Protein AF-A0A194UPM5-F1 (afdb_monomer_lite)

Radius of gyration: 46.79 Å; chains: 1; bounding box: 116×159×145 Å

pLDDT: mean 75.36, std 23.29, range [25.38, 98.19]

Organism: Cytospora mali (NCBI:txid578113)

Secondary structure (DSSP, 8-state):
-PPPPTTSB--EEEE-GGGHHHHTEEEEEEHHHHHHHHHHHHHHHHHHHHHHHHHHHHHHHHHH--SS---HHHHHHHHHHHH-SSHHHHHHHHHHHHHHS-TTT-HHHHHHHHHHHHHHHHHHHHHHHHHHHGGGGEE-SSEEEEB--TT--EE-GGG--SS--TTS---HHHHHHHHHHHHHHHHHHHHHTT-S-GGG--SSSSSS---EEEEEEPPSSTTTBSS-EEEEE---EETTTTS-B---GGG--EEEEEEEEEEB--TTTEEEEE-SSSTT-EEEEE-SS-EEETTEEEESSSEEEEHHHHHH--S-EEEEEEE-SS-SSS-SB---TTT--TT-EEEEEEEE-TT-EESS-B--TTT-B-EEEEETTTEEEEE-SSSSEEEEEEEEEEEEETTTTEE--SB-HHHHHHHHHHHS---HHHHHHHHHHHHHHHTSS-SHHHHHSSSS---SGGGSEETTEEP---TTHHHHHHHHHHHHHHHHHHHHHHHHHH--SSTTGGGGEEPP-SHHHHHHHTTBEEEE-SSEEEEEHHHHHHHHHHHHHHHHHTTTHHHHHHHHHHH-SSPPP-THHHHHTSHHHHHHHHHHHHS-PPEESTTSSS-EE----TT--S--------------------------------------------------------------------S---TTPPPPP---PPP--------------------------------------PPPPHHHHHHHHHHHHHHHHHHHHHHHHHHHHHHHHHHHHHHHHHHHHHHHHHHHHHHHHHHHHHHHHHHHHHHHHHHHHHHHSS--------------S---------------------PPPPPP---S--SHHHHHHHHHHHHTS---

Structure (mmCIF, N/CA/C/O backbone):
data_AF-A0A194UPM5-F1
#
_entry.id   AF-A0A194UPM5-F1
#
loop_
_atom_site.group_PDB
_atom_site.id
_atom_site.type_symbol
_atom_site.label_atom_id
_atom_site.label_alt_id
_atom_site.label_comp_id
_atom_site.label_asym_id
_atom_site.label_entity_id
_atom_site.label_seq_id
_atom_site.pdbx_PDB_ins_code
_atom_site.Cartn_x
_atom_site.Cartn_y
_atom_site.Cartn_z
_atom_site.occupancy
_atom_site.B_iso_or_equiv
_atom_site.auth_seq_id
_atom_site.auth_comp_id
_atom_site.auth_asym_id
_atom_site.auth_atom_id
_atom_site.pdbx_PDB_model_num
ATOM 1 N N . MET A 1 1 ? 6.947 10.510 0.514 1.00 65.88 1 MET A N 1
ATOM 2 C CA . MET A 1 1 ? 5.559 10.389 0.031 1.00 65.88 1 MET A CA 1
ATOM 3 C C . MET A 1 1 ? 4.794 11.538 0.638 1.00 65.88 1 MET A C 1
ATOM 5 O O . MET A 1 1 ? 5.157 11.954 1.743 1.00 65.88 1 MET A O 1
ATOM 9 N N . SER A 1 2 ? 3.723 12.002 -0.000 1.00 68.81 2 SER A N 1
ATOM 10 C CA . SER A 1 2 ? 2.771 12.902 0.659 1.00 68.81 2 SER A CA 1
ATOM 11 C C . SER A 1 2 ? 2.309 12.334 2.005 1.00 68.81 2 SER A C 1
ATOM 13 O O . SER A 1 2 ? 1.941 11.165 2.133 1.00 68.81 2 SER A O 1
ATOM 15 N N . THR A 1 3 ? 2.378 13.164 3.043 1.00 77.19 3 THR A N 1
ATOM 16 C CA . THR A 1 3 ? 2.138 12.755 4.426 1.00 77.19 3 THR A CA 1
ATOM 17 C C . THR A 1 3 ? 0.672 12.928 4.813 1.00 77.19 3 THR A C 1
ATOM 19 O O . THR A 1 3 ? 0.061 13.960 4.547 1.00 77.19 3 THR A O 1
ATOM 22 N N . ILE A 1 4 ? 0.114 11.918 5.484 1.00 85.81 4 ILE A N 1
ATOM 23 C CA . ILE A 1 4 ? -1.221 11.989 6.090 1.00 85.81 4 ILE A CA 1
ATOM 24 C C . ILE A 1 4 ? -1.155 12.956 7.275 1.00 85.81 4 ILE A C 1
ATOM 26 O O . ILE A 1 4 ? -0.370 12.745 8.205 1.00 85.81 4 ILE A O 1
ATOM 30 N N . THR A 1 5 ? -1.980 14.001 7.266 1.00 87.75 5 THR A N 1
ATOM 31 C CA . THR A 1 5 ? -2.084 14.936 8.391 1.00 87.75 5 THR A CA 1
ATOM 32 C C . THR A 1 5 ? -3.218 14.526 9.343 1.00 87.75 5 THR A C 1
ATOM 34 O O . THR A 1 5 ? -4.121 13.784 8.952 1.00 87.75 5 THR A O 1
ATOM 37 N N . PRO A 1 6 ? -3.238 15.016 10.599 1.00 87.81 6 PRO A N 1
ATOM 38 C CA . PRO A 1 6 ? -4.368 14.795 11.504 1.00 87.81 6 PRO A CA 1
ATOM 39 C C . PRO A 1 6 ? -5.713 15.332 10.987 1.00 87.81 6 PRO A C 1
ATOM 41 O O . PRO A 1 6 ? -6.752 14.899 11.479 1.00 87.81 6 PRO A O 1
ATOM 44 N N . GLU A 1 7 ? -5.701 16.263 10.027 1.00 88.69 7 GLU A N 1
ATOM 45 C CA . GLU A 1 7 ? -6.899 16.849 9.409 1.00 88.69 7 GLU A CA 1
ATOM 46 C C . GLU A 1 7 ? -7.503 15.940 8.325 1.00 88.69 7 GLU A C 1
ATOM 48 O O . GLU A 1 7 ? -8.700 16.016 8.061 1.00 88.69 7 GLU A O 1
ATOM 53 N N . ASP A 1 8 ? -6.706 15.033 7.748 1.00 90.69 8 ASP A N 1
ATOM 54 C CA . ASP A 1 8 ? -7.152 14.066 6.738 1.00 90.69 8 ASP A CA 1
ATOM 55 C C . ASP A 1 8 ? -7.848 12.834 7.347 1.00 90.69 8 ASP A C 1
ATOM 57 O O . ASP A 1 8 ? -8.349 11.981 6.612 1.00 90.69 8 ASP A O 1
ATOM 61 N N . ILE A 1 9 ? -7.874 12.703 8.678 1.00 93.19 9 ILE A N 1
ATOM 62 C CA . ILE A 1 9 ? -8.373 11.520 9.393 1.00 93.19 9 ILE A CA 1
ATOM 63 C C . ILE A 1 9 ? -9.826 11.723 9.835 1.00 93.19 9 ILE A C 1
ATOM 65 O O . ILE A 1 9 ? -10.171 12.684 10.522 1.00 93.19 9 ILE A O 1
ATOM 69 N N . TYR A 1 10 ? -10.688 10.764 9.497 1.00 95.19 10 TYR A N 1
ATOM 70 C CA . TYR A 1 10 ? -12.087 10.775 9.903 1.00 95.19 10 TYR A CA 1
ATOM 71 C C . TYR A 1 10 ? -12.242 10.484 11.405 1.00 95.19 10 TYR A C 1
ATOM 73 O O . TYR A 1 10 ? -12.000 9.372 11.878 1.00 95.19 10 TYR A O 1
ATOM 81 N N . ILE A 1 11 ? -12.710 11.482 12.157 1.00 95.00 11 ILE A N 1
ATOM 82 C CA . ILE A 1 11 ? -13.106 11.344 13.563 1.00 95.00 11 ILE A CA 1
ATOM 83 C C . ILE A 1 11 ? -14.618 11.112 13.618 1.00 95.00 11 ILE A C 1
ATOM 85 O O . ILE A 1 11 ? -15.405 12.003 13.297 1.00 95.00 11 ILE A O 1
ATOM 89 N N . GLY A 1 12 ? -15.039 9.924 14.049 1.00 95.56 12 GLY A N 1
ATOM 90 C CA . GLY A 1 12 ? -16.452 9.555 14.087 1.00 95.56 12 GLY A CA 1
ATOM 91 C C . GLY A 1 12 ? -16.695 8.050 14.028 1.00 95.56 12 GLY A C 1
ATOM 92 O O . GLY A 1 12 ? -15.776 7.245 14.174 1.00 95.56 12 GLY A O 1
ATOM 93 N N . LEU A 1 13 ? -17.961 7.679 13.823 1.00 95.94 13 LEU A N 1
ATOM 94 C CA . LEU A 1 13 ? -18.401 6.294 13.660 1.00 95.94 13 LEU A CA 1
ATOM 95 C C . LEU A 1 13 ? -18.261 5.855 12.199 1.00 95.94 13 LEU A C 1
ATOM 97 O O . LEU A 1 13 ? -18.875 6.440 11.312 1.00 95.94 13 LEU A O 1
ATOM 101 N N . TRP A 1 14 ? -17.536 4.767 11.973 1.00 96.31 14 TRP A N 1
ATOM 102 C CA . TRP A 1 14 ? -17.439 4.087 10.685 1.00 96.31 14 TRP A CA 1
ATOM 103 C C . TRP A 1 14 ? -17.483 2.564 10.879 1.00 96.31 14 TRP A C 1
ATOM 105 O O . TRP A 1 14 ? -17.621 2.056 11.994 1.00 96.31 14 TRP A O 1
ATOM 115 N N . THR A 1 15 ? -17.444 1.809 9.783 1.00 95.94 15 THR A N 1
ATOM 116 C CA . THR A 1 15 ? -17.415 0.339 9.814 1.00 95.94 15 THR A CA 1
ATOM 117 C C . THR A 1 15 ? -16.166 -0.148 9.108 1.00 95.94 15 THR A C 1
ATOM 119 O O . THR A 1 15 ? -16.020 0.074 7.912 1.00 95.94 15 THR A O 1
ATOM 122 N N . ASP A 1 16 ? -15.290 -0.834 9.831 1.00 94.81 16 ASP A N 1
ATOM 123 C CA . ASP A 1 16 ? -14.211 -1.624 9.254 1.00 94.81 16 ASP A CA 1
ATOM 124 C C . ASP A 1 16 ? -14.794 -2.900 8.636 1.00 94.81 16 ASP A C 1
ATOM 126 O O . ASP A 1 16 ? -15.095 -3.880 9.326 1.00 94.81 16 ASP A O 1
ATOM 130 N N . TRP A 1 17 ? -14.969 -2.896 7.317 1.00 94.81 17 TRP A N 1
ATOM 131 C CA . TRP A 1 17 ? -15.613 -4.000 6.616 1.00 94.81 17 TRP A CA 1
ATOM 132 C C . TRP A 1 17 ? -14.780 -5.285 6.603 1.00 94.81 17 TRP A C 1
ATOM 134 O O . TRP A 1 17 ? -15.364 -6.357 6.441 1.00 94.81 17 TRP A O 1
ATOM 144 N N . SER A 1 18 ? -13.471 -5.224 6.885 1.00 91.62 18 SER A N 1
ATOM 145 C CA . SER A 1 18 ? -12.638 -6.428 7.049 1.00 91.62 18 SER A CA 1
ATOM 146 C C . SER A 1 18 ? -13.010 -7.242 8.297 1.00 91.62 18 SER A C 1
ATOM 148 O O . SER A 1 18 ? -12.839 -8.460 8.327 1.00 91.62 18 SER A O 1
ATOM 150 N N . LYS A 1 19 ? -13.597 -6.583 9.308 1.00 91.44 19 LYS A N 1
ATOM 151 C CA . LYS A 1 19 ? -14.143 -7.195 10.532 1.00 91.44 19 LYS A CA 1
ATOM 152 C C . LYS A 1 19 ? -15.666 -7.413 10.456 1.00 91.44 19 LYS A C 1
ATOM 154 O O . LYS A 1 19 ? -16.283 -7.872 11.420 1.00 91.44 19 LYS A O 1
ATOM 159 N N . GLY A 1 20 ? -16.282 -7.104 9.312 1.00 92.19 20 GLY A N 1
ATOM 160 C CA . GLY A 1 20 ? -17.718 -7.224 9.066 1.00 92.19 20 GLY A CA 1
ATOM 161 C C . GLY A 1 20 ? -18.585 -6.215 9.834 1.00 92.19 20 GLY A C 1
ATOM 162 O O . GLY A 1 20 ? -18.143 -5.522 10.747 1.00 92.19 20 GLY A O 1
ATOM 163 N N . LYS A 1 21 ? -19.876 -6.155 9.482 1.00 92.94 21 LYS A N 1
ATOM 164 C CA . LYS A 1 21 ? -20.805 -5.082 9.895 1.00 92.94 21 LYS A CA 1
ATOM 165 C C . LYS A 1 21 ? -20.944 -4.857 11.411 1.00 92.94 21 LYS A C 1
ATOM 167 O O . LYS A 1 21 ? -21.230 -3.742 11.828 1.00 92.94 21 LYS A O 1
ATOM 172 N N . VAL A 1 22 ? -20.813 -5.907 12.228 1.00 91.38 22 VAL A N 1
ATOM 173 C CA . VAL A 1 22 ? -21.069 -5.834 13.683 1.00 91.38 22 VAL A CA 1
ATOM 174 C C . VAL A 1 22 ? -19.783 -5.624 14.479 1.00 91.38 22 VAL A C 1
ATOM 176 O O . VAL A 1 22 ? -19.713 -4.701 15.284 1.00 91.38 22 VAL A O 1
ATOM 179 N N . LEU A 1 23 ? -18.762 -6.459 14.259 1.00 90.75 23 LEU A N 1
ATOM 180 C CA . LEU A 1 23 ? -17.496 -6.375 14.999 1.00 90.75 23 LEU A CA 1
ATOM 181 C C . LEU A 1 23 ? -16.573 -5.271 14.462 1.00 90.75 23 LEU A C 1
ATOM 183 O O . LEU A 1 23 ? -15.748 -4.761 15.215 1.00 90.75 23 LEU A O 1
ATOM 187 N N . GLY A 1 24 ? -16.737 -4.877 13.197 1.00 92.06 24 GLY A N 1
ATOM 188 C CA . GLY A 1 24 ? -16.029 -3.758 12.580 1.00 92.06 24 GLY A CA 1
ATOM 189 C C . GLY A 1 24 ? -16.615 -2.377 12.862 1.00 92.06 24 GLY A C 1
ATOM 190 O O . GLY A 1 24 ? -15.971 -1.383 12.533 1.00 92.06 24 GLY A O 1
ATOM 191 N N . ALA A 1 25 ? -17.797 -2.273 13.480 1.00 95.75 25 ALA A N 1
ATOM 192 C CA . ALA A 1 25 ? -18.365 -0.985 13.877 1.00 95.75 25 ALA A CA 1
ATOM 193 C C . ALA A 1 25 ? -17.436 -0.295 14.896 1.00 95.75 25 ALA A C 1
ATOM 195 O O . ALA A 1 25 ? -17.289 -0.753 16.034 1.00 95.75 25 ALA A O 1
ATOM 196 N N . THR A 1 26 ? -16.794 0.792 14.470 1.00 95.44 26 THR A N 1
ATOM 197 C CA . THR A 1 26 ? -15.634 1.396 15.137 1.00 95.44 26 THR A CA 1
ATOM 198 C C . THR A 1 26 ? -15.811 2.907 15.224 1.00 95.44 26 THR A C 1
ATOM 200 O O . THR A 1 26 ? -16.215 3.547 14.257 1.00 95.44 26 THR A O 1
ATOM 203 N N . ILE A 1 27 ? -15.503 3.490 16.382 1.00 95.94 27 ILE A N 1
ATOM 204 C CA . ILE A 1 27 ? -15.435 4.944 16.559 1.00 95.94 27 ILE A CA 1
ATOM 205 C C . ILE A 1 27 ? -13.962 5.342 16.646 1.00 95.94 27 ILE A C 1
ATOM 207 O O . ILE A 1 27 ? -13.281 4.945 17.591 1.00 95.94 27 ILE A O 1
ATOM 211 N N . THR A 1 28 ? -13.475 6.134 15.694 1.00 96.38 28 THR A N 1
ATOM 212 C CA . THR A 1 28 ? -12.138 6.742 15.776 1.00 96.38 28 THR A CA 1
ATOM 213 C C . THR A 1 28 ? -12.230 8.062 16.531 1.00 96.38 28 THR A C 1
ATOM 215 O O . THR A 1 28 ? -13.080 8.903 16.232 1.00 96.38 28 THR A O 1
ATOM 218 N N . VAL A 1 29 ? -11.358 8.242 17.523 1.00 95.31 29 VAL A N 1
ATOM 219 C CA . VAL A 1 29 ? -11.244 9.456 18.343 1.00 95.31 29 VAL A CA 1
ATOM 220 C C . VAL A 1 29 ? -9.784 9.872 18.492 1.00 95.31 29 VAL A C 1
ATOM 222 O O . VAL A 1 29 ? -8.872 9.073 18.286 1.00 95.31 29 VAL A O 1
ATOM 225 N N . THR A 1 30 ? -9.543 11.113 18.912 1.00 95.06 30 THR A N 1
ATOM 226 C CA . THR A 1 30 ? -8.210 11.548 19.349 1.00 95.06 30 THR A CA 1
ATOM 227 C C . THR A 1 30 ? -7.736 10.734 20.557 1.00 95.06 30 THR A C 1
ATOM 229 O O . THR A 1 30 ? -8.540 10.315 21.396 1.00 95.06 30 THR A O 1
ATOM 232 N N . ALA A 1 31 ? -6.421 10.546 20.696 1.00 92.31 31 ALA A N 1
ATOM 233 C CA . ALA A 1 31 ? -5.839 9.792 21.809 1.00 92.31 31 ALA A CA 1
ATOM 234 C C . ALA A 1 31 ? -6.259 10.341 23.189 1.00 92.31 31 ALA A C 1
ATOM 236 O O . ALA A 1 31 ? -6.526 9.568 24.108 1.00 92.31 31 ALA A O 1
ATOM 237 N N . THR A 1 32 ? -6.400 11.666 23.328 1.00 92.88 32 THR A N 1
ATOM 238 C CA . THR A 1 32 ? -6.864 12.320 24.565 1.00 92.88 32 THR A CA 1
ATOM 239 C C . THR A 1 32 ? -8.284 11.896 24.947 1.00 92.88 32 THR A C 1
ATOM 241 O O . THR A 1 32 ? -8.508 11.428 26.063 1.00 92.88 32 THR A O 1
ATOM 244 N N . THR A 1 33 ? -9.234 11.981 24.013 1.00 93.94 33 THR A N 1
ATOM 245 C CA . THR A 1 33 ? -10.618 11.525 24.214 1.00 93.94 33 THR A CA 1
ATOM 246 C C . THR A 1 33 ? -10.680 10.018 24.459 1.00 93.94 33 THR A C 1
ATOM 248 O O . THR A 1 33 ? -11.423 9.562 25.328 1.00 93.94 33 THR A O 1
ATOM 251 N N . GLY A 1 34 ? -9.865 9.236 23.744 1.00 91.88 34 GLY A N 1
ATOM 252 C CA . GLY A 1 34 ? -9.792 7.786 23.910 1.00 91.88 34 GLY A CA 1
ATOM 253 C C . GLY A 1 34 ? -9.325 7.357 25.306 1.00 91.88 34 GLY A C 1
ATOM 254 O O . GLY A 1 34 ? -9.906 6.437 25.876 1.00 91.88 34 GLY A O 1
ATOM 255 N N . VAL A 1 35 ? -8.338 8.045 25.893 1.00 91.00 35 VAL A N 1
ATOM 256 C CA . VAL A 1 35 ? -7.888 7.798 27.278 1.00 91.00 35 VAL A CA 1
ATOM 257 C C . VAL A 1 35 ? -8.980 8.150 28.294 1.00 91.00 35 VAL A C 1
ATOM 259 O O . VAL A 1 35 ? -9.231 7.369 29.213 1.00 91.00 35 VAL A O 1
ATOM 262 N N . ILE A 1 36 ? -9.675 9.280 28.112 1.00 93.44 36 ILE A N 1
ATOM 263 C CA . ILE A 1 36 ? -10.798 9.682 28.980 1.00 93.44 36 ILE A CA 1
ATOM 264 C C . ILE A 1 36 ? -11.919 8.633 28.932 1.00 93.44 36 ILE A C 1
ATOM 266 O O . ILE A 1 36 ? -12.425 8.219 29.978 1.00 93.44 36 ILE A O 1
ATOM 270 N N . LEU A 1 37 ? -12.277 8.152 27.736 1.00 91.75 37 LEU A N 1
ATOM 271 C CA . LEU A 1 37 ? -13.315 7.135 27.584 1.00 91.75 37 LEU A CA 1
ATOM 272 C C . LEU A 1 37 ? -12.884 5.782 28.171 1.00 91.75 37 LEU A C 1
ATOM 274 O O . LEU A 1 37 ? -13.679 5.151 28.864 1.00 91.75 37 LEU A O 1
ATOM 278 N N . ALA A 1 38 ? -11.635 5.353 27.967 1.00 91.44 38 ALA A N 1
ATOM 279 C CA . ALA A 1 38 ? -11.109 4.124 28.566 1.00 91.44 38 ALA A CA 1
ATOM 280 C C . ALA A 1 38 ? -11.185 4.160 30.105 1.00 91.44 38 ALA A C 1
ATOM 282 O O . ALA A 1 38 ? -11.621 3.187 30.727 1.00 91.44 38 ALA A O 1
ATOM 283 N N . ALA A 1 39 ? -10.837 5.298 30.719 1.00 91.88 39 ALA A N 1
ATOM 284 C CA . ALA A 1 39 ? -10.963 5.504 32.161 1.00 91.88 39 ALA A CA 1
ATOM 285 C C . ALA A 1 39 ? -12.430 5.457 32.630 1.00 91.88 39 ALA A C 1
ATOM 287 O O . ALA A 1 39 ? -12.738 4.781 33.614 1.00 91.88 39 ALA A O 1
ATOM 288 N N . PHE A 1 40 ? -13.348 6.108 31.906 1.00 93.19 40 PHE A N 1
ATOM 289 C CA . PHE A 1 40 ? -14.785 6.052 32.196 1.00 93.19 40 PHE A CA 1
ATOM 290 C C . PHE A 1 40 ? -15.337 4.618 32.127 1.00 93.19 40 PHE A C 1
ATOM 292 O O . PHE A 1 40 ? -16.006 4.176 33.063 1.00 93.19 40 PHE A O 1
ATOM 299 N N . ILE A 1 41 ? -15.009 3.867 31.068 1.00 92.88 41 ILE A N 1
ATOM 300 C CA . ILE A 1 41 ? -15.423 2.465 30.905 1.00 92.88 41 ILE A CA 1
ATOM 301 C C . ILE A 1 41 ? -14.899 1.619 32.074 1.00 92.88 41 ILE A C 1
ATOM 303 O O . ILE A 1 41 ? -15.668 0.864 32.666 1.00 92.88 41 ILE A O 1
ATOM 307 N N . ALA A 1 42 ? -13.625 1.763 32.456 1.00 90.88 42 ALA A N 1
ATOM 308 C CA . ALA A 1 42 ? -13.045 1.007 33.567 1.00 90.88 42 ALA A CA 1
ATOM 309 C C . ALA A 1 42 ? -13.739 1.311 34.912 1.00 90.88 42 ALA A C 1
ATOM 311 O O . ALA A 1 42 ? -14.033 0.391 35.680 1.00 90.88 42 ALA A O 1
ATOM 312 N N . ILE A 1 43 ? -14.061 2.579 35.197 1.00 92.38 43 ILE A N 1
ATOM 313 C CA . ILE A 1 43 ? -14.823 2.968 36.398 1.00 92.38 43 ILE A CA 1
ATOM 314 C C . ILE A 1 43 ? -16.233 2.355 36.364 1.00 92.38 43 ILE A C 1
ATOM 316 O O . ILE A 1 43 ? -16.679 1.764 37.351 1.00 92.38 43 ILE A O 1
ATOM 320 N N . PHE A 1 44 ? -16.914 2.436 35.219 1.00 93.56 44 PHE A N 1
ATOM 321 C CA . PHE A 1 44 ? -18.262 1.900 35.040 1.00 93.56 44 PHE A CA 1
ATOM 322 C C . PHE A 1 44 ? -18.319 0.370 35.182 1.00 93.56 44 PHE A C 1
ATOM 324 O O . PHE A 1 44 ? -19.209 -0.153 35.852 1.00 93.56 44 PHE A O 1
ATOM 331 N N . VAL A 1 45 ? -17.338 -0.358 34.635 1.00 92.56 45 VAL A N 1
ATOM 332 C CA . VAL A 1 45 ? -17.218 -1.817 34.798 1.00 92.56 45 VAL A CA 1
ATOM 333 C C . VAL A 1 45 ? -17.045 -2.196 36.269 1.00 92.56 45 VAL A C 1
ATOM 335 O O . VAL A 1 45 ? -17.714 -3.115 36.735 1.00 92.56 45 VAL A O 1
ATOM 338 N N . ASN A 1 46 ? -16.227 -1.468 37.035 1.00 89.38 46 ASN A N 1
ATOM 339 C CA . ASN A 1 46 ? -16.075 -1.722 38.472 1.00 89.38 46 ASN A CA 1
ATOM 340 C C . ASN A 1 46 ? -17.391 -1.506 39.251 1.00 89.38 46 ASN A C 1
ATOM 342 O O . ASN A 1 46 ? -17.736 -2.320 40.111 1.00 89.38 46 ASN A O 1
ATOM 346 N N . LEU A 1 47 ? -18.166 -0.465 38.915 1.00 90.88 47 LEU A N 1
ATOM 347 C CA . LEU A 1 47 ? -19.499 -0.233 39.490 1.00 90.88 47 LEU A CA 1
ATOM 348 C C . LEU A 1 47 ? -20.487 -1.359 39.130 1.00 90.88 47 LEU A C 1
ATOM 350 O O . LEU A 1 47 ? -21.210 -1.857 39.998 1.00 90.88 47 LEU A O 1
ATOM 354 N N . ALA A 1 48 ? -20.501 -1.788 37.866 1.00 93.00 48 ALA A N 1
ATOM 355 C CA . ALA A 1 48 ? -21.344 -2.882 37.393 1.00 93.00 48 ALA A CA 1
ATOM 356 C C . ALA A 1 48 ? -20.994 -4.217 38.073 1.00 93.00 48 ALA A C 1
ATOM 358 O O . ALA A 1 48 ? -21.893 -4.941 38.496 1.00 93.00 48 ALA A O 1
ATOM 359 N N . VAL A 1 49 ? -19.703 -4.516 38.257 1.00 90.94 49 VAL A N 1
ATOM 360 C CA . VAL A 1 49 ? -19.217 -5.712 38.968 1.00 90.94 49 VAL A CA 1
ATOM 361 C C . VAL A 1 49 ? -19.676 -5.731 40.429 1.00 90.94 49 VAL A C 1
ATOM 363 O O . VAL A 1 49 ? -20.106 -6.780 40.907 1.00 90.94 49 VAL A O 1
ATOM 366 N N . GLY A 1 50 ? -19.640 -4.596 41.137 1.00 89.88 50 GLY A N 1
ATOM 367 C CA . GLY A 1 50 ? -20.167 -4.502 42.507 1.00 89.88 50 GLY A CA 1
ATOM 368 C C . GLY A 1 50 ? -21.673 -4.782 42.582 1.00 89.88 50 GLY A C 1
ATOM 369 O O . GLY A 1 50 ? -22.137 -5.537 43.434 1.00 89.88 50 GLY A O 1
ATOM 370 N N . ASN A 1 51 ? -22.443 -4.250 41.632 1.00 91.88 51 ASN A N 1
ATOM 371 C CA . ASN A 1 51 ? -23.886 -4.487 41.560 1.00 91.88 51 ASN A CA 1
ATOM 372 C C . ASN A 1 51 ? -24.242 -5.925 41.149 1.00 91.88 51 ASN A C 1
ATOM 374 O O . ASN A 1 51 ? -25.120 -6.540 41.752 1.00 91.88 51 ASN A O 1
ATOM 378 N N . LEU A 1 52 ? -23.519 -6.502 40.188 1.00 91.88 52 LEU A N 1
ATOM 379 C CA . LEU A 1 52 ? -23.634 -7.914 39.825 1.00 91.88 52 LEU A CA 1
ATOM 380 C C . LEU A 1 52 ? -23.267 -8.826 41.007 1.00 91.88 52 LEU A C 1
ATOM 382 O O . LEU A 1 52 ? -23.931 -9.838 41.236 1.00 91.88 52 LEU A O 1
ATOM 386 N N . TRP A 1 53 ? -22.258 -8.453 41.802 1.00 92.12 53 TRP A N 1
ATOM 387 C CA . TRP A 1 53 ? -21.908 -9.175 43.022 1.00 92.12 53 TRP A CA 1
ATOM 388 C C . TRP A 1 53 ? -23.061 -9.206 44.031 1.00 92.12 53 TRP A C 1
ATOM 390 O O . TRP A 1 53 ? -23.351 -10.281 44.549 1.00 92.12 53 TRP A O 1
ATOM 400 N N . ASN A 1 54 ? -23.772 -8.095 44.258 1.00 89.69 54 ASN A N 1
ATOM 401 C CA . ASN A 1 54 ? -24.950 -8.088 45.138 1.00 89.69 54 ASN A CA 1
ATOM 402 C C . ASN A 1 54 ? -26.005 -9.120 44.691 1.00 89.69 54 ASN A C 1
ATOM 404 O O . ASN A 1 54 ? -26.606 -9.799 45.528 1.00 89.69 54 ASN A O 1
ATOM 408 N N . MET A 1 55 ? -26.187 -9.304 43.377 1.00 88.94 55 MET A N 1
ATOM 409 C CA . MET A 1 55 ? -27.100 -10.320 42.838 1.00 88.94 55 MET A CA 1
ATOM 410 C C . MET A 1 55 ? -26.621 -11.749 43.092 1.00 88.94 55 MET A C 1
ATOM 412 O O . MET A 1 55 ? -27.402 -12.618 43.486 1.00 88.94 55 MET A O 1
ATOM 416 N N . VAL A 1 56 ? -25.326 -11.994 42.892 1.00 90.19 56 VAL A N 1
ATOM 417 C CA . VAL A 1 56 ? -24.695 -13.289 43.169 1.00 90.19 56 VAL A CA 1
ATOM 418 C C . VAL A 1 56 ? -24.755 -13.603 44.668 1.00 90.19 56 VAL A C 1
ATOM 420 O O . VAL A 1 56 ? -25.110 -14.720 45.043 1.00 90.19 56 VAL A O 1
ATOM 423 N N . ALA A 1 57 ? -24.502 -12.619 45.534 1.00 90.25 57 ALA A N 1
ATOM 424 C CA . ALA A 1 57 ? -24.606 -12.747 46.983 1.00 90.25 57 ALA A CA 1
ATOM 425 C C . ALA A 1 57 ? -26.040 -13.078 47.432 1.00 90.25 57 ALA A C 1
ATOM 427 O O . ALA A 1 57 ? -26.215 -13.990 48.243 1.00 90.25 57 ALA A O 1
ATOM 428 N N . TYR A 1 58 ? -27.062 -12.434 46.848 1.00 87.88 58 TYR A N 1
ATOM 429 C CA . TYR A 1 58 ? -28.473 -12.785 47.062 1.00 87.88 58 TYR A CA 1
ATOM 430 C C . TYR A 1 58 ? -28.766 -14.235 46.657 1.00 87.88 58 TYR A C 1
ATOM 432 O O . TYR A 1 58 ? -29.315 -15.002 47.447 1.00 87.88 58 TYR A O 1
ATOM 440 N N . ALA A 1 59 ? -28.363 -14.653 45.453 1.00 86.81 59 ALA A N 1
ATOM 441 C CA . ALA A 1 59 ? -28.594 -16.017 44.980 1.00 86.81 59 ALA A CA 1
ATOM 442 C C . ALA A 1 59 ? -27.900 -17.065 45.875 1.00 86.81 59 ALA A C 1
ATOM 444 O O . ALA A 1 59 ? -28.503 -18.074 46.253 1.00 86.81 59 ALA A O 1
ATOM 445 N N . ILE A 1 60 ? -26.652 -16.815 46.280 1.00 88.00 60 ILE A N 1
ATOM 446 C CA . ILE A 1 60 ? -25.907 -17.686 47.198 1.00 88.00 60 ILE A CA 1
ATOM 447 C C . ILE A 1 60 ? -26.578 -17.732 48.579 1.00 88.00 60 ILE A C 1
ATOM 449 O O . ILE A 1 60 ? -26.720 -18.820 49.141 1.00 88.00 60 ILE A O 1
ATOM 453 N N . HIS A 1 61 ? -27.028 -16.595 49.115 1.00 87.81 61 HIS A N 1
ATOM 454 C CA . HIS A 1 61 ? -27.779 -16.538 50.373 1.00 87.81 61 HIS A CA 1
ATOM 455 C C . HIS A 1 61 ? -29.056 -17.383 50.277 1.00 87.81 61 HIS A C 1
ATOM 457 O O . HIS A 1 61 ? -29.215 -18.327 51.052 1.00 87.81 61 HIS A O 1
ATOM 463 N N . GLN A 1 62 ? -29.884 -17.170 49.249 1.00 81.69 62 GLN A N 1
ATOM 464 C CA . GLN A 1 62 ? -31.140 -17.904 49.054 1.00 81.69 62 GLN A CA 1
ATOM 465 C C . GLN A 1 62 ? -30.955 -19.405 48.784 1.00 81.69 62 GLN A C 1
ATOM 467 O O . GLN A 1 62 ? -31.817 -20.207 49.147 1.00 81.69 62 GLN A O 1
ATOM 472 N N . THR A 1 63 ? -29.840 -19.853 48.198 1.00 78.88 63 THR A N 1
ATOM 473 C CA . THR A 1 63 ? -29.559 -21.304 48.138 1.00 78.88 63 THR A CA 1
ATOM 474 C C . THR A 1 63 ? -29.266 -21.877 49.528 1.00 78.88 63 THR A C 1
ATOM 476 O O . THR A 1 63 ? -29.737 -22.974 49.835 1.00 78.88 63 THR A O 1
ATOM 479 N N . ARG A 1 64 ? -28.594 -21.107 50.395 1.00 78.12 64 ARG A N 1
ATOM 480 C CA . ARG A 1 64 ? -28.177 -21.484 51.757 1.00 78.12 64 ARG A CA 1
ATOM 481 C C . ARG A 1 64 ? -29.208 -21.216 52.867 1.00 78.12 64 ARG A C 1
ATOM 483 O O . ARG A 1 64 ? -28.951 -21.598 54.003 1.00 78.12 64 ARG A O 1
ATOM 490 N N . THR A 1 65 ? -30.358 -20.596 52.595 1.00 75.00 65 THR A N 1
ATOM 491 C CA . THR A 1 65 ? -31.431 -20.426 53.599 1.00 75.00 65 THR A CA 1
ATOM 492 C C . THR A 1 65 ? -32.087 -21.765 53.967 1.00 75.00 65 THR A C 1
ATOM 494 O O . THR A 1 65 ? -32.458 -22.550 53.087 1.00 75.00 65 THR A O 1
ATOM 497 N N . THR A 1 66 ? -32.222 -22.012 55.276 1.00 66.38 66 THR A N 1
ATOM 498 C CA . THR A 1 66 ? -32.753 -23.241 55.901 1.00 66.38 66 THR A CA 1
ATOM 499 C C . THR A 1 66 ? -33.560 -22.891 57.155 1.00 66.38 66 THR A C 1
ATOM 501 O O . THR A 1 66 ? -33.096 -22.082 57.960 1.00 66.38 66 THR A O 1
ATOM 504 N N . ASP A 1 67 ? -34.717 -23.526 57.354 1.00 58.12 67 ASP A N 1
ATOM 505 C CA . ASP A 1 67 ? -35.713 -23.102 58.357 1.00 58.12 67 ASP A CA 1
ATOM 506 C C . ASP A 1 67 ? -35.580 -23.742 59.762 1.00 58.12 67 ASP A C 1
ATOM 508 O O . ASP A 1 67 ? -36.373 -23.426 60.646 1.00 58.12 67 ASP A O 1
ATOM 512 N N . SER A 1 68 ? -34.586 -24.602 60.018 1.00 50.25 68 SER A N 1
ATOM 513 C CA . SER A 1 68 ? -34.366 -25.256 61.325 1.00 50.25 68 SER A CA 1
ATOM 514 C C . SER A 1 68 ? -32.899 -25.225 61.778 1.00 50.25 68 SER A C 1
ATOM 516 O O . SER A 1 68 ? -32.009 -25.047 60.950 1.00 50.25 68 SER A O 1
ATOM 518 N N . GLU A 1 69 ? -32.683 -25.334 63.101 1.00 55.16 69 GLU A N 1
ATOM 519 C CA . GLU A 1 69 ? -31.426 -25.469 63.886 1.00 55.16 69 GLU A CA 1
ATOM 520 C C . GLU A 1 69 ? -30.082 -25.433 63.124 1.00 55.16 69 GLU A C 1
ATOM 522 O O . GLU A 1 69 ? -29.275 -26.360 63.154 1.00 55.16 69 GLU A O 1
ATOM 527 N N . CYS A 1 70 ? -29.817 -24.323 62.437 1.00 61.94 70 CYS A N 1
ATOM 528 C CA . CYS A 1 70 ? -28.657 -24.201 61.564 1.00 61.94 70 CYS A CA 1
ATOM 529 C C . CYS A 1 70 ? -27.430 -23.674 62.326 1.00 61.94 70 CYS A C 1
ATOM 531 O O . CYS A 1 70 ? -27.533 -22.736 63.122 1.00 61.94 70 CYS A O 1
ATOM 533 N N . HIS A 1 71 ? -26.266 -24.270 62.054 1.00 71.12 71 HIS A N 1
ATOM 534 C CA . HIS A 1 71 ? -24.995 -23.999 62.731 1.00 71.12 71 HIS A CA 1
ATOM 535 C C . HIS A 1 71 ? -24.634 -22.492 62.731 1.00 71.12 71 HIS A C 1
ATOM 537 O O . HIS A 1 71 ? -24.762 -21.852 61.682 1.00 71.12 71 HIS A O 1
ATOM 543 N N . PRO A 1 72 ? -24.131 -21.901 63.841 1.00 78.38 72 PRO A N 1
ATOM 544 C CA . PRO A 1 72 ? -23.943 -20.446 63.959 1.00 78.38 72 PRO A CA 1
ATOM 545 C C . PRO A 1 72 ? -23.102 -19.821 62.838 1.00 78.38 72 PRO A C 1
ATOM 547 O O . PRO A 1 72 ? -23.430 -18.749 62.333 1.00 78.38 72 PRO A O 1
ATOM 550 N N . MET A 1 73 ? -22.072 -20.537 62.381 1.00 79.50 73 MET A N 1
ATOM 551 C CA . MET A 1 73 ? -21.199 -20.124 61.279 1.00 79.50 73 MET A CA 1
ATOM 552 C C . MET A 1 73 ? -21.950 -19.926 59.946 1.00 79.50 73 MET A C 1
ATOM 554 O O . MET A 1 73 ? -21.600 -19.033 59.181 1.00 79.50 73 MET A O 1
ATOM 558 N N . LEU A 1 74 ? -23.007 -20.703 59.665 1.00 80.12 74 LEU A N 1
ATOM 559 C CA . LEU A 1 74 ? -23.820 -20.545 58.447 1.00 80.12 74 LEU A CA 1
ATOM 560 C C . LEU A 1 74 ? -24.669 -19.265 58.501 1.00 80.12 74 LEU A C 1
ATOM 562 O O . LEU A 1 74 ? -24.788 -18.570 57.493 1.00 80.12 74 LEU A O 1
ATOM 566 N N . ARG A 1 75 ? -25.174 -18.893 59.687 1.00 81.69 75 ARG A N 1
ATOM 567 C CA . ARG A 1 75 ? -25.827 -17.589 59.900 1.00 81.69 75 ARG A CA 1
ATOM 568 C C . ARG A 1 75 ? -24.831 -16.435 59.771 1.00 81.69 75 ARG A C 1
ATOM 570 O O . ARG A 1 75 ? -25.131 -15.440 59.125 1.00 81.69 75 ARG A O 1
ATOM 577 N N . GLN A 1 76 ? -23.617 -16.581 60.308 1.00 87.25 76 GLN A N 1
ATOM 578 C CA . GLN A 1 76 ? -22.554 -15.580 60.134 1.00 87.25 76 GLN A CA 1
ATOM 579 C C . GLN A 1 76 ? -22.192 -15.382 58.650 1.00 87.25 76 GLN A C 1
ATOM 581 O O . GLN A 1 76 ? -22.050 -14.244 58.213 1.00 87.25 76 GLN A O 1
ATOM 586 N N . GLN A 1 77 ? -22.129 -16.451 57.847 1.00 87.81 77 GLN A N 1
ATOM 587 C CA . GLN A 1 77 ? -21.952 -16.348 56.389 1.00 87.81 77 GLN A CA 1
ATOM 588 C C . GLN A 1 77 ? -23.106 -15.601 55.700 1.00 87.81 77 GLN A C 1
ATOM 590 O O . GLN A 1 77 ? -22.849 -14.780 54.824 1.00 87.81 77 GLN A O 1
ATOM 595 N N . GLN A 1 78 ? -24.360 -15.855 56.090 1.00 87.38 78 GLN A N 1
ATOM 596 C CA . GLN A 1 78 ? -25.538 -15.156 55.553 1.00 87.38 78 GLN A CA 1
ATOM 597 C C . GLN A 1 78 ? -25.488 -13.647 55.844 1.00 87.38 78 GLN A C 1
ATOM 599 O O . GLN A 1 78 ? -25.632 -12.845 54.921 1.00 87.38 78 GLN A O 1
ATOM 604 N N . VAL A 1 79 ? -25.172 -13.262 57.084 1.00 88.88 79 VAL A N 1
ATOM 605 C CA . VAL A 1 79 ? -24.978 -11.856 57.482 1.00 88.88 79 VAL A CA 1
ATOM 606 C C . VAL A 1 79 ? -23.810 -11.211 56.723 1.00 88.88 79 VAL A C 1
ATOM 608 O O . VAL A 1 79 ? -23.920 -10.068 56.280 1.00 88.88 79 VAL A O 1
ATOM 611 N N . ILE A 1 80 ? -22.703 -11.933 56.508 1.00 91.50 80 ILE A N 1
ATOM 612 C CA . ILE A 1 80 ? -21.570 -11.437 55.709 1.00 91.50 80 ILE A CA 1
ATOM 613 C C . ILE A 1 80 ? -21.985 -11.206 54.246 1.00 91.50 80 ILE A C 1
ATOM 615 O O . ILE A 1 80 ? -21.686 -10.141 53.708 1.00 91.50 80 ILE A O 1
ATOM 619 N N . LEU A 1 81 ? -22.701 -12.146 53.618 1.00 90.12 81 LEU A N 1
ATOM 620 C CA . LEU A 1 81 ? -23.171 -12.027 52.228 1.00 90.12 81 LEU A CA 1
ATOM 621 C C . LEU A 1 81 ? -24.145 -10.861 52.020 1.00 90.12 81 LEU A C 1
ATOM 623 O O . LEU A 1 81 ? -24.107 -10.219 50.976 1.00 90.12 81 LEU A O 1
ATOM 627 N N . LYS A 1 82 ? -25.007 -10.582 53.001 1.00 88.94 82 LYS A N 1
ATOM 628 C CA . LYS A 1 82 ? -25.994 -9.499 52.936 1.00 88.94 82 LYS A CA 1
ATOM 629 C C . LYS A 1 82 ? -25.375 -8.106 53.117 1.00 88.94 82 LYS A C 1
ATOM 631 O O . LYS A 1 82 ? -25.801 -7.162 52.457 1.00 88.94 82 LYS A O 1
ATOM 636 N N . ASN A 1 83 ? -24.377 -7.968 53.992 1.00 90.06 83 ASN A N 1
ATOM 637 C CA . ASN A 1 83 ? -23.869 -6.657 54.423 1.00 90.06 83 ASN A CA 1
ATOM 638 C C . ASN A 1 83 ? -22.531 -6.234 53.779 1.00 90.06 83 ASN A C 1
ATOM 640 O O . ASN A 1 83 ? -22.008 -5.174 54.114 1.00 90.06 83 ASN A O 1
ATOM 644 N N . ASN A 1 84 ? -21.957 -7.029 52.866 1.00 88.12 84 ASN A N 1
ATOM 645 C CA . ASN A 1 84 ? -20.734 -6.669 52.135 1.00 88.12 84 ASN A CA 1
ATOM 646 C C . ASN A 1 84 ? -21.034 -6.448 50.644 1.00 88.12 84 ASN A C 1
ATOM 648 O O . ASN A 1 84 ? -21.290 -7.391 49.900 1.00 88.12 84 ASN A O 1
ATOM 652 N N . THR A 1 85 ? -20.920 -5.197 50.197 1.00 80.12 85 THR A N 1
ATOM 653 C CA . THR A 1 85 ? -21.242 -4.746 48.828 1.00 80.12 85 THR A CA 1
ATOM 654 C C . THR A 1 85 ? -20.211 -5.129 47.762 1.00 80.12 85 THR A C 1
ATOM 656 O O . THR A 1 85 ? -20.405 -4.841 46.584 1.00 80.12 85 THR A O 1
ATOM 659 N N . THR A 1 86 ? -19.092 -5.759 48.140 1.00 90.00 86 THR A N 1
ATOM 660 C CA . THR A 1 86 ? -18.043 -6.177 47.197 1.00 90.00 86 THR A CA 1
ATOM 661 C C . THR A 1 86 ? -17.595 -7.620 47.441 1.00 90.00 86 THR A C 1
ATOM 663 O O . THR A 1 86 ? -17.562 -8.079 48.593 1.00 90.00 86 THR A O 1
ATOM 666 N N . PRO A 1 87 ? -17.184 -8.346 46.381 1.00 92.06 87 PRO A N 1
ATOM 667 C CA . PRO A 1 87 ? -16.709 -9.722 46.508 1.00 92.06 87 PRO A CA 1
ATOM 668 C C . PRO A 1 87 ? -15.439 -9.808 47.365 1.00 92.06 87 PRO A C 1
ATOM 670 O O . PRO A 1 87 ? -15.298 -10.728 48.169 1.00 92.06 87 PRO A O 1
ATOM 673 N N . LEU A 1 88 ? -14.551 -8.810 47.263 1.00 92.38 88 LEU A N 1
ATOM 674 C CA . LEU A 1 88 ? -13.305 -8.752 48.030 1.00 92.38 88 LEU A CA 1
ATOM 675 C C . LEU A 1 88 ? -13.560 -8.583 49.534 1.00 92.38 88 LEU A C 1
ATOM 677 O O . LEU A 1 88 ? -13.013 -9.346 50.329 1.00 92.38 88 LEU A O 1
ATOM 681 N N . ALA A 1 89 ? -14.416 -7.632 49.934 1.00 92.50 89 ALA A N 1
ATOM 682 C CA . ALA A 1 89 ? -14.763 -7.442 51.344 1.00 92.50 89 ALA A CA 1
ATOM 683 C C . ALA A 1 89 ? -15.431 -8.699 51.924 1.00 92.50 89 ALA A C 1
ATOM 685 O O . ALA A 1 89 ? -15.043 -9.166 52.996 1.00 92.50 89 ALA A O 1
ATOM 686 N N . THR A 1 90 ? -16.357 -9.303 51.168 1.00 93.19 90 THR A N 1
ATOM 687 C CA . THR A 1 90 ? -16.999 -10.571 51.545 1.00 93.19 90 THR A CA 1
ATOM 688 C C . THR A 1 90 ? -15.955 -11.671 51.764 1.00 93.19 90 THR A C 1
ATOM 690 O O . THR A 1 90 ? -15.943 -12.301 52.820 1.00 93.19 90 THR A O 1
ATOM 693 N N . GLY A 1 91 ? -15.035 -11.871 50.814 1.00 93.06 91 GLY A N 1
ATOM 694 C CA . GLY A 1 91 ? -14.002 -12.905 50.898 1.00 93.06 91 GLY A CA 1
ATOM 695 C C . GLY A 1 91 ? -13.035 -12.719 52.062 1.00 93.06 91 GLY A C 1
ATOM 696 O O . GLY A 1 91 ? -12.729 -13.686 52.757 1.00 93.06 91 GLY A O 1
ATOM 697 N N . ILE A 1 92 ? -12.625 -11.482 52.353 1.00 93.50 92 ILE A N 1
ATOM 698 C CA . ILE A 1 92 ? -11.793 -11.171 53.526 1.00 93.50 92 ILE A CA 1
ATOM 699 C C . ILE A 1 92 ? -12.539 -11.513 54.826 1.00 93.50 92 ILE A C 1
ATOM 701 O O . ILE A 1 92 ? -11.968 -12.154 55.710 1.00 93.50 92 ILE A O 1
ATOM 705 N N . ARG A 1 93 ? -13.826 -11.156 54.945 1.00 92.81 93 ARG A N 1
ATOM 706 C CA . ARG A 1 93 ? -14.640 -11.497 56.127 1.00 92.81 93 ARG A CA 1
ATOM 707 C C . ARG A 1 93 ? -14.867 -13.003 56.274 1.00 92.81 93 ARG A C 1
ATOM 709 O O . ARG A 1 93 ? -14.804 -13.517 57.388 1.00 92.81 93 ARG A O 1
ATOM 716 N N . LEU A 1 94 ? -15.067 -13.727 55.175 1.00 92.06 94 LEU A N 1
ATOM 717 C CA . LEU A 1 94 ? -15.195 -15.187 55.188 1.00 92.06 94 LEU A CA 1
ATOM 718 C C . LEU A 1 94 ? -13.867 -15.899 55.501 1.00 92.06 94 LEU A C 1
ATOM 720 O O . LEU A 1 94 ? -13.876 -16.939 56.157 1.00 92.06 94 LEU A O 1
ATOM 724 N N . ALA A 1 95 ? -12.724 -15.338 55.095 1.00 90.75 95 ALA A N 1
ATOM 725 C CA . ALA A 1 95 ? -11.401 -15.825 55.485 1.00 90.75 95 ALA A CA 1
ATOM 726 C C . ALA A 1 95 ? -11.134 -15.615 56.987 1.00 90.75 95 ALA A C 1
ATOM 728 O O . ALA A 1 95 ? -10.666 -16.531 57.660 1.00 90.75 95 ALA A O 1
ATOM 729 N N . GLN A 1 96 ? -11.510 -14.455 57.541 1.00 91.31 96 GLN A N 1
ATOM 730 C CA . GLN A 1 96 ? -11.476 -14.202 58.991 1.00 91.31 96 GLN A CA 1
ATOM 731 C C . GLN A 1 96 ? -12.388 -15.178 59.759 1.00 91.31 96 GLN A C 1
ATOM 733 O O . GLN A 1 96 ? -11.995 -15.716 60.796 1.00 91.31 96 GLN A O 1
ATOM 738 N N . LEU A 1 97 ? -13.583 -15.465 59.230 1.00 88.56 97 LEU A N 1
ATOM 739 C CA . LEU A 1 97 ? -14.501 -16.457 59.799 1.00 88.56 97 LEU A CA 1
ATOM 740 C C . LEU A 1 97 ? -13.936 -17.891 59.740 1.00 88.56 97 LEU A C 1
ATOM 742 O O . LEU A 1 97 ? -14.088 -18.647 60.691 1.00 88.56 97 LEU A O 1
ATOM 746 N N . LEU A 1 98 ? -13.247 -18.268 58.661 1.00 87.44 98 LEU A N 1
ATOM 747 C CA . LEU A 1 98 ? -12.541 -19.554 58.565 1.00 87.44 98 LEU A CA 1
ATOM 748 C C . LEU A 1 98 ? -11.398 -19.677 59.577 1.00 87.44 98 LEU A C 1
ATOM 750 O O . LEU A 1 98 ? -11.236 -20.733 60.178 1.00 87.44 98 LEU A O 1
ATOM 754 N N . TRP A 1 99 ? -10.613 -18.614 59.763 1.00 86.00 99 TRP A N 1
ATOM 755 C CA . TRP A 1 99 ? -9.449 -18.613 60.656 1.00 86.00 99 TRP A CA 1
ATOM 756 C C . TRP A 1 99 ? -9.831 -18.699 62.142 1.00 86.00 99 TRP A C 1
ATOM 758 O O . TRP A 1 99 ? -9.067 -19.202 62.960 1.00 86.00 99 TRP A O 1
ATOM 768 N N . THR A 1 100 ? -11.017 -18.204 62.501 1.00 85.62 100 THR A N 1
ATOM 769 C CA . THR A 1 100 ? -11.499 -18.158 63.892 1.00 85.62 100 THR A CA 1
ATOM 770 C C . THR A 1 100 ? -12.156 -19.456 64.368 1.00 85.62 100 THR A C 1
ATOM 772 O O . THR A 1 100 ? -12.269 -19.661 65.575 1.00 85.62 100 THR A O 1
ATOM 775 N N . TRP A 1 101 ? -12.564 -20.349 63.460 1.00 80.56 101 TRP A N 1
ATOM 776 C CA . TRP A 1 101 ? -13.225 -21.613 63.805 1.00 80.56 101 TRP A CA 1
ATOM 777 C C . TRP A 1 101 ? -12.253 -22.810 63.718 1.00 80.56 101 TRP A C 1
ATOM 779 O O . TRP A 1 101 ? -11.610 -23.006 62.686 1.00 80.56 101 TRP A O 1
ATOM 789 N N . PRO A 1 102 ? -12.145 -23.663 64.758 1.00 70.44 102 PRO A N 1
ATOM 790 C CA . PRO A 1 102 ? -11.156 -24.741 64.794 1.00 70.44 102 PRO A CA 1
ATOM 791 C C . PRO A 1 102 ? -11.447 -25.859 63.776 1.00 70.44 102 PRO A C 1
ATOM 793 O O . PRO A 1 102 ? -12.497 -26.507 63.810 1.00 70.44 102 PRO A O 1
ATOM 796 N N . TRP A 1 103 ? -10.458 -26.136 62.917 1.00 64.81 103 TRP A N 1
ATOM 797 C CA . TRP A 1 103 ? -10.538 -27.031 61.748 1.00 64.81 103 TRP A CA 1
ATOM 798 C C . TRP A 1 103 ? -11.101 -28.437 62.044 1.00 64.81 103 TRP A C 1
ATOM 800 O O . TRP A 1 103 ? -11.862 -28.982 61.241 1.00 64.81 103 TRP A O 1
ATOM 810 N N . ASN A 1 104 ? -10.781 -29.010 63.209 1.00 61.34 104 ASN A N 1
ATOM 811 C CA . ASN A 1 104 ? -11.171 -30.378 63.575 1.00 61.34 104 ASN A CA 1
ATOM 812 C C . ASN A 1 104 ? -12.635 -30.542 64.023 1.00 61.34 104 ASN A C 1
ATOM 814 O O . ASN A 1 104 ? -13.089 -31.677 64.129 1.00 61.34 104 ASN A O 1
ATOM 818 N N . SER A 1 105 ? -13.379 -29.460 64.290 1.00 60.25 105 SER A N 1
ATOM 819 C CA . SER A 1 105 ? -14.725 -29.567 64.879 1.00 60.25 105 SER A CA 1
ATOM 820 C C . SER A 1 105 ? -15.790 -30.039 63.876 1.00 60.25 105 SER A C 1
ATOM 822 O O . SER A 1 105 ? -16.524 -30.984 64.155 1.00 60.25 105 SER A O 1
ATOM 824 N N . GLN A 1 106 ? -15.872 -29.426 62.683 1.00 68.25 106 GLN A N 1
ATOM 825 C CA . GLN A 1 106 ? -16.908 -29.746 61.683 1.00 68.25 106 GLN A CA 1
ATOM 826 C C . GLN A 1 106 ? -16.402 -29.644 60.234 1.00 68.25 106 GLN A C 1
ATOM 828 O O . GLN A 1 106 ? -16.592 -28.642 59.538 1.00 68.25 106 GLN A O 1
ATOM 833 N N . ARG A 1 107 ? -15.799 -30.735 59.746 1.00 73.44 107 ARG A N 1
ATOM 834 C CA . ARG A 1 107 ? -15.142 -30.817 58.426 1.00 73.44 107 ARG A CA 1
ATOM 835 C C . ARG A 1 107 ? -16.041 -30.376 57.255 1.00 73.44 107 ARG A C 1
ATOM 837 O O . ARG A 1 107 ? -15.569 -29.680 56.363 1.00 73.44 107 ARG A O 1
ATOM 844 N N . ALA A 1 108 ? -17.329 -30.732 57.260 1.00 75.06 108 ALA A N 1
ATOM 845 C CA . ALA A 1 108 ? -18.264 -30.390 56.178 1.00 75.06 108 ALA A CA 1
ATOM 846 C C . ALA A 1 108 ? -18.576 -28.880 56.089 1.00 75.06 108 ALA A C 1
ATOM 848 O O . ALA A 1 108 ? -18.591 -28.312 54.995 1.00 75.06 108 ALA A O 1
ATOM 849 N N . VAL A 1 109 ? -18.773 -28.213 57.233 1.00 76.56 109 VAL A N 1
ATOM 850 C CA . VAL A 1 109 ? -19.031 -26.762 57.289 1.00 76.56 109 VAL A CA 1
ATOM 851 C C . VAL A 1 109 ? -17.775 -25.984 56.893 1.00 76.56 109 VAL A C 1
ATOM 853 O O . VAL A 1 109 ? -17.868 -25.024 56.127 1.00 76.56 109 VAL A O 1
ATOM 856 N N . PHE A 1 110 ? -16.597 -26.453 57.322 1.00 82.06 110 PHE A N 1
ATOM 857 C CA . PHE A 1 110 ? -15.304 -25.896 56.918 1.00 82.06 110 PHE A CA 1
ATOM 858 C C . PHE A 1 110 ? -15.120 -25.906 55.391 1.00 82.06 110 PHE A C 1
ATOM 860 O O . PHE A 1 110 ? -14.872 -24.853 54.808 1.00 82.06 110 PHE A O 1
ATOM 867 N N . TRP A 1 111 ? -15.320 -27.047 54.717 1.00 82.56 111 TRP A N 1
ATOM 868 C CA . TRP A 1 111 ? -15.201 -27.126 53.250 1.00 82.56 111 TRP A CA 1
ATOM 869 C C . TRP A 1 111 ? -16.237 -26.262 52.514 1.00 82.56 111 TRP A C 1
ATOM 871 O O . TRP A 1 111 ? -15.891 -25.605 51.535 1.00 82.56 111 TRP A O 1
ATOM 881 N N . SER A 1 112 ? -17.483 -26.198 53.002 1.00 81.31 112 SER A N 1
ATOM 882 C CA . SER A 1 112 ? -18.522 -25.314 52.444 1.00 81.31 112 SER A CA 1
ATOM 883 C C . SER A 1 112 ? -18.149 -23.829 52.562 1.00 81.31 112 SER A C 1
ATOM 885 O O . SER A 1 112 ? -18.387 -23.053 51.634 1.00 81.31 112 SER A O 1
ATOM 887 N N . SER A 1 113 ? -17.525 -23.442 53.680 1.00 83.38 113 SER A N 1
ATOM 888 C CA . SER A 1 113 ? -17.017 -22.087 53.907 1.00 83.38 113 SER A CA 1
ATOM 889 C C . SER A 1 113 ? -15.793 -21.779 53.050 1.00 83.38 113 SER A C 1
ATOM 891 O O . SER A 1 113 ? -15.729 -20.709 52.456 1.00 83.38 113 SER A O 1
ATOM 893 N N . LEU A 1 114 ? -14.846 -22.716 52.938 1.00 88.50 114 LEU A N 1
ATOM 894 C CA . LEU A 1 114 ? -13.655 -22.575 52.100 1.00 88.50 114 LEU A CA 1
ATOM 895 C C . LEU A 1 114 ? -14.037 -22.390 50.629 1.00 88.50 114 LEU A C 1
ATOM 897 O O . LEU A 1 114 ? -13.552 -21.462 49.990 1.00 88.50 114 LEU A O 1
ATOM 901 N N . ALA A 1 115 ? -14.964 -23.205 50.118 1.00 90.38 115 ALA A N 1
ATOM 902 C CA . ALA A 1 115 ? -15.481 -23.069 48.759 1.00 90.38 115 ALA A CA 1
ATOM 903 C C . ALA A 1 115 ? -16.138 -21.698 48.516 1.00 90.38 115 ALA A C 1
ATOM 905 O O . ALA A 1 115 ? -15.948 -21.110 47.453 1.00 90.38 115 ALA A O 1
ATOM 906 N N . LEU A 1 116 ? -16.870 -21.162 49.501 1.00 89.88 116 LEU A N 1
ATOM 907 C CA . LEU A 1 116 ? -17.472 -19.832 49.402 1.00 89.88 116 LEU A CA 1
ATOM 908 C C . LEU A 1 116 ? -16.411 -18.717 49.407 1.00 89.88 116 LEU A C 1
ATOM 910 O O . LEU A 1 116 ? -16.483 -17.815 48.577 1.00 89.88 116 LEU A O 1
ATOM 914 N N . THR A 1 117 ? -15.401 -18.800 50.277 1.00 91.81 117 THR A N 1
ATOM 915 C CA . THR A 1 117 ? -14.277 -17.849 50.309 1.00 91.81 117 THR A CA 1
ATOM 916 C C . THR A 1 117 ? -13.511 -17.851 48.989 1.00 91.81 117 THR A C 1
ATOM 918 O O . THR A 1 117 ? -13.325 -16.790 48.396 1.00 91.81 117 THR A O 1
ATOM 921 N N . VAL A 1 118 ? -13.135 -19.031 48.479 1.00 93.50 118 VAL A N 1
ATOM 922 C CA . VAL A 1 118 ? -12.468 -19.178 47.173 1.00 93.50 118 VAL A CA 1
ATOM 923 C C . VAL A 1 118 ? -13.324 -18.559 46.067 1.00 93.50 118 VAL A C 1
ATOM 925 O O . VAL A 1 118 ? -12.817 -17.722 45.331 1.00 93.50 118 VAL A O 1
ATOM 928 N N . LEU A 1 119 ? -14.627 -18.866 46.011 1.00 92.25 119 LEU A N 1
ATOM 929 C CA . LEU A 1 119 ? -15.547 -18.277 45.033 1.00 92.25 119 LEU A CA 1
ATOM 930 C C . LEU A 1 119 ? -15.569 -16.742 45.104 1.00 92.25 119 LEU A C 1
ATOM 932 O O . LEU A 1 119 ? -15.428 -16.086 44.077 1.00 92.25 119 LEU A O 1
ATOM 936 N N . THR A 1 120 ? -15.701 -16.155 46.298 1.00 92.50 120 THR A N 1
ATOM 937 C CA . THR A 1 120 ? -15.741 -14.688 46.456 1.00 92.50 120 THR A CA 1
ATOM 938 C C . THR A 1 120 ? -14.436 -14.013 46.021 1.00 92.50 120 THR A C 1
ATOM 940 O O . THR A 1 120 ? -14.474 -13.001 45.323 1.00 92.50 120 THR A O 1
ATOM 943 N N . LEU A 1 121 ? -13.278 -14.601 46.339 1.00 92.81 121 LEU A N 1
ATOM 944 C CA . LEU A 1 121 ? -11.976 -14.093 45.901 1.00 92.81 121 LEU A CA 1
ATOM 945 C C . LEU A 1 121 ? -11.772 -14.278 44.388 1.00 92.81 121 LEU A C 1
ATOM 947 O O . LEU A 1 121 ? -11.240 -13.382 43.736 1.00 92.81 121 LEU A O 1
ATOM 951 N N . SER A 1 122 ? -12.261 -15.376 43.802 1.00 92.38 122 SER A N 1
ATOM 952 C CA . SER A 1 122 ? -12.284 -15.576 42.348 1.00 92.38 122 SER A CA 1
ATOM 953 C C . SER A 1 122 ? -13.183 -14.559 41.638 1.00 92.38 122 SER A C 1
ATOM 955 O O . SER A 1 122 ? -12.789 -14.033 40.601 1.00 92.38 122 SER A O 1
ATOM 957 N N . CYS A 1 123 ? -14.348 -14.217 42.199 1.00 91.00 123 CYS A N 1
ATOM 958 C CA . CYS A 1 123 ? -15.205 -13.147 41.679 1.00 91.00 123 CYS A CA 1
ATOM 959 C C . CYS A 1 123 ? -14.535 -11.767 41.785 1.00 91.00 123 CYS A C 1
ATOM 961 O O . CYS A 1 123 ? -14.644 -10.970 40.857 1.00 91.00 123 CYS A O 1
ATOM 963 N N . ALA A 1 124 ? -13.810 -11.488 42.874 1.00 91.31 124 ALA A N 1
ATOM 964 C CA . ALA A 1 124 ? -13.042 -10.251 43.017 1.00 91.31 124 ALA A CA 1
ATOM 965 C C . ALA A 1 124 ? -11.921 -10.150 41.971 1.00 91.31 124 ALA A C 1
ATOM 967 O O . ALA A 1 124 ? -11.800 -9.127 41.299 1.00 91.31 124 ALA A O 1
ATOM 968 N N . LEU A 1 125 ? -11.152 -11.227 41.783 1.00 92.25 125 LEU A N 1
ATOM 969 C CA . LEU A 1 125 ? -10.110 -11.306 40.760 1.00 92.25 125 LEU A CA 1
ATOM 970 C C . LEU A 1 125 ? -10.697 -11.165 39.347 1.00 92.25 125 LEU A C 1
ATOM 972 O O . LEU A 1 125 ? -10.183 -10.384 38.553 1.00 92.25 125 LEU A O 1
ATOM 976 N N . GLY A 1 126 ? -11.805 -11.851 39.052 1.00 90.31 126 GLY A N 1
ATOM 977 C CA . GLY A 1 126 ? -12.528 -11.722 37.785 1.00 90.31 126 GLY A CA 1
ATOM 978 C C . GLY A 1 126 ? -13.033 -10.299 37.525 1.00 90.31 126 GLY A C 1
ATOM 979 O O . GLY A 1 126 ? -12.972 -9.833 36.392 1.00 90.31 126 GLY A O 1
ATOM 980 N N . GLY A 1 127 ? -13.451 -9.581 38.571 1.00 88.94 127 GLY A N 1
ATOM 981 C CA . GLY A 1 127 ? -13.812 -8.164 38.504 1.00 88.94 127 GLY A CA 1
ATOM 982 C C . GLY A 1 127 ? -12.642 -7.254 38.129 1.00 88.94 127 GLY A C 1
ATOM 983 O O . GLY A 1 127 ? -12.766 -6.436 37.219 1.00 88.94 127 GLY A O 1
ATOM 984 N N . VAL A 1 128 ? -11.486 -7.438 38.778 1.00 88.56 128 VAL A N 1
ATOM 985 C CA . VAL A 1 128 ? -10.248 -6.704 38.450 1.00 88.56 128 VAL A CA 1
ATOM 986 C C . VAL A 1 128 ? -9.800 -7.007 37.019 1.00 88.56 128 VAL A C 1
ATOM 988 O O . VAL A 1 128 ? -9.490 -6.088 36.267 1.00 88.56 128 VAL A O 1
ATOM 991 N N . ILE A 1 129 ? -9.828 -8.281 36.615 1.00 88.00 129 ILE A N 1
ATOM 992 C CA . ILE A 1 129 ? -9.530 -8.705 35.242 1.00 88.00 129 ILE A CA 1
ATOM 993 C C . ILE A 1 129 ? -10.489 -8.021 34.258 1.00 88.00 129 ILE A C 1
ATOM 995 O O . ILE A 1 129 ? -10.020 -7.415 33.302 1.00 88.00 129 ILE A O 1
ATOM 999 N N . ALA A 1 130 ? -11.802 -8.029 34.503 1.00 86.94 130 ALA A N 1
ATOM 1000 C CA . ALA A 1 130 ? -12.777 -7.368 33.634 1.00 86.94 130 ALA A CA 1
ATOM 1001 C C . ALA A 1 130 ? -12.525 -5.852 33.498 1.00 86.94 130 ALA A C 1
ATOM 1003 O O . ALA A 1 130 ? -12.609 -5.324 32.392 1.00 86.94 130 ALA A O 1
ATOM 1004 N N . GLY A 1 131 ? -12.164 -5.164 34.588 1.00 85.25 131 GLY A N 1
ATOM 1005 C CA . GLY A 1 131 ? -11.818 -3.736 34.571 1.00 85.25 131 GLY A CA 1
ATOM 1006 C C . GLY A 1 131 ? -10.488 -3.410 33.877 1.00 85.25 131 GLY A C 1
ATOM 1007 O O . GLY A 1 131 ? -10.343 -2.328 33.319 1.00 85.25 131 GLY A O 1
ATOM 1008 N N . ILE A 1 132 ? -9.523 -4.336 33.868 1.00 84.81 132 ILE A N 1
ATOM 1009 C CA . ILE A 1 132 ? -8.285 -4.197 33.081 1.00 84.81 132 ILE A CA 1
ATOM 1010 C C . ILE A 1 132 ? -8.585 -4.460 31.602 1.00 84.81 132 ILE A C 1
ATOM 1012 O O . ILE A 1 132 ? -8.269 -3.635 30.746 1.00 84.81 132 ILE A O 1
ATOM 1016 N N . PHE A 1 133 ? -9.241 -5.580 31.291 1.00 85.25 133 PHE A N 1
ATOM 1017 C CA . PHE A 1 133 ? -9.567 -5.969 29.919 1.00 85.25 133 PHE A CA 1
ATOM 1018 C C . PHE A 1 133 ? -10.599 -5.057 29.249 1.00 85.25 133 PHE A C 1
ATOM 1020 O O . PHE A 1 133 ? -10.640 -5.029 28.023 1.00 85.25 133 PHE A O 1
ATOM 1027 N N . SER A 1 134 ? -11.372 -4.244 29.978 1.00 87.38 134 SER A N 1
ATOM 1028 C CA . SER A 1 134 ? -12.240 -3.237 29.350 1.00 87.38 134 SER A CA 1
ATOM 1029 C C . SER A 1 134 ? -11.466 -2.165 28.575 1.00 87.38 134 SER A C 1
ATOM 1031 O O . SER A 1 134 ? -12.033 -1.538 27.685 1.00 87.38 134 SER A O 1
ATOM 1033 N N . SER A 1 135 ? -10.166 -1.991 28.849 1.00 82.75 135 SER A N 1
ATOM 1034 C CA . SER A 1 135 ? -9.277 -1.178 28.010 1.00 82.75 135 SER A CA 1
ATOM 1035 C C . SER A 1 135 ? -9.109 -1.745 26.594 1.00 82.75 135 SER A C 1
ATOM 1037 O O . SER A 1 135 ? -8.975 -0.961 25.665 1.00 82.75 135 SER A O 1
ATOM 1039 N N . SER A 1 136 ? -9.232 -3.066 26.384 1.00 84.94 136 SER A N 1
ATOM 1040 C CA . SER A 1 136 ? -9.143 -3.690 25.046 1.00 84.94 136 SER A CA 1
ATOM 1041 C C . SER A 1 136 ? -10.265 -3.283 24.080 1.00 84.94 136 SER A C 1
ATOM 1043 O O . SER A 1 136 ? -10.153 -3.508 22.879 1.00 84.94 136 SER A O 1
ATOM 1045 N N . ILE A 1 137 ? -11.328 -2.641 24.582 1.00 89.00 137 ILE A N 1
ATOM 1046 C CA . ILE A 1 137 ? -12.369 -2.014 23.753 1.00 89.00 137 ILE A CA 1
ATOM 1047 C C . ILE A 1 137 ? -11.795 -0.805 22.991 1.00 89.00 137 ILE A C 1
ATOM 1049 O O . ILE A 1 137 ? -12.336 -0.435 21.951 1.00 89.00 137 ILE A O 1
ATOM 1053 N N . VAL A 1 138 ? -10.702 -0.216 23.490 1.00 91.50 138 VAL A N 1
ATOM 1054 C CA . VAL A 1 138 ? -9.988 0.934 22.929 1.00 91.50 138 VAL A CA 1
ATOM 1055 C C . VAL A 1 138 ? -8.618 0.478 22.413 1.00 91.50 138 VAL A C 1
ATOM 1057 O O . VAL A 1 138 ? -7.671 0.313 23.178 1.00 91.50 138 VAL A O 1
ATOM 1060 N N . ALA A 1 139 ? -8.500 0.284 21.103 1.00 88.75 139 ALA A N 1
ATOM 1061 C CA . ALA A 1 139 ? -7.229 0.013 20.442 1.00 88.75 139 ALA A CA 1
ATOM 1062 C C . ALA A 1 139 ? -6.394 1.302 20.331 1.00 88.75 139 ALA A C 1
ATOM 1064 O O . ALA A 1 139 ? -6.902 2.346 19.914 1.00 88.75 139 ALA A O 1
ATOM 1065 N N . THR A 1 140 ? -5.115 1.210 20.705 1.00 85.06 140 THR A N 1
ATOM 1066 C CA . THR A 1 140 ? -4.172 2.342 20.826 1.00 85.06 140 THR A CA 1
ATOM 1067 C C . THR A 1 140 ? -2.874 2.157 20.031 1.00 85.06 140 THR A C 1
ATOM 1069 O O . THR A 1 140 ? -2.061 3.076 19.964 1.00 85.06 140 THR A O 1
ATOM 1072 N N . THR A 1 141 ? -2.648 0.978 19.448 1.00 80.75 141 THR A N 1
ATOM 1073 C CA . THR A 1 141 ? -1.427 0.620 18.713 1.00 80.75 141 THR A CA 1
ATOM 1074 C C . THR A 1 141 ? -1.776 -0.051 17.390 1.00 80.75 141 THR A C 1
ATOM 1076 O O . THR A 1 141 ? -2.731 -0.822 17.334 1.00 80.75 141 THR A O 1
ATOM 1079 N N . ASP A 1 142 ? -0.993 0.248 16.344 1.00 76.88 142 ASP A N 1
ATOM 1080 C CA . ASP A 1 142 ? -1.163 -0.275 14.975 1.00 76.88 142 ASP A CA 1
ATOM 1081 C C . ASP A 1 142 ? -2.622 -0.202 14.481 1.00 76.88 142 ASP A C 1
ATOM 1083 O O . ASP A 1 142 ? -3.212 -1.184 14.029 1.00 76.88 142 ASP A O 1
ATOM 1087 N N . ILE A 1 143 ? -3.242 0.971 14.654 1.00 88.94 143 ILE A N 1
ATOM 1088 C CA . ILE A 1 143 ? -4.646 1.173 14.300 1.00 88.94 143 ILE A CA 1
ATOM 1089 C C . ILE A 1 143 ? -4.801 1.572 12.834 1.00 88.94 143 ILE A C 1
ATOM 1091 O O . ILE A 1 143 ? -4.038 2.373 12.292 1.00 88.94 143 ILE A O 1
ATOM 1095 N N . GLU A 1 144 ? -5.848 1.042 12.213 1.00 92.75 144 GLU A N 1
ATOM 1096 C CA . GLU A 1 144 ? -6.320 1.475 10.902 1.00 92.75 144 GLU A CA 1
ATOM 1097 C C . GLU A 1 144 ? -7.394 2.550 11.082 1.00 92.75 144 GLU A C 1
ATOM 1099 O O . GLU A 1 144 ? -8.360 2.332 11.814 1.00 92.75 144 GLU A O 1
ATOM 1104 N N . VAL A 1 145 ? -7.252 3.698 10.426 1.00 94.25 145 VAL A N 1
ATOM 1105 C CA . VAL A 1 145 ? -8.228 4.798 10.462 1.00 94.25 145 VAL A CA 1
ATOM 1106 C C . VAL A 1 145 ? -8.781 5.061 9.067 1.00 94.25 145 VAL A C 1
ATOM 1108 O O . VAL A 1 145 ? -8.090 4.854 8.069 1.00 94.25 145 VAL A O 1
ATOM 1111 N N . LEU A 1 146 ? -10.029 5.520 8.999 1.00 96.00 146 LEU A N 1
ATOM 1112 C CA . LEU A 1 146 ? -10.647 5.973 7.757 1.00 96.00 146 LEU A CA 1
ATOM 1113 C C . LEU A 1 146 ? -10.182 7.402 7.431 1.00 96.00 146 LEU A C 1
ATOM 1115 O O . LEU A 1 146 ? -10.042 8.227 8.335 1.00 96.00 146 LEU A O 1
ATOM 1119 N N . LEU A 1 147 ? -9.961 7.701 6.153 1.00 95.00 147 LEU A N 1
ATOM 1120 C CA . LEU A 1 147 ? -9.609 9.039 5.679 1.00 95.00 147 LEU A CA 1
ATOM 1121 C C . LEU A 1 147 ? -10.845 9.853 5.274 1.00 95.00 147 LEU A C 1
ATOM 1123 O O . LEU A 1 147 ? -11.871 9.314 4.859 1.00 95.00 147 LEU A O 1
ATOM 1127 N N . SER A 1 148 ? -10.739 11.173 5.408 1.00 92.25 148 SER A N 1
ATOM 1128 C CA . SER A 1 148 ? -11.770 12.151 5.059 1.00 92.25 148 SER A CA 1
ATOM 1129 C C . SER A 1 148 ? -11.140 13.531 4.815 1.00 92.25 148 SER A C 1
ATOM 1131 O O . SER A 1 148 ? -11.337 14.456 5.602 1.00 92.25 148 SER A O 1
ATOM 1133 N N . SER A 1 149 ? -10.406 13.687 3.711 1.00 90.19 149 SER A N 1
ATOM 1134 C CA . SER A 1 149 ? -9.812 14.975 3.321 1.00 90.19 149 SER A CA 1
ATOM 1135 C C . SER A 1 149 ? -10.740 15.787 2.396 1.00 90.19 149 SER A C 1
ATOM 1137 O O . SER A 1 149 ? -11.386 15.209 1.514 1.00 90.19 149 SER A O 1
ATOM 1139 N N . PRO A 1 150 ? -10.800 17.130 2.514 1.00 87.38 150 PRO A N 1
ATOM 1140 C CA . PRO A 1 150 ? -11.537 17.991 1.581 1.00 87.38 150 PRO A CA 1
ATOM 1141 C C . PRO A 1 150 ? -10.890 18.097 0.187 1.00 87.38 150 PRO A C 1
ATOM 1143 O O . PRO A 1 150 ? -11.496 18.675 -0.720 1.00 87.38 150 PRO A O 1
ATOM 1146 N N . ASN A 1 151 ? -9.669 17.575 0.024 1.00 87.81 151 ASN A N 1
ATOM 1147 C CA . ASN A 1 151 ? -8.892 17.634 -1.215 1.00 87.81 151 ASN A CA 1
ATOM 1148 C C . ASN A 1 151 ? -9.059 16.391 -2.110 1.00 87.81 151 ASN A C 1
ATOM 1150 O O . ASN A 1 151 ? -8.419 16.340 -3.158 1.00 87.81 151 ASN A O 1
ATOM 1154 N N . CYS A 1 152 ? -9.884 15.406 -1.723 1.00 90.44 152 CYS A N 1
ATOM 1155 C CA . CYS A 1 152 ? -10.057 14.195 -2.527 1.00 90.44 152 CYS A CA 1
ATOM 1156 C C . CYS A 1 152 ? -10.562 14.508 -3.941 1.00 90.44 152 CYS A C 1
ATOM 1158 O O . CYS A 1 152 ? -11.499 15.297 -4.118 1.00 90.44 152 CYS A O 1
ATOM 1160 N N . GLY A 1 153 ? -9.984 13.836 -4.934 1.00 87.50 153 GLY A N 1
ATOM 1161 C CA . GLY A 1 153 ? -10.401 13.971 -6.318 1.00 87.50 153 GLY A CA 1
ATOM 1162 C C . GLY A 1 153 ? -9.668 13.061 -7.299 1.00 87.50 153 GLY A C 1
ATOM 1163 O O . GLY A 1 153 ? -8.926 12.155 -6.929 1.00 87.50 153 GLY A O 1
ATOM 1164 N N . PHE A 1 154 ? -9.932 13.303 -8.576 1.00 83.12 154 PHE A N 1
ATOM 1165 C CA . PHE A 1 154 ? -9.559 12.492 -9.723 1.00 83.12 154 PHE A CA 1
ATOM 1166 C C . PHE A 1 154 ? -8.556 13.274 -10.551 1.00 83.12 154 PHE A C 1
ATOM 1168 O O . PHE A 1 154 ? -8.817 14.410 -10.944 1.00 83.12 154 PHE A O 1
ATOM 1175 N N . TRP A 1 155 ? -7.402 12.676 -10.795 1.00 75.62 155 TRP A N 1
ATOM 1176 C CA . TRP A 1 155 ? -6.344 13.313 -11.556 1.00 75.62 155 TRP A CA 1
ATOM 1177 C C . TRP A 1 155 ? -6.712 13.365 -13.046 1.00 75.62 155 TRP A C 1
ATOM 1179 O O . TRP A 1 155 ? -7.092 12.350 -13.624 1.00 75.62 155 TRP A O 1
ATOM 1189 N N . GLN A 1 156 ? -6.639 14.555 -13.645 1.00 67.19 156 GLN A N 1
ATOM 1190 C CA . GLN A 1 156 ? -7.028 14.810 -15.036 1.00 67.19 156 GLN A CA 1
ATOM 1191 C C . GLN A 1 156 ? -6.074 14.126 -16.029 1.00 67.19 156 GLN A C 1
ATOM 1193 O O . GLN A 1 156 ? -4.886 14.443 -16.069 1.00 67.19 156 GLN A O 1
ATOM 1198 N N . GLU A 1 157 ? -6.606 13.226 -16.859 1.00 60.91 157 GLU A N 1
ATOM 1199 C CA . GLU A 1 157 ? -5.858 12.439 -17.858 1.00 60.91 157 GLU A CA 1
ATOM 1200 C C . GLU A 1 157 ? -5.045 13.312 -18.827 1.00 60.91 157 GLU A C 1
ATOM 1202 O O . GLU A 1 157 ? -3.884 13.037 -19.121 1.00 60.91 157 GLU A O 1
ATOM 1207 N N . ASN A 1 158 ? -5.637 14.424 -19.265 1.00 50.84 158 ASN A N 1
ATOM 1208 C CA . ASN A 1 158 ? -5.146 15.317 -20.314 1.00 50.84 158 ASN A CA 1
ATOM 1209 C C . ASN A 1 158 ? -3.932 16.197 -19.930 1.00 50.84 158 ASN A C 1
ATOM 1211 O O . ASN A 1 158 ? -3.686 17.204 -20.593 1.00 50.84 158 ASN A O 1
ATOM 1215 N N . ILE A 1 159 ? -3.199 15.855 -18.862 1.00 48.31 159 ILE A N 1
ATOM 1216 C CA . ILE A 1 159 ? -1.929 16.498 -18.467 1.00 48.31 159 ILE A CA 1
ATOM 1217 C C . ILE A 1 159 ? -0.742 15.514 -18.486 1.00 48.31 159 ILE A C 1
ATOM 1219 O O . ILE A 1 159 ? 0.398 15.969 -18.532 1.00 48.31 159 ILE A O 1
ATOM 1223 N N . LEU A 1 160 ? -0.973 14.191 -18.472 1.00 50.88 160 LEU A N 1
ATOM 1224 C CA . LEU A 1 160 ? 0.094 13.175 -18.457 1.00 50.88 160 LEU A CA 1
ATOM 1225 C C . LEU A 1 160 ? -0.201 11.997 -19.402 1.00 50.88 160 LEU A C 1
ATOM 1227 O O . LEU A 1 160 ? -0.250 10.838 -18.985 1.00 50.88 160 LEU A O 1
ATOM 1231 N N . THR A 1 161 ? -0.321 12.279 -20.701 1.00 43.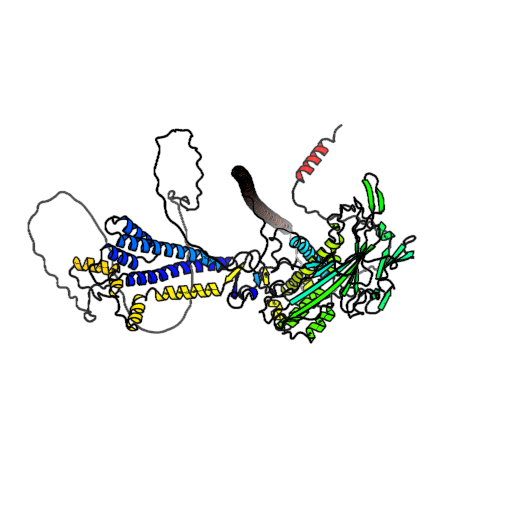06 161 THR A N 1
ATOM 1232 C CA . THR A 1 161 ? -0.037 11.262 -21.724 1.00 43.06 161 THR A CA 1
ATOM 1233 C C . THR A 1 161 ? 1.420 10.822 -21.570 1.00 43.06 161 THR A C 1
ATOM 1235 O O . THR A 1 161 ? 2.358 11.607 -21.728 1.00 43.06 161 THR A O 1
ATOM 1238 N N . LEU A 1 162 ? 1.615 9.568 -21.160 1.00 44.28 162 LEU A N 1
ATOM 1239 C CA . LEU A 1 162 ? 2.915 9.017 -20.779 1.00 44.28 162 LEU A CA 1
ATOM 1240 C C . LEU A 1 162 ? 3.774 8.714 -22.018 1.00 44.28 162 LEU A C 1
ATOM 1242 O O . LEU A 1 162 ? 3.931 7.568 -22.427 1.00 44.28 162 LEU A O 1
ATOM 1246 N N . GLY A 1 163 ? 4.361 9.771 -22.578 1.00 41.84 163 GLY A N 1
ATOM 1247 C CA . GLY A 1 163 ? 5.329 9.713 -23.669 1.00 41.84 163 GLY A CA 1
ATOM 1248 C C . GLY A 1 163 ? 4.857 10.390 -24.957 1.00 41.84 163 GLY A C 1
ATOM 1249 O O . GLY A 1 163 ? 3.725 10.223 -25.382 1.00 41.84 163 GLY A O 1
ATOM 1250 N N . VAL A 1 164 ? 5.795 11.099 -25.593 1.00 37.75 164 VAL A N 1
ATOM 1251 C CA . VAL A 1 164 ? 5.797 11.421 -27.035 1.00 37.75 164 VAL A CA 1
ATOM 1252 C C . VAL A 1 164 ? 4.561 12.167 -27.566 1.00 37.75 164 VAL A C 1
ATOM 1254 O O . VAL A 1 164 ? 3.926 11.748 -28.521 1.00 37.75 164 VAL A O 1
ATOM 1257 N N . SER A 1 165 ? 4.281 13.339 -26.994 1.00 30.88 165 SER A N 1
ATOM 1258 C CA . SER A 1 165 ? 3.640 14.423 -27.752 1.00 30.88 165 SER A CA 1
ATOM 1259 C C . SER A 1 165 ? 4.440 15.714 -27.550 1.00 30.88 165 SER A C 1
ATOM 1261 O O . SER A 1 165 ? 4.455 16.302 -26.460 1.00 30.88 165 SER A O 1
ATOM 1263 N N . LEU A 1 166 ? 5.165 16.117 -28.596 1.00 34.97 166 LEU A N 1
ATOM 1264 C CA . LEU A 1 166 ? 6.103 17.246 -28.635 1.00 34.97 166 LEU A CA 1
ATOM 1265 C C . LEU A 1 166 ? 5.570 18.553 -28.002 1.00 34.97 166 LEU A C 1
ATOM 1267 O O . LEU A 1 166 ? 4.783 19.289 -28.592 1.00 34.97 166 LEU A O 1
ATOM 1271 N N . GLY A 1 167 ? 6.105 18.927 -26.835 1.00 37.34 167 GLY A N 1
ATOM 1272 C CA . GLY A 1 167 ? 6.114 20.320 -26.358 1.00 37.34 167 GLY A CA 1
ATOM 1273 C C . GLY A 1 167 ? 4.784 20.926 -25.880 1.00 37.34 167 GLY A C 1
ATOM 1274 O O . GLY A 1 167 ? 4.736 22.137 -25.652 1.00 37.34 167 GLY A O 1
ATOM 1275 N N . ILE A 1 168 ? 3.724 20.137 -25.683 1.00 40.75 168 ILE A N 1
ATOM 1276 C CA . ILE A 1 168 ? 2.427 20.648 -25.205 1.00 40.75 168 ILE A CA 1
ATOM 1277 C C . ILE A 1 168 ? 2.369 20.638 -23.666 1.00 40.75 168 ILE A C 1
ATOM 1279 O O . ILE A 1 168 ? 2.078 19.633 -23.032 1.00 40.75 168 ILE A O 1
ATOM 1283 N N . THR A 1 169 ? 2.668 21.797 -23.070 1.00 44.22 169 THR A N 1
ATOM 1284 C CA . THR A 1 169 ? 2.281 22.218 -21.702 1.00 44.22 169 THR A CA 1
ATOM 1285 C C . THR A 1 169 ? 2.428 21.206 -20.553 1.00 44.22 169 THR A C 1
ATOM 1287 O O . THR A 1 169 ? 1.567 21.143 -19.675 1.00 44.22 169 THR A O 1
ATOM 1290 N N . TRP A 1 170 ? 3.556 20.499 -20.464 1.00 50.56 170 TRP A N 1
ATOM 1291 C CA . TRP A 1 170 ? 3.974 19.912 -19.187 1.00 50.56 170 TRP A CA 1
ATOM 1292 C C . TRP A 1 170 ? 4.290 21.036 -18.193 1.00 50.56 170 TRP A C 1
ATOM 1294 O O . TRP A 1 170 ? 5.319 21.707 -18.307 1.00 50.56 170 TRP A O 1
ATOM 1304 N N . ASP A 1 171 ? 3.409 21.263 -17.216 1.00 58.00 171 ASP A N 1
ATOM 1305 C CA . ASP A 1 171 ? 3.716 22.171 -16.112 1.00 58.00 171 ASP A CA 1
ATOM 1306 C C . ASP A 1 171 ? 4.878 21.591 -15.288 1.00 58.00 171 ASP A C 1
ATOM 1308 O O . ASP A 1 171 ? 4.837 20.456 -14.800 1.00 58.00 171 ASP A O 1
ATOM 1312 N N . ASN A 1 172 ? 5.933 22.392 -15.129 1.00 67.06 172 ASN A N 1
ATOM 1313 C CA . ASN A 1 172 ? 7.129 22.024 -14.378 1.00 67.06 172 ASN A CA 1
ATOM 1314 C C . ASN A 1 172 ? 6.812 21.676 -12.915 1.00 67.06 172 ASN A C 1
ATOM 1316 O O . ASN A 1 172 ? 7.544 20.887 -12.312 1.00 67.06 172 ASN A O 1
ATOM 1320 N N . ALA A 1 173 ? 5.743 22.244 -12.342 1.00 66.75 173 ALA A N 1
ATOM 1321 C CA . ALA A 1 173 ? 5.273 21.880 -11.007 1.00 66.75 173 ALA A CA 1
ATOM 1322 C C . ALA A 1 173 ? 4.737 20.438 -10.972 1.00 66.75 173 ALA A C 1
ATOM 1324 O O . ALA A 1 173 ? 5.152 19.654 -10.118 1.00 66.75 173 ALA A O 1
ATOM 1325 N N . THR A 1 174 ? 3.899 20.055 -11.938 1.00 68.25 174 THR A N 1
ATOM 1326 C CA . THR A 1 174 ? 3.314 18.708 -12.041 1.00 68.25 174 THR A CA 1
ATOM 1327 C C . THR A 1 174 ? 4.368 17.640 -12.280 1.00 68.25 174 THR A C 1
ATOM 1329 O O . THR A 1 174 ? 4.381 16.637 -11.571 1.00 68.25 174 THR A O 1
ATOM 1332 N N . ASN A 1 175 ? 5.298 17.868 -13.214 1.00 73.25 175 ASN A N 1
ATOM 1333 C CA . ASN A 1 175 ? 6.389 16.921 -13.460 1.00 73.25 175 ASN A CA 1
ATOM 1334 C C . ASN A 1 175 ? 7.268 16.745 -12.206 1.00 73.25 175 ASN A C 1
ATOM 1336 O O . ASN A 1 175 ? 7.621 15.626 -11.841 1.00 73.25 175 ASN A O 1
ATOM 1340 N N . ARG A 1 176 ? 7.570 17.835 -11.484 1.00 76.19 176 ARG A N 1
ATOM 1341 C CA . ARG A 1 176 ? 8.319 17.757 -10.220 1.00 76.19 176 ARG A CA 1
ATOM 1342 C C . ARG A 1 176 ? 7.566 16.962 -9.152 1.00 76.19 176 ARG A C 1
ATOM 1344 O O . ARG A 1 176 ? 8.174 16.106 -8.519 1.00 76.19 176 ARG A O 1
ATOM 1351 N N . PHE A 1 177 ? 6.277 17.237 -8.962 1.00 78.12 177 PHE A N 1
ATOM 1352 C CA . PHE A 1 177 ? 5.425 16.515 -8.014 1.00 78.12 177 PHE A CA 1
ATOM 1353 C C . PHE A 1 177 ? 5.374 15.013 -8.339 1.00 78.12 177 PHE A C 1
ATOM 1355 O O . PHE A 1 177 ? 5.604 14.181 -7.466 1.00 78.12 177 PHE A O 1
ATOM 1362 N N . TYR A 1 178 ? 5.168 14.672 -9.611 1.00 78.06 178 TYR A N 1
ATOM 1363 C CA . TYR A 1 178 ? 5.150 13.294 -10.096 1.00 78.06 178 TYR A CA 1
ATOM 1364 C C . TYR A 1 178 ? 6.472 12.560 -9.828 1.00 78.06 178 TYR A C 1
ATOM 1366 O O . TYR A 1 178 ? 6.480 11.500 -9.206 1.00 78.06 178 TYR A O 1
ATOM 1374 N N . GLN A 1 179 ? 7.605 13.147 -10.233 1.00 79.38 179 GLN A N 1
ATOM 1375 C CA . GLN A 1 179 ? 8.933 12.565 -10.005 1.00 79.38 179 GLN A CA 1
ATOM 1376 C C . GLN A 1 179 ? 9.244 12.409 -8.509 1.00 79.38 179 GLN A C 1
ATOM 1378 O O . GLN A 1 179 ? 9.863 11.422 -8.110 1.00 79.38 179 GLN A O 1
ATOM 1383 N N . GLN A 1 180 ? 8.776 13.341 -7.670 1.00 82.81 180 GLN A N 1
ATOM 1384 C CA . GLN A 1 180 ? 8.902 13.237 -6.219 1.00 82.81 180 GLN A CA 1
ATOM 1385 C C . GLN A 1 180 ? 8.124 12.031 -5.669 1.00 82.81 180 GLN A C 1
ATOM 1387 O O . GLN A 1 180 ? 8.713 11.219 -4.961 1.00 82.81 180 GLN A O 1
ATOM 1392 N N . GLU A 1 181 ? 6.846 11.859 -6.021 1.00 84.56 181 GLU A N 1
ATOM 1393 C CA . GLU A 1 181 ? 6.025 10.741 -5.522 1.00 84.56 181 GLU A CA 1
ATOM 1394 C C . GLU A 1 181 ? 6.489 9.366 -6.051 1.00 84.56 181 GLU A C 1
ATOM 1396 O O . GLU A 1 181 ? 6.413 8.366 -5.328 1.00 84.56 181 GLU A O 1
ATOM 1401 N N . VAL A 1 182 ? 7.053 9.300 -7.265 1.00 84.56 182 VAL A N 1
ATOM 1402 C CA . VAL A 1 182 ? 7.713 8.087 -7.791 1.00 84.56 182 VAL A CA 1
ATOM 1403 C C . VAL A 1 182 ? 9.015 7.789 -7.028 1.00 84.56 182 VAL A C 1
ATOM 1405 O O . VAL A 1 182 ? 9.225 6.656 -6.592 1.00 84.56 182 VAL A O 1
ATOM 1408 N N . GLY A 1 183 ? 9.877 8.787 -6.799 1.00 88.00 183 GLY A N 1
ATOM 1409 C CA . GLY A 1 183 ? 11.120 8.622 -6.026 1.00 88.00 183 GLY A CA 1
ATOM 1410 C C . GLY A 1 183 ? 10.877 8.262 -4.553 1.00 88.00 183 GLY A C 1
ATOM 1411 O O . GLY A 1 183 ? 11.592 7.452 -3.953 1.00 88.00 183 GLY A O 1
ATOM 1412 N N . ASP A 1 184 ? 9.803 8.795 -3.984 1.00 87.75 184 ASP A N 1
ATOM 1413 C CA . ASP A 1 184 ? 9.288 8.435 -2.670 1.00 87.75 184 ASP A CA 1
ATOM 1414 C C . ASP A 1 184 ? 8.770 6.985 -2.627 1.00 87.75 184 ASP A C 1
ATOM 1416 O O . ASP A 1 184 ? 9.069 6.244 -1.685 1.00 87.75 184 ASP A O 1
ATOM 1420 N N . SER A 1 185 ? 8.061 6.545 -3.673 1.00 89.69 185 SER A N 1
ATOM 1421 C CA . SER A 1 185 ? 7.606 5.156 -3.833 1.00 89.69 185 SER A CA 1
ATOM 1422 C C . SER A 1 185 ? 8.775 4.177 -3.974 1.00 89.69 185 SER A C 1
ATOM 1424 O O . SER A 1 185 ? 8.772 3.132 -3.323 1.00 89.69 185 SER A O 1
ATOM 1426 N N . ARG A 1 186 ? 9.831 4.542 -4.717 1.00 90.50 186 ARG A N 1
ATOM 1427 C CA . ARG A 1 186 ? 11.106 3.797 -4.787 1.00 90.50 186 ARG A CA 1
ATOM 1428 C C . ARG A 1 186 ? 11.755 3.657 -3.412 1.00 90.50 186 ARG A C 1
ATOM 1430 O O . ARG A 1 186 ? 12.178 2.566 -3.032 1.00 90.50 186 ARG A O 1
ATOM 1437 N N . THR A 1 187 ? 11.822 4.749 -2.653 1.00 89.81 187 THR A N 1
ATOM 1438 C CA . THR A 1 187 ? 12.432 4.764 -1.313 1.00 89.81 187 THR A CA 1
ATOM 1439 C C . THR A 1 187 ? 11.672 3.852 -0.348 1.00 89.81 187 THR A C 1
ATOM 1441 O O . THR A 1 187 ? 12.283 3.079 0.398 1.00 89.81 187 THR A O 1
ATOM 1444 N N . TYR A 1 188 ? 10.337 3.882 -0.401 1.00 90.44 188 TYR A N 1
ATOM 1445 C CA . TYR A 1 188 ? 9.488 2.984 0.377 1.00 90.44 188 TYR A CA 1
ATOM 1446 C C . TYR A 1 188 ? 9.630 1.524 -0.080 1.00 90.44 188 TYR A C 1
ATOM 1448 O O . TYR A 1 188 ? 9.789 0.655 0.768 1.00 90.44 188 TYR A O 1
ATOM 1456 N N . ALA A 1 189 ? 9.659 1.235 -1.386 1.00 91.69 189 ALA A N 1
ATOM 1457 C CA . ALA A 1 189 ? 9.825 -0.126 -1.906 1.00 91.69 189 ALA A CA 1
ATOM 1458 C C . ALA A 1 189 ? 11.152 -0.763 -1.459 1.00 91.69 189 ALA A C 1
ATOM 1460 O O . ALA A 1 189 ? 11.148 -1.835 -0.848 1.00 91.69 189 ALA A O 1
ATOM 1461 N N . ARG A 1 190 ? 12.272 -0.054 -1.664 1.00 88.69 190 ARG A N 1
ATOM 1462 C CA . ARG A 1 190 ? 13.610 -0.467 -1.207 1.00 88.69 190 ARG A CA 1
ATOM 1463 C C . ARG A 1 190 ? 13.664 -0.709 0.300 1.00 88.69 190 ARG A C 1
ATOM 1465 O O . ARG A 1 190 ? 14.321 -1.645 0.746 1.00 88.69 190 ARG A O 1
ATOM 1472 N N . SER A 1 191 ? 12.952 0.110 1.075 1.00 87.94 191 SER A N 1
ATOM 1473 C CA . SER A 1 191 ? 12.852 -0.059 2.524 1.00 87.94 191 SER A CA 1
ATOM 1474 C C . SER A 1 191 ? 11.988 -1.265 2.902 1.00 87.94 191 SER A C 1
ATOM 1476 O O . SER A 1 191 ? 12.406 -2.085 3.705 1.00 87.94 191 SER A O 1
ATOM 1478 N N . CYS A 1 192 ? 10.787 -1.401 2.348 1.00 90.50 192 CYS A N 1
ATOM 1479 C CA . CYS A 1 192 ? 9.745 -2.253 2.922 1.00 90.50 192 CYS A CA 1
ATOM 1480 C C . CYS A 1 192 ? 9.684 -3.676 2.360 1.00 90.50 192 CYS A C 1
ATOM 1482 O O . CYS A 1 192 ? 9.226 -4.562 3.077 1.00 90.50 192 CYS A O 1
ATOM 1484 N N . TYR A 1 193 ? 10.204 -3.933 1.154 1.00 89.12 193 TYR A N 1
ATOM 1485 C CA . TYR A 1 193 ? 10.359 -5.308 0.653 1.00 89.12 193 TYR A CA 1
ATOM 1486 C C . TYR A 1 193 ? 11.638 -5.993 1.158 1.00 89.12 193 TYR A C 1
ATOM 1488 O O . TYR A 1 193 ? 11.674 -7.218 1.239 1.00 89.12 193 TYR A O 1
ATOM 1496 N N . ASN A 1 194 ? 12.658 -5.220 1.557 1.00 75.19 194 ASN A N 1
ATOM 1497 C CA . ASN A 1 194 ? 13.948 -5.755 2.014 1.00 75.19 194 ASN A CA 1
ATOM 1498 C C . ASN A 1 194 ? 14.173 -5.667 3.540 1.00 75.19 194 ASN A C 1
ATOM 1500 O O . ASN A 1 194 ? 15.067 -6.340 4.058 1.00 75.19 194 ASN A O 1
ATOM 1504 N N . ALA A 1 195 ? 13.413 -4.857 4.294 1.00 61.56 195 ALA A N 1
ATOM 1505 C CA . ALA A 1 195 ? 13.664 -4.676 5.728 1.00 61.56 195 ALA A CA 1
ATOM 1506 C C . ALA A 1 195 ? 13.061 -5.762 6.629 1.00 61.56 195 ALA A C 1
ATOM 1508 O O . ALA A 1 195 ? 11.922 -6.199 6.497 1.00 61.56 195 ALA A O 1
ATOM 1509 N N . SER A 1 196 ? 13.803 -6.063 7.692 1.00 52.06 196 SER A N 1
ATOM 1510 C CA . SER A 1 196 ? 13.357 -6.829 8.862 1.00 52.06 196 SER A CA 1
ATOM 1511 C C . SER A 1 196 ? 12.697 -5.963 9.955 1.00 52.06 196 SER A C 1
ATOM 1513 O O . SER A 1 196 ? 12.343 -6.467 11.020 1.00 52.06 196 SER A O 1
ATOM 1515 N N . SER A 1 197 ? 12.515 -4.658 9.710 1.00 53.09 197 SER A N 1
ATOM 1516 C CA . SER A 1 197 ? 12.006 -3.663 10.665 1.00 53.09 197 SER A CA 1
ATOM 1517 C C . SER A 1 197 ? 10.764 -2.946 10.115 1.00 53.09 197 SER A C 1
ATOM 1519 O O . SER A 1 197 ? 10.864 -2.069 9.263 1.00 53.09 197 SER A O 1
ATOM 1521 N N . LEU A 1 198 ? 9.589 -3.268 10.664 1.00 60.34 198 LEU A N 1
ATOM 1522 C CA . LEU A 1 198 ? 8.282 -2.799 10.173 1.00 60.34 198 LEU A CA 1
ATOM 1523 C C . LEU A 1 198 ? 7.944 -1.325 10.487 1.00 60.34 198 LEU A C 1
ATOM 1525 O O . LEU A 1 198 ? 6.957 -0.809 9.972 1.00 60.34 198 LEU A O 1
ATOM 1529 N N . ARG A 1 199 ? 8.706 -0.627 11.347 1.00 62.19 199 ARG A N 1
ATOM 1530 C CA . ARG A 1 199 ? 8.275 0.674 11.916 1.00 62.19 199 ARG A CA 1
ATOM 1531 C C . ARG A 1 199 ? 8.092 1.790 10.880 1.00 62.19 199 ARG A C 1
ATOM 1533 O O . ARG A 1 199 ? 7.214 2.626 11.069 1.00 62.19 199 ARG A O 1
ATOM 1540 N N . THR A 1 200 ? 8.888 1.804 9.814 1.00 70.56 200 THR A N 1
ATOM 1541 C CA . THR A 1 200 ? 8.809 2.777 8.707 1.00 70.56 200 THR A CA 1
ATOM 1542 C C . THR A 1 200 ? 7.762 2.421 7.651 1.00 70.56 200 THR A C 1
ATOM 1544 O O . THR A 1 200 ? 7.429 3.263 6.825 1.00 70.56 200 THR A O 1
ATOM 1547 N N . CYS A 1 201 ? 7.204 1.209 7.688 1.00 84.75 201 CYS A N 1
ATOM 1548 C CA . CYS A 1 201 ? 6.328 0.687 6.640 1.00 84.75 201 CYS A CA 1
ATOM 1549 C C . CYS A 1 201 ? 4.830 0.746 7.001 1.00 84.75 201 CYS A C 1
ATOM 1551 O O . CYS A 1 201 ? 3.995 0.184 6.299 1.00 84.75 201 CYS A O 1
ATOM 1553 N N . ASN A 1 202 ? 4.468 1.466 8.065 1.00 81.88 202 ASN A N 1
ATOM 1554 C CA . ASN A 1 202 ? 3.115 1.519 8.630 1.00 81.88 202 ASN A CA 1
ATOM 1555 C C . ASN A 1 202 ? 2.203 2.606 8.015 1.00 81.88 202 ASN A C 1
ATOM 1557 O O . ASN A 1 202 ? 1.409 3.204 8.735 1.00 81.88 202 ASN A O 1
ATOM 1561 N N . THR A 1 203 ? 2.313 2.877 6.710 1.00 86.56 203 THR A N 1
ATOM 1562 C CA . THR A 1 203 ? 1.416 3.808 5.991 1.00 86.56 203 THR A CA 1
ATOM 1563 C C . THR A 1 203 ? 0.187 3.071 5.450 1.00 86.56 203 THR A C 1
ATOM 1565 O O . THR A 1 203 ? -0.956 3.399 5.767 1.00 86.56 203 THR A O 1
ATOM 1568 N N . PHE A 1 204 ? 0.412 2.033 4.645 1.00 91.25 204 PHE A N 1
ATOM 1569 C CA . PHE A 1 204 ? -0.649 1.277 3.981 1.00 91.25 204 PHE A CA 1
ATOM 1570 C C . PHE A 1 204 ? -1.235 0.183 4.887 1.00 91.25 204 PHE A C 1
ATOM 1572 O O . PHE A 1 204 ? -0.591 -0.273 5.831 1.00 91.25 204 PHE A O 1
ATOM 1579 N N . VAL A 1 205 ? -2.454 -0.286 4.586 1.00 91.62 205 VAL A N 1
ATOM 1580 C CA . VAL A 1 205 ? -3.101 -1.409 5.306 1.00 91.62 205 VAL A CA 1
ATOM 1581 C C . VAL A 1 205 ? -2.235 -2.670 5.265 1.00 91.62 205 VAL A C 1
ATOM 1583 O O . VAL A 1 205 ? -2.096 -3.364 6.277 1.00 91.62 205 VAL A O 1
ATOM 1586 N N . LYS A 1 206 ? -1.609 -2.922 4.111 1.00 91.88 206 LYS A N 1
ATOM 1587 C CA . LYS A 1 206 ? -0.546 -3.904 3.916 1.00 91.88 206 LYS A CA 1
ATOM 1588 C C . LYS A 1 206 ? 0.747 -3.187 3.509 1.00 91.88 206 LYS A C 1
ATOM 1590 O O . LYS A 1 206 ? 0.725 -2.523 2.476 1.00 91.88 206 LYS A O 1
ATOM 1595 N N . PRO A 1 207 ? 1.848 -3.328 4.275 1.00 90.06 207 PRO A N 1
ATOM 1596 C CA . PRO A 1 207 ? 3.150 -2.740 3.940 1.00 90.06 207 PRO A CA 1
ATOM 1597 C C . PRO A 1 207 ? 3.711 -3.145 2.572 1.00 90.06 207 PRO A C 1
ATOM 1599 O O . PRO A 1 207 ? 4.465 -2.396 1.963 1.00 90.06 207 PRO A O 1
ATOM 1602 N N . THR A 1 208 ? 3.361 -4.344 2.113 1.00 92.31 208 THR A N 1
ATOM 1603 C CA . THR A 1 208 ? 3.795 -4.938 0.850 1.00 92.31 208 THR A CA 1
ATOM 1604 C C . THR A 1 208 ? 2.604 -5.597 0.162 1.00 92.31 208 THR A C 1
ATOM 1606 O O . THR A 1 208 ? 1.670 -6.068 0.820 1.00 92.31 208 THR A O 1
ATOM 1609 N N . ILE A 1 209 ? 2.641 -5.639 -1.167 1.00 95.19 209 ILE A N 1
ATOM 1610 C CA . ILE A 1 209 ? 1.786 -6.492 -1.988 1.00 95.19 209 ILE A CA 1
ATOM 1611 C C . ILE A 1 209 ? 2.635 -7.704 -2.357 1.00 95.19 209 ILE A C 1
ATOM 1613 O O . ILE A 1 209 ? 3.626 -7.574 -3.071 1.00 95.19 209 ILE A O 1
ATOM 1617 N N . ASP A 1 210 ? 2.274 -8.870 -1.835 1.00 94.81 210 ASP A N 1
ATOM 1618 C CA . ASP A 1 210 ? 3.030 -10.097 -2.075 1.00 94.81 210 ASP A CA 1
ATOM 1619 C C . ASP A 1 210 ? 2.829 -10.579 -3.528 1.00 94.81 210 ASP A C 1
ATOM 1621 O O . ASP A 1 210 ? 1.730 -10.484 -4.077 1.00 94.81 210 ASP A O 1
ATOM 1625 N N . TRP A 1 211 ? 3.875 -11.134 -4.144 1.00 96.69 211 TRP A N 1
ATOM 1626 C CA . TRP A 1 211 ? 3.810 -11.777 -5.462 1.00 96.69 211 TRP A CA 1
ATOM 1627 C C . TRP A 1 211 ? 4.568 -13.109 -5.464 1.00 96.69 211 TRP A C 1
ATOM 1629 O O . TRP A 1 211 ? 5.301 -13.446 -4.531 1.00 96.69 211 TRP A O 1
ATOM 1639 N N . THR A 1 212 ? 4.401 -13.882 -6.535 1.00 97.81 212 THR A N 1
ATOM 1640 C CA . THR A 1 212 ? 5.162 -15.112 -6.786 1.00 97.81 212 THR A CA 1
ATOM 1641 C C . THR A 1 212 ? 6.088 -14.928 -7.987 1.00 97.81 212 THR A C 1
ATOM 1643 O O . THR A 1 212 ? 5.642 -14.487 -9.043 1.00 97.81 212 THR A O 1
ATOM 1646 N N . THR A 1 213 ? 7.379 -15.248 -7.829 1.00 97.50 213 THR A N 1
ATOM 1647 C CA . THR A 1 213 ? 8.377 -15.166 -8.913 1.00 97.50 213 THR A CA 1
ATOM 1648 C C . THR A 1 213 ? 8.645 -16.548 -9.516 1.00 97.50 213 THR A C 1
ATOM 1650 O O . THR A 1 213 ? 9.018 -17.487 -8.806 1.00 97.50 213 THR A O 1
ATOM 1653 N N . ARG A 1 214 ? 8.531 -16.672 -10.841 1.00 97.69 214 ARG A N 1
ATOM 1654 C CA . ARG A 1 214 ? 8.936 -17.839 -11.637 1.00 97.69 214 ARG A CA 1
ATOM 1655 C C . ARG A 1 214 ? 10.121 -17.460 -12.530 1.00 97.69 214 ARG A C 1
ATOM 1657 O O . ARG A 1 214 ? 9.950 -16.861 -13.582 1.00 97.69 214 ARG A O 1
ATOM 1664 N N . TYR A 1 215 ? 11.321 -17.886 -12.135 1.00 95.69 215 TYR A N 1
ATOM 1665 C CA . TYR A 1 215 ? 12.590 -17.604 -12.836 1.00 95.69 215 TYR A CA 1
ATOM 1666 C C . TYR A 1 215 ? 12.811 -18.382 -14.150 1.00 95.69 215 TYR A C 1
ATOM 1668 O O . TYR A 1 215 ? 13.720 -18.062 -14.911 1.00 95.69 215 TYR A O 1
ATOM 1676 N N . ASN A 1 216 ? 11.999 -19.416 -14.396 1.00 94.88 216 ASN A N 1
ATOM 1677 C CA . ASN A 1 216 ? 12.064 -20.273 -15.584 1.00 94.88 216 ASN A CA 1
ATOM 1678 C C . ASN A 1 216 ? 10.751 -20.175 -16.382 1.00 94.88 216 ASN A C 1
ATOM 1680 O O . ASN A 1 216 ? 10.129 -21.194 -16.693 1.00 94.88 216 ASN A O 1
ATOM 1684 N N . ALA A 1 217 ? 10.266 -18.957 -16.622 1.00 95.62 217 ALA A N 1
ATOM 1685 C CA . ALA A 1 217 ? 9.089 -18.722 -17.448 1.00 95.62 217 ALA A CA 1
ATOM 1686 C C . ALA A 1 217 ? 9.434 -18.892 -18.944 1.00 95.62 217 ALA A C 1
ATOM 1688 O O . ALA A 1 217 ? 10.587 -18.671 -19.343 1.00 95.62 217 ALA A O 1
ATOM 1689 N N . PRO A 1 218 ? 8.468 -19.307 -19.788 1.00 94.75 218 PRO A N 1
ATOM 1690 C CA . PRO A 1 218 ? 8.663 -19.314 -21.233 1.00 94.75 218 PRO A CA 1
ATOM 1691 C C . PRO A 1 218 ? 8.929 -17.889 -21.730 1.00 94.75 218 PRO A C 1
ATOM 1693 O O . PRO A 1 218 ? 8.357 -16.929 -21.216 1.00 94.75 218 PRO A O 1
ATOM 1696 N N . CYS A 1 219 ? 9.787 -17.753 -22.739 1.00 94.31 219 CYS A N 1
ATOM 1697 C CA . CYS A 1 219 ? 10.027 -16.464 -23.380 1.00 94.31 219 CYS A CA 1
ATOM 1698 C C . CYS A 1 219 ? 8.712 -15.922 -23.981 1.00 94.31 219 CYS A C 1
ATOM 1700 O O . CYS A 1 219 ? 8.071 -16.651 -24.742 1.00 94.31 219 CYS A O 1
ATOM 1702 N N . PRO A 1 220 ? 8.285 -14.683 -23.664 1.00 93.12 220 PRO A N 1
ATOM 1703 C CA . PRO A 1 220 ? 7.028 -14.139 -24.179 1.00 93.12 220 PRO A CA 1
ATOM 1704 C C . PRO A 1 220 ? 7.125 -13.618 -25.625 1.00 93.12 220 PRO A C 1
ATOM 1706 O O . PRO A 1 220 ? 6.083 -13.337 -26.221 1.00 93.12 220 PRO A O 1
ATOM 1709 N N . PHE A 1 221 ? 8.346 -13.522 -26.170 1.00 93.62 221 PHE A N 1
ATOM 1710 C CA . PHE A 1 221 ? 8.683 -13.046 -27.515 1.00 93.62 221 PHE A CA 1
ATOM 1711 C C . PHE A 1 221 ? 9.259 -14.195 -28.362 1.00 93.62 221 PHE A C 1
ATOM 1713 O O . PHE A 1 221 ? 10.106 -14.945 -27.883 1.00 93.62 221 PHE A O 1
ATOM 1720 N N . ASP A 1 222 ? 8.844 -14.363 -29.615 1.00 89.62 222 ASP A N 1
ATOM 1721 C CA . ASP A 1 222 ? 9.200 -15.563 -30.385 1.00 89.62 222 ASP A CA 1
ATOM 1722 C C . ASP A 1 222 ? 10.703 -15.614 -30.728 1.00 89.62 222 ASP A C 1
ATOM 1724 O O . ASP A 1 222 ? 11.215 -14.814 -31.508 1.00 89.62 222 ASP A O 1
ATOM 1728 N N . GLY A 1 223 ? 11.435 -16.535 -30.093 1.00 87.12 223 GLY A N 1
ATOM 1729 C CA . GLY A 1 223 ? 12.860 -16.786 -30.342 1.00 87.12 223 GLY A CA 1
ATOM 1730 C C . GLY A 1 223 ? 13.856 -15.700 -29.901 1.00 87.12 223 GLY A C 1
ATOM 1731 O O . GLY A 1 223 ? 15.041 -15.853 -30.185 1.00 87.12 223 GLY A O 1
ATOM 1732 N N . MET A 1 224 ? 13.428 -14.630 -29.217 1.00 92.81 224 MET A N 1
ATOM 1733 C CA . MET A 1 224 ? 14.282 -13.449 -28.961 1.00 92.81 224 MET A CA 1
ATOM 1734 C C . MET A 1 224 ? 14.831 -13.291 -27.538 1.00 92.81 224 MET A C 1
ATOM 1736 O O . MET A 1 224 ? 15.641 -12.394 -27.321 1.00 92.81 224 MET A O 1
ATOM 1740 N N . CYS A 1 225 ? 14.445 -14.117 -26.563 1.00 95.06 225 CYS A N 1
ATOM 1741 C CA . CYS A 1 225 ? 15.048 -14.039 -25.226 1.00 95.06 225 CYS A CA 1
ATOM 1742 C C . CYS A 1 225 ? 16.431 -14.697 -25.179 1.00 95.06 225 CYS A C 1
ATOM 1744 O O . CYS A 1 225 ? 16.623 -15.803 -25.690 1.00 95.06 225 CYS A O 1
ATOM 1746 N N . ILE A 1 226 ? 17.359 -14.088 -24.443 1.00 94.00 226 ILE A N 1
ATOM 1747 C CA . ILE A 1 226 ? 18.583 -14.749 -23.988 1.00 94.00 226 ILE A CA 1
ATOM 1748 C C . ILE A 1 226 ? 18.231 -15.553 -22.727 1.00 94.00 226 ILE A C 1
ATOM 1750 O O . ILE A 1 226 ? 18.083 -15.004 -21.637 1.00 94.00 226 ILE A O 1
ATOM 1754 N N . GLY A 1 227 ? 18.085 -16.871 -22.874 1.00 90.25 227 GLY A N 1
ATOM 1755 C CA . GLY A 1 227 ? 17.766 -17.772 -21.762 1.00 90.25 227 GLY A CA 1
ATOM 1756 C C . GLY A 1 227 ? 16.273 -17.818 -21.413 1.00 90.25 227 GLY A C 1
ATOM 1757 O O . GLY A 1 227 ? 15.415 -17.782 -22.294 1.00 90.25 227 GLY A O 1
ATOM 1758 N N . THR A 1 228 ? 15.956 -17.975 -20.124 1.00 92.19 228 THR A N 1
ATOM 1759 C CA . THR A 1 228 ? 14.573 -18.039 -19.621 1.00 92.19 228 THR A CA 1
ATOM 1760 C C . THR A 1 228 ? 14.071 -16.676 -19.158 1.00 92.19 228 THR A C 1
ATOM 1762 O O . THR A 1 228 ? 14.828 -15.876 -18.611 1.00 92.19 228 THR A O 1
ATOM 1765 N N . ALA A 1 229 ? 12.770 -16.433 -19.320 1.00 96.44 229 ALA A N 1
ATOM 1766 C CA . ALA A 1 229 ? 12.129 -15.242 -18.781 1.00 96.44 229 ALA A CA 1
ATOM 1767 C C . ALA A 1 229 ? 11.860 -15.387 -17.274 1.00 96.44 229 ALA A C 1
ATOM 1769 O O . ALA A 1 229 ? 11.733 -16.497 -16.745 1.00 96.44 229 ALA A O 1
ATOM 1770 N N . MET A 1 230 ? 11.724 -14.253 -16.592 1.00 97.25 230 MET A N 1
ATOM 1771 C CA . MET A 1 230 ? 11.272 -14.162 -15.209 1.00 97.25 230 MET A CA 1
ATOM 1772 C C . MET A 1 230 ? 9.863 -13.567 -15.173 1.00 97.25 230 MET A C 1
ATOM 1774 O O . MET A 1 230 ? 9.661 -12.434 -15.600 1.00 97.25 230 MET A O 1
ATOM 1778 N N . GLU A 1 231 ? 8.906 -14.328 -14.651 1.00 98.00 231 GLU A N 1
ATOM 1779 C CA . GLU A 1 231 ? 7.497 -13.949 -14.473 1.00 98.00 231 GLU A CA 1
ATOM 1780 C C . GLU A 1 231 ? 7.236 -13.608 -12.999 1.00 98.00 231 GLU A C 1
ATOM 1782 O O . GLU A 1 231 ? 7.666 -14.342 -12.106 1.00 98.00 231 GLU A O 1
ATOM 1787 N N . MET A 1 232 ? 6.541 -12.501 -12.739 1.00 97.94 232 MET A N 1
ATOM 1788 C CA . MET A 1 232 ? 6.109 -12.052 -11.412 1.00 97.94 232 MET A CA 1
ATOM 1789 C C . MET A 1 232 ? 4.590 -11.873 -11.427 1.00 97.94 232 MET A C 1
ATOM 1791 O O . MET A 1 232 ? 4.073 -11.053 -12.186 1.00 97.94 232 MET A O 1
ATOM 1795 N N . ASP A 1 233 ? 3.882 -12.649 -10.609 1.00 98.19 233 ASP A N 1
ATOM 1796 C CA . ASP A 1 233 ? 2.416 -12.675 -10.541 1.00 98.19 233 ASP A CA 1
ATOM 1797 C C . ASP A 1 233 ? 1.941 -12.341 -9.124 1.00 98.19 233 ASP A C 1
ATOM 1799 O O . ASP A 1 233 ? 2.239 -13.075 -8.174 1.00 98.19 233 ASP A O 1
ATOM 1803 N N . THR A 1 234 ? 1.187 -11.248 -8.986 1.00 97.75 234 THR A N 1
ATOM 1804 C CA . THR A 1 234 ? 0.620 -10.783 -7.706 1.00 97.75 234 THR A CA 1
ATOM 1805 C C . THR A 1 234 ? -0.482 -11.694 -7.165 1.00 97.75 234 THR A C 1
ATOM 1807 O O . THR A 1 234 ? -0.900 -11.557 -6.017 1.00 97.75 234 THR A O 1
ATOM 1810 N N . GLY A 1 235 ? -1.045 -12.567 -8.005 1.00 96.75 235 GLY A N 1
ATOM 1811 C CA . GLY A 1 235 ? -2.358 -13.144 -7.747 1.00 96.75 235 GLY A CA 1
ATOM 1812 C C . GLY A 1 235 ? -3.440 -12.058 -7.650 1.00 96.75 235 GLY A C 1
ATOM 1813 O O . GLY A 1 235 ? -3.268 -10.938 -8.134 1.00 96.75 235 GLY A O 1
ATOM 1814 N N . LEU A 1 236 ? -4.576 -12.399 -7.038 1.00 96.38 236 LEU A N 1
ATOM 1815 C CA . LEU A 1 236 ? -5.712 -11.487 -6.876 1.00 96.38 236 LEU A CA 1
ATOM 1816 C C . LEU A 1 236 ? -5.490 -10.533 -5.690 1.00 96.38 236 LEU A C 1
ATOM 1818 O O . LEU A 1 236 ? -5.597 -10.919 -4.525 1.00 96.38 236 LEU A O 1
ATOM 1822 N N . ILE A 1 237 ? -5.221 -9.268 -6.001 1.00 96.19 237 ILE A N 1
ATOM 1823 C CA . ILE A 1 237 ? -5.126 -8.158 -5.056 1.00 96.19 237 ILE A CA 1
ATOM 1824 C C . ILE A 1 237 ? -6.542 -7.670 -4.734 1.00 96.19 237 ILE A C 1
ATOM 1826 O O . ILE A 1 237 ? -7.200 -7.032 -5.556 1.00 96.19 237 ILE A O 1
ATOM 1830 N N . ASN A 1 238 ? -7.012 -7.943 -3.519 1.00 94.88 238 ASN A N 1
ATOM 1831 C CA . ASN A 1 238 ? -8.312 -7.485 -3.036 1.00 94.88 238 ASN A CA 1
ATOM 1832 C C . ASN A 1 238 ? -8.267 -6.010 -2.591 1.00 94.88 238 ASN A C 1
ATOM 1834 O O . ASN A 1 238 ? -7.427 -5.609 -1.774 1.00 94.88 238 ASN A O 1
ATOM 1838 N N . SER A 1 239 ? -9.213 -5.210 -3.092 1.00 95.00 239 SER A N 1
ATOM 1839 C CA . SER A 1 239 ? -9.253 -3.762 -2.869 1.00 95.00 239 SER A CA 1
ATOM 1840 C C . SER A 1 239 ? -9.378 -3.377 -1.391 1.00 95.00 239 SER A C 1
ATOM 1842 O O . SER A 1 239 ? -8.774 -2.397 -0.965 1.00 95.00 239 SER A O 1
ATOM 1844 N N . ASN A 1 240 ? -10.082 -4.163 -0.572 1.00 94.50 240 ASN A N 1
ATOM 1845 C CA . ASN A 1 240 ? -10.294 -3.860 0.844 1.00 94.50 240 ASN A CA 1
ATOM 1846 C C . ASN A 1 240 ? -9.135 -4.325 1.734 1.00 94.50 240 ASN A C 1
ATOM 1848 O O . ASN A 1 240 ? -8.648 -3.551 2.565 1.00 94.50 240 ASN A O 1
ATOM 1852 N N . SER A 1 241 ? -8.704 -5.581 1.587 1.00 93.19 241 SER A N 1
ATOM 1853 C CA . SER A 1 241 ? -7.761 -6.208 2.524 1.00 93.19 241 SER A CA 1
ATOM 1854 C C . SER A 1 241 ? -6.285 -5.926 2.226 1.00 93.19 241 SER A C 1
ATOM 1856 O O . SER A 1 241 ? -5.462 -6.064 3.133 1.00 93.19 241 SER A O 1
ATOM 1858 N N . ILE A 1 242 ? -5.954 -5.504 0.998 1.00 94.44 242 ILE A N 1
ATOM 1859 C CA . ILE A 1 242 ? -4.585 -5.153 0.586 1.00 94.44 242 ILE A CA 1
ATOM 1860 C C . ILE A 1 242 ? -4.463 -3.656 0.278 1.00 94.44 242 ILE A C 1
ATOM 1862 O O . ILE A 1 242 ? -3.613 -2.983 0.861 1.00 94.44 242 ILE A O 1
ATOM 1866 N N . LEU A 1 243 ? -5.334 -3.113 -0.583 1.00 94.19 243 LEU A N 1
ATOM 1867 C CA . LEU A 1 243 ? -5.254 -1.704 -1.010 1.00 94.19 243 LEU A CA 1
ATOM 1868 C C . LEU A 1 243 ? -5.926 -0.719 -0.036 1.00 94.19 243 LEU A C 1
ATOM 1870 O O . LEU A 1 243 ? -5.679 0.480 -0.108 1.00 94.19 243 LEU A O 1
ATOM 1874 N N . GLY A 1 244 ? -6.744 -1.199 0.905 1.00 94.56 244 GLY A N 1
ATOM 1875 C CA . GLY A 1 244 ? -7.386 -0.362 1.922 1.00 94.56 244 GLY A CA 1
ATOM 1876 C C . GLY A 1 244 ? -8.641 0.394 1.469 1.00 94.56 244 GLY A C 1
ATOM 1877 O O . GLY A 1 244 ? -9.109 1.262 2.199 1.00 94.56 244 GLY A O 1
ATOM 1878 N N . MET A 1 245 ? -9.244 0.051 0.331 1.00 94.94 245 MET A N 1
ATOM 1879 C CA . MET A 1 245 ? -10.573 0.543 -0.050 1.00 94.94 245 MET A CA 1
ATOM 1880 C C . MET A 1 245 ? -11.658 -0.163 0.774 1.00 94.94 245 MET A C 1
ATOM 1882 O O . MET A 1 245 ? -12.101 -1.270 0.463 1.00 94.94 245 MET A O 1
ATOM 1886 N N . ASN A 1 246 ? -12.077 0.470 1.864 1.00 95.62 246 ASN A N 1
ATOM 1887 C CA . ASN A 1 246 ? -12.993 -0.044 2.874 1.00 95.62 246 ASN A CA 1
ATOM 1888 C C . ASN A 1 246 ? -14.461 -0.107 2.394 1.00 95.62 246 ASN A C 1
ATOM 1890 O O . ASN A 1 246 ? -15.341 0.560 2.935 1.00 95.62 246 ASN A O 1
ATOM 1894 N N . PHE A 1 247 ? -14.725 -0.949 1.396 1.00 94.81 247 PHE A N 1
ATOM 1895 C CA . PHE A 1 247 ? -16.064 -1.289 0.910 1.00 94.81 247 PHE A CA 1
ATOM 1896 C C . PHE A 1 247 ? -16.608 -2.590 1.533 1.00 94.81 247 PHE A C 1
ATOM 1898 O O . PHE A 1 247 ? -15.820 -3.496 1.855 1.00 94.81 247 PHE A O 1
ATOM 1905 N N . PRO A 1 248 ? -17.943 -2.731 1.683 1.00 93.69 248 PRO A N 1
ATOM 1906 C CA . PRO A 1 248 ? -18.573 -4.002 2.039 1.00 93.69 248 PRO A CA 1
ATOM 1907 C C . PRO A 1 248 ? -18.327 -5.053 0.946 1.00 93.69 248 PRO A C 1
ATOM 1909 O O . PRO A 1 248 ? -18.079 -4.712 -0.204 1.00 93.69 248 PRO A O 1
ATOM 1912 N N . HIS A 1 249 ? -18.411 -6.344 1.285 1.00 91.25 249 HIS A N 1
ATOM 1913 C CA . HIS A 1 249 ? -18.026 -7.450 0.389 1.00 91.25 249 HIS A CA 1
ATOM 1914 C C . HIS A 1 249 ? -18.670 -7.395 -1.012 1.00 91.25 249 HIS A C 1
ATOM 1916 O O . HIS A 1 249 ? -18.025 -7.746 -1.992 1.00 91.25 249 HIS A O 1
ATOM 1922 N N . ASN A 1 250 ? -19.924 -6.949 -1.125 1.00 91.19 250 ASN A N 1
ATOM 1923 C CA . ASN A 1 250 ? -20.646 -6.815 -2.398 1.00 91.19 250 ASN A CA 1
ATOM 1924 C C . ASN A 1 250 ? -20.137 -5.668 -3.298 1.00 91.19 250 ASN A C 1
ATOM 1926 O O . ASN A 1 250 ? -20.509 -5.601 -4.463 1.00 91.19 250 ASN A O 1
ATOM 1930 N N . GLU A 1 251 ? -19.321 -4.762 -2.759 1.00 92.12 251 GLU A N 1
ATOM 1931 C CA . GLU A 1 251 ? -18.699 -3.622 -3.451 1.00 92.12 251 GLU A CA 1
ATOM 1932 C C . GLU A 1 251 ? -17.168 -3.736 -3.501 1.00 92.12 251 GLU A C 1
ATOM 1934 O O . GLU A 1 251 ? -16.491 -2.846 -4.008 1.00 92.12 251 GLU A O 1
ATOM 1939 N N . GLN A 1 252 ? -16.603 -4.840 -3.004 1.00 92.62 252 GLN A N 1
ATOM 1940 C CA . GLN A 1 252 ? -15.181 -5.132 -3.165 1.00 92.62 252 GLN A CA 1
ATOM 1941 C C . GLN A 1 252 ? -14.856 -5.512 -4.609 1.00 92.62 252 GLN A C 1
ATOM 1943 O O . GLN A 1 252 ? -15.719 -5.922 -5.388 1.00 92.62 252 GLN A O 1
ATOM 1948 N N . PHE A 1 253 ? -13.583 -5.367 -4.951 1.00 93.12 253 PHE A N 1
ATOM 1949 C CA . PHE A 1 253 ? -13.063 -5.553 -6.295 1.00 93.12 253 PHE A CA 1
ATOM 1950 C C . PHE A 1 253 ? -11.679 -6.196 -6.212 1.00 93.12 253 PHE A C 1
ATOM 1952 O O . PHE A 1 253 ? -10.959 -5.990 -5.231 1.00 93.12 253 PHE A O 1
ATOM 1959 N N . GLU A 1 254 ? -11.317 -6.985 -7.216 1.00 95.38 254 GLU A N 1
ATOM 1960 C CA . GLU A 1 254 ? -10.040 -7.692 -7.268 1.00 95.38 254 GLU A CA 1
ATOM 1961 C C . GLU A 1 254 ? -9.298 -7.377 -8.567 1.00 95.38 254 GLU A C 1
ATOM 1963 O O . GLU A 1 254 ? -9.884 -7.318 -9.647 1.00 95.38 254 GLU A O 1
ATOM 1968 N N . PHE A 1 255 ? -7.994 -7.154 -8.442 1.00 94.88 255 PHE A N 1
ATOM 1969 C CA . PHE A 1 255 ? -7.093 -6.787 -9.529 1.00 94.88 255 PHE A CA 1
ATOM 1970 C C . PHE A 1 255 ? -5.869 -7.697 -9.504 1.00 94.88 255 PHE A C 1
ATOM 1972 O O . PHE A 1 255 ? -5.365 -8.023 -8.434 1.00 94.88 255 PHE A O 1
ATOM 1979 N N . ARG A 1 256 ? -5.365 -8.104 -10.663 1.00 96.75 256 ARG A N 1
ATOM 1980 C CA . ARG A 1 256 ? -4.145 -8.907 -10.778 1.00 96.75 256 ARG A CA 1
ATOM 1981 C C . ARG A 1 256 ? -3.241 -8.330 -11.848 1.00 96.75 256 ARG A C 1
ATOM 1983 O O . ARG A 1 256 ? -3.720 -7.942 -12.911 1.00 96.75 256 ARG A O 1
ATOM 1990 N N . ARG A 1 257 ? -1.942 -8.333 -11.558 1.00 96.06 257 ARG A N 1
ATOM 1991 C CA . ARG A 1 257 ? -0.866 -7.952 -12.469 1.00 96.06 257 ARG A CA 1
ATOM 1992 C C . ARG A 1 257 ? 0.081 -9.128 -12.646 1.00 96.06 257 ARG A C 1
ATOM 1994 O O . ARG A 1 257 ? 0.491 -9.751 -11.666 1.00 96.06 257 ARG A O 1
ATOM 2001 N N . VAL A 1 258 ? 0.464 -9.371 -13.891 1.00 97.44 258 VAL A N 1
ATOM 2002 C CA . VAL A 1 258 ? 1.554 -10.270 -14.258 1.00 97.44 258 VAL A CA 1
ATOM 2003 C C . VAL A 1 258 ? 2.564 -9.465 -15.069 1.00 97.44 258 VAL A C 1
ATOM 2005 O O . VAL A 1 258 ? 2.208 -8.871 -16.084 1.00 97.44 258 VAL A O 1
ATOM 2008 N N . THR A 1 259 ? 3.815 -9.433 -14.619 1.00 97.38 259 THR A N 1
ATOM 2009 C CA . THR A 1 259 ? 4.930 -8.801 -15.339 1.00 97.38 259 THR A CA 1
ATOM 2010 C C . THR A 1 259 ? 5.957 -9.882 -15.662 1.00 97.38 259 THR A C 1
ATOM 2012 O O . THR A 1 259 ? 6.489 -10.513 -14.750 1.00 97.38 259 THR A O 1
ATOM 2015 N N . THR A 1 260 ? 6.254 -10.091 -16.945 1.00 97.56 260 THR A N 1
ATOM 2016 C CA . THR A 1 260 ? 7.239 -11.086 -17.404 1.00 97.56 260 THR A CA 1
ATOM 2017 C C . THR A 1 260 ? 8.339 -10.401 -18.194 1.00 97.56 260 THR A C 1
ATOM 2019 O O . THR A 1 260 ? 8.045 -9.725 -19.172 1.00 97.56 260 THR A O 1
ATOM 2022 N N . CYS A 1 261 ? 9.598 -10.566 -17.792 1.00 97.94 261 CYS A N 1
ATOM 2023 C CA . CYS A 1 261 ? 10.736 -9.903 -18.430 1.00 97.94 261 CYS A CA 1
ATOM 2024 C C . CYS A 1 261 ? 11.859 -10.876 -18.798 1.00 97.94 261 CYS A C 1
ATOM 2026 O O . CYS A 1 261 ? 12.067 -11.887 -18.122 1.00 97.94 261 CYS A O 1
ATOM 2028 N N . ALA A 1 262 ? 12.618 -10.535 -19.837 1.00 97.38 262 ALA A N 1
ATOM 2029 C CA . ALA A 1 262 ? 13.807 -11.260 -20.265 1.00 97.38 262 ALA A CA 1
ATOM 2030 C C . ALA A 1 262 ? 14.827 -10.328 -20.950 1.00 97.38 262 ALA A C 1
ATOM 2032 O O . ALA A 1 262 ? 14.423 -9.405 -21.662 1.00 97.38 262 ALA A O 1
ATOM 2033 N N . PRO A 1 263 ? 16.138 -10.590 -20.812 1.00 97.19 263 PRO A N 1
ATOM 2034 C CA . PRO A 1 263 ? 17.158 -10.038 -21.701 1.00 97.19 263 PRO A CA 1
ATOM 2035 C C . PRO A 1 263 ? 16.899 -10.453 -23.157 1.00 97.19 263 PRO A C 1
ATOM 2037 O O . PRO A 1 263 ? 16.481 -11.588 -23.402 1.00 97.19 263 PRO A O 1
ATOM 2040 N N . LEU A 1 264 ? 17.150 -9.562 -24.118 1.00 96.75 264 LEU A N 1
ATOM 2041 C CA . LEU A 1 264 ? 16.855 -9.786 -25.538 1.00 96.75 264 LEU A CA 1
ATOM 2042 C C . LEU A 1 264 ? 18.107 -9.960 -26.402 1.00 96.75 264 LEU A C 1
ATOM 2044 O O . LEU A 1 264 ? 19.138 -9.327 -26.180 1.00 96.75 264 LEU A O 1
ATOM 2048 N N . VAL A 1 265 ? 17.985 -10.808 -27.425 1.00 94.81 265 VAL A N 1
ATOM 2049 C CA . VAL A 1 265 ? 18.996 -11.014 -28.467 1.00 94.81 265 VAL A CA 1
ATOM 2050 C C . VAL A 1 265 ? 19.100 -9.761 -29.331 1.00 94.81 265 VAL A C 1
ATOM 2052 O O . VAL A 1 265 ? 18.119 -9.326 -29.926 1.00 94.81 265 VAL A O 1
ATOM 2055 N N . GLN A 1 266 ? 20.315 -9.224 -29.425 1.00 91.38 266 GLN A N 1
ATOM 2056 C CA . GLN A 1 266 ? 20.612 -7.983 -30.147 1.00 91.38 266 GLN A CA 1
ATOM 2057 C C . GLN A 1 266 ? 21.251 -8.233 -31.525 1.00 91.38 266 GLN A C 1
ATOM 2059 O O . GLN A 1 266 ? 21.162 -7.396 -32.426 1.00 91.38 266 GLN A O 1
ATOM 2064 N N . ASP A 1 267 ? 21.881 -9.398 -31.704 1.00 89.62 267 ASP A N 1
ATOM 2065 C CA . ASP A 1 267 ? 22.534 -9.790 -32.953 1.00 89.62 267 ASP A CA 1
ATOM 2066 C C . ASP A 1 267 ? 21.523 -9.869 -34.102 1.00 89.62 267 ASP A C 1
ATOM 2068 O O . ASP A 1 267 ? 20.490 -10.531 -34.007 1.00 89.62 267 ASP A O 1
ATOM 2072 N N . GLY A 1 268 ? 21.826 -9.182 -35.205 1.00 89.88 268 GLY A N 1
ATOM 2073 C CA . GLY A 1 268 ? 20.923 -9.049 -36.352 1.00 89.88 268 GLY A CA 1
ATOM 2074 C C . GLY A 1 268 ? 19.842 -7.970 -36.205 1.00 89.88 268 GLY A C 1
ATOM 2075 O O . GLY A 1 268 ? 19.197 -7.652 -37.201 1.00 89.88 268 GLY A O 1
ATOM 2076 N N . TYR A 1 269 ? 19.687 -7.363 -35.022 1.00 93.19 269 TYR A N 1
ATOM 2077 C CA . TYR A 1 269 ? 18.735 -6.273 -34.764 1.00 93.19 269 TYR A CA 1
ATOM 2078 C C . TYR A 1 269 ? 19.396 -4.893 -34.625 1.00 93.19 269 TYR A C 1
ATOM 2080 O O . TYR A 1 269 ? 18.688 -3.891 -34.575 1.00 93.19 269 TYR A O 1
ATOM 2088 N N . ILE A 1 270 ? 20.730 -4.802 -34.622 1.00 94.94 270 ILE A N 1
ATOM 2089 C CA . ILE A 1 270 ? 21.464 -3.526 -34.603 1.00 94.94 270 ILE A CA 1
ATOM 2090 C C . ILE A 1 270 ? 21.982 -3.173 -36.004 1.00 94.94 270 ILE A C 1
ATOM 2092 O O . ILE A 1 270 ? 22.637 -3.989 -36.654 1.00 94.94 270 ILE A O 1
ATOM 2096 N N . THR A 1 271 ? 21.758 -1.933 -36.440 1.00 94.62 271 THR A N 1
ATOM 2097 C CA . THR A 1 271 ? 22.432 -1.326 -37.602 1.00 94.62 271 THR A CA 1
ATOM 2098 C C . THR A 1 271 ? 23.300 -0.154 -37.157 1.00 94.62 271 THR A C 1
ATOM 2100 O O . THR A 1 271 ? 22.874 0.658 -36.343 1.00 94.62 271 THR A O 1
ATOM 2103 N N . THR A 1 272 ? 24.522 -0.052 -37.682 1.00 94.06 272 THR A N 1
ATOM 2104 C CA . THR A 1 272 ? 25.470 1.017 -37.324 1.00 94.06 272 THR A CA 1
ATOM 2105 C C . THR A 1 272 ? 25.680 1.972 -38.489 1.00 94.06 272 THR A C 1
ATOM 2107 O O . THR A 1 272 ? 26.049 1.542 -39.582 1.00 94.06 272 THR A O 1
ATOM 2110 N N . GLU A 1 273 ? 25.519 3.267 -38.233 1.00 93.44 273 GLU A N 1
ATOM 2111 C CA . GLU A 1 273 ? 25.796 4.340 -39.189 1.00 93.44 273 GLU A CA 1
ATOM 2112 C C . GLU A 1 273 ? 26.808 5.335 -38.603 1.00 93.44 273 GLU A C 1
ATOM 2114 O O . GLU A 1 273 ? 26.949 5.459 -37.387 1.00 93.44 273 GLU A O 1
ATOM 2119 N N . ASN A 1 274 ? 27.553 6.041 -39.455 1.00 93.19 274 ASN A N 1
ATOM 2120 C CA . ASN A 1 274 ? 28.460 7.095 -38.991 1.00 93.19 274 ASN A CA 1
ATOM 2121 C C . ASN A 1 274 ? 27.673 8.401 -38.832 1.00 93.19 274 ASN A C 1
ATOM 2123 O O . ASN A 1 274 ? 26.960 8.793 -39.757 1.00 93.19 274 ASN A O 1
ATOM 2127 N N . SER A 1 275 ? 27.843 9.096 -37.706 1.00 88.31 275 SER A N 1
ATOM 2128 C CA . SER A 1 275 ? 27.148 10.363 -37.457 1.00 88.31 275 SER A CA 1
ATOM 2129 C C . SER A 1 275 ? 27.537 11.426 -38.490 1.00 88.31 275 SER A C 1
ATOM 2131 O O . SER A 1 275 ? 28.717 11.647 -38.778 1.00 88.31 275 SER A O 1
ATOM 2133 N N . THR A 1 276 ? 26.535 12.117 -39.033 1.00 88.44 276 THR A N 1
ATOM 2134 C CA . THR A 1 276 ? 26.719 13.303 -39.882 1.00 88.44 276 THR A CA 1
ATOM 2135 C C . THR A 1 276 ? 26.947 14.577 -39.065 1.00 88.44 276 THR A C 1
ATOM 2137 O O . THR A 1 276 ? 27.450 15.560 -39.611 1.00 88.44 276 THR A O 1
ATOM 2140 N N . GLU A 1 277 ? 26.615 14.561 -37.770 1.00 87.38 277 GLU A N 1
ATOM 2141 C CA . GLU A 1 277 ? 26.715 15.713 -36.867 1.00 87.38 277 GLU A CA 1
ATOM 2142 C C . GLU A 1 277 ? 28.021 15.724 -36.064 1.00 87.38 277 GLU A C 1
ATOM 2144 O O . GLU A 1 277 ? 28.646 16.776 -35.915 1.00 87.38 277 GLU A O 1
ATOM 2149 N N . ILE A 1 278 ? 28.457 14.558 -35.570 1.00 86.62 278 ILE A N 1
ATOM 2150 C CA . ILE A 1 278 ? 29.660 14.403 -34.741 1.00 86.62 278 ILE A CA 1
ATOM 2151 C C . ILE A 1 278 ? 30.730 13.635 -35.539 1.00 86.62 278 ILE A C 1
ATOM 2153 O O . ILE A 1 278 ? 30.619 12.419 -35.710 1.00 86.62 278 ILE A O 1
ATOM 2157 N N . PRO A 1 279 ? 31.797 14.301 -36.027 1.00 88.56 279 PRO A N 1
ATOM 2158 C CA . PRO A 1 279 ? 32.818 13.651 -36.844 1.00 88.56 279 PRO A CA 1
ATOM 2159 C C . PRO A 1 279 ? 33.516 12.493 -36.119 1.00 88.56 279 PRO A C 1
ATOM 2161 O O . PRO A 1 279 ? 34.226 12.700 -35.135 1.00 88.56 279 PRO A O 1
ATOM 2164 N N . GLY A 1 280 ? 33.362 11.282 -36.657 1.00 86.88 280 GLY A N 1
ATOM 2165 C CA . GLY A 1 280 ? 33.970 10.062 -36.117 1.00 86.88 280 GLY A CA 1
ATOM 2166 C C . GLY A 1 280 ? 33.132 9.331 -35.064 1.00 86.88 280 GLY A C 1
ATOM 2167 O O . GLY A 1 280 ? 33.596 8.313 -34.557 1.00 86.88 280 GLY A O 1
ATOM 2168 N N . ASP A 1 281 ? 31.923 9.807 -34.755 1.00 93.19 281 ASP A N 1
ATOM 2169 C CA . ASP A 1 281 ? 30.962 9.053 -33.948 1.00 93.19 281 ASP A CA 1
ATOM 2170 C C . ASP A 1 281 ? 30.215 8.002 -34.786 1.00 93.19 281 ASP A C 1
ATOM 2172 O O . ASP A 1 281 ? 30.018 8.157 -35.997 1.00 93.19 281 ASP A O 1
ATOM 2176 N N . GLN A 1 282 ? 29.779 6.939 -34.117 1.00 94.50 282 GLN A N 1
ATOM 2177 C CA . GLN A 1 282 ? 28.948 5.879 -34.667 1.00 94.50 282 GLN A CA 1
ATOM 2178 C C . GLN A 1 282 ? 27.634 5.829 -33.892 1.00 94.50 282 GLN A C 1
ATOM 2180 O O . GLN A 1 282 ? 27.633 5.758 -32.663 1.00 94.50 282 GLN A O 1
ATOM 2185 N N . ILE A 1 283 ? 26.522 5.847 -34.621 1.00 94.44 283 ILE A N 1
ATOM 2186 C CA . ILE A 1 283 ? 25.179 5.695 -34.071 1.00 94.44 283 ILE A CA 1
ATOM 2187 C C . ILE A 1 283 ? 24.745 4.245 -34.279 1.00 94.44 283 ILE A C 1
ATOM 2189 O O . ILE A 1 283 ? 24.824 3.713 -35.390 1.00 94.44 283 ILE A O 1
ATOM 2193 N N . LEU A 1 284 ? 24.321 3.593 -33.200 1.00 94.94 284 LEU A N 1
ATOM 2194 C CA . LEU A 1 284 ? 23.726 2.261 -33.216 1.00 94.94 284 LEU A CA 1
ATOM 2195 C C . LEU A 1 284 ? 22.210 2.412 -33.161 1.00 94.94 284 LEU A C 1
ATOM 2197 O O . LEU A 1 284 ? 21.673 2.904 -32.172 1.00 94.94 284 LEU A O 1
ATOM 2201 N N . TYR A 1 285 ? 21.539 1.949 -34.207 1.00 94.94 285 TYR A N 1
ATOM 2202 C CA . TYR A 1 285 ? 20.089 1.873 -34.312 1.00 94.94 285 TYR A CA 1
ATOM 2203 C C . TYR A 1 285 ? 19.613 0.472 -33.927 1.00 94.94 285 TYR A C 1
ATOM 2205 O O . TYR A 1 285 ? 20.047 -0.517 -34.518 1.00 94.94 285 TYR A O 1
ATOM 2213 N N . TYR A 1 286 ? 18.723 0.392 -32.939 1.00 95.75 286 TYR A N 1
ATOM 2214 C CA . TYR A 1 286 ? 18.144 -0.845 -32.416 1.00 95.75 286 TYR A CA 1
ATOM 2215 C C . TYR A 1 286 ? 16.775 -1.070 -33.062 1.00 95.75 286 TYR A C 1
ATOM 2217 O O . TYR A 1 286 ? 15.839 -0.315 -32.811 1.00 95.75 286 TYR A O 1
ATOM 2225 N N . ASN A 1 287 ? 16.647 -2.094 -33.902 1.00 95.06 287 ASN A N 1
ATOM 2226 C CA . ASN A 1 287 ? 15.533 -2.270 -34.838 1.00 95.06 287 ASN A CA 1
ATOM 2227 C C . ASN A 1 287 ? 14.530 -3.345 -34.376 1.00 95.06 287 ASN A C 1
ATOM 2229 O O . ASN A 1 287 ? 14.302 -4.338 -35.066 1.00 95.06 287 ASN A O 1
ATOM 2233 N N . TYR A 1 288 ? 13.900 -3.137 -33.218 1.00 94.62 288 TYR A N 1
ATOM 2234 C CA . TYR A 1 288 ? 12.792 -3.974 -32.725 1.00 94.62 288 TYR A CA 1
ATOM 2235 C C . TYR A 1 288 ? 11.408 -3.505 -33.222 1.00 94.62 288 TYR A C 1
ATOM 2237 O O . TYR A 1 288 ? 10.376 -4.051 -32.825 1.00 94.62 288 TYR A O 1
ATOM 2245 N N . GLY A 1 289 ? 11.381 -2.508 -34.111 1.00 93.06 289 GLY A N 1
ATOM 2246 C CA . GLY A 1 289 ? 10.181 -1.857 -34.635 1.00 93.06 289 GLY A CA 1
ATOM 2247 C C . GLY A 1 289 ? 10.412 -0.362 -34.896 1.00 93.06 289 GLY A C 1
ATOM 2248 O O . GLY A 1 289 ? 11.247 0.225 -34.207 1.00 93.06 289 GLY A O 1
ATOM 2249 N N . PRO A 1 290 ? 9.730 0.274 -35.863 1.00 91.38 290 PRO A N 1
ATOM 2250 C CA . PRO A 1 290 ? 9.849 1.715 -36.087 1.00 91.38 290 PRO A CA 1
ATOM 2251 C C . PRO A 1 290 ? 9.259 2.532 -34.924 1.00 91.38 290 PRO A C 1
ATOM 2253 O O . PRO A 1 290 ? 8.233 2.143 -34.362 1.00 91.38 290 PRO A O 1
ATOM 2256 N N . THR A 1 291 ? 9.869 3.678 -34.600 1.00 89.25 291 THR A N 1
ATOM 2257 C CA . THR A 1 291 ? 9.298 4.688 -33.690 1.00 89.25 291 THR A CA 1
ATOM 2258 C C . THR A 1 291 ? 7.986 5.227 -34.253 1.00 89.25 291 THR A C 1
ATOM 2260 O O . THR A 1 291 ? 7.898 5.532 -35.446 1.00 89.25 291 THR A O 1
ATOM 2263 N N . ASN A 1 292 ? 7.003 5.408 -33.378 1.00 83.25 292 ASN A N 1
ATOM 2264 C CA . ASN A 1 292 ? 5.671 5.899 -33.691 1.00 83.25 292 ASN A CA 1
ATOM 2265 C C . ASN A 1 292 ? 5.318 7.089 -32.783 1.00 83.25 292 ASN A C 1
ATOM 2267 O O . ASN A 1 292 ? 5.519 7.025 -31.572 1.00 83.25 292 ASN A O 1
ATOM 2271 N N . GLU A 1 293 ? 4.801 8.165 -33.374 1.00 78.50 293 GLU A N 1
ATOM 2272 C CA . GLU A 1 293 ? 4.209 9.312 -32.674 1.00 78.50 293 GLU A CA 1
ATOM 2273 C C . GLU A 1 293 ? 2.818 9.553 -33.278 1.00 78.50 293 GLU A C 1
ATOM 2275 O O . GLU A 1 293 ? 2.698 9.867 -34.464 1.00 78.50 293 GLU A O 1
ATOM 2280 N N . GLU A 1 294 ? 1.763 9.318 -32.490 1.00 72.88 294 GLU A N 1
ATOM 2281 C CA . GLU A 1 294 ? 0.349 9.480 -32.880 1.00 72.88 294 GLU A CA 1
ATOM 2282 C C . GLU A 1 294 ? -0.021 8.775 -34.212 1.00 72.88 294 GLU A C 1
ATOM 2284 O O . GLU A 1 294 ? -0.741 9.310 -35.059 1.00 72.88 294 GLU A O 1
ATOM 2289 N N . GLY A 1 295 ? 0.502 7.561 -34.434 1.00 73.25 295 GLY A N 1
ATOM 2290 C CA . GLY A 1 295 ? 0.289 6.785 -35.667 1.00 73.25 295 GLY A CA 1
ATOM 2291 C C . GLY A 1 295 ? 1.174 7.194 -36.857 1.00 73.25 295 GLY A C 1
ATOM 2292 O O . GLY A 1 295 ? 0.996 6.681 -37.966 1.00 73.25 295 GLY A O 1
ATOM 2293 N N . THR A 1 296 ? 2.121 8.116 -36.661 1.00 79.75 296 THR A N 1
ATOM 2294 C CA . THR A 1 296 ? 3.114 8.518 -37.666 1.00 79.75 296 THR A CA 1
ATOM 2295 C C . THR A 1 296 ? 4.464 7.867 -37.379 1.00 79.75 296 THR A C 1
ATOM 2297 O O . THR A 1 296 ? 5.046 8.054 -36.312 1.00 79.75 296 THR A O 1
ATOM 2300 N N . ILE A 1 297 ? 5.011 7.148 -38.364 1.00 84.00 297 ILE A N 1
ATOM 2301 C CA . ILE A 1 297 ? 6.371 6.601 -38.282 1.00 84.00 297 ILE A CA 1
ATOM 2302 C C . ILE A 1 297 ? 7.390 7.737 -38.431 1.00 84.00 297 ILE A C 1
ATOM 2304 O O . ILE A 1 297 ? 7.472 8.360 -39.492 1.00 84.00 297 ILE A O 1
ATOM 2308 N N . LEU A 1 298 ? 8.184 7.971 -37.384 1.00 81.31 298 LEU A N 1
ATOM 2309 C CA . LEU A 1 298 ? 9.269 8.962 -37.385 1.00 81.31 298 LEU A CA 1
ATOM 2310 C C . LEU A 1 298 ? 10.581 8.369 -37.911 1.00 81.31 298 LEU A C 1
ATOM 2312 O O . LEU A 1 298 ? 11.229 8.932 -38.794 1.00 81.31 298 LEU A O 1
ATOM 2316 N N . HIS A 1 299 ? 10.962 7.211 -37.368 1.00 82.81 299 HIS A N 1
ATOM 2317 C CA . HIS A 1 299 ? 12.237 6.546 -37.621 1.00 82.81 299 HIS A CA 1
ATOM 2318 C C . HIS A 1 299 ? 12.026 5.038 -37.782 1.00 82.81 299 HIS A C 1
ATOM 2320 O O . HIS A 1 299 ? 11.178 4.443 -37.123 1.00 82.81 299 HIS A O 1
ATOM 2326 N N . ASN A 1 300 ? 12.831 4.394 -38.632 1.00 88.56 300 ASN A N 1
ATOM 2327 C CA . ASN A 1 300 ? 12.746 2.946 -38.885 1.00 88.56 300 ASN A CA 1
ATOM 2328 C C . ASN A 1 300 ? 13.407 2.076 -37.792 1.00 88.56 300 ASN A C 1
ATOM 2330 O O . ASN A 1 300 ? 13.451 0.856 -37.933 1.00 88.56 300 ASN A O 1
ATOM 2334 N N . ALA A 1 301 ? 13.904 2.699 -36.724 1.00 90.81 301 ALA A N 1
ATOM 2335 C CA . ALA A 1 301 ? 14.499 2.062 -35.555 1.00 90.81 301 ALA A CA 1
ATOM 2336 C C . ALA A 1 301 ? 13.630 2.315 -34.316 1.00 90.81 301 ALA A C 1
ATOM 2338 O O . ALA A 1 301 ? 12.810 3.228 -34.311 1.00 90.81 301 ALA A O 1
ATOM 2339 N N . THR A 1 302 ? 13.822 1.533 -33.257 1.00 92.81 302 THR A N 1
ATOM 2340 C CA . THR A 1 302 ? 13.117 1.693 -31.974 1.00 92.81 302 THR A CA 1
ATOM 2341 C C . THR A 1 302 ? 13.846 2.657 -31.049 1.00 92.81 302 THR A C 1
ATOM 2343 O O . THR A 1 302 ? 13.219 3.441 -30.346 1.00 92.81 302 THR A O 1
ATOM 2346 N N . TRP A 1 303 ? 15.177 2.577 -31.048 1.00 93.50 303 TRP A N 1
ATOM 2347 C CA . TRP A 1 303 ? 16.061 3.352 -30.187 1.00 93.50 303 TRP A CA 1
ATOM 2348 C C . TRP A 1 303 ? 17.395 3.610 -30.894 1.00 93.50 303 TRP A C 1
ATOM 2350 O O . TRP A 1 303 ? 17.804 2.824 -31.754 1.00 93.50 303 TRP A O 1
ATOM 2360 N N . GLU A 1 304 ? 18.089 4.679 -30.511 1.00 92.62 304 GLU A N 1
ATOM 2361 C CA . GLU A 1 304 ? 19.423 5.022 -31.008 1.00 92.62 304 GLU A CA 1
ATOM 2362 C C . GLU A 1 304 ? 20.415 5.269 -29.860 1.00 92.62 304 GLU A C 1
ATOM 2364 O O . GLU A 1 304 ? 20.054 5.783 -28.801 1.00 92.62 304 GLU A O 1
ATOM 2369 N N . ALA A 1 305 ? 21.682 4.896 -30.057 1.00 93.38 305 ALA A N 1
ATOM 2370 C CA . ALA A 1 305 ? 22.755 5.141 -29.095 1.00 93.38 305 ALA A CA 1
ATOM 2371 C C . ALA A 1 305 ? 24.035 5.628 -29.789 1.00 93.38 305 ALA A C 1
ATOM 2373 O O . ALA A 1 305 ? 24.532 4.990 -30.717 1.00 93.38 305 ALA A O 1
ATOM 2374 N N . SER A 1 306 ? 24.598 6.737 -29.304 1.00 94.12 306 SER A N 1
ATOM 2375 C CA . SER A 1 306 ? 25.897 7.267 -29.742 1.00 94.12 306 SER A CA 1
ATOM 2376 C C . SER A 1 306 ? 27.044 6.589 -28.985 1.00 94.12 306 SER A C 1
ATOM 2378 O O . SER A 1 306 ? 27.095 6.619 -27.750 1.00 94.12 306 SER A O 1
ATOM 2380 N N . VAL A 1 307 ? 28.003 6.014 -29.718 1.00 94.50 307 VAL A N 1
ATOM 2381 C CA . VAL A 1 307 ? 29.225 5.428 -29.135 1.00 94.50 307 VAL A CA 1
ATOM 2382 C C . VAL A 1 307 ? 30.071 6.505 -28.453 1.00 94.50 307 VAL A C 1
ATOM 2384 O O . VAL A 1 307 ? 30.624 6.280 -27.375 1.00 94.50 307 VAL A O 1
ATOM 2387 N N . TYR A 1 308 ? 30.156 7.695 -29.045 1.00 93.44 308 TYR A N 1
ATOM 2388 C CA . TYR A 1 308 ? 30.864 8.837 -28.475 1.00 93.44 308 TYR A CA 1
ATOM 2389 C C . TYR A 1 308 ? 30.245 9.287 -27.144 1.00 93.44 308 TYR A C 1
ATOM 2391 O O . TYR A 1 308 ? 30.967 9.432 -26.156 1.00 93.44 308 TYR A O 1
ATOM 2399 N N . ALA A 1 309 ? 28.917 9.433 -27.078 1.00 92.06 309 ALA A N 1
ATOM 2400 C CA . ALA A 1 309 ? 28.216 9.787 -25.843 1.00 92.06 309 ALA A CA 1
ATOM 2401 C C . ALA A 1 309 ? 28.364 8.705 -24.757 1.00 92.06 309 ALA A C 1
ATOM 2403 O O . ALA A 1 309 ? 28.601 9.033 -23.590 1.00 92.06 309 ALA A O 1
ATOM 2404 N N . SER A 1 310 ? 28.307 7.426 -25.146 1.00 92.81 310 SER A N 1
ATOM 2405 C CA . SER A 1 310 ? 28.559 6.281 -24.259 1.00 92.81 310 SER A CA 1
ATOM 2406 C C . SER A 1 310 ? 29.961 6.329 -23.637 1.00 92.81 310 SER A C 1
ATOM 2408 O O . SER A 1 310 ? 30.120 6.083 -22.444 1.00 92.81 310 SER A O 1
ATOM 2410 N N . ASN A 1 311 ? 30.985 6.700 -24.412 1.00 91.50 311 ASN A N 1
ATOM 2411 C CA . ASN A 1 311 ? 32.369 6.798 -23.929 1.00 91.50 311 ASN A CA 1
ATOM 2412 C C . ASN A 1 311 ? 32.636 8.031 -23.039 1.00 91.50 311 ASN A C 1
ATOM 2414 O O . ASN A 1 311 ? 33.600 8.031 -22.274 1.00 91.50 311 ASN A O 1
ATOM 2418 N N . LEU A 1 312 ? 31.822 9.089 -23.138 1.00 92.06 312 LEU A N 1
ATOM 2419 C CA . LEU A 1 312 ? 31.940 10.286 -22.290 1.00 92.06 312 LEU A CA 1
ATOM 2420 C C . LEU A 1 312 ? 31.149 10.181 -20.979 1.00 92.06 312 LEU A C 1
ATOM 2422 O O . LEU A 1 312 ? 31.519 10.810 -19.983 1.00 92.06 312 LEU A O 1
ATOM 2426 N N . THR A 1 313 ? 30.056 9.420 -20.977 1.00 92.88 313 THR A N 1
ATOM 2427 C CA . THR A 1 313 ? 29.168 9.273 -19.821 1.00 92.88 313 THR A CA 1
ATOM 2428 C C . THR A 1 313 ? 29.775 8.304 -18.807 1.00 92.88 313 THR A C 1
ATOM 2430 O O . THR A 1 313 ? 30.093 7.169 -19.134 1.00 92.88 313 THR A O 1
ATOM 2433 N N . ASN A 1 314 ? 29.931 8.725 -17.550 1.00 91.50 314 ASN A N 1
ATOM 2434 C CA . ASN A 1 314 ? 30.581 7.924 -16.499 1.00 91.50 314 ASN A CA 1
ATOM 2435 C C . ASN A 1 314 ? 29.564 7.378 -15.471 1.00 91.50 314 ASN A C 1
ATOM 2437 O O . ASN A 1 314 ? 29.800 7.408 -14.269 1.00 91.50 314 ASN A O 1
ATOM 2441 N N . THR A 1 315 ? 28.382 6.963 -15.925 1.00 93.50 315 THR A N 1
ATOM 2442 C CA . THR A 1 315 ? 27.313 6.381 -15.092 1.00 93.50 315 THR A CA 1
ATOM 2443 C C . THR A 1 315 ? 26.374 5.560 -15.972 1.00 93.50 315 THR A C 1
ATOM 2445 O O . THR A 1 315 ? 26.343 5.783 -17.182 1.00 93.50 315 THR A O 1
ATOM 2448 N N . TYR A 1 316 ? 25.586 4.653 -15.398 1.00 94.06 316 TYR A N 1
ATOM 2449 C CA . TYR A 1 316 ? 24.531 3.966 -16.143 1.00 94.06 316 TYR A CA 1
ATOM 2450 C C . TYR A 1 316 ? 23.436 4.945 -16.576 1.00 94.06 316 TYR A C 1
ATOM 2452 O O . TYR A 1 316 ? 22.990 5.787 -15.793 1.00 94.06 316 TYR A O 1
ATOM 2460 N N . THR A 1 317 ? 22.954 4.796 -17.807 1.00 92.75 317 THR A N 1
ATOM 2461 C CA . THR A 1 317 ? 21.762 5.505 -18.294 1.00 92.75 317 THR A CA 1
ATOM 2462 C C . THR A 1 317 ? 20.747 4.512 -18.826 1.00 92.75 317 THR A C 1
ATOM 2464 O O . THR A 1 317 ? 21.117 3.541 -19.483 1.00 92.75 317 THR A O 1
ATOM 2467 N N . LEU A 1 318 ? 19.470 4.774 -18.560 1.00 92.81 318 LEU A N 1
ATOM 2468 C CA . LEU A 1 318 ? 18.357 3.943 -18.995 1.00 92.81 318 LEU A CA 1
ATOM 2469 C C . LEU A 1 318 ? 17.486 4.737 -19.976 1.00 92.81 318 LEU A C 1
ATOM 2471 O O . LEU A 1 318 ? 17.117 5.874 -19.684 1.00 92.81 318 LEU A O 1
ATOM 2475 N N . GLY A 1 319 ? 17.192 4.140 -21.126 1.00 91.50 319 GLY A N 1
ATOM 2476 C CA . GLY A 1 319 ? 16.139 4.551 -22.054 1.00 91.50 319 GLY A CA 1
ATOM 2477 C C . GLY A 1 319 ? 15.009 3.521 -22.076 1.00 91.50 319 GLY A C 1
ATOM 2478 O O . GLY A 1 319 ? 15.161 2.412 -21.560 1.00 91.50 319 GLY A O 1
ATOM 2479 N N . SER A 1 320 ? 13.877 3.858 -22.691 1.00 91.12 320 SER A N 1
ATOM 2480 C CA . SER A 1 320 ? 12.740 2.939 -22.794 1.00 91.12 320 SER A CA 1
ATOM 2481 C C . SER A 1 320 ? 11.836 3.238 -23.986 1.00 91.12 320 SER A C 1
ATOM 2483 O O . SER A 1 320 ? 11.722 4.393 -24.398 1.00 91.12 320 SER A O 1
ATOM 2485 N N . SER A 1 321 ? 11.115 2.223 -24.458 1.00 89.31 321 SER A N 1
ATOM 2486 C CA . SER A 1 321 ? 10.037 2.363 -25.447 1.00 89.31 321 SER A CA 1
ATOM 2487 C C . SER A 1 321 ? 8.896 1.397 -25.127 1.00 89.31 321 SER A C 1
ATOM 2489 O O . SER A 1 321 ? 9.147 0.232 -24.823 1.00 89.31 321 SER A O 1
ATOM 2491 N N . MET A 1 322 ? 7.648 1.859 -25.197 1.00 89.19 322 MET A N 1
ATOM 2492 C CA . MET A 1 322 ? 6.444 1.073 -24.902 1.00 89.19 322 MET A CA 1
ATOM 2493 C C . MET A 1 322 ? 5.521 0.952 -26.118 1.00 89.19 322 MET A C 1
ATOM 2495 O O . MET A 1 322 ? 5.384 1.894 -26.894 1.00 89.19 322 MET A O 1
ATOM 2499 N N . ALA A 1 323 ? 4.868 -0.199 -26.251 1.00 89.00 323 ALA A N 1
ATOM 2500 C CA . ALA A 1 323 ? 3.805 -0.470 -27.210 1.00 89.00 323 ALA A CA 1
ATOM 2501 C C . ALA A 1 323 ? 2.616 -1.112 -26.478 1.00 89.00 323 ALA A C 1
ATOM 2503 O O . ALA A 1 323 ? 2.801 -2.067 -25.718 1.00 89.00 323 ALA A O 1
ATOM 2504 N N . TYR A 1 324 ? 1.410 -0.591 -26.702 1.00 86.38 324 TYR A N 1
ATOM 2505 C CA . TYR A 1 324 ? 0.184 -1.073 -26.064 1.00 86.38 324 TYR A CA 1
ATOM 2506 C C . TYR A 1 324 ? -0.518 -2.132 -26.916 1.00 86.38 324 TYR A C 1
ATOM 2508 O O . TYR A 1 324 ? -0.468 -2.111 -28.147 1.00 86.38 324 TYR A O 1
ATOM 2516 N N . SER A 1 325 ? -1.207 -3.065 -26.261 1.00 83.75 325 SER A N 1
ATOM 2517 C CA . SER A 1 325 ? -2.022 -4.059 -26.962 1.00 83.75 325 SER A CA 1
ATOM 2518 C C . SER A 1 325 ? -3.327 -3.456 -27.489 1.00 83.75 325 SER A C 1
ATOM 2520 O O . SER A 1 325 ? -4.220 -3.087 -26.731 1.00 83.75 325 SER A O 1
ATOM 2522 N N . GLY A 1 326 ? -3.468 -3.420 -28.816 1.00 70.38 326 GLY A N 1
ATOM 2523 C CA . GLY A 1 326 ? -4.706 -3.016 -29.493 1.00 70.38 326 GLY A CA 1
ATOM 2524 C C . GLY A 1 326 ? -4.841 -1.523 -29.807 1.00 70.38 326 GLY A C 1
ATOM 2525 O O . GLY A 1 326 ? -5.788 -1.170 -30.506 1.00 70.38 326 GLY A O 1
ATOM 2526 N N . ASP A 1 327 ? -3.897 -0.683 -29.373 1.00 70.88 327 ASP A N 1
ATOM 2527 C CA . ASP A 1 327 ? -3.801 0.727 -29.769 1.00 70.88 327 ASP A CA 1
ATOM 2528 C C . ASP A 1 327 ? -2.414 1.025 -30.369 1.00 70.88 327 ASP A C 1
ATOM 2530 O O . ASP A 1 327 ? -1.420 1.207 -29.665 1.00 70.88 327 ASP A O 1
ATOM 2534 N N . GLU A 1 328 ? -2.347 1.031 -31.704 1.00 70.94 328 GLU A N 1
ATOM 2535 C CA . GLU A 1 328 ? -1.129 1.356 -32.462 1.00 70.94 328 GLU A CA 1
ATOM 2536 C C . GLU A 1 328 ? -0.847 2.872 -32.514 1.00 70.94 328 GLU A C 1
ATOM 2538 O O . GLU A 1 328 ? 0.248 3.274 -32.902 1.00 70.94 328 GLU A O 1
ATOM 2543 N N . SER A 1 329 ? -1.802 3.725 -32.127 1.00 70.81 329 SER A N 1
ATOM 2544 C CA . SER A 1 329 ? -1.641 5.189 -32.090 1.00 70.81 329 SER A CA 1
ATOM 2545 C C . SER A 1 329 ? -0.912 5.656 -30.829 1.00 70.81 329 SER A C 1
ATOM 2547 O O . SER A 1 329 ? -0.033 6.509 -30.927 1.00 70.81 329 SER A O 1
ATOM 2549 N N . ASP A 1 330 ? -1.247 5.069 -29.677 1.00 73.00 330 ASP A N 1
ATOM 2550 C CA . ASP A 1 330 ? -0.696 5.414 -28.355 1.00 73.00 330 ASP A CA 1
ATOM 2551 C C . ASP A 1 330 ? 0.679 4.772 -28.062 1.00 73.00 330 ASP A C 1
ATOM 2553 O O . ASP A 1 330 ? 1.356 5.132 -27.095 1.00 73.00 330 ASP A O 1
ATOM 2557 N N . GLY A 1 331 ? 1.104 3.788 -28.861 1.00 80.06 331 GLY A N 1
ATOM 2558 C CA . GLY A 1 331 ? 2.412 3.139 -28.725 1.00 80.06 331 GLY A CA 1
ATOM 2559 C C . GLY A 1 331 ? 3.564 4.011 -29.240 1.00 80.06 331 GLY A C 1
ATOM 2560 O O . GLY A 1 331 ? 3.486 4.566 -30.331 1.00 80.06 331 GLY A O 1
ATOM 2561 N N . GLN A 1 332 ? 4.682 4.058 -28.510 1.00 85.25 332 GLN A N 1
ATOM 2562 C CA . GLN A 1 332 ? 5.904 4.782 -28.903 1.00 85.25 332 GLN A CA 1
ATOM 2563 C C . GLN A 1 332 ? 6.678 4.093 -30.043 1.00 85.25 332 GLN A C 1
ATOM 2565 O O . GLN A 1 332 ? 7.579 4.681 -30.641 1.00 85.25 332 GLN A O 1
ATOM 2570 N N . PHE A 1 333 ? 6.385 2.820 -30.317 1.00 90.31 333 PHE A N 1
ATOM 2571 C CA . PHE A 1 333 ? 6.952 2.053 -31.425 1.00 90.31 333 PHE A CA 1
ATOM 2572 C C . PHE A 1 333 ? 5.992 0.941 -31.863 1.00 90.31 333 PHE A C 1
ATOM 2574 O O . PHE A 1 333 ? 5.158 0.497 -31.075 1.00 90.31 333 PHE A O 1
ATOM 2581 N N . LEU A 1 334 ? 6.130 0.467 -33.104 1.00 90.75 334 LEU A N 1
ATOM 2582 C CA . LEU A 1 334 ? 5.346 -0.653 -33.642 1.00 90.75 334 LEU A CA 1
ATOM 2583 C C . LEU A 1 334 ? 6.178 -1.947 -33.587 1.00 90.75 334 LEU A C 1
ATOM 2585 O O . LEU A 1 334 ? 7.123 -2.072 -34.368 1.00 90.75 334 LEU A O 1
ATOM 2589 N N . PRO A 1 335 ? 5.885 -2.919 -32.701 1.00 92.25 335 PRO A N 1
ATOM 2590 C CA . PRO A 1 335 ? 6.759 -4.075 -32.508 1.00 92.25 335 PRO A CA 1
ATOM 2591 C C . PRO A 1 335 ? 6.874 -4.970 -33.751 1.00 92.25 335 PRO A C 1
ATOM 2593 O O . PRO A 1 335 ? 5.885 -5.253 -34.433 1.00 92.25 335 PRO A O 1
ATOM 2596 N N . ILE A 1 336 ? 8.076 -5.497 -34.011 1.00 92.94 336 ILE A N 1
ATOM 2597 C CA . ILE A 1 336 ? 8.292 -6.542 -35.027 1.00 92.94 336 ILE A CA 1
ATOM 2598 C C . ILE A 1 336 ? 7.420 -7.778 -34.768 1.00 92.94 336 ILE A C 1
ATOM 2600 O O . ILE A 1 336 ? 7.029 -8.061 -33.638 1.00 92.94 336 ILE A O 1
ATOM 2604 N N . ALA A 1 337 ? 7.161 -8.573 -35.811 1.00 91.38 337 ALA A N 1
ATOM 2605 C CA . ALA A 1 337 ? 6.238 -9.715 -35.764 1.00 91.38 337 ALA A CA 1
ATOM 2606 C C . ALA A 1 337 ? 6.512 -10.735 -34.636 1.00 91.38 337 ALA A C 1
ATOM 2608 O O . ALA A 1 337 ? 5.576 -11.346 -34.137 1.00 91.38 337 ALA A O 1
ATOM 2609 N N . ALA A 1 338 ? 7.768 -10.898 -34.207 1.00 90.62 338 ALA A N 1
ATOM 2610 C CA . ALA A 1 338 ? 8.136 -11.786 -33.101 1.00 90.62 338 ALA A CA 1
ATOM 2611 C C . ALA A 1 338 ? 7.821 -11.208 -31.696 1.00 90.62 338 ALA A C 1
ATOM 2613 O O . ALA A 1 338 ? 7.840 -11.943 -30.710 1.00 90.62 338 ALA A O 1
ATOM 2614 N N . MET A 1 339 ? 7.523 -9.907 -31.592 1.00 91.00 339 MET A N 1
ATOM 2615 C CA . MET A 1 339 ? 7.020 -9.236 -30.382 1.00 91.00 339 MET A CA 1
ATOM 2616 C C . MET A 1 339 ? 5.529 -8.885 -30.463 1.00 91.00 339 MET A C 1
ATOM 2618 O O . MET A 1 339 ? 4.889 -8.729 -29.426 1.00 91.00 339 MET A O 1
ATOM 2622 N N . ASN A 1 340 ? 4.975 -8.737 -31.670 1.00 87.31 340 ASN A N 1
ATOM 2623 C CA . ASN A 1 340 ? 3.607 -8.271 -31.876 1.00 87.31 340 ASN A CA 1
ATOM 2624 C C . ASN A 1 340 ? 2.575 -9.302 -31.379 1.00 87.31 340 ASN A C 1
ATOM 2626 O O . ASN A 1 340 ? 2.359 -10.351 -31.990 1.00 87.31 340 ASN A O 1
ATOM 2630 N N . ARG A 1 341 ? 1.935 -8.981 -30.252 1.00 86.94 341 ARG A N 1
ATOM 2631 C CA . ARG A 1 341 ? 0.907 -9.784 -29.590 1.00 86.94 341 ARG A CA 1
ATOM 2632 C C . ARG A 1 341 ? -0.213 -8.883 -29.085 1.00 86.94 341 ARG A C 1
ATOM 2634 O O . ARG A 1 341 ? 0.034 -7.860 -28.460 1.00 86.94 341 ARG A O 1
ATOM 2641 N N . SER A 1 342 ? -1.454 -9.311 -29.294 1.00 86.69 342 SER A N 1
ATOM 2642 C CA . SER A 1 342 ? -2.655 -8.546 -28.932 1.00 86.69 342 SER A CA 1
ATOM 2643 C C . SER A 1 342 ? -3.095 -8.700 -27.470 1.00 86.69 342 SER A C 1
ATOM 2645 O O . SER A 1 342 ? -4.162 -8.212 -27.116 1.00 86.69 342 SER A O 1
ATOM 2647 N N . ASP A 1 343 ? -2.349 -9.443 -26.648 1.00 90.50 343 ASP A N 1
ATOM 2648 C CA . ASP A 1 343 ? -2.708 -9.780 -25.264 1.00 90.50 343 ASP A CA 1
ATOM 2649 C C . ASP A 1 343 ? -1.703 -9.266 -24.218 1.00 90.50 343 ASP A C 1
ATOM 2651 O O . ASP A 1 343 ? -1.829 -9.597 -23.041 1.00 90.50 343 ASP A O 1
ATOM 2655 N N . ILE A 1 344 ? -0.705 -8.473 -24.615 1.00 91.38 344 ILE A N 1
ATOM 2656 C CA . ILE A 1 344 ? 0.359 -7.969 -23.735 1.00 91.38 344 ILE A CA 1
ATOM 2657 C C . ILE A 1 344 ? 0.689 -6.509 -24.045 1.00 91.38 344 ILE A C 1
ATOM 2659 O O . ILE A 1 344 ? 0.811 -6.138 -25.209 1.00 91.38 344 ILE A O 1
ATOM 2663 N N . ASP A 1 345 ? 0.940 -5.706 -23.016 1.00 92.38 345 ASP A N 1
ATOM 2664 C CA . ASP A 1 345 ? 1.596 -4.410 -23.210 1.00 92.38 345 ASP A CA 1
ATOM 2665 C C . ASP A 1 345 ? 3.109 -4.631 -23.125 1.00 92.38 345 ASP A C 1
ATOM 2667 O O . ASP A 1 345 ? 3.603 -5.239 -22.172 1.00 92.38 345 ASP A O 1
ATOM 2671 N N . THR A 1 346 ? 3.856 -4.196 -24.138 1.00 93.06 346 THR A N 1
ATOM 2672 C CA . THR A 1 346 ? 5.292 -4.483 -24.275 1.00 93.06 346 THR A CA 1
ATOM 2673 C C . THR A 1 346 ? 6.122 -3.249 -23.957 1.00 93.06 346 THR A C 1
ATOM 2675 O O . THR A 1 346 ? 5.877 -2.168 -24.478 1.00 93.06 346 THR A O 1
ATOM 2678 N N . THR A 1 347 ? 7.142 -3.411 -23.118 1.00 93.56 347 THR A N 1
ATOM 2679 C CA . THR A 1 347 ? 8.132 -2.383 -22.781 1.00 93.56 347 THR A CA 1
ATOM 2680 C C . THR A 1 347 ? 9.527 -2.901 -23.090 1.00 93.56 347 THR A C 1
ATOM 2682 O O . THR A 1 347 ? 9.913 -3.959 -22.599 1.00 93.56 347 THR A O 1
ATOM 2685 N N . LEU A 1 348 ? 10.304 -2.139 -23.850 1.00 95.31 348 LEU A N 1
ATOM 2686 C CA . LEU A 1 348 ? 11.738 -2.346 -24.015 1.00 95.31 348 LEU A CA 1
ATOM 2687 C C . LEU A 1 348 ? 12.490 -1.350 -23.133 1.00 95.31 348 LEU A C 1
ATOM 2689 O O . LEU A 1 348 ? 12.158 -0.166 -23.113 1.00 95.31 348 LEU A O 1
ATOM 2693 N N . MET A 1 349 ? 13.496 -1.838 -22.414 1.00 95.69 349 MET A N 1
ATOM 2694 C CA . MET A 1 349 ? 14.407 -1.053 -21.584 1.00 95.69 349 MET A CA 1
ATOM 2695 C C . MET A 1 349 ? 15.805 -1.120 -22.192 1.00 95.69 349 MET A C 1
ATOM 2697 O O . MET A 1 349 ? 16.324 -2.212 -22.419 1.00 95.69 349 MET A O 1
ATOM 2701 N N . PHE A 1 350 ? 16.416 0.037 -22.414 1.00 96.19 350 PHE A N 1
ATOM 2702 C CA . PHE A 1 350 ? 17.706 0.212 -23.074 1.00 96.19 350 PHE A CA 1
ATOM 2703 C C . PHE A 1 350 ? 18.733 0.690 -22.041 1.00 96.19 350 PHE A C 1
ATOM 2705 O O . PHE A 1 350 ? 18.819 1.882 -21.748 1.00 96.19 350 PHE A O 1
ATOM 2712 N N . LEU A 1 351 ? 19.484 -0.236 -21.439 1.00 96.31 351 LEU A N 1
ATOM 2713 C CA . LEU A 1 351 ? 20.504 0.075 -20.434 1.00 96.31 351 LEU A CA 1
ATOM 2714 C C . LEU A 1 351 ? 21.859 0.294 -21.108 1.00 96.31 351 LEU A C 1
ATOM 2716 O O . LEU A 1 351 ? 22.465 -0.657 -21.595 1.00 96.31 351 LEU A O 1
ATOM 2720 N N . ALA A 1 352 ? 22.373 1.521 -21.090 1.00 95.69 352 ALA A N 1
ATOM 2721 C CA . ALA A 1 352 ? 23.736 1.794 -21.526 1.00 95.69 352 ALA A CA 1
ATOM 2722 C C . ALA A 1 352 ? 24.713 1.665 -20.350 1.00 95.69 352 ALA A C 1
ATOM 2724 O O . ALA A 1 352 ? 24.594 2.372 -19.343 1.00 95.69 352 ALA A O 1
ATOM 2725 N N . GLY A 1 353 ? 25.688 0.762 -20.493 1.00 93.31 353 GLY A N 1
ATOM 2726 C CA . GLY A 1 353 ? 26.780 0.580 -19.532 1.00 93.31 353 GLY A CA 1
ATOM 2727 C C . GLY A 1 353 ? 27.780 1.740 -19.527 1.00 93.31 353 GLY A C 1
ATOM 2728 O O . GLY A 1 353 ? 28.452 1.969 -18.524 1.00 93.31 353 GLY A O 1
ATOM 2729 N N . ASN A 1 354 ? 27.833 2.505 -20.625 1.00 95.00 354 ASN A N 1
ATOM 2730 C CA . ASN A 1 354 ? 28.667 3.694 -20.788 1.00 95.00 354 ASN A CA 1
ATOM 2731 C C . ASN A 1 354 ? 30.142 3.442 -20.380 1.00 95.00 354 ASN A C 1
ATOM 2733 O O . ASN A 1 354 ? 30.663 2.339 -20.560 1.00 95.00 354 ASN A O 1
ATOM 2737 N N . ASN A 1 355 ? 30.841 4.447 -19.846 1.00 93.81 355 ASN A N 1
ATOM 2738 C CA . ASN A 1 355 ? 32.238 4.356 -19.403 1.00 93.81 355 ASN A CA 1
ATOM 2739 C C . ASN A 1 355 ? 32.383 3.910 -17.928 1.00 93.81 355 ASN A C 1
ATOM 2741 O O . ASN A 1 355 ? 33.348 4.283 -17.253 1.00 93.81 355 ASN A O 1
ATOM 2745 N N . VAL A 1 356 ? 31.410 3.155 -17.399 1.00 94.81 356 VAL A N 1
ATOM 2746 C CA . VAL A 1 356 ? 31.464 2.592 -16.038 1.00 94.81 356 VAL A CA 1
ATOM 2747 C C . VAL A 1 356 ? 32.550 1.514 -15.954 1.00 94.81 356 VAL A C 1
ATOM 2749 O O . VAL A 1 356 ? 32.718 0.706 -16.869 1.00 94.81 356 VAL A O 1
ATOM 2752 N N . ARG A 1 357 ? 33.307 1.514 -14.850 1.00 94.25 357 ARG A N 1
ATOM 2753 C CA . ARG A 1 357 ? 34.479 0.652 -14.640 1.00 94.25 357 ARG A CA 1
ATOM 2754 C C . ARG A 1 357 ? 34.186 -0.396 -13.576 1.00 94.25 357 ARG A C 1
ATOM 2756 O O . ARG A 1 357 ? 34.230 -0.080 -12.392 1.00 94.25 357 ARG A O 1
ATOM 2763 N N . ASN A 1 358 ? 33.921 -1.632 -13.977 1.00 94.50 358 ASN A N 1
ATOM 2764 C CA . ASN A 1 358 ? 33.695 -2.724 -13.031 1.00 94.50 358 ASN A CA 1
ATOM 2765 C C . ASN A 1 358 ? 35.035 -3.211 -12.456 1.00 94.50 358 ASN A C 1
ATOM 2767 O O . ASN A 1 358 ? 36.027 -3.327 -13.187 1.00 94.50 358 ASN A O 1
ATOM 2771 N N . THR A 1 359 ? 35.063 -3.493 -11.151 1.00 92.88 359 THR A N 1
ATOM 2772 C CA . THR A 1 359 ? 36.230 -4.039 -10.430 1.00 92.88 359 THR A CA 1
ATOM 2773 C C . THR A 1 359 ? 36.579 -5.466 -10.844 1.00 92.88 359 THR A C 1
ATOM 2775 O O . THR A 1 359 ? 37.752 -5.837 -10.864 1.00 92.88 359 THR A O 1
ATOM 2778 N N . ASN A 1 360 ? 35.568 -6.247 -11.211 1.00 93.06 360 ASN A N 1
ATOM 2779 C CA . ASN A 1 360 ? 35.659 -7.637 -11.641 1.00 93.06 360 ASN A CA 1
ATOM 2780 C C . ASN A 1 360 ? 34.830 -7.848 -12.924 1.00 93.06 360 ASN A C 1
ATOM 2782 O O . ASN A 1 360 ? 34.007 -6.988 -13.254 1.00 93.06 360 ASN A O 1
ATOM 2786 N N . PRO A 1 361 ? 35.053 -8.944 -13.677 1.00 95.31 361 PRO A N 1
ATOM 2787 C CA . PRO A 1 361 ? 34.192 -9.288 -14.804 1.00 95.31 361 PRO A CA 1
ATOM 2788 C C . PRO A 1 361 ? 32.766 -9.593 -14.326 1.00 95.31 361 PRO A C 1
ATOM 2790 O O . PRO A 1 361 ? 32.584 -10.103 -13.220 1.00 95.31 361 PRO A O 1
ATOM 2793 N N . VAL A 1 362 ? 31.769 -9.288 -15.158 1.00 96.62 362 VAL A N 1
ATOM 2794 C CA . VAL A 1 362 ? 30.343 -9.437 -14.820 1.00 96.62 362 VAL A CA 1
ATOM 2795 C C . VAL A 1 362 ? 29.659 -10.346 -15.841 1.00 96.62 362 VAL A C 1
ATOM 2797 O O . VAL A 1 362 ? 29.498 -9.951 -16.992 1.00 96.62 362 VAL A O 1
ATOM 2800 N N . ASP A 1 363 ? 29.219 -11.528 -15.397 1.00 96.56 363 ASP A N 1
ATOM 2801 C CA . ASP A 1 363 ? 28.533 -12.552 -16.210 1.00 96.56 363 ASP A CA 1
ATOM 2802 C C . ASP A 1 363 ? 27.018 -12.286 -16.417 1.00 96.56 363 ASP A C 1
ATOM 2804 O O . ASP A 1 363 ? 26.342 -13.027 -17.136 1.00 96.56 363 ASP A O 1
ATOM 2808 N N . ASP A 1 364 ? 26.448 -11.251 -15.785 1.00 96.56 364 ASP A N 1
ATOM 2809 C CA . ASP A 1 364 ? 25.034 -10.886 -15.956 1.00 96.56 364 ASP A CA 1
ATOM 2810 C C . ASP A 1 364 ? 24.739 -10.478 -17.420 1.00 96.56 364 ASP A C 1
ATOM 2812 O O . ASP A 1 364 ? 25.425 -9.611 -17.957 1.00 96.56 364 ASP A O 1
ATOM 2816 N N . PRO A 1 365 ? 23.698 -11.020 -18.083 1.00 94.56 365 PRO A N 1
ATOM 2817 C CA . PRO A 1 365 ? 23.446 -10.794 -19.513 1.00 94.56 365 PRO A CA 1
ATOM 2818 C C . PRO A 1 365 ? 23.091 -9.348 -19.902 1.00 94.56 365 PRO A C 1
ATOM 2820 O O . PRO A 1 365 ? 23.048 -9.042 -21.092 1.00 94.56 365 PRO A O 1
ATOM 2823 N N . ILE A 1 366 ? 22.800 -8.469 -18.939 1.00 96.56 366 ILE A N 1
ATOM 2824 C CA . ILE A 1 366 ? 22.442 -7.063 -19.163 1.00 96.56 366 ILE A CA 1
ATOM 2825 C C . ILE A 1 366 ? 23.564 -6.130 -18.712 1.00 96.56 366 ILE A C 1
ATOM 2827 O O . ILE A 1 366 ? 23.900 -5.195 -19.439 1.00 96.56 366 ILE A O 1
ATOM 2831 N N . PHE A 1 367 ? 24.182 -6.415 -17.566 1.00 96.69 367 PHE A N 1
ATOM 2832 C CA . PHE A 1 367 ? 25.342 -5.683 -17.044 1.00 96.69 367 PHE A CA 1
ATOM 2833 C C . PHE A 1 367 ? 26.693 -6.249 -17.537 1.00 96.69 367 PHE A C 1
ATOM 2835 O O . PHE A 1 367 ? 27.737 -5.883 -17.000 1.00 96.69 367 PHE A O 1
ATOM 2842 N N . SER A 1 368 ? 26.668 -7.122 -18.554 1.00 95.62 368 SER A N 1
ATOM 2843 C CA . SER A 1 368 ? 27.808 -7.911 -19.045 1.00 95.62 368 SER A CA 1
ATOM 2844 C C . SER A 1 368 ? 29.046 -7.059 -19.305 1.00 95.62 368 SER A C 1
ATOM 2846 O O . SER A 1 368 ? 29.016 -6.147 -20.138 1.00 95.62 368 SER A O 1
ATOM 2848 N N . ALA A 1 369 ? 30.141 -7.371 -18.614 1.00 96.44 369 ALA A N 1
ATOM 2849 C CA . ALA A 1 369 ? 31.369 -6.588 -18.674 1.00 96.44 369 ALA A CA 1
ATOM 2850 C C . ALA A 1 369 ? 32.614 -7.480 -18.615 1.00 96.44 369 ALA A C 1
ATOM 2852 O O . ALA A 1 369 ? 33.071 -7.870 -17.542 1.00 96.44 369 ALA A O 1
ATOM 2853 N N . HIS A 1 370 ? 33.199 -7.753 -19.780 1.00 96.31 370 HIS A N 1
ATOM 2854 C CA . HIS A 1 370 ? 34.416 -8.553 -19.945 1.00 96.31 370 HIS A CA 1
ATOM 2855 C C . HIS A 1 370 ? 35.517 -7.808 -20.710 1.00 96.31 370 HIS A C 1
ATOM 2857 O O . HIS A 1 370 ? 36.664 -8.267 -20.762 1.00 96.31 370 HIS A O 1
ATOM 2863 N N . ARG A 1 371 ? 35.212 -6.642 -21.295 1.00 94.31 371 ARG A N 1
ATOM 2864 C CA . ARG A 1 371 ? 36.180 -5.826 -22.041 1.00 94.31 371 ARG A CA 1
ATOM 2865 C C . ARG A 1 371 ? 37.197 -5.183 -21.100 1.00 94.31 371 ARG A C 1
ATOM 2867 O O . ARG A 1 371 ? 36.956 -4.123 -20.528 1.00 94.31 371 ARG A O 1
ATOM 2874 N N . VAL A 1 372 ? 38.356 -5.826 -20.972 1.00 93.50 372 VAL A N 1
ATOM 2875 C CA . VAL A 1 372 ? 39.478 -5.341 -20.159 1.00 93.50 372 VAL A CA 1
ATOM 2876 C C . VAL A 1 372 ? 40.004 -4.005 -20.690 1.00 93.50 372 VAL A C 1
ATOM 2878 O O . VAL A 1 372 ? 40.360 -3.889 -21.863 1.00 93.50 372 VAL A O 1
ATOM 2881 N N . GLY A 1 373 ? 40.134 -3.026 -19.799 1.00 88.31 373 GLY A N 1
ATOM 2882 C CA . GLY A 1 373 ? 40.979 -1.852 -19.989 1.00 88.31 373 GLY A CA 1
ATOM 2883 C C . GLY A 1 373 ? 41.955 -1.682 -18.827 1.00 88.31 373 GLY A C 1
ATOM 2884 O O . GLY A 1 373 ? 41.719 -2.166 -17.722 1.00 88.31 373 GLY A O 1
ATOM 2885 N N . GLU A 1 374 ? 43.062 -0.991 -19.075 1.00 81.81 374 GLU A N 1
ATOM 2886 C CA . GLU A 1 374 ? 44.101 -0.740 -18.074 1.00 81.81 374 GLU A CA 1
ATOM 2887 C C . GLU A 1 374 ? 43.974 0.693 -17.541 1.00 81.81 374 GLU A C 1
ATOM 2889 O O . GLU A 1 374 ? 44.035 1.660 -18.304 1.00 81.81 374 GLU A O 1
ATOM 2894 N N . VAL A 1 375 ? 43.786 0.841 -16.228 1.00 80.12 375 VAL A N 1
ATOM 2895 C CA . VAL A 1 375 ? 43.733 2.146 -15.558 1.00 80.12 375 VAL A CA 1
ATOM 2896 C C . VAL A 1 375 ? 45.023 2.343 -14.758 1.00 80.12 375 VAL A C 1
ATOM 2898 O O . VAL A 1 375 ? 45.323 1.525 -13.878 1.00 80.12 375 VAL A O 1
ATOM 2901 N N . PRO A 1 376 ? 45.784 3.432 -14.998 1.00 74.94 376 PRO A N 1
ATOM 2902 C CA . PRO A 1 376 ? 46.981 3.739 -14.224 1.00 74.94 376 PRO A CA 1
ATOM 2903 C C . PRO A 1 376 ? 46.707 3.680 -12.718 1.00 74.94 376 PRO A C 1
ATOM 2905 O O . PRO A 1 376 ? 45.731 4.252 -12.240 1.00 74.94 376 PRO A O 1
ATOM 2908 N N . TYR A 1 377 ? 47.579 2.989 -11.982 1.00 72.31 377 TYR A N 1
ATOM 2909 C CA . TYR A 1 377 ? 47.516 2.776 -10.526 1.00 72.31 377 TYR A CA 1
ATOM 2910 C C . TYR A 1 377 ? 46.368 1.897 -9.990 1.00 72.31 377 TYR A C 1
ATOM 2912 O O . TYR A 1 377 ? 46.445 1.497 -8.831 1.00 72.31 377 TYR A O 1
ATOM 2920 N N . HIS A 1 378 ? 45.369 1.531 -10.803 1.00 67.94 378 HIS A N 1
ATOM 2921 C CA . HIS A 1 378 ? 44.255 0.657 -10.394 1.00 67.94 378 HIS A CA 1
ATOM 2922 C C . HIS A 1 378 ? 44.302 -0.749 -11.019 1.00 67.94 378 HIS A C 1
ATOM 2924 O O . HIS A 1 378 ? 43.669 -1.663 -10.498 1.00 67.94 378 HIS A O 1
ATOM 2930 N N . GLY A 1 379 ? 45.086 -0.948 -12.083 1.00 82.50 379 GLY A N 1
ATOM 2931 C CA . GLY A 1 379 ? 45.212 -2.239 -12.764 1.00 82.50 379 GLY A CA 1
ATOM 2932 C C . GLY A 1 379 ? 44.126 -2.449 -13.819 1.00 82.50 379 GLY A C 1
ATOM 2933 O O . GLY A 1 379 ? 43.715 -1.501 -14.492 1.00 82.50 379 GLY A O 1
ATOM 2934 N N . ASN A 1 380 ? 43.689 -3.697 -13.984 1.00 89.50 380 ASN A N 1
ATOM 2935 C CA . ASN A 1 380 ? 42.648 -4.056 -14.944 1.00 89.50 380 ASN A CA 1
ATOM 2936 C C . ASN A 1 380 ? 41.267 -3.650 -14.413 1.00 89.50 380 ASN A C 1
ATOM 2938 O O . ASN A 1 380 ? 40.916 -3.999 -13.289 1.00 89.50 380 ASN A O 1
ATOM 2942 N N . VAL A 1 381 ? 40.476 -2.985 -15.251 1.00 92.69 381 VAL A N 1
ATOM 2943 C CA . VAL A 1 381 ? 39.037 -2.755 -15.052 1.00 92.69 381 VAL A CA 1
ATOM 2944 C C . VAL A 1 381 ? 38.259 -3.368 -16.212 1.00 92.69 381 VAL A C 1
ATOM 2946 O O . VAL A 1 381 ? 38.814 -3.553 -17.299 1.00 92.69 381 VAL A O 1
ATOM 2949 N N . TYR A 1 382 ? 36.976 -3.650 -16.004 1.00 95.50 382 TYR A N 1
ATOM 2950 C CA . TYR A 1 382 ? 36.127 -4.295 -17.006 1.00 95.50 382 TYR A CA 1
ATOM 2951 C C . TYR A 1 382 ? 35.009 -3.346 -17.447 1.00 95.50 382 TYR A C 1
ATOM 2953 O O . TYR A 1 382 ? 34.244 -2.833 -16.628 1.00 95.50 382 TYR A O 1
ATOM 2961 N N . TYR A 1 383 ? 34.937 -3.094 -18.751 1.00 95.19 383 TYR A N 1
ATOM 2962 C CA . TYR A 1 383 ? 33.919 -2.261 -19.387 1.00 95.19 383 TYR A CA 1
ATOM 2963 C C . TYR A 1 383 ? 32.795 -3.115 -19.976 1.00 95.19 383 TYR A C 1
ATOM 2965 O O . TYR A 1 383 ? 33.009 -4.278 -20.320 1.00 95.19 383 TYR A O 1
ATOM 2973 N N . SER A 1 384 ? 31.622 -2.498 -20.137 1.00 95.31 384 SER A N 1
ATOM 2974 C CA . SER A 1 384 ? 30.444 -3.104 -20.764 1.00 95.31 384 SER A CA 1
ATOM 2975 C C . SER A 1 384 ? 30.760 -3.683 -22.148 1.00 95.31 384 SER A C 1
ATOM 2977 O O . SER A 1 384 ? 31.378 -3.018 -22.994 1.00 95.31 384 SER A O 1
ATOM 2979 N N . ASP A 1 385 ? 30.314 -4.916 -22.386 1.00 94.94 385 ASP A N 1
ATOM 2980 C CA . ASP A 1 385 ? 30.510 -5.632 -23.651 1.00 94.94 385 ASP A CA 1
ATOM 2981 C C . ASP A 1 385 ? 29.706 -4.995 -24.788 1.00 94.94 385 ASP A C 1
ATOM 2983 O O . ASP A 1 385 ? 30.204 -4.866 -25.908 1.00 94.94 385 ASP A O 1
ATOM 2987 N N . TYR A 1 386 ? 28.502 -4.514 -24.469 1.00 93.19 386 TYR A N 1
ATOM 2988 C CA . TYR A 1 386 ? 27.617 -3.787 -25.375 1.00 93.19 386 TYR A CA 1
ATOM 2989 C C . TYR A 1 386 ? 27.584 -2.291 -25.038 1.00 93.19 386 TYR A C 1
ATOM 2991 O O . TYR A 1 386 ? 27.721 -1.895 -23.880 1.00 93.19 386 TYR A O 1
ATOM 2999 N N . VAL A 1 387 ? 27.351 -1.447 -26.048 1.00 94.31 387 VAL A N 1
ATOM 3000 C CA . VAL A 1 387 ? 27.072 -0.005 -25.860 1.00 94.31 387 VAL A CA 1
ATOM 3001 C C . VAL A 1 387 ? 25.766 0.181 -25.085 1.00 94.31 387 VAL A C 1
ATOM 3003 O O . VAL A 1 387 ? 25.657 1.018 -24.193 1.00 94.31 387 VAL A O 1
ATOM 3006 N N . THR A 1 388 ? 24.769 -0.639 -25.408 1.00 95.44 388 THR A N 1
ATOM 3007 C CA . THR A 1 388 ? 23.481 -0.710 -24.723 1.00 95.44 388 THR A CA 1
ATOM 3008 C C . THR A 1 388 ? 23.010 -2.159 -24.742 1.00 95.44 388 THR A C 1
ATOM 3010 O O . THR A 1 388 ? 23.169 -2.840 -25.755 1.00 95.44 388 THR A O 1
ATOM 3013 N N . SER A 1 389 ? 22.468 -2.619 -23.619 1.00 96.00 389 SER A N 1
ATOM 3014 C CA . SER A 1 389 ? 21.836 -3.925 -23.424 1.00 96.00 389 SER A CA 1
ATOM 3015 C C . SER A 1 389 ? 20.322 -3.750 -23.331 1.00 96.00 389 SER A C 1
ATOM 3017 O O . SER A 1 389 ? 19.852 -2.723 -22.835 1.00 96.00 389 SER A O 1
ATOM 3019 N N . VAL A 1 390 ? 19.547 -4.741 -23.781 1.00 96.75 390 VAL A N 1
ATOM 3020 C CA . VAL A 1 390 ? 18.084 -4.608 -23.892 1.00 96.75 390 VAL A CA 1
ATOM 3021 C C . VAL A 1 390 ? 17.347 -5.654 -23.060 1.00 96.75 390 VAL A C 1
ATOM 3023 O O . VAL A 1 390 ? 17.567 -6.854 -23.221 1.00 96.75 390 VAL A O 1
ATOM 3026 N N . VAL A 1 391 ? 16.431 -5.197 -22.202 1.00 96.94 391 VAL A N 1
ATOM 3027 C CA . VAL A 1 391 ? 15.444 -6.041 -21.505 1.00 96.94 391 VAL A CA 1
ATOM 3028 C C . VAL A 1 391 ? 14.072 -5.794 -22.116 1.00 96.94 391 VAL A C 1
ATOM 3030 O O . VAL A 1 391 ? 13.610 -4.657 -22.158 1.00 96.94 391 VAL A O 1
ATOM 3033 N N . GLY A 1 392 ? 13.401 -6.857 -22.546 1.00 96.25 392 GLY A N 1
ATOM 3034 C CA . GLY A 1 392 ? 11.990 -6.823 -22.908 1.00 96.25 392 GLY A CA 1
ATOM 3035 C C . GLY A 1 392 ? 11.137 -7.255 -21.723 1.00 96.25 392 GLY A C 1
ATOM 3036 O O . GLY A 1 392 ? 11.375 -8.314 -21.146 1.00 96.25 392 GLY A O 1
ATOM 3037 N N . CYS A 1 393 ? 10.136 -6.456 -21.378 1.00 97.00 393 CYS A N 1
ATOM 3038 C CA . CYS A 1 393 ? 9.126 -6.736 -20.367 1.00 97.00 393 CYS A CA 1
ATOM 3039 C C . CYS A 1 393 ? 7.731 -6.730 -20.997 1.00 97.00 393 CYS A C 1
ATOM 3041 O O . CYS A 1 393 ? 7.436 -5.916 -21.867 1.00 97.00 393 CYS A O 1
ATOM 3043 N N . THR A 1 394 ? 6.861 -7.612 -20.522 1.00 95.94 394 THR A N 1
ATOM 3044 C CA . THR A 1 394 ? 5.459 -7.713 -20.931 1.00 95.94 394 THR A CA 1
ATOM 3045 C C . THR A 1 394 ? 4.571 -7.595 -19.707 1.00 95.94 394 THR A C 1
ATOM 3047 O O . THR A 1 394 ? 4.792 -8.316 -18.728 1.00 95.94 394 THR A O 1
ATOM 3050 N N . GLU A 1 395 ? 3.564 -6.735 -19.760 1.00 95.12 395 GLU A N 1
ATOM 3051 C CA . GLU A 1 395 ? 2.612 -6.537 -18.673 1.00 95.12 395 GLU A CA 1
ATOM 3052 C C . GLU A 1 395 ? 1.220 -7.019 -19.082 1.00 95.12 395 GLU A C 1
ATOM 3054 O O . GLU A 1 395 ? 0.743 -6.743 -20.184 1.00 95.12 395 GLU A O 1
ATOM 3059 N N . GLN A 1 396 ? 0.577 -7.762 -18.183 1.00 95.62 396 GLN A N 1
ATOM 3060 C CA . GLN A 1 396 ? -0.802 -8.208 -18.330 1.00 95.62 396 GLN A CA 1
ATOM 3061 C C . GLN A 1 396 ? -1.583 -7.986 -17.042 1.00 95.62 396 GLN A C 1
ATOM 3063 O O . GLN A 1 396 ? -1.054 -8.070 -15.929 1.00 95.62 396 GLN A O 1
ATOM 3068 N N . TYR A 1 397 ? -2.877 -7.765 -17.212 1.00 95.75 397 TYR A N 1
ATOM 3069 C CA . TYR A 1 397 ? -3.787 -7.321 -16.181 1.00 95.75 397 TYR A CA 1
ATOM 3070 C C . TYR A 1 397 ? -5.105 -8.084 -16.251 1.00 95.75 397 TYR A C 1
ATOM 3072 O O . TYR A 1 397 ? -5.546 -8.537 -17.309 1.00 95.75 397 TYR A O 1
ATOM 3080 N N . GLN A 1 398 ? -5.723 -8.260 -15.090 1.00 95.88 398 GLN A N 1
ATOM 3081 C CA . GLN A 1 398 ? -6.995 -8.953 -14.952 1.00 95.88 398 GLN A CA 1
ATOM 3082 C C . GLN A 1 398 ? -7.832 -8.272 -13.869 1.00 95.88 398 GLN A C 1
ATOM 3084 O O . GLN A 1 398 ? -7.367 -8.064 -12.747 1.00 95.88 398 GLN A O 1
ATOM 3089 N N . PHE A 1 399 ? -9.077 -7.954 -14.213 1.00 96.19 399 PHE A N 1
ATOM 3090 C CA . PHE A 1 399 ? -10.066 -7.371 -13.311 1.00 96.19 399 PHE A CA 1
ATOM 3091 C C . PHE A 1 399 ? -11.110 -8.419 -12.927 1.00 96.19 399 PHE A C 1
ATOM 3093 O O . PHE A 1 399 ? -11.542 -9.202 -13.774 1.00 96.19 399 PHE A O 1
ATOM 3100 N N . CYS A 1 400 ? -11.520 -8.439 -11.660 1.00 95.62 400 CYS A N 1
ATOM 3101 C CA . CYS A 1 400 ? -12.398 -9.460 -11.098 1.00 95.62 400 CYS A CA 1
ATOM 3102 C C . CYS A 1 400 ? -13.462 -8.856 -10.171 1.00 95.62 400 CYS A C 1
ATOM 3104 O O . CYS A 1 400 ? -13.164 -8.054 -9.283 1.00 95.62 400 CYS A O 1
ATOM 3106 N N . ASN A 1 401 ? -14.706 -9.318 -10.321 1.00 94.69 401 ASN A N 1
ATOM 3107 C CA . ASN A 1 401 ? -15.773 -9.087 -9.350 1.00 94.69 401 ASN A CA 1
ATOM 3108 C C . ASN A 1 401 ? -15.847 -10.304 -8.397 1.00 94.69 401 ASN A C 1
ATOM 3110 O O . ASN A 1 401 ? -16.317 -11.371 -8.813 1.00 94.69 401 ASN A O 1
ATOM 3114 N N . PRO A 1 402 ? -15.418 -10.178 -7.123 1.00 89.75 402 PRO A N 1
ATOM 3115 C CA . PRO A 1 402 ? -15.380 -11.295 -6.174 1.00 89.75 402 PRO A CA 1
ATOM 3116 C C . PRO A 1 402 ? -16.771 -11.803 -5.761 1.00 89.75 402 PRO A C 1
ATOM 3118 O O . PRO A 1 402 ? -16.893 -12.935 -5.288 1.00 89.75 402 PRO A O 1
ATOM 3121 N N . THR A 1 403 ? -17.826 -11.002 -5.951 1.00 88.56 403 THR A N 1
ATOM 3122 C CA . THR A 1 403 ? -19.212 -11.394 -5.644 1.00 88.56 403 THR A CA 1
ATOM 3123 C C . THR A 1 403 ? -19.703 -12.461 -6.619 1.00 88.56 403 THR A C 1
ATOM 3125 O O . THR A 1 403 ? -20.176 -13.515 -6.195 1.00 88.56 403 THR A O 1
ATOM 3128 N N . ASP A 1 404 ? -19.513 -12.223 -7.919 1.00 86.94 404 ASP A N 1
ATOM 3129 C CA . ASP A 1 404 ? -19.956 -13.122 -8.993 1.00 86.94 404 ASP A CA 1
ATOM 3130 C C . ASP A 1 404 ? -18.879 -14.130 -9.422 1.00 86.94 404 ASP A C 1
ATOM 3132 O O . ASP A 1 404 ? -19.154 -15.054 -10.188 1.00 86.94 404 ASP A O 1
ATOM 3136 N N . LYS A 1 405 ? -17.645 -13.961 -8.922 1.00 89.19 405 LYS A N 1
ATOM 3137 C CA . LYS A 1 405 ? -16.448 -14.749 -9.275 1.00 89.19 405 LYS A CA 1
ATOM 3138 C C . LYS A 1 405 ? -16.148 -14.743 -10.777 1.00 89.19 405 LYS A C 1
ATOM 3140 O O . LYS A 1 405 ? -15.591 -15.701 -11.315 1.00 89.19 405 LYS A O 1
ATOM 3145 N N . LYS A 1 406 ? -16.529 -13.653 -11.446 1.00 93.12 406 LYS A N 1
ATOM 3146 C CA . LYS A 1 406 ? -16.198 -13.367 -12.842 1.00 93.12 406 LYS A CA 1
ATOM 3147 C C . LYS A 1 406 ? -14.925 -12.535 -12.893 1.00 93.12 406 LYS A C 1
ATOM 3149 O O . LYS A 1 406 ? -14.765 -11.608 -12.100 1.00 93.12 406 LYS A O 1
ATOM 3154 N N . CYS A 1 407 ? -14.076 -12.838 -13.863 1.00 95.69 407 CYS A N 1
ATOM 3155 C CA . CYS A 1 407 ? -12.882 -12.071 -14.181 1.00 95.69 407 CYS A CA 1
ATOM 3156 C C . CYS A 1 407 ? -12.808 -11.838 -15.688 1.00 95.69 407 CYS A C 1
ATOM 3158 O O . CYS A 1 407 ? -13.307 -12.657 -16.462 1.00 95.69 407 CYS A O 1
ATOM 3160 N N . THR A 1 408 ? -12.139 -10.765 -16.098 1.00 95.88 408 THR A N 1
ATOM 3161 C CA . THR A 1 408 ? -11.684 -10.600 -17.482 1.00 95.88 408 THR A CA 1
ATOM 3162 C C . THR A 1 408 ? -10.649 -11.673 -17.825 1.00 95.88 408 THR A C 1
ATOM 3164 O O . THR A 1 408 ? -10.064 -12.308 -16.938 1.00 95.88 408 THR A O 1
ATOM 3167 N N . ASN A 1 409 ? -10.365 -11.852 -19.114 1.00 94.75 409 ASN A N 1
ATOM 3168 C CA . ASN A 1 409 ? -9.133 -12.531 -19.509 1.00 94.75 409 ASN A CA 1
ATOM 3169 C C . ASN A 1 409 ? -7.913 -11.717 -19.044 1.00 94.75 409 ASN A C 1
ATOM 3171 O O . ASN A 1 409 ? -8.013 -10.509 -18.815 1.00 94.75 409 ASN A O 1
ATOM 3175 N N . LEU A 1 410 ? -6.777 -12.400 -18.897 1.00 95.38 410 LEU A N 1
ATOM 3176 C CA . LEU A 1 410 ? -5.482 -11.770 -18.664 1.00 95.38 410 LEU A CA 1
ATOM 3177 C C . LEU A 1 410 ? -4.999 -11.190 -20.003 1.00 95.38 410 LEU A C 1
ATOM 3179 O O . LEU A 1 410 ? -4.822 -11.944 -20.957 1.00 95.38 410 LEU A O 1
ATOM 3183 N N . THR A 1 411 ? -4.886 -9.866 -20.091 1.00 95.00 411 THR A N 1
ATOM 3184 C CA . THR A 1 411 ? -4.548 -9.120 -21.319 1.00 95.00 411 THR A CA 1
ATOM 3185 C C . THR A 1 411 ? -3.913 -7.769 -20.950 1.00 95.00 411 THR A C 1
ATOM 3187 O O . THR A 1 411 ? -3.880 -7.440 -19.765 1.00 95.00 411 THR A O 1
ATOM 3190 N N . GLY A 1 412 ? -3.411 -6.969 -21.894 1.00 91.81 412 GLY A N 1
ATOM 3191 C CA . GLY A 1 412 ? -2.950 -5.605 -21.585 1.00 91.81 412 GLY A CA 1
ATOM 3192 C C . GLY A 1 412 ? -4.057 -4.680 -21.051 1.00 91.81 412 GLY A C 1
ATOM 3193 O O . GLY A 1 412 ? -5.246 -5.015 -21.091 1.00 91.81 412 GLY A O 1
ATOM 3194 N N . MET A 1 413 ? -3.664 -3.539 -20.485 1.00 90.69 413 MET A N 1
ATOM 3195 C CA . MET A 1 413 ? -4.491 -2.721 -19.589 1.00 90.69 413 MET A CA 1
ATOM 3196 C C . MET A 1 413 ? -5.790 -2.240 -20.245 1.00 90.69 413 MET A C 1
ATOM 3198 O O . MET A 1 413 ? -6.873 -2.428 -19.687 1.00 90.69 413 MET A O 1
ATOM 3202 N N . ASP A 1 414 ? -5.697 -1.689 -21.452 1.00 89.75 414 ASP A N 1
ATOM 3203 C CA . ASP A 1 414 ? -6.824 -1.061 -22.148 1.00 89.75 414 ASP A CA 1
ATOM 3204 C C . ASP A 1 414 ? -7.851 -2.120 -22.594 1.00 89.75 414 ASP A C 1
ATOM 3206 O O . ASP A 1 414 ? -9.067 -1.959 -22.429 1.00 89.75 414 ASP A O 1
ATOM 3210 N N . GLY A 1 415 ? -7.358 -3.280 -23.046 1.00 91.31 415 GLY A N 1
ATOM 3211 C CA . GLY A 1 415 ? -8.174 -4.459 -23.333 1.00 91.31 415 GLY A CA 1
ATOM 3212 C C . GLY A 1 415 ? -8.839 -5.043 -22.082 1.00 91.31 415 GLY A C 1
ATOM 3213 O O . GLY A 1 415 ? -10.015 -5.418 -22.128 1.00 91.31 415 GLY A O 1
ATOM 3214 N N . ALA A 1 416 ? -8.133 -5.086 -20.947 1.00 93.12 416 ALA A N 1
ATOM 3215 C CA . ALA A 1 416 ? -8.671 -5.576 -19.679 1.00 93.12 416 ALA A CA 1
ATOM 3216 C C . ALA A 1 416 ? -9.769 -4.642 -19.153 1.00 93.12 416 ALA A C 1
ATOM 3218 O O . ALA A 1 416 ? -10.832 -5.116 -18.753 1.00 93.12 416 ALA A O 1
ATOM 3219 N N . TYR A 1 417 ? -9.558 -3.326 -19.215 1.00 93.00 417 TYR A N 1
ATOM 3220 C CA . TYR A 1 417 ? -10.529 -2.315 -18.798 1.00 93.00 417 TYR A CA 1
ATOM 3221 C C . TYR A 1 417 ? -11.803 -2.345 -19.656 1.00 93.00 417 TYR A C 1
ATOM 3223 O O . TYR A 1 417 ? -12.904 -2.492 -19.122 1.00 93.00 417 TYR A O 1
ATOM 3231 N N . THR A 1 418 ? -11.660 -2.331 -20.986 1.00 92.62 418 THR A N 1
ATOM 3232 C CA . THR A 1 418 ? -12.788 -2.392 -21.939 1.00 92.62 418 THR A CA 1
ATOM 3233 C C . THR A 1 418 ? -13.597 -3.689 -21.793 1.00 92.62 418 THR A C 1
ATOM 3235 O O . THR A 1 418 ? -14.833 -3.694 -21.821 1.00 92.62 418 THR A O 1
ATOM 3238 N N . THR A 1 419 ? -12.908 -4.813 -21.573 1.00 93.12 419 THR A N 1
ATOM 3239 C CA . THR A 1 419 ? -13.546 -6.104 -21.266 1.00 93.12 419 THR A CA 1
ATOM 3240 C C . THR A 1 419 ? -14.252 -6.058 -19.909 1.00 93.12 419 THR A C 1
ATOM 3242 O O . THR A 1 419 ? -15.363 -6.568 -19.772 1.00 93.12 419 THR A O 1
ATOM 3245 N N . GLY A 1 420 ? -13.645 -5.416 -18.908 1.00 93.12 420 GLY A N 1
ATOM 3246 C CA . GLY A 1 420 ? -14.206 -5.232 -17.572 1.00 93.12 420 GLY A CA 1
ATOM 3247 C C . GLY A 1 420 ? -15.534 -4.480 -17.596 1.00 93.12 420 GLY A C 1
ATOM 3248 O O . GLY A 1 420 ? -16.522 -4.985 -17.069 1.00 93.12 420 GLY A O 1
ATOM 3249 N N . GLN A 1 421 ? -15.586 -3.340 -18.291 1.00 92.12 421 GLN A N 1
ATOM 3250 C CA . GLN A 1 421 ? -16.793 -2.516 -18.445 1.00 92.12 421 GLN A CA 1
ATOM 3251 C C . GLN A 1 421 ? -17.974 -3.251 -19.104 1.00 92.12 421 GLN A C 1
ATOM 3253 O O . GLN A 1 421 ? -19.126 -2.885 -18.882 1.00 92.12 421 GLN A O 1
ATOM 3258 N N . THR A 1 422 ? -17.704 -4.257 -19.944 1.00 91.88 422 THR A N 1
ATOM 3259 C CA . THR A 1 422 ? -18.722 -4.919 -20.779 1.00 91.88 422 THR A CA 1
ATOM 3260 C C . THR A 1 422 ? -19.085 -6.337 -20.335 1.00 91.88 422 THR A C 1
ATOM 3262 O O . THR A 1 422 ? -20.178 -6.804 -20.654 1.00 91.88 422 THR A O 1
ATOM 3265 N N . GLN A 1 423 ? -18.199 -7.037 -19.614 1.00 92.44 423 GLN A N 1
ATOM 3266 C CA . GLN A 1 423 ? -18.383 -8.443 -19.218 1.00 92.44 423 GLN A CA 1
ATOM 3267 C C . GLN A 1 423 ? -18.500 -8.664 -17.703 1.00 92.44 423 GLN A C 1
ATOM 3269 O O . GLN A 1 423 ? -18.952 -9.734 -17.280 1.00 92.44 423 GLN A O 1
ATOM 3274 N N . LEU A 1 424 ? -18.101 -7.689 -16.881 1.00 91.94 424 LEU A N 1
ATOM 3275 C CA . LEU A 1 424 ? -18.316 -7.731 -15.437 1.00 91.94 424 LEU A CA 1
ATOM 3276 C C . LEU A 1 424 ? -19.578 -6.935 -15.089 1.00 91.94 424 LEU A C 1
ATOM 3278 O O . LEU A 1 424 ? -19.701 -5.764 -15.433 1.00 91.94 424 LEU A O 1
ATOM 3282 N N . ASP A 1 425 ? -20.502 -7.560 -14.359 1.00 90.19 425 ASP A N 1
ATOM 3283 C CA . ASP A 1 425 ? -21.715 -6.907 -13.855 1.00 90.19 425 ASP A CA 1
ATOM 3284 C C . ASP A 1 425 ? -21.365 -6.010 -12.649 1.00 90.19 425 ASP A C 1
ATOM 3286 O O . ASP A 1 425 ? -21.636 -6.348 -11.497 1.00 90.19 425 ASP A O 1
ATOM 3290 N N . LEU A 1 426 ? -20.662 -4.901 -12.897 1.00 91.81 426 LEU A N 1
ATOM 3291 C CA . LEU A 1 426 ? -20.155 -4.013 -11.848 1.00 91.81 426 LEU A CA 1
ATOM 3292 C C . LEU A 1 426 ? -21.240 -3.078 -11.310 1.00 91.81 426 LEU A C 1
ATOM 3294 O O . LEU A 1 426 ? -22.019 -2.485 -12.058 1.00 91.81 426 LEU A O 1
ATOM 3298 N N . ASN A 1 427 ? -21.241 -2.873 -9.992 1.00 92.12 427 ASN A N 1
ATOM 3299 C CA . ASN A 1 427 ? -21.968 -1.758 -9.390 1.00 92.12 427 ASN A CA 1
ATOM 3300 C C . ASN A 1 427 ? -21.193 -0.433 -9.535 1.00 92.12 427 ASN A C 1
ATOM 3302 O O . ASN A 1 427 ? -20.021 -0.417 -9.906 1.00 92.12 427 ASN A O 1
ATOM 3306 N N . ALA A 1 428 ? -21.841 0.693 -9.220 1.00 93.00 428 ALA A N 1
ATOM 3307 C CA . ALA A 1 428 ? -21.249 2.018 -9.412 1.00 93.00 428 ALA A CA 1
ATOM 3308 C C . ALA A 1 428 ? -19.937 2.221 -8.622 1.00 93.00 428 ALA A C 1
ATOM 3310 O O . ALA A 1 428 ? -18.979 2.749 -9.182 1.00 93.00 428 ALA A O 1
ATOM 3311 N N . SER A 1 429 ? -19.858 1.755 -7.366 1.00 90.69 429 SER A N 1
ATOM 3312 C CA . SER A 1 429 ? -18.627 1.804 -6.557 1.00 90.69 429 SER A CA 1
ATOM 3313 C C . SER A 1 429 ? -17.497 1.001 -7.215 1.00 90.69 429 SER A C 1
ATOM 3315 O O . SER A 1 429 ? -16.387 1.505 -7.364 1.00 90.69 429 SER A O 1
ATOM 3317 N N . GLN A 1 430 ? -17.787 -0.227 -7.662 1.00 93.44 430 GLN A N 1
ATOM 3318 C CA . GLN A 1 430 ? -16.825 -1.103 -8.340 1.00 93.44 430 GLN A CA 1
ATOM 3319 C C . GLN A 1 430 ? -16.355 -0.535 -9.682 1.00 93.44 430 GLN A C 1
ATOM 3321 O O . GLN A 1 430 ? -15.165 -0.616 -9.974 1.00 93.44 430 GLN A O 1
ATOM 3326 N N . ASN A 1 431 ? -17.255 0.048 -10.481 1.00 93.88 431 ASN A N 1
ATOM 3327 C CA . ASN A 1 431 ? -16.898 0.657 -11.760 1.00 93.88 431 ASN A CA 1
ATOM 3328 C C . ASN A 1 431 ? -15.929 1.828 -11.555 1.00 93.88 431 ASN A C 1
ATOM 3330 O O . ASN A 1 431 ? -14.873 1.853 -12.179 1.00 93.88 431 ASN A O 1
ATOM 3334 N N . VAL A 1 432 ? -16.222 2.722 -10.601 1.00 93.06 432 VAL A N 1
ATOM 3335 C CA . VAL A 1 432 ? -15.292 3.804 -10.247 1.00 93.06 432 VAL A CA 1
ATOM 3336 C C . VAL A 1 432 ? -13.979 3.236 -9.698 1.00 93.06 432 VAL A C 1
ATOM 3338 O O . VAL A 1 432 ? -12.923 3.719 -10.077 1.00 93.06 432 VAL A O 1
ATOM 3341 N N . THR A 1 433 ? -13.991 2.202 -8.845 1.00 93.50 433 THR A N 1
ATOM 3342 C CA . THR A 1 433 ? -12.756 1.543 -8.365 1.00 93.50 433 THR A CA 1
ATOM 3343 C C . THR A 1 433 ? -11.911 0.968 -9.509 1.00 93.50 433 THR A C 1
ATOM 3345 O O . THR A 1 433 ? -10.689 1.124 -9.485 1.00 93.50 433 THR A O 1
ATOM 3348 N N . MET A 1 434 ? -12.535 0.335 -10.505 1.00 94.00 434 MET A N 1
ATOM 3349 C CA . MET A 1 434 ? -11.861 -0.174 -11.702 1.00 94.00 434 MET A CA 1
ATOM 3350 C C . MET A 1 434 ? -11.242 0.965 -12.518 1.00 94.00 434 MET A C 1
ATOM 3352 O O . MET A 1 434 ? -10.077 0.875 -12.890 1.00 94.00 434 MET A O 1
ATOM 3356 N N . GLU A 1 435 ? -11.992 2.047 -12.730 1.00 91.94 435 GLU A N 1
ATOM 3357 C CA . GLU A 1 435 ? -11.542 3.278 -13.387 1.00 91.94 435 GLU A CA 1
ATOM 3358 C C . GLU A 1 435 ? -10.329 3.893 -12.661 1.00 91.94 435 GLU A C 1
ATOM 3360 O O . GLU A 1 435 ? -9.321 4.183 -13.303 1.00 91.94 435 GLU A O 1
ATOM 3365 N N . VAL A 1 436 ? -10.335 3.983 -11.318 1.00 90.62 436 VAL A N 1
ATOM 3366 C CA . VAL A 1 436 ? -9.149 4.457 -10.570 1.00 90.62 436 VAL A CA 1
ATOM 3367 C C . VAL A 1 436 ? -7.924 3.602 -10.877 1.00 90.62 436 VAL A C 1
ATOM 3369 O O . VAL A 1 436 ? -6.865 4.140 -11.182 1.00 90.62 436 VAL A O 1
ATOM 3372 N N . LEU A 1 437 ? -8.061 2.277 -10.776 1.00 91.62 437 LEU A N 1
ATOM 3373 C CA . LEU A 1 437 ? -6.949 1.345 -10.968 1.00 91.62 437 LEU A CA 1
ATOM 3374 C C . LEU A 1 437 ? -6.420 1.395 -12.404 1.00 91.62 437 LEU A C 1
ATOM 3376 O O . LEU A 1 437 ? -5.204 1.407 -12.594 1.00 91.62 437 LEU A O 1
ATOM 3380 N N . TYR A 1 438 ? -7.322 1.490 -13.384 1.00 91.19 438 TYR A N 1
ATOM 3381 C CA . TYR A 1 438 ? -6.998 1.705 -14.790 1.00 91.19 438 TYR A CA 1
ATOM 3382 C C . TYR A 1 438 ? -6.130 2.955 -14.965 1.00 91.19 438 TYR A C 1
ATOM 3384 O O . TYR A 1 438 ? -4.978 2.833 -15.383 1.00 91.19 438 TYR A O 1
ATOM 3392 N N . HIS A 1 439 ? -6.603 4.138 -14.550 1.00 85.56 439 HIS A N 1
ATOM 3393 C CA . HIS A 1 439 ? -5.814 5.360 -14.724 1.00 85.56 439 HIS A CA 1
ATOM 3394 C C . HIS A 1 439 ? -4.511 5.332 -13.911 1.00 85.56 439 HIS A C 1
ATOM 3396 O O . HIS A 1 439 ? -3.470 5.756 -14.418 1.00 85.56 439 HIS A O 1
ATOM 3402 N N . THR A 1 440 ? -4.525 4.815 -12.675 1.00 85.75 440 THR A N 1
ATOM 3403 C CA . THR A 1 440 ? -3.322 4.700 -11.830 1.00 85.75 440 THR A CA 1
ATOM 3404 C C . THR A 1 440 ? -2.204 3.912 -12.516 1.00 85.75 440 THR A C 1
ATOM 3406 O O . THR A 1 440 ? -1.036 4.294 -12.424 1.00 85.75 440 THR A O 1
ATOM 3409 N N . VAL A 1 441 ? -2.544 2.835 -13.226 1.00 86.69 441 VAL A N 1
ATOM 3410 C CA . VAL A 1 441 ? -1.556 2.013 -13.934 1.00 86.69 441 VAL A CA 1
ATOM 3411 C C . VAL A 1 441 ? -1.218 2.572 -15.317 1.00 86.69 441 VAL A C 1
ATOM 3413 O O . VAL A 1 441 ? -0.033 2.660 -15.635 1.00 86.69 441 VAL A O 1
ATOM 3416 N N . ARG A 1 442 ? -2.218 2.993 -16.104 1.00 82.88 442 ARG A N 1
ATOM 3417 C CA . ARG A 1 442 ? -2.054 3.459 -17.493 1.00 82.88 442 ARG A CA 1
ATOM 3418 C C . ARG A 1 442 ? -1.400 4.840 -17.618 1.00 82.88 442 ARG A C 1
ATOM 3420 O O . ARG A 1 442 ? -0.594 5.034 -18.520 1.00 82.88 442 ARG A O 1
ATOM 3427 N N . PHE A 1 443 ? -1.710 5.780 -16.720 1.00 75.00 443 PHE A N 1
ATOM 3428 C CA . PHE A 1 443 ? -1.282 7.187 -16.832 1.00 75.00 443 PHE A CA 1
ATOM 3429 C C . PHE A 1 443 ? -0.456 7.680 -15.637 1.00 75.00 443 PHE A C 1
ATOM 3431 O O . PHE A 1 443 ? 0.531 8.391 -15.813 1.00 75.00 443 PHE A O 1
ATOM 3438 N N . TRP A 1 444 ? -0.792 7.277 -14.407 1.00 68.38 444 TRP A N 1
ATOM 3439 C CA . TRP A 1 444 ? -0.136 7.823 -13.204 1.00 68.38 444 TRP A CA 1
ATOM 3440 C C . TRP A 1 444 ? 1.112 7.046 -12.759 1.00 68.38 444 TRP A C 1
ATOM 3442 O O . TRP A 1 444 ? 1.679 7.309 -11.705 1.00 68.38 444 TRP A O 1
ATOM 3452 N N . GLY A 1 445 ? 1.632 6.163 -13.612 1.00 66.06 445 GLY A N 1
ATOM 3453 C CA . GLY A 1 445 ? 3.003 5.675 -13.477 1.00 66.06 445 GLY A CA 1
ATOM 3454 C C . GLY A 1 445 ? 3.192 4.441 -12.609 1.00 66.06 445 GLY A C 1
ATOM 3455 O O . GLY A 1 445 ? 4.277 4.246 -12.067 1.00 66.06 445 GLY A O 1
ATOM 3456 N N . ALA A 1 446 ? 2.186 3.574 -12.491 1.00 79.94 446 ALA A N 1
ATOM 3457 C CA . ALA A 1 446 ? 2.396 2.221 -11.978 1.00 79.94 446 ALA A CA 1
ATOM 3458 C C . ALA A 1 446 ? 2.774 1.185 -13.066 1.00 79.94 446 ALA A C 1
ATOM 3460 O O . ALA A 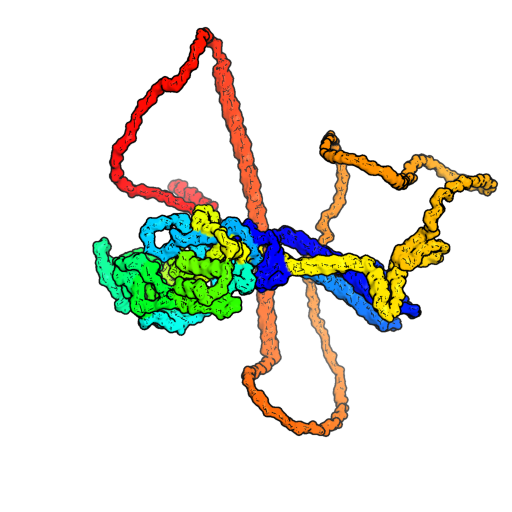1 446 ? 2.838 -0.000 -12.752 1.00 79.94 446 ALA A O 1
ATOM 3461 N N . SER A 1 447 ? 3.086 1.578 -14.307 1.00 85.12 447 SER A N 1
ATOM 3462 C CA . SER A 1 447 ? 3.699 0.690 -15.317 1.00 85.12 447 SER A CA 1
ATOM 3463 C C . SER A 1 447 ? 5.180 0.399 -15.019 1.00 85.12 447 SER A C 1
ATOM 3465 O O . SER A 1 447 ? 5.841 1.152 -14.298 1.00 85.12 447 SER A O 1
ATOM 3467 N N . ILE A 1 448 ? 5.734 -0.694 -15.550 1.00 89.56 448 ILE A N 1
ATOM 3468 C CA . ILE A 1 448 ? 7.140 -1.066 -15.316 1.00 89.56 448 ILE A CA 1
ATOM 3469 C C . ILE A 1 448 ? 8.110 -0.012 -15.879 1.00 89.56 448 ILE A C 1
ATOM 3471 O O . ILE A 1 448 ? 9.117 0.287 -15.238 1.00 89.56 448 ILE A O 1
ATOM 3475 N N . LEU A 1 449 ? 7.754 0.614 -17.013 1.00 88.38 449 LEU A N 1
ATOM 3476 C CA . LEU A 1 449 ? 8.507 1.692 -17.668 1.00 88.38 449 LEU A CA 1
ATOM 3477 C C . LEU A 1 449 ? 8.818 2.834 -16.702 1.00 88.38 449 LEU A C 1
ATOM 3479 O O . LEU A 1 449 ? 9.983 3.124 -16.442 1.00 88.38 449 LEU A O 1
ATOM 3483 N N . VAL A 1 450 ? 7.784 3.454 -16.129 1.00 83.75 450 VAL A N 1
ATOM 3484 C CA . VAL A 1 450 ? 7.948 4.643 -15.276 1.00 83.75 450 VAL A CA 1
ATOM 3485 C C . VAL A 1 450 ? 8.800 4.342 -14.053 1.00 83.75 450 VAL A C 1
ATOM 3487 O O . VAL A 1 450 ? 9.651 5.142 -13.670 1.00 83.75 450 VAL A O 1
ATOM 3490 N N . ASN A 1 451 ? 8.584 3.179 -13.442 1.00 87.81 451 ASN A N 1
ATOM 3491 C CA . ASN A 1 451 ? 9.252 2.825 -12.197 1.00 87.81 451 ASN A CA 1
ATOM 3492 C C . ASN A 1 451 ? 10.718 2.431 -12.401 1.00 87.81 451 ASN A C 1
ATOM 3494 O O . ASN A 1 451 ? 11.466 2.473 -11.429 1.00 87.81 451 ASN A O 1
ATOM 3498 N N . ALA A 1 452 ? 11.142 2.106 -13.627 1.00 89.19 452 ALA A N 1
ATOM 3499 C CA . ALA A 1 452 ? 12.553 2.003 -13.996 1.00 89.19 452 ALA A CA 1
ATOM 3500 C C . ALA A 1 452 ? 13.147 3.379 -14.370 1.00 89.19 452 ALA A C 1
ATOM 3502 O O . ALA A 1 452 ? 14.241 3.733 -13.925 1.00 89.19 452 ALA A O 1
ATOM 3503 N N . MET A 1 453 ? 12.383 4.178 -15.126 1.00 86.00 453 MET A N 1
ATOM 3504 C CA . MET A 1 453 ? 12.746 5.491 -15.683 1.00 86.00 453 MET A CA 1
ATOM 3505 C C . MET A 1 453 ? 12.616 6.679 -14.706 1.00 86.00 453 MET A C 1
ATOM 3507 O O . MET A 1 453 ? 12.630 7.834 -15.137 1.00 86.00 453 MET A O 1
ATOM 3511 N N . SER A 1 454 ? 12.495 6.438 -13.394 1.00 82.00 454 SER A N 1
ATOM 3512 C CA . SER A 1 454 ? 12.531 7.511 -12.386 1.00 82.00 454 SER A CA 1
ATOM 3513 C C . SER A 1 454 ? 13.816 8.341 -12.504 1.00 82.00 454 SER A C 1
ATOM 3515 O O . SER A 1 454 ? 14.817 7.836 -13.003 1.00 82.00 454 SER A O 1
ATOM 3517 N N . SER A 1 455 ? 13.849 9.571 -11.987 1.00 80.00 455 SER A N 1
ATOM 3518 C CA . SER A 1 455 ? 15.090 10.363 -11.919 1.00 80.00 455 SER A CA 1
ATOM 3519 C C . SER A 1 455 ? 15.673 10.416 -10.494 1.00 80.00 455 SER A C 1
ATOM 3521 O O . SER A 1 455 ? 14.991 10.920 -9.598 1.00 80.00 455 SER A O 1
ATOM 3523 N N . PRO A 1 456 ? 16.916 9.941 -10.242 1.00 85.94 456 PRO A N 1
ATOM 3524 C CA . PRO A 1 456 ? 17.782 9.169 -11.147 1.00 85.94 456 PRO A CA 1
ATOM 3525 C C . PRO A 1 456 ? 17.204 7.766 -11.433 1.00 85.94 456 PRO A C 1
ATOM 3527 O O . PRO A 1 456 ? 16.334 7.328 -10.672 1.00 85.94 456 PRO A O 1
ATOM 3530 N N . PRO A 1 457 ? 17.681 7.036 -12.465 1.00 89.50 457 PRO A N 1
ATOM 3531 C CA . PRO A 1 457 ? 17.168 5.708 -12.821 1.00 89.50 457 PRO A CA 1
ATOM 3532 C C . PRO A 1 457 ? 17.060 4.764 -11.621 1.00 89.50 457 PRO A C 1
ATOM 3534 O O . PRO A 1 457 ? 17.884 4.809 -10.698 1.00 89.50 457 PRO A O 1
ATOM 3537 N N . ASN A 1 458 ? 16.031 3.915 -11.604 1.00 92.25 458 ASN A N 1
ATOM 3538 C CA . ASN A 1 458 ? 15.750 3.018 -10.481 1.00 92.25 458 ASN A CA 1
ATOM 3539 C C . ASN A 1 458 ? 16.597 1.741 -10.524 1.00 92.25 458 ASN A C 1
ATOM 3541 O O . ASN A 1 458 ? 16.074 0.631 -10.483 1.00 92.25 458 ASN A O 1
ATOM 3545 N N . LEU A 1 459 ? 17.911 1.911 -10.636 1.00 94.19 459 LEU A N 1
ATOM 3546 C CA . LEU A 1 459 ? 18.870 0.816 -10.633 1.00 94.19 459 LEU A CA 1
ATOM 3547 C C . LEU A 1 459 ? 19.406 0.606 -9.214 1.00 94.19 459 LEU A C 1
ATOM 3549 O O . LEU A 1 459 ? 19.786 1.570 -8.550 1.00 94.19 459 LEU A O 1
ATOM 3553 N N . LEU A 1 460 ? 19.427 -0.638 -8.748 1.00 94.25 460 LEU A N 1
ATOM 3554 C CA . LEU A 1 460 ? 20.138 -1.091 -7.556 1.00 94.25 460 LEU A CA 1
ATOM 3555 C C . LEU A 1 460 ? 21.653 -1.015 -7.773 1.00 94.25 460 LEU A C 1
ATOM 3557 O O . LEU A 1 460 ? 22.356 -0.608 -6.862 1.00 94.25 460 LEU A O 1
ATOM 3561 N N . ALA A 1 461 ? 22.146 -1.294 -8.986 1.00 94.19 461 ALA A N 1
ATOM 3562 C CA . ALA A 1 461 ? 23.570 -1.173 -9.317 1.00 94.19 461 ALA A CA 1
ATOM 3563 C C . ALA A 1 461 ? 24.132 0.239 -9.038 1.00 94.19 461 ALA A C 1
ATOM 3565 O O . ALA A 1 461 ? 25.270 0.378 -8.603 1.00 94.19 461 ALA A O 1
ATOM 3566 N N . LEU A 1 462 ? 23.311 1.289 -9.202 1.00 93.19 462 LEU A N 1
ATOM 3567 C CA . LEU A 1 462 ? 23.690 2.672 -8.874 1.00 93.19 462 LEU A CA 1
ATOM 3568 C C . LEU A 1 462 ? 23.924 2.918 -7.373 1.00 93.19 462 LEU A C 1
ATOM 3570 O O . LEU A 1 462 ? 24.542 3.925 -7.037 1.00 93.19 462 LEU A O 1
ATOM 3574 N N . ASP A 1 463 ? 23.446 2.045 -6.482 1.00 90.56 463 ASP A N 1
ATOM 3575 C CA . ASP A 1 463 ? 23.699 2.160 -5.040 1.00 90.56 463 ASP A CA 1
ATOM 3576 C C . ASP A 1 463 ? 25.131 1.702 -4.680 1.00 90.56 463 ASP A C 1
ATOM 3578 O O . ASP A 1 463 ? 25.681 2.165 -3.682 1.00 90.56 463 ASP A O 1
ATOM 3582 N N . ASP A 1 464 ? 25.746 0.861 -5.524 1.00 90.56 464 ASP A N 1
ATOM 3583 C CA . ASP A 1 464 ? 27.096 0.289 -5.373 1.00 90.56 464 ASP A CA 1
ATOM 3584 C C . ASP A 1 464 ? 28.142 0.921 -6.333 1.00 90.56 464 ASP A C 1
ATOM 3586 O O . ASP A 1 464 ? 29.263 0.413 -6.481 1.00 90.56 464 ASP A O 1
ATOM 3590 N N . LEU A 1 465 ? 27.774 2.031 -6.993 1.00 93.00 465 LEU A N 1
ATOM 3591 C CA . LEU A 1 465 ? 28.594 2.790 -7.946 1.00 93.00 465 LEU A CA 1
ATOM 3592 C C . LEU A 1 465 ? 29.234 4.021 -7.273 1.00 93.00 465 LEU A C 1
ATOM 3594 O O . LEU A 1 465 ? 28.587 5.058 -7.108 1.00 93.00 465 LEU A O 1
ATOM 3598 N N . GLU A 1 466 ? 30.530 3.964 -6.959 1.00 90.75 466 GLU A N 1
ATOM 3599 C CA . GLU A 1 466 ? 31.277 5.100 -6.396 1.00 90.75 466 GLU A CA 1
ATOM 3600 C C . GLU A 1 466 ? 32.223 5.698 -7.442 1.00 90.75 466 GLU A C 1
ATOM 3602 O O . GLU A 1 466 ? 33.073 5.001 -7.986 1.00 90.75 466 GLU A O 1
ATOM 3607 N N . MET A 1 467 ? 32.111 7.007 -7.716 1.00 86.56 467 MET A N 1
ATOM 3608 C CA . MET A 1 467 ? 32.987 7.725 -8.661 1.00 86.56 467 MET A CA 1
ATOM 3609 C C . MET A 1 467 ? 33.243 6.920 -9.951 1.00 86.56 467 MET A C 1
ATOM 3611 O O . MET A 1 467 ? 34.392 6.642 -10.277 1.00 86.56 467 MET A O 1
ATOM 3615 N N . TYR A 1 468 ? 32.166 6.519 -10.643 1.00 89.38 468 TYR A N 1
ATOM 3616 C CA . TYR A 1 468 ? 32.162 5.715 -11.883 1.00 89.38 468 TYR A CA 1
ATOM 3617 C C . TYR A 1 468 ? 32.847 4.333 -11.821 1.00 89.38 468 TYR A C 1
ATOM 3619 O O . TYR A 1 468 ? 32.974 3.667 -12.854 1.00 89.38 468 TYR A O 1
ATOM 3627 N N . ILE A 1 469 ? 33.258 3.882 -10.634 1.00 91.94 469 ILE A N 1
ATOM 3628 C CA . ILE A 1 469 ? 33.759 2.536 -10.365 1.00 91.94 469 ILE A CA 1
ATOM 3629 C C . ILE A 1 469 ? 32.608 1.715 -9.783 1.00 91.94 469 ILE A C 1
ATOM 3631 O O . ILE A 1 469 ? 32.036 2.066 -8.751 1.00 91.94 469 ILE A O 1
ATOM 3635 N N . GLN A 1 470 ? 32.252 0.640 -10.477 1.00 94.88 470 GLN A N 1
ATOM 3636 C CA . GLN A 1 470 ? 31.194 -0.278 -10.080 1.00 94.88 470 GLN A CA 1
ATOM 3637 C C . GLN A 1 470 ? 31.789 -1.407 -9.241 1.00 94.88 470 GLN A C 1
ATOM 3639 O O . GLN A 1 470 ? 32.715 -2.090 -9.687 1.00 94.88 470 GLN A O 1
ATOM 3644 N N . SER A 1 471 ? 31.235 -1.596 -8.044 1.00 92.62 471 SER A N 1
ATOM 3645 C CA . SER A 1 471 ? 31.535 -2.742 -7.178 1.00 92.62 471 SER A CA 1
ATOM 3646 C C . SER A 1 471 ? 30.939 -4.035 -7.745 1.00 92.62 471 SER A C 1
ATOM 3648 O O . SER A 1 471 ? 29.993 -3.989 -8.529 1.00 92.62 471 SER A O 1
ATOM 3650 N N . ASP A 1 472 ? 31.464 -5.185 -7.321 1.00 92.38 472 ASP A N 1
ATOM 3651 C CA . ASP A 1 472 ? 31.080 -6.514 -7.816 1.00 92.38 472 ASP A CA 1
ATOM 3652 C C . ASP A 1 472 ? 29.554 -6.739 -7.863 1.00 92.38 472 ASP A C 1
ATOM 3654 O O . ASP A 1 472 ? 28.882 -6.793 -6.830 1.00 92.38 472 ASP A O 1
ATOM 3658 N N . LEU A 1 473 ? 29.019 -6.916 -9.076 1.00 95.81 473 LEU A N 1
ATOM 3659 C CA . LEU A 1 473 ? 27.610 -7.225 -9.326 1.00 95.81 473 LEU A CA 1
ATOM 3660 C C . LEU A 1 473 ? 27.385 -8.748 -9.411 1.00 95.81 473 LEU A C 1
ATOM 3662 O O . LEU A 1 473 ? 28.229 -9.458 -9.958 1.00 95.81 473 LEU A O 1
ATOM 3666 N N . PRO A 1 474 ? 26.248 -9.275 -8.921 1.00 95.81 474 PRO A N 1
ATOM 3667 C CA . PRO A 1 474 ? 25.903 -10.689 -9.058 1.00 95.81 474 PRO A CA 1
ATOM 3668 C C . PRO A 1 474 ? 25.466 -11.046 -10.490 1.00 95.81 474 PRO A C 1
ATOM 3670 O O . PRO A 1 474 ? 24.797 -10.253 -11.147 1.00 95.81 474 PRO A O 1
ATOM 3673 N N . ASP A 1 475 ? 25.675 -12.300 -10.911 1.00 95.06 475 ASP A N 1
ATOM 3674 C CA . ASP A 1 475 ? 25.302 -12.873 -12.231 1.00 95.06 475 ASP A CA 1
ATOM 3675 C C . ASP A 1 475 ? 23.794 -12.789 -12.589 1.00 95.06 475 ASP A C 1
ATOM 3677 O O . ASP A 1 475 ? 23.345 -13.275 -13.629 1.00 95.06 475 ASP A O 1
ATOM 3681 N N . LYS A 1 476 ? 22.975 -12.269 -11.670 1.00 94.88 476 LYS A N 1
ATOM 3682 C CA . LYS A 1 476 ? 21.515 -12.140 -11.764 1.00 94.88 476 LYS A CA 1
ATOM 3683 C C . LYS A 1 476 ? 21.040 -10.729 -11.425 1.00 94.88 476 LYS A C 1
ATOM 3685 O O . LYS A 1 476 ? 19.880 -10.561 -11.039 1.00 94.88 476 LYS A O 1
ATOM 3690 N N . GLN A 1 477 ? 21.914 -9.730 -11.526 1.00 96.44 477 GLN A N 1
ATOM 3691 C CA . GLN A 1 477 ? 21.586 -8.334 -11.268 1.00 96.44 477 GLN A CA 1
ATOM 3692 C C . GLN A 1 477 ? 20.317 -7.904 -12.014 1.00 96.44 477 GLN A C 1
ATOM 3694 O O . GLN A 1 477 ? 19.423 -7.344 -11.383 1.00 96.44 477 GLN A O 1
ATOM 3699 N N . TRP A 1 478 ? 20.142 -8.263 -13.292 1.00 96.25 478 TRP A N 1
ATOM 3700 C CA . TRP A 1 478 ? 18.930 -7.914 -14.052 1.00 96.25 478 TRP A CA 1
ATOM 3701 C C . TRP A 1 478 ? 17.630 -8.421 -13.404 1.00 96.25 478 TRP A C 1
ATOM 3703 O O . TRP A 1 478 ? 16.594 -7.761 -13.483 1.00 96.25 478 TRP A O 1
ATOM 3713 N N . GLN A 1 479 ? 17.673 -9.574 -12.725 1.00 96.88 479 GLN A N 1
ATOM 3714 C CA . GLN A 1 479 ? 16.521 -10.137 -12.013 1.00 96.88 479 GLN A CA 1
ATOM 3715 C C . GLN A 1 479 ? 16.216 -9.355 -10.734 1.00 96.88 479 GLN A C 1
ATOM 3717 O O . GLN A 1 479 ? 15.053 -9.241 -10.346 1.00 96.88 479 GLN A O 1
ATOM 3722 N N . LEU A 1 480 ? 17.241 -8.815 -10.073 1.00 96.19 480 LEU A N 1
ATOM 3723 C CA . LEU A 1 480 ? 17.081 -7.939 -8.912 1.00 96.19 480 LEU A CA 1
ATOM 3724 C C . LEU A 1 480 ? 16.525 -6.574 -9.339 1.00 96.19 480 LEU A C 1
ATOM 3726 O O . LEU A 1 480 ? 15.587 -6.087 -8.710 1.00 96.19 480 LEU A O 1
ATOM 3730 N N . GLU A 1 481 ? 17.022 -6.012 -10.445 1.00 96.25 481 GLU A N 1
ATOM 3731 C CA . GLU A 1 481 ? 16.528 -4.748 -11.005 1.00 96.25 481 GLU A CA 1
ATOM 3732 C C . GLU A 1 481 ? 15.049 -4.828 -11.388 1.00 96.25 481 GLU A C 1
ATOM 3734 O O . GLU A 1 481 ? 14.236 -4.035 -10.916 1.00 96.25 481 GLU A O 1
ATOM 3739 N N . VAL A 1 482 ? 14.667 -5.840 -12.171 1.00 96.44 482 VAL A N 1
ATOM 3740 C CA . VAL A 1 482 ? 13.277 -6.036 -12.604 1.00 96.44 482 VAL A CA 1
ATOM 3741 C C . VAL A 1 482 ? 12.334 -6.262 -11.412 1.00 96.44 482 VAL A C 1
ATOM 3743 O O . VAL A 1 482 ? 11.225 -5.720 -11.399 1.00 96.44 482 VAL A O 1
ATOM 3746 N N . GLN A 1 483 ? 12.764 -7.000 -10.379 1.00 96.31 483 GLN A N 1
ATOM 3747 C CA . GLN A 1 483 ? 11.985 -7.153 -9.142 1.00 96.31 483 GLN A CA 1
ATOM 3748 C C . GLN A 1 483 ? 11.869 -5.833 -8.365 1.00 96.31 483 GLN A C 1
ATOM 3750 O O . GLN A 1 483 ? 10.796 -5.534 -7.845 1.00 96.31 483 GLN A O 1
ATOM 3755 N N . ASN A 1 484 ? 12.918 -5.007 -8.323 1.00 95.31 484 ASN A N 1
ATOM 3756 C CA . ASN A 1 484 ? 12.887 -3.676 -7.711 1.00 95.31 484 ASN A CA 1
ATOM 3757 C C . ASN A 1 484 ? 11.951 -2.707 -8.463 1.00 95.31 484 ASN A C 1
ATOM 3759 O O . ASN A 1 484 ? 11.179 -1.983 -7.826 1.00 95.31 484 ASN A O 1
ATOM 3763 N N . TRP A 1 485 ? 11.939 -2.730 -9.800 1.00 95.25 485 TRP A N 1
ATOM 3764 C CA . TRP A 1 485 ? 10.993 -1.951 -10.610 1.00 95.25 485 TRP A CA 1
ATOM 3765 C C . TRP A 1 485 ? 9.547 -2.397 -10.365 1.00 95.25 485 TRP A C 1
ATOM 3767 O O . TRP A 1 485 ? 8.680 -1.553 -10.138 1.00 95.25 485 TRP A O 1
ATOM 3777 N N . HIS A 1 486 ? 9.287 -3.710 -10.332 1.00 95.56 486 HIS A N 1
ATOM 3778 C CA . HIS A 1 486 ? 7.960 -4.265 -10.049 1.00 95.56 486 HIS A CA 1
ATOM 3779 C C . HIS A 1 486 ? 7.490 -3.930 -8.623 1.00 95.56 486 HIS A C 1
ATOM 3781 O O . HIS A 1 486 ? 6.379 -3.437 -8.444 1.00 95.56 486 HIS A O 1
ATOM 3787 N N . ALA A 1 487 ? 8.352 -4.091 -7.614 1.00 95.06 487 ALA A N 1
ATOM 3788 C CA . ALA A 1 487 ? 8.066 -3.705 -6.231 1.00 95.06 487 ALA A CA 1
ATOM 3789 C C . ALA A 1 487 ? 7.731 -2.210 -6.109 1.00 95.06 487 ALA A C 1
ATOM 3791 O O . ALA A 1 487 ? 6.747 -1.842 -5.464 1.00 95.06 487 ALA A O 1
ATOM 3792 N N . THR A 1 488 ? 8.511 -1.351 -6.775 1.00 93.75 488 THR A N 1
ATOM 3793 C CA . THR A 1 488 ? 8.264 0.098 -6.826 1.00 93.75 488 THR A CA 1
ATOM 3794 C C . THR A 1 488 ? 6.916 0.402 -7.480 1.00 93.75 488 THR A C 1
ATOM 3796 O O . THR A 1 488 ? 6.134 1.181 -6.939 1.00 93.75 488 THR A O 1
ATOM 3799 N N . ALA A 1 489 ? 6.588 -0.282 -8.576 1.00 93.81 489 ALA A N 1
ATOM 3800 C CA . ALA A 1 489 ? 5.318 -0.130 -9.270 1.00 93.81 489 ALA A CA 1
ATOM 3801 C C . ALA A 1 489 ? 4.107 -0.550 -8.411 1.00 93.81 489 ALA A C 1
ATOM 3803 O O . ALA A 1 489 ? 3.085 0.135 -8.421 1.00 93.81 489 ALA A O 1
ATOM 3804 N N . LEU A 1 490 ? 4.221 -1.625 -7.619 1.00 95.19 490 LEU A N 1
ATOM 3805 C CA . LEU A 1 490 ? 3.184 -2.053 -6.669 1.00 95.19 490 LEU A CA 1
ATOM 3806 C C . LEU A 1 490 ? 2.982 -1.044 -5.527 1.00 95.19 490 LEU A C 1
ATOM 3808 O O . LEU A 1 490 ? 1.842 -0.754 -5.163 1.00 95.19 490 LEU A O 1
ATOM 3812 N N . VAL A 1 491 ? 4.066 -0.462 -5.002 1.00 93.62 491 VAL A N 1
ATOM 3813 C CA . VAL A 1 491 ? 3.987 0.642 -4.028 1.00 93.62 491 VAL A CA 1
ATOM 3814 C C . VAL A 1 491 ? 3.321 1.863 -4.647 1.00 93.62 491 VAL A C 1
ATOM 3816 O O . VAL A 1 491 ? 2.488 2.491 -3.997 1.00 93.62 491 VAL A O 1
ATOM 3819 N N . ASN A 1 492 ? 3.631 2.178 -5.906 1.00 91.31 492 ASN A N 1
ATOM 3820 C CA . ASN A 1 492 ? 3.052 3.332 -6.580 1.00 91.31 492 ASN A CA 1
ATOM 3821 C C . ASN A 1 492 ? 1.525 3.180 -6.742 1.00 91.31 492 ASN A C 1
ATOM 3823 O O . ASN A 1 492 ? 0.800 4.150 -6.538 1.00 91.31 492 ASN A O 1
ATOM 3827 N N . ILE A 1 493 ? 1.002 1.962 -6.970 1.00 92.94 493 ILE A N 1
ATOM 3828 C CA . ILE A 1 493 ? -0.454 1.701 -6.911 1.00 92.94 493 ILE A CA 1
ATOM 3829 C C . ILE A 1 493 ? -1.019 2.114 -5.543 1.00 92.94 493 ILE A C 1
ATOM 3831 O O . ILE A 1 493 ? -1.989 2.866 -5.482 1.00 92.94 493 ILE A O 1
ATOM 3835 N N . GLN A 1 494 ? -0.412 1.672 -4.438 1.00 93.12 494 GLN A N 1
ATOM 3836 C CA . GLN A 1 494 ? -0.881 2.037 -3.094 1.00 93.12 494 GLN A CA 1
ATOM 3837 C C . GLN A 1 494 ? -0.762 3.550 -2.828 1.00 93.12 494 GLN A C 1
ATOM 3839 O O . GLN A 1 494 ? -1.666 4.139 -2.229 1.00 93.12 494 GLN A O 1
ATOM 3844 N N . ASN A 1 495 ? 0.312 4.190 -3.305 1.00 91.19 495 ASN A N 1
ATOM 3845 C CA . ASN A 1 495 ? 0.553 5.621 -3.128 1.00 91.19 495 ASN A CA 1
ATOM 3846 C C . ASN A 1 495 ? -0.457 6.479 -3.907 1.00 91.19 495 ASN A C 1
ATOM 3848 O O . ASN A 1 495 ? -1.039 7.391 -3.330 1.00 91.19 495 ASN A O 1
ATOM 3852 N N . TRP A 1 496 ? -0.755 6.169 -5.173 1.00 88.50 496 TRP A N 1
ATOM 3853 C CA . TRP A 1 496 ? -1.737 6.935 -5.956 1.00 88.50 496 TRP A CA 1
ATOM 3854 C C . TRP A 1 496 ? -3.167 6.801 -5.437 1.00 88.50 496 TRP A C 1
ATOM 3856 O O . TRP A 1 496 ? -3.907 7.787 -5.433 1.00 88.50 496 TRP A O 1
ATOM 3866 N N . LEU A 1 497 ? -3.549 5.626 -4.926 1.00 90.81 497 LEU A N 1
ATOM 3867 C CA . LEU A 1 497 ? -4.842 5.444 -4.259 1.00 90.81 497 LEU A CA 1
ATOM 3868 C C . LEU A 1 497 ? -4.953 6.274 -2.968 1.00 90.81 497 LEU A C 1
ATOM 3870 O O . LEU A 1 497 ? -6.028 6.792 -2.667 1.00 90.81 497 LEU A O 1
ATOM 3874 N N . LEU A 1 498 ? -3.845 6.461 -2.242 1.00 90.94 498 LEU A N 1
ATOM 3875 C CA . LEU A 1 498 ? -3.770 7.366 -1.093 1.00 90.94 498 LEU A CA 1
ATOM 3876 C C . LEU A 1 498 ? -3.802 8.846 -1.518 1.00 90.94 498 LEU A C 1
ATOM 3878 O O . LEU A 1 498 ? -4.626 9.608 -1.010 1.00 90.94 498 LEU A O 1
ATOM 3882 N N . LEU A 1 499 ? -2.953 9.244 -2.472 1.00 88.06 499 LEU A N 1
ATOM 3883 C CA . LEU A 1 499 ? -2.837 10.607 -3.013 1.00 88.06 499 LEU A CA 1
ATOM 3884 C C . LEU A 1 499 ? -4.153 11.137 -3.575 1.00 88.06 499 LEU A C 1
ATOM 3886 O O . LEU A 1 499 ? -4.490 12.297 -3.366 1.00 88.06 499 LEU A O 1
ATOM 3890 N N . ARG A 1 500 ? -4.923 10.279 -4.247 1.00 89.25 500 ARG A N 1
ATOM 3891 C CA . ARG A 1 500 ? -6.295 10.560 -4.685 1.00 89.25 500 ARG A CA 1
ATOM 3892 C C . ARG A 1 500 ? -7.179 11.080 -3.548 1.00 89.25 500 ARG A C 1
ATOM 3894 O O . ARG A 1 500 ? -8.020 11.940 -3.784 1.00 89.25 500 ARG A O 1
ATOM 3901 N N . VAL A 1 501 ? -7.008 10.555 -2.331 1.00 91.62 501 VAL A N 1
ATOM 3902 C CA . VAL A 1 501 ? -7.846 10.889 -1.172 1.00 91.62 501 VAL A CA 1
ATOM 3903 C C . VAL A 1 501 ? -7.338 12.104 -0.412 1.00 91.62 501 VAL A C 1
ATOM 3905 O O . VAL A 1 501 ? -8.141 12.984 -0.124 1.00 91.62 501 VAL A O 1
ATOM 3908 N N . ILE A 1 502 ? -6.040 12.186 -0.108 1.00 90.31 502 ILE A N 1
ATOM 3909 C CA . ILE A 1 502 ? -5.465 13.337 0.621 1.00 90.31 502 ILE A CA 1
ATOM 3910 C C . ILE A 1 502 ? -5.229 14.571 -0.269 1.00 90.31 502 ILE A C 1
ATOM 3912 O O . ILE A 1 502 ? -5.113 15.687 0.239 1.00 90.31 502 ILE A O 1
ATOM 3916 N N . GLY A 1 503 ? -5.197 14.380 -1.591 1.00 85.44 503 GLY A N 1
ATOM 3917 C CA . GLY A 1 503 ? -4.848 15.389 -2.588 1.00 85.44 503 GLY A CA 1
ATOM 3918 C C . GLY A 1 503 ? -3.374 15.824 -2.528 1.00 85.44 503 GLY A C 1
ATOM 3919 O O . GLY A 1 503 ? -2.650 15.495 -1.585 1.00 85.44 503 GLY A O 1
ATOM 3920 N N . PRO A 1 504 ? -2.893 16.593 -3.521 1.00 80.19 504 PRO A N 1
ATOM 3921 C CA . PRO A 1 504 ? -1.557 17.161 -3.459 1.00 80.19 504 PRO A CA 1
ATOM 3922 C C . PRO A 1 504 ? -1.463 18.245 -2.383 1.00 80.19 504 PRO A C 1
ATOM 3924 O O . PRO A 1 504 ? -2.285 19.171 -2.300 1.00 80.19 504 PRO A O 1
ATOM 3927 N N . GLN A 1 505 ? -0.393 18.160 -1.594 1.00 75.50 505 GLN A N 1
ATOM 3928 C CA . GLN A 1 505 ? -0.073 19.163 -0.583 1.00 75.50 505 GLN A CA 1
ATOM 3929 C C . GLN A 1 505 ? 0.242 20.521 -1.228 1.00 75.50 505 GLN A C 1
ATOM 3931 O O . GLN A 1 505 ? -0.248 21.543 -0.743 1.00 75.50 505 GLN A O 1
ATOM 3936 N N . ASP A 1 506 ? 0.956 20.531 -2.362 1.00 74.88 506 ASP A N 1
ATOM 3937 C CA . ASP A 1 506 ? 1.189 21.733 -3.170 1.00 74.88 506 ASP A CA 1
ATOM 3938 C C . ASP A 1 506 ? -0.139 22.268 -3.757 1.00 74.88 506 ASP A C 1
ATOM 3940 O O . ASP A 1 506 ? -0.800 21.562 -4.528 1.00 74.88 506 ASP A O 1
ATOM 3944 N N . PRO A 1 507 ? -0.553 23.511 -3.433 1.00 77.94 507 PRO A N 1
ATOM 3945 C CA . PRO A 1 507 ? -1.769 24.107 -3.978 1.00 77.94 507 PRO A CA 1
ATOM 3946 C C . PRO A 1 507 ? -1.777 24.253 -5.504 1.00 77.94 507 PRO A C 1
ATOM 3948 O O . PRO A 1 507 ? -2.859 24.268 -6.086 1.00 77.94 507 PRO A O 1
ATOM 3951 N N . THR A 1 508 ? -0.613 24.356 -6.156 1.00 73.81 508 THR A N 1
ATOM 3952 C CA . THR A 1 508 ? -0.517 24.482 -7.621 1.00 73.81 508 THR A CA 1
ATOM 3953 C C . THR A 1 508 ? -0.942 23.194 -8.320 1.00 73.81 508 THR A C 1
ATOM 3955 O O . THR A 1 508 ? -1.727 23.239 -9.263 1.00 73.81 508 THR A O 1
ATOM 3958 N N . ALA A 1 509 ? -0.550 22.033 -7.790 1.00 73.88 509 ALA A N 1
ATOM 3959 C CA . ALA A 1 509 ? -0.933 20.734 -8.337 1.00 73.88 509 ALA A CA 1
ATOM 3960 C C . ALA A 1 509 ? -2.438 20.420 -8.175 1.00 73.88 509 ALA A C 1
ATOM 3962 O O . ALA A 1 509 ? -2.977 19.583 -8.898 1.00 73.88 509 ALA A O 1
ATOM 3963 N N . ARG A 1 510 ? -3.160 21.121 -7.284 1.00 76.56 510 ARG A N 1
ATOM 3964 C CA . ARG A 1 510 ? -4.614 20.930 -7.087 1.00 76.56 510 ARG A CA 1
ATOM 3965 C C . ARG A 1 510 ? -5.455 21.336 -8.299 1.00 76.56 510 ARG A C 1
ATOM 3967 O O . ARG A 1 510 ? -6.594 20.893 -8.396 1.00 76.56 510 ARG A O 1
ATOM 3974 N N . GLN A 1 511 ? -4.924 22.140 -9.226 1.00 75.69 511 GLN A N 1
ATOM 3975 C CA . GLN A 1 511 ? -5.645 22.510 -10.455 1.00 75.69 511 GLN A CA 1
ATOM 3976 C C . GLN A 1 511 ? -5.866 21.321 -11.411 1.00 75.69 511 GLN A C 1
ATOM 3978 O O . GLN A 1 511 ? -6.766 21.368 -12.246 1.00 75.69 511 GLN A O 1
ATOM 3983 N N . PHE A 1 512 ? -5.083 20.249 -11.250 1.00 73.88 512 PHE A N 1
ATOM 3984 C CA . PHE A 1 512 ? -5.145 19.022 -12.051 1.00 73.88 512 PHE A CA 1
ATOM 3985 C C . PHE A 1 512 ? -5.997 17.919 -11.398 1.00 73.88 512 PHE A C 1
ATOM 3987 O O . PHE A 1 512 ? -6.031 16.791 -11.887 1.00 73.88 512 PHE A O 1
ATOM 3994 N N . VAL A 1 513 ? -6.678 18.231 -10.288 1.00 80.31 513 VAL A N 1
ATOM 3995 C CA . VAL A 1 513 ? -7.494 17.291 -9.510 1.00 80.31 513 VAL A CA 1
ATOM 3996 C C . VAL A 1 513 ? -8.964 17.709 -9.566 1.00 80.31 513 VAL A C 1
ATOM 3998 O O . VAL A 1 513 ? -9.387 18.686 -8.946 1.00 80.31 513 VAL A O 1
ATOM 4001 N N . ASN A 1 514 ? -9.766 16.939 -10.296 1.00 86.56 514 ASN A N 1
ATOM 4002 C CA . ASN A 1 514 ? -11.213 17.101 -10.374 1.00 86.56 514 ASN A CA 1
ATOM 4003 C C . ASN A 1 514 ? -11.874 16.602 -9.087 1.00 86.56 514 ASN A C 1
ATOM 4005 O O . ASN A 1 514 ? -11.619 15.488 -8.638 1.00 86.56 514 ASN A O 1
ATOM 4009 N N . LYS A 1 515 ? -12.763 17.397 -8.493 1.00 88.50 515 LYS A N 1
ATOM 4010 C CA . LYS A 1 515 ? -13.563 16.940 -7.345 1.00 88.50 515 LYS A CA 1
ATOM 4011 C C . LYS A 1 515 ? -14.571 15.867 -7.778 1.00 88.50 515 LYS A C 1
ATOM 4013 O O . LYS A 1 515 ? -15.041 15.946 -8.911 1.00 88.50 515 LYS A O 1
ATOM 4018 N N . PRO A 1 516 ? -14.943 14.921 -6.890 1.00 90.56 516 PRO A N 1
ATOM 4019 C CA . PRO A 1 516 ? -15.941 13.899 -7.198 1.00 90.56 516 PRO A CA 1
ATOM 4020 C C . PRO A 1 516 ? -17.258 14.534 -7.663 1.00 90.56 516 PRO A C 1
ATOM 4022 O O . PRO A 1 516 ? -17.829 15.369 -6.955 1.00 90.56 516 PRO A O 1
ATOM 4025 N N . ALA A 1 517 ? -17.722 14.128 -8.843 1.00 89.62 517 ALA A N 1
ATOM 4026 C CA . ALA A 1 517 ? -18.933 14.612 -9.496 1.00 89.62 517 ALA A CA 1
ATOM 4027 C C . ALA A 1 517 ? -20.162 13.742 -9.182 1.00 89.62 517 ALA A C 1
ATOM 4029 O O . ALA A 1 517 ? -21.272 14.270 -9.090 1.00 89.62 517 ALA A O 1
ATOM 4030 N N . THR A 1 518 ? -19.978 12.431 -8.987 1.00 92.94 518 THR A N 1
ATOM 4031 C CA . THR A 1 518 ? -21.059 11.485 -8.656 1.00 92.94 518 THR A CA 1
ATOM 4032 C C . THR A 1 518 ? -20.989 10.948 -7.221 1.00 92.94 518 THR A C 1
ATOM 4034 O O . THR A 1 518 ? -19.956 10.992 -6.548 1.00 92.94 518 THR A O 1
ATOM 4037 N N . ASP A 1 519 ? -22.103 10.384 -6.742 1.00 92.62 519 ASP A N 1
ATOM 4038 C CA . ASP A 1 519 ? -22.188 9.771 -5.409 1.00 92.62 519 ASP A CA 1
ATOM 4039 C C . ASP A 1 519 ? -21.217 8.587 -5.242 1.00 92.62 519 ASP A C 1
ATOM 4041 O O . ASP A 1 519 ? -20.653 8.400 -4.164 1.00 92.62 519 ASP A O 1
ATOM 4045 N N . ALA A 1 520 ? -20.980 7.809 -6.306 1.00 92.31 520 ALA A N 1
ATOM 4046 C CA . ALA A 1 520 ? -20.049 6.678 -6.293 1.00 92.31 520 ALA A CA 1
ATOM 4047 C C . ALA A 1 520 ? -18.589 7.144 -6.186 1.00 92.31 520 ALA A C 1
ATOM 4049 O O . ALA A 1 520 ? -17.812 6.611 -5.393 1.00 92.31 520 ALA A O 1
ATOM 4050 N N . GLU A 1 521 ? -18.226 8.202 -6.912 1.00 92.75 521 GLU A N 1
ATOM 4051 C CA . GLU A 1 521 ? -16.924 8.856 -6.780 1.00 92.75 521 GLU A CA 1
ATOM 4052 C C . GLU A 1 521 ? -16.706 9.400 -5.364 1.00 92.75 521 GLU A C 1
ATOM 4054 O O . GLU A 1 521 ? -15.645 9.196 -4.765 1.00 92.75 521 GLU A O 1
ATOM 4059 N N . GLN A 1 522 ? -17.734 10.029 -4.785 1.00 92.44 522 GLN A N 1
ATOM 4060 C CA . GLN A 1 522 ? -17.682 10.518 -3.412 1.00 92.44 522 GLN A CA 1
ATOM 4061 C C . GLN A 1 522 ? -17.617 9.372 -2.383 1.00 92.44 522 GLN A C 1
ATOM 4063 O O . GLN A 1 522 ? -16.984 9.531 -1.336 1.00 92.44 522 GLN A O 1
ATOM 4068 N N . ALA A 1 523 ? -18.225 8.216 -2.669 1.00 92.00 523 ALA A N 1
ATOM 4069 C CA . ALA A 1 523 ? -18.101 7.013 -1.851 1.00 92.00 523 ALA A CA 1
ATOM 4070 C C . ALA A 1 523 ? -16.663 6.470 -1.870 1.00 92.00 523 ALA A C 1
ATOM 4072 O O . ALA A 1 523 ? -16.095 6.254 -0.801 1.00 92.00 523 ALA A O 1
ATOM 4073 N N . VAL A 1 524 ? -16.029 6.353 -3.047 1.00 92.69 524 VAL A N 1
ATOM 4074 C CA . VAL A 1 524 ? -14.611 5.951 -3.167 1.00 92.69 524 VAL A CA 1
ATOM 4075 C C . VAL A 1 524 ? -13.692 6.933 -2.430 1.00 92.69 524 VAL A C 1
ATOM 4077 O O . VAL A 1 524 ? -12.807 6.497 -1.696 1.00 92.69 524 VAL A O 1
ATOM 4080 N N . CYS A 1 525 ? -13.944 8.243 -2.524 1.00 92.25 525 CYS A N 1
ATOM 4081 C CA . CYS A 1 525 ? -13.216 9.263 -1.755 1.00 92.25 525 CYS A CA 1
ATOM 4082 C C . CYS A 1 525 ? -13.272 9.072 -0.228 1.00 92.25 525 CYS A C 1
ATOM 4084 O O . CYS A 1 525 ? -12.349 9.472 0.475 1.00 92.25 525 CYS A O 1
ATOM 4086 N N . LYS A 1 526 ? -14.351 8.477 0.292 1.00 92.38 526 LYS A N 1
ATOM 4087 C CA . LYS A 1 526 ? -14.578 8.237 1.728 1.00 92.38 526 LYS A CA 1
ATOM 4088 C C . LYS A 1 526 ? -14.294 6.788 2.141 1.00 92.38 526 LYS A C 1
ATOM 4090 O O . LYS A 1 526 ? -14.551 6.424 3.286 1.00 92.38 526 LYS A O 1
ATOM 4095 N N . ALA A 1 527 ? -13.805 5.954 1.222 1.00 93.25 527 ALA A N 1
ATOM 4096 C CA . ALA A 1 527 ? -13.568 4.535 1.459 1.00 93.25 527 ALA A CA 1
ATOM 4097 C C . ALA A 1 527 ? -12.119 4.215 1.852 1.00 93.25 527 ALA A C 1
ATOM 4099 O O . ALA A 1 527 ? -11.876 3.143 2.392 1.00 93.25 527 ALA A O 1
ATOM 4100 N N . GLN A 1 528 ? -11.135 5.083 1.611 1.00 95.12 528 GLN A N 1
ATOM 4101 C CA . GLN A 1 528 ? -9.743 4.728 1.903 1.00 95.12 528 GLN A CA 1
ATOM 4102 C C . GLN A 1 528 ? -9.470 4.688 3.415 1.00 95.12 528 GLN A C 1
ATOM 4104 O O . GLN A 1 528 ? -9.690 5.669 4.127 1.00 95.12 528 GLN A O 1
ATOM 4109 N N . ARG A 1 529 ? -8.939 3.561 3.900 1.00 94.50 529 ARG A N 1
ATOM 4110 C CA . ARG A 1 529 ? -8.342 3.429 5.238 1.00 94.50 529 ARG A CA 1
ATOM 4111 C C . ARG A 1 529 ? -6.830 3.224 5.139 1.00 94.50 529 ARG A C 1
ATOM 4113 O O . ARG A 1 529 ? -6.323 2.705 4.143 1.00 94.50 529 ARG A O 1
ATOM 4120 N N . VAL A 1 530 ? -6.123 3.631 6.185 1.00 93.25 530 VAL A N 1
ATOM 4121 C CA . VAL A 1 530 ? -4.655 3.608 6.299 1.00 93.25 530 VAL A CA 1
ATOM 4122 C C . VAL A 1 530 ? -4.240 3.277 7.724 1.00 93.25 530 VAL A C 1
ATOM 4124 O O . VAL A 1 530 ? -5.044 3.409 8.647 1.00 93.25 530 VAL A O 1
ATOM 4127 N N . ARG A 1 531 ? -2.987 2.865 7.922 1.00 90.69 531 ARG A N 1
ATOM 4128 C CA . ARG A 1 531 ? -2.416 2.685 9.261 1.00 90.69 531 ARG A CA 1
ATOM 4129 C C . ARG A 1 531 ? -1.877 4.014 9.781 1.00 90.69 531 ARG A C 1
ATOM 4131 O O . ARG A 1 531 ? -1.332 4.810 9.022 1.00 90.69 531 ARG A O 1
ATOM 4138 N N . VAL A 1 532 ? -2.029 4.258 11.083 1.00 85.56 532 VAL A N 1
ATOM 4139 C CA . VAL A 1 532 ? -1.476 5.447 11.749 1.00 85.56 532 VAL A CA 1
ATOM 4140 C C . VAL A 1 532 ? -0.794 5.041 13.050 1.00 85.56 532 VAL A C 1
ATOM 4142 O O . VAL A 1 532 ? -1.358 4.337 13.887 1.00 85.56 532 VAL A O 1
ATOM 4145 N N . GLY A 1 533 ? 0.451 5.492 13.222 1.00 69.81 533 GLY A N 1
ATOM 4146 C CA . GLY A 1 533 ? 1.305 5.053 14.324 1.00 69.81 533 GLY A CA 1
ATOM 4147 C C . GLY A 1 533 ? 1.006 5.684 15.687 1.00 69.81 533 GLY A C 1
ATOM 4148 O O . GLY A 1 533 ? 1.346 5.066 16.693 1.00 69.81 533 GLY A O 1
ATOM 4149 N N . GLN A 1 534 ? 0.433 6.896 15.744 1.00 78.56 534 GLN A N 1
ATOM 4150 C CA . GLN A 1 534 ? 0.218 7.686 16.972 1.00 78.56 534 GLN A CA 1
ATOM 4151 C C . GLN A 1 534 ? -0.946 8.692 16.827 1.00 78.56 534 GLN A C 1
ATOM 4153 O O . GLN A 1 534 ? -1.320 9.068 15.721 1.00 78.56 534 GLN A O 1
ATOM 4158 N N . GLY A 1 535 ? -1.465 9.197 17.955 1.00 87.06 535 GLY A N 1
ATOM 4159 C CA . GLY A 1 535 ? -2.352 10.376 18.015 1.00 87.06 535 GLY A CA 1
ATOM 4160 C C . GLY A 1 535 ? -3.862 10.100 18.024 1.00 87.06 535 GLY A C 1
ATOM 4161 O O . GLY A 1 535 ? -4.633 10.950 18.476 1.00 87.06 535 GLY A O 1
ATOM 4162 N N . PHE A 1 536 ? -4.282 8.901 17.625 1.00 92.88 536 PHE A N 1
ATOM 4163 C CA . PHE A 1 536 ? -5.683 8.478 17.540 1.00 92.88 536 PHE A CA 1
ATOM 4164 C C . PHE A 1 536 ? -5.887 7.119 18.218 1.00 92.88 536 PHE A C 1
ATOM 4166 O O . PHE A 1 536 ? -4.948 6.335 18.320 1.00 92.88 536 PHE A O 1
ATOM 4173 N N . ASN A 1 537 ? -7.120 6.845 18.651 1.00 93.88 537 ASN A N 1
ATOM 4174 C CA . ASN A 1 537 ? -7.551 5.566 19.216 1.00 93.88 537 ASN A CA 1
ATOM 4175 C C . ASN A 1 537 ? -8.834 5.092 18.514 1.00 93.88 537 ASN A C 1
ATOM 4177 O O . ASN A 1 537 ? -9.715 5.901 18.211 1.00 93.88 537 ASN A O 1
ATOM 4181 N N . ASN A 1 538 ? -8.985 3.778 18.351 1.00 94.69 538 ASN A N 1
ATOM 4182 C CA . ASN A 1 538 ? -10.192 3.153 17.806 1.00 94.69 538 ASN A CA 1
ATOM 4183 C C . ASN A 1 538 ? -10.984 2.444 18.905 1.00 94.69 538 ASN A C 1
ATOM 4185 O O . ASN A 1 538 ? -10.439 1.620 19.633 1.00 94.69 538 ASN A O 1
ATOM 4189 N N . ILE A 1 539 ? -12.282 2.718 19.002 1.00 94.56 539 ILE A N 1
ATOM 4190 C CA . ILE A 1 539 ? -13.179 2.144 20.010 1.00 94.56 539 ILE A CA 1
ATOM 4191 C C . ILE A 1 539 ? -14.148 1.175 19.329 1.00 94.56 539 ILE A C 1
ATOM 4193 O O . ILE A 1 539 ? -14.878 1.575 18.422 1.00 94.56 539 ILE A O 1
ATOM 4197 N N . SER A 1 540 ? -14.218 -0.077 19.785 1.00 94.50 540 SER A N 1
ATOM 4198 C CA . SER A 1 540 ? -15.240 -1.024 19.317 1.00 94.50 540 SER A CA 1
ATOM 4199 C C . SER A 1 540 ? -16.629 -0.582 19.789 1.00 94.50 540 SER A C 1
ATOM 4201 O O . SER A 1 540 ? -16.922 -0.626 20.988 1.00 94.50 540 SER A O 1
ATOM 4203 N N . LEU A 1 541 ? -17.514 -0.200 18.860 1.00 94.50 541 LEU A N 1
ATOM 4204 C CA . LEU A 1 541 ? -18.890 0.192 19.188 1.00 94.50 541 LEU A CA 1
ATOM 4205 C C . LEU A 1 541 ? -19.654 -0.980 19.816 1.00 94.50 541 LEU A C 1
ATOM 4207 O O . LEU A 1 541 ? -20.383 -0.785 20.786 1.00 94.50 541 LEU A O 1
ATOM 4211 N N . PHE A 1 542 ? -19.464 -2.198 19.299 1.00 93.12 542 PHE A N 1
ATOM 4212 C CA . PHE A 1 542 ? -20.080 -3.399 19.862 1.00 93.12 542 PHE A CA 1
ATOM 4213 C C . PHE A 1 542 ? -19.649 -3.621 21.319 1.00 93.12 542 PHE A C 1
ATOM 4215 O O . PHE A 1 542 ? -20.505 -3.793 22.187 1.00 93.12 542 PHE A O 1
ATOM 4222 N N . GLY A 1 543 ? -18.341 -3.552 21.604 1.00 92.19 543 GLY A N 1
ATOM 4223 C CA . GLY A 1 543 ? -17.816 -3.680 22.967 1.00 92.19 543 GLY A CA 1
ATOM 4224 C C . GLY A 1 543 ? -18.342 -2.588 23.904 1.00 92.19 543 GLY A C 1
ATOM 4225 O O . GLY A 1 543 ? -18.774 -2.887 25.018 1.00 92.19 543 GLY A O 1
ATOM 4226 N N . LEU A 1 544 ? -18.377 -1.339 23.429 1.00 94.00 544 LEU A N 1
ATOM 4227 C CA . LEU A 1 544 ? -18.899 -0.191 24.171 1.00 94.00 544 LEU A CA 1
ATOM 4228 C C . LEU A 1 544 ? -20.389 -0.357 24.515 1.00 94.00 544 LEU A C 1
ATOM 4230 O O . LEU A 1 544 ? -20.757 -0.261 25.685 1.00 94.00 544 LEU A O 1
ATOM 4234 N N . ILE A 1 545 ? -21.240 -0.651 23.525 1.00 94.81 545 ILE A N 1
ATOM 4235 C CA . ILE A 1 545 ? -22.682 -0.864 23.736 1.00 94.81 545 ILE A CA 1
ATOM 4236 C C . ILE A 1 545 ? -22.916 -2.055 24.668 1.00 94.81 545 ILE A C 1
ATOM 4238 O O . ILE A 1 545 ? -23.727 -1.947 25.585 1.00 94.81 545 ILE A O 1
ATOM 4242 N N . PHE A 1 546 ? -22.206 -3.171 24.472 1.00 92.69 546 PHE A N 1
ATOM 4243 C CA . PHE A 1 546 ? -22.351 -4.359 25.311 1.00 92.69 546 PHE A CA 1
ATOM 4244 C C . PHE A 1 546 ? -22.045 -4.055 26.781 1.00 92.69 546 PHE A C 1
ATOM 4246 O O . PHE A 1 546 ? -22.864 -4.360 27.649 1.00 92.69 546 PHE A O 1
ATOM 4253 N N . VAL A 1 547 ? -20.910 -3.403 27.065 1.00 93.12 547 VAL A N 1
ATOM 4254 C CA . VAL A 1 547 ? -20.531 -3.033 28.435 1.00 93.12 547 VAL A CA 1
ATOM 4255 C C . VAL A 1 547 ? -21.525 -2.048 29.042 1.00 93.12 547 VAL A C 1
ATOM 4257 O O . VAL A 1 547 ? -21.978 -2.278 30.163 1.00 93.12 547 VAL A O 1
ATOM 4260 N N . LEU A 1 548 ? -21.909 -0.990 28.319 1.00 94.69 548 LEU A N 1
ATOM 4261 C CA . LEU A 1 548 ? -22.844 0.016 28.830 1.00 94.69 548 LEU A CA 1
ATOM 4262 C C . LEU A 1 548 ? -24.237 -0.568 29.095 1.00 94.69 548 LEU A C 1
ATOM 4264 O O . LEU A 1 548 ? -24.800 -0.327 30.164 1.00 94.69 548 LEU A O 1
ATOM 4268 N N . ALA A 1 549 ? -24.779 -1.367 28.174 1.00 95.75 549 ALA A N 1
ATOM 4269 C CA . ALA A 1 549 ? -26.092 -1.986 28.326 1.00 95.75 549 ALA A CA 1
ATOM 4270 C C . ALA A 1 549 ? -26.100 -3.024 29.457 1.00 95.75 549 ALA A C 1
ATOM 4272 O O . ALA A 1 549 ? -26.942 -2.943 30.354 1.00 95.75 549 ALA A O 1
ATOM 4273 N N . PHE A 1 550 ? -25.141 -3.958 29.468 1.00 93.19 550 PHE A N 1
ATOM 4274 C CA . PHE A 1 550 ? -25.047 -4.980 30.513 1.00 93.19 550 PHE A CA 1
ATOM 4275 C C . PHE A 1 550 ? -24.807 -4.351 31.890 1.00 93.19 550 PHE A C 1
ATOM 4277 O O . PHE A 1 550 ? -25.528 -4.662 32.837 1.00 93.19 550 PHE A O 1
ATOM 4284 N N . GLY A 1 551 ? -23.868 -3.404 31.987 1.00 93.69 551 GLY A N 1
ATOM 4285 C CA . GLY A 1 551 ? -23.557 -2.714 33.235 1.00 93.69 551 GLY A CA 1
ATOM 4286 C C . GLY A 1 551 ? -24.709 -1.856 33.761 1.00 93.69 551 GLY A C 1
ATOM 4287 O O . GLY A 1 551 ? -24.953 -1.834 34.970 1.00 93.69 551 GLY A O 1
ATOM 4288 N N . SER A 1 552 ? -25.476 -1.214 32.871 1.00 95.00 552 SER A N 1
ATOM 4289 C CA . SER A 1 552 ? -26.675 -0.454 33.251 1.00 95.00 552 SER A CA 1
ATOM 4290 C C . SER A 1 552 ? -27.777 -1.380 33.754 1.00 95.00 552 SER A C 1
ATOM 4292 O O . SER A 1 552 ? -28.342 -1.123 34.812 1.00 95.00 552 SER A O 1
ATOM 4294 N N . VAL A 1 553 ? -28.036 -2.498 33.068 1.00 94.31 553 VAL A N 1
ATOM 4295 C CA . VAL A 1 553 ? -29.026 -3.498 33.502 1.00 94.31 553 VAL A CA 1
ATOM 4296 C C . VAL A 1 553 ? -28.646 -4.093 34.861 1.00 94.31 553 VAL A C 1
ATOM 4298 O O . VAL A 1 553 ? -29.490 -4.144 35.756 1.00 94.31 553 VAL A O 1
ATOM 4301 N N . THR A 1 554 ? -27.379 -4.470 35.077 1.00 91.31 554 THR A N 1
ATOM 4302 C CA . THR A 1 554 ? -26.935 -4.976 36.389 1.00 91.31 554 THR A CA 1
ATOM 4303 C C . THR A 1 554 ? -27.030 -3.916 37.486 1.00 91.31 554 THR A C 1
ATOM 4305 O O . THR A 1 554 ? -27.418 -4.229 38.608 1.00 91.31 554 THR A O 1
ATOM 4308 N N . THR A 1 555 ? -26.723 -2.654 37.178 1.00 92.38 555 THR A N 1
ATOM 4309 C CA . THR A 1 555 ? -26.781 -1.557 38.157 1.00 92.38 555 THR A CA 1
ATOM 4310 C C . THR A 1 555 ? -28.222 -1.192 38.518 1.00 92.38 555 THR A C 1
ATOM 4312 O O . THR A 1 555 ? -28.523 -1.017 39.693 1.00 92.38 555 THR A O 1
ATOM 4315 N N . LEU A 1 556 ? -29.133 -1.149 37.540 1.00 92.56 556 LEU A N 1
ATOM 4316 C CA . LEU A 1 556 ? -30.543 -0.810 37.756 1.00 92.56 556 LEU A CA 1
ATOM 4317 C C . LEU A 1 556 ? -31.326 -1.921 38.465 1.00 92.56 556 LEU A C 1
ATOM 4319 O O . LEU A 1 556 ? -32.170 -1.617 39.299 1.00 92.56 556 LEU A O 1
ATOM 4323 N N . LEU A 1 557 ? -31.061 -3.198 38.170 1.00 90.56 557 LEU A N 1
ATOM 4324 C CA . LEU A 1 557 ? -31.779 -4.317 38.802 1.00 90.56 557 LEU A CA 1
ATOM 4325 C C . LEU A 1 557 ? -31.257 -4.661 40.213 1.00 90.56 557 LEU A C 1
ATOM 4327 O O . LEU A 1 557 ? -31.971 -5.304 40.980 1.00 90.56 557 LEU A O 1
ATOM 4331 N N . SER A 1 558 ? -30.029 -4.256 40.562 1.00 90.00 558 SER A N 1
ATOM 4332 C CA . SER A 1 558 ? -29.365 -4.586 41.838 1.00 90.00 558 SER A CA 1
ATOM 4333 C C . SER A 1 558 ? -30.154 -4.119 43.080 1.00 90.00 558 SER A C 1
ATOM 4335 O O . SER A 1 558 ? -30.432 -4.965 43.935 1.00 90.00 558 SER A O 1
ATOM 4337 N N . PRO A 1 559 ? -30.618 -2.852 43.180 1.00 86.31 559 PRO A N 1
ATOM 4338 C CA . PRO A 1 559 ? -31.430 -2.391 44.312 1.00 86.31 559 PRO A CA 1
ATOM 4339 C C . PRO A 1 559 ? -32.758 -3.142 44.473 1.00 86.31 559 PRO A C 1
ATOM 4341 O O . PRO A 1 559 ? -33.159 -3.459 45.589 1.00 86.31 559 PRO A O 1
ATOM 4344 N N . PHE A 1 560 ? -33.422 -3.473 43.362 1.00 85.88 560 PHE A N 1
ATOM 4345 C CA . PHE A 1 560 ? -34.758 -4.080 43.356 1.00 85.88 560 PHE A CA 1
ATOM 4346 C C . PHE A 1 560 ? -34.744 -5.610 43.438 1.00 85.88 560 PHE A C 1
ATOM 4348 O O . PHE A 1 560 ? -35.787 -6.240 43.261 1.00 85.88 560 PHE A O 1
ATOM 4355 N N . ILE A 1 561 ? -33.595 -6.249 43.694 1.00 84.62 561 ILE A N 1
ATOM 4356 C CA . ILE A 1 561 ? -33.487 -7.714 43.622 1.00 84.62 561 ILE A CA 1
ATOM 4357 C C . ILE A 1 561 ? -34.480 -8.447 44.532 1.00 84.62 561 ILE A C 1
ATOM 4359 O O . ILE A 1 561 ? -34.983 -9.505 44.156 1.00 84.62 561 ILE A O 1
ATOM 4363 N N . ASN A 1 562 ? -34.808 -7.883 45.697 1.00 77.25 562 ASN A N 1
ATOM 4364 C CA . ASN A 1 562 ? -35.786 -8.486 46.595 1.00 77.25 562 ASN A CA 1
ATOM 4365 C C . ASN A 1 562 ? -37.205 -8.434 46.002 1.00 77.25 562 ASN A C 1
ATOM 4367 O O . ASN A 1 562 ? -37.887 -9.455 45.957 1.00 77.25 562 ASN A O 1
ATOM 4371 N N . ASP A 1 563 ? -37.616 -7.284 45.463 1.00 80.56 563 ASP A N 1
ATOM 4372 C CA . ASP A 1 563 ? -38.930 -7.095 44.835 1.00 80.56 563 ASP A CA 1
ATOM 4373 C C . ASP A 1 563 ? -39.074 -7.933 43.558 1.00 80.56 563 ASP A C 1
ATOM 4375 O O . ASP A 1 563 ? -40.092 -8.598 43.354 1.00 80.56 563 ASP A O 1
ATOM 4379 N N . ILE A 1 564 ? -38.016 -7.985 42.740 1.00 80.50 564 ILE A N 1
ATOM 4380 C CA . ILE A 1 564 ? -37.919 -8.847 41.555 1.00 80.50 564 ILE A CA 1
ATOM 4381 C C . ILE A 1 564 ? -38.055 -10.317 41.965 1.00 80.50 564 ILE A C 1
ATOM 4383 O O . ILE A 1 564 ? -38.825 -11.060 41.357 1.00 80.50 564 ILE A O 1
ATOM 4387 N N . ALA A 1 565 ? -37.354 -10.755 43.012 1.00 77.25 565 ALA A N 1
ATOM 4388 C CA . ALA A 1 565 ? -37.434 -12.131 43.484 1.00 77.25 565 ALA A CA 1
ATOM 4389 C C . ALA A 1 565 ? -38.808 -12.468 44.088 1.00 7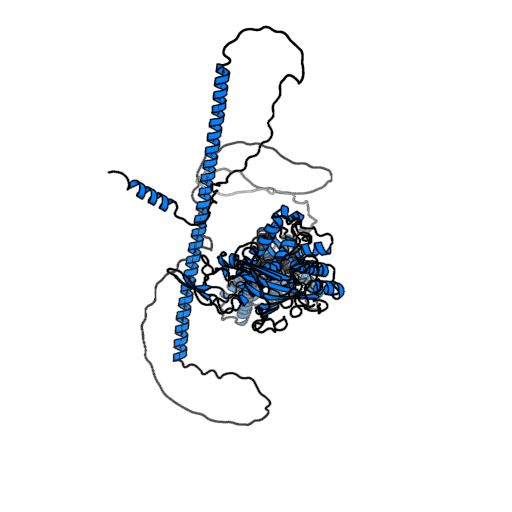7.25 565 ALA A C 1
ATOM 4391 O O . ALA A 1 565 ? -39.275 -13.598 43.932 1.00 77.25 565 ALA A O 1
ATOM 4392 N N . ILE A 1 566 ? -39.484 -11.522 44.749 1.00 73.62 566 ILE A N 1
ATOM 4393 C CA . ILE A 1 566 ? -40.869 -11.683 45.224 1.00 73.62 566 ILE A CA 1
ATOM 4394 C C . ILE A 1 566 ? -41.825 -11.805 44.028 1.00 73.62 566 ILE A C 1
ATOM 4396 O O . ILE A 1 566 ? -42.691 -12.681 44.016 1.00 73.62 566 ILE A O 1
ATOM 4400 N N . PHE A 1 567 ? -41.657 -10.973 42.998 1.00 74.81 567 PHE A N 1
ATOM 4401 C CA . PHE A 1 567 ? -42.452 -11.025 41.771 1.00 74.81 567 PHE A CA 1
ATOM 4402 C C . PHE A 1 567 ? -42.268 -12.359 41.027 1.00 74.81 567 PHE A C 1
ATOM 4404 O O . PHE A 1 567 ? -43.243 -13.065 40.777 1.00 74.81 567 PHE A O 1
ATOM 4411 N N . VAL A 1 568 ? -41.025 -12.773 40.767 1.00 74.31 568 VAL A N 1
ATOM 4412 C CA . VAL A 1 568 ? -40.703 -14.075 40.152 1.00 74.31 568 VAL A CA 1
ATOM 4413 C C . VAL A 1 568 ? -41.180 -15.242 41.027 1.00 74.31 568 VAL A C 1
ATOM 4415 O O . VAL A 1 568 ? -41.667 -16.245 40.506 1.00 74.31 568 VAL A O 1
ATOM 4418 N N . GLY A 1 569 ? -41.112 -15.102 42.355 1.00 70.75 569 GLY A N 1
ATOM 4419 C CA . GLY A 1 569 ? -41.665 -16.058 43.314 1.00 70.75 569 GLY A CA 1
ATOM 4420 C C . GLY A 1 569 ? -43.174 -16.254 43.154 1.00 70.75 569 GLY A C 1
ATOM 4421 O O . GLY A 1 569 ? -43.630 -17.393 43.132 1.00 70.75 569 GLY A O 1
ATOM 4422 N N . LYS A 1 570 ? -43.940 -15.172 42.946 1.00 70.06 570 LYS A N 1
ATOM 4423 C CA . LYS A 1 570 ? -45.393 -15.223 42.683 1.00 70.06 570 LYS A CA 1
ATOM 4424 C C . LYS A 1 570 ? -45.748 -15.895 41.349 1.00 70.06 570 LYS A C 1
ATOM 4426 O O . LYS A 1 570 ? -46.810 -16.503 41.256 1.00 70.06 570 LYS A O 1
ATOM 4431 N N . LEU A 1 571 ? -44.881 -15.816 40.334 1.00 69.69 571 LEU A N 1
ATOM 4432 C CA . LEU A 1 571 ? -45.067 -16.521 39.054 1.00 69.69 571 LEU A CA 1
ATOM 4433 C C . LEU A 1 571 ? -44.608 -17.995 39.095 1.00 69.69 571 LEU A C 1
ATOM 4435 O O . LEU A 1 571 ? -44.931 -18.769 38.193 1.00 69.69 571 LEU A O 1
ATOM 4439 N N . SER A 1 572 ? -43.861 -18.408 40.122 1.00 66.75 572 SER A N 1
ATOM 4440 C CA . SER A 1 572 ? -43.303 -19.757 40.235 1.00 66.75 572 SER A CA 1
ATOM 4441 C C . SER A 1 572 ? -44.205 -20.693 41.042 1.00 66.75 572 SER A C 1
ATOM 4443 O O . SER A 1 572 ? -44.668 -20.363 42.126 1.00 66.75 572 SER A O 1
ATOM 4445 N N . ARG A 1 573 ? -44.391 -21.935 40.570 1.00 56.62 573 ARG A N 1
ATOM 4446 C CA . ARG A 1 573 ? -45.135 -22.978 41.312 1.00 56.62 573 ARG A CA 1
ATOM 4447 C C . ARG A 1 573 ? -44.365 -23.572 42.504 1.00 56.62 573 ARG A C 1
ATOM 4449 O O . ARG A 1 573 ? -44.881 -24.459 43.181 1.00 56.62 573 ARG A O 1
ATOM 4456 N N . ARG A 1 574 ? -43.119 -23.155 42.749 1.00 58.47 574 ARG A N 1
ATOM 4457 C CA . ARG A 1 574 ? -42.335 -23.600 43.914 1.00 58.47 574 ARG A CA 1
ATOM 4458 C C . ARG A 1 574 ? -42.690 -22.732 45.119 1.00 58.47 574 ARG A C 1
ATOM 4460 O O . ARG A 1 574 ? -42.755 -21.518 44.978 1.00 58.47 574 ARG A O 1
ATOM 4467 N N . LYS A 1 575 ? -42.859 -23.343 46.303 1.00 53.56 575 LYS A N 1
ATOM 4468 C CA . LYS A 1 575 ? -43.011 -22.588 47.560 1.00 53.56 575 LYS A CA 1
ATOM 4469 C C . LYS A 1 575 ? -41.885 -21.545 47.654 1.00 53.56 575 LYS A C 1
ATOM 4471 O O . LYS A 1 575 ? -40.726 -21.944 47.494 1.00 53.56 575 LYS A O 1
ATOM 4476 N N . PRO A 1 576 ? -42.182 -20.259 47.911 1.00 53.09 576 PRO A N 1
ATOM 4477 C CA . PRO A 1 576 ? -41.132 -19.284 48.152 1.00 53.09 576 PRO A CA 1
ATOM 4478 C C . PRO A 1 576 ? -40.332 -19.738 49.376 1.00 53.09 576 PRO A C 1
ATOM 4480 O O . PRO A 1 576 ? -40.901 -20.002 50.436 1.00 53.09 576 PRO A O 1
ATOM 4483 N N . LYS A 1 577 ? -39.007 -19.852 49.227 1.00 55.69 577 LYS A N 1
ATOM 4484 C CA . LYS A 1 577 ? -38.113 -19.872 50.391 1.00 55.69 577 LYS A CA 1
ATOM 4485 C C . LYS A 1 577 ? -38.323 -18.572 51.170 1.00 55.69 577 LYS A C 1
ATOM 4487 O O . LYS A 1 577 ? -38.675 -17.565 50.565 1.00 55.69 577 LYS A O 1
ATOM 4492 N N . ASN A 1 578 ? -38.097 -18.600 52.483 1.00 61.72 578 ASN A N 1
ATOM 4493 C CA . ASN A 1 578 ? -38.347 -17.490 53.411 1.00 61.72 578 ASN A CA 1
ATOM 4494 C C . ASN A 1 578 ? -37.632 -16.181 52.992 1.00 61.72 578 ASN A C 1
ATOM 4496 O O . ASN A 1 578 ? -36.542 -15.874 53.474 1.00 61.72 578 ASN A O 1
ATOM 4500 N N . GLN A 1 579 ? -38.234 -15.391 52.096 1.00 59.44 579 GLN A N 1
ATOM 4501 C CA . GLN A 1 579 ? -37.610 -14.203 51.494 1.00 59.44 579 GLN A CA 1
ATOM 4502 C C . GLN A 1 579 ? -37.342 -13.097 52.520 1.00 59.44 579 GLN A C 1
ATOM 4504 O O . GLN A 1 579 ? -36.337 -12.396 52.406 1.00 59.44 579 GLN A O 1
ATOM 4509 N N . CYS A 1 580 ? -38.123 -13.049 53.606 1.00 65.25 580 CYS A N 1
ATOM 4510 C CA . CYS A 1 580 ? -37.857 -12.200 54.768 1.00 65.25 580 CYS A CA 1
ATOM 4511 C C . CYS A 1 580 ? -36.471 -12.436 55.401 1.00 65.25 580 CYS A C 1
ATOM 4513 O O . CYS A 1 580 ? -35.969 -11.550 56.083 1.00 65.25 580 CYS A O 1
ATOM 4515 N N . SER A 1 581 ? -35.811 -13.581 55.168 1.00 76.94 581 SER A N 1
ATOM 4516 C CA . SER A 1 581 ? -34.449 -13.829 55.675 1.00 76.94 581 SER A CA 1
ATOM 4517 C C . SER A 1 581 ? -33.403 -12.854 55.122 1.00 76.94 581 SER A C 1
ATOM 4519 O O . SER A 1 581 ? -32.530 -12.438 55.873 1.00 76.94 581 SER A O 1
ATOM 4521 N N . TRP A 1 582 ? -33.513 -12.419 53.860 1.00 83.00 582 TRP A N 1
ATOM 4522 C CA . TRP A 1 582 ? -32.572 -11.445 53.285 1.00 83.00 582 TRP A CA 1
ATOM 4523 C C . TRP A 1 582 ? -32.707 -10.059 53.930 1.00 83.00 582 TRP A C 1
ATOM 4525 O O . TRP A 1 582 ? -31.705 -9.381 54.141 1.00 83.00 582 TRP A O 1
ATOM 4535 N N . ASN A 1 583 ? -33.931 -9.654 54.286 1.00 82.62 583 ASN A N 1
ATOM 4536 C CA . ASN A 1 583 ? -34.169 -8.415 55.030 1.00 82.62 583 ASN A CA 1
ATOM 4537 C C . ASN A 1 583 ? -33.761 -8.559 56.502 1.00 82.62 583 ASN A C 1
ATOM 4539 O O . ASN A 1 583 ? -33.131 -7.664 57.047 1.00 82.62 583 ASN A O 1
ATOM 4543 N N . ARG A 1 584 ? -34.076 -9.6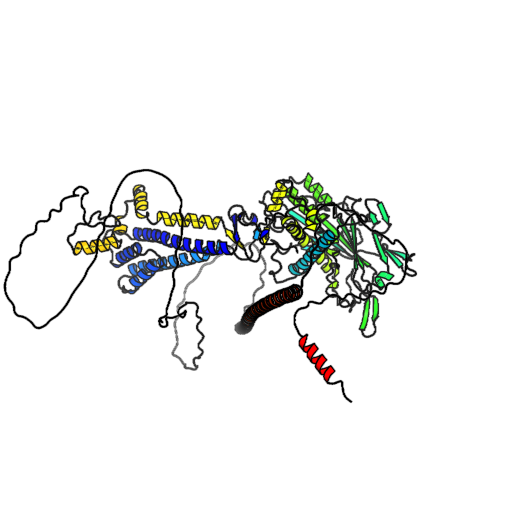87 57.149 1.00 80.88 584 ARG A N 1
ATOM 4544 C CA . ARG A 1 584 ? -33.759 -9.927 58.567 1.00 80.88 584 ARG A CA 1
ATOM 4545 C C . ARG A 1 584 ? -32.255 -9.940 58.852 1.00 80.88 584 ARG A C 1
ATOM 4547 O O . ARG A 1 584 ? -31.845 -9.531 59.932 1.00 80.88 584 ARG A O 1
ATOM 4554 N N . ASP A 1 585 ? -31.454 -10.410 57.900 1.00 85.81 585 ASP A N 1
ATOM 4555 C CA . ASP A 1 585 ? -29.997 -10.466 58.029 1.00 85.81 585 ASP A CA 1
ATOM 4556 C C . ASP A 1 585 ? -29.316 -9.125 57.634 1.00 85.81 585 ASP A C 1
ATOM 4558 O O . ASP A 1 585 ? -28.087 -9.034 57.639 1.00 85.81 585 ASP A O 1
ATOM 4562 N N . ASP A 1 586 ? -30.089 -8.080 57.289 1.00 87.12 586 ASP A N 1
ATOM 4563 C CA . ASP A 1 586 ? -29.616 -6.698 57.092 1.00 87.12 586 ASP A CA 1
ATOM 4564 C C . ASP A 1 586 ? -29.136 -6.098 58.425 1.00 87.12 586 ASP A C 1
ATOM 4566 O O . ASP A 1 586 ? -29.756 -6.304 59.472 1.00 87.12 586 ASP A O 1
ATOM 4570 N N . VAL A 1 587 ? -28.040 -5.336 58.401 1.00 89.94 587 VAL A N 1
ATOM 4571 C CA . VAL A 1 587 ? -27.445 -4.726 59.599 1.00 89.94 587 VAL A CA 1
ATOM 4572 C C . VAL A 1 587 ? -28.447 -3.875 60.382 1.00 89.94 587 VAL A C 1
ATOM 4574 O O . VAL A 1 587 ? -28.429 -3.918 61.612 1.00 89.94 587 VAL A O 1
ATOM 4577 N N . LEU A 1 588 ? -29.372 -3.182 59.706 1.00 88.00 588 LEU A N 1
ATOM 4578 C CA . LEU A 1 588 ? -30.390 -2.362 60.371 1.00 88.00 588 LEU A CA 1
ATOM 4579 C C . LEU A 1 588 ? -31.435 -3.215 61.105 1.00 88.00 588 LEU A C 1
ATOM 4581 O O . LEU A 1 588 ? -31.869 -2.855 62.198 1.00 88.00 588 LEU A O 1
ATOM 4585 N N . GLN A 1 589 ? -31.803 -4.378 60.560 1.00 86.81 589 GLN A N 1
ATOM 4586 C CA . GLN A 1 589 ? -32.710 -5.317 61.231 1.00 86.81 589 GLN A CA 1
ATOM 4587 C C . GLN A 1 589 ? -32.022 -6.050 62.390 1.00 86.81 589 GLN A C 1
ATOM 4589 O O . GLN A 1 589 ? -32.637 -6.254 63.438 1.00 86.81 589 GLN A O 1
ATOM 4594 N N . ILE A 1 590 ? -30.729 -6.367 62.268 1.00 87.25 590 ILE A N 1
ATOM 4595 C CA . ILE A 1 590 ? -29.929 -6.918 63.375 1.00 87.25 590 ILE A CA 1
ATOM 4596 C C . ILE A 1 590 ? -29.793 -5.890 64.511 1.00 87.25 590 ILE A C 1
ATOM 4598 O O . ILE A 1 590 ? -30.001 -6.234 65.676 1.00 87.25 590 ILE A O 1
ATOM 4602 N N . GLN A 1 591 ? -29.502 -4.626 64.187 1.00 87.00 591 GLN A N 1
ATOM 4603 C CA . GLN A 1 591 ? -29.432 -3.522 65.150 1.00 87.00 591 GLN A CA 1
ATOM 4604 C C . GLN A 1 591 ? -30.778 -3.308 65.859 1.00 87.00 591 GLN A C 1
ATOM 4606 O O . GLN A 1 591 ? -30.832 -3.217 67.084 1.00 87.00 591 GLN A O 1
ATOM 4611 N N . ARG A 1 592 ? -31.878 -3.309 65.103 1.00 86.62 592 ARG A N 1
ATOM 4612 C CA . ARG A 1 592 ? -33.242 -3.221 65.633 1.00 86.62 592 ARG A CA 1
ATOM 4613 C C . ARG A 1 592 ? -33.577 -4.375 66.588 1.00 86.62 592 ARG A C 1
ATOM 4615 O O . ARG A 1 592 ? -34.127 -4.124 67.655 1.00 86.62 592 ARG A O 1
ATOM 4622 N N . LEU A 1 593 ? -33.204 -5.618 66.267 1.00 84.44 593 LEU A N 1
ATOM 4623 C CA . LEU A 1 593 ? -33.378 -6.766 67.173 1.00 84.44 593 LEU A CA 1
ATOM 4624 C C . LEU A 1 593 ? -32.528 -6.659 68.451 1.00 84.44 593 LEU A C 1
ATOM 4626 O O . LEU A 1 593 ? -32.942 -7.164 69.495 1.00 84.44 593 LEU A O 1
ATOM 4630 N N . ALA A 1 594 ? -31.361 -6.009 68.390 1.00 84.75 594 ALA A N 1
ATOM 4631 C CA . ALA A 1 594 ? -30.553 -5.722 69.573 1.00 84.75 594 ALA A CA 1
ATOM 4632 C C . ALA A 1 594 ? -31.222 -4.665 70.470 1.00 84.75 594 ALA A C 1
ATOM 4634 O O . ALA A 1 594 ? -31.385 -4.910 71.665 1.00 84.75 594 ALA A O 1
ATOM 4635 N N . TYR A 1 595 ? -31.686 -3.545 69.900 1.00 83.56 595 TYR A N 1
ATOM 4636 C CA . TYR A 1 595 ? -32.385 -2.505 70.664 1.00 83.56 595 TYR A CA 1
ATOM 4637 C C . TYR A 1 595 ? -33.726 -2.975 71.225 1.00 83.56 595 TYR A C 1
ATOM 4639 O O . TYR A 1 595 ? -33.962 -2.776 72.407 1.00 83.56 595 TYR A O 1
ATOM 4647 N N . GLN A 1 596 ? -34.546 -3.700 70.456 1.00 83.31 596 GLN A N 1
ATOM 4648 C CA . GLN A 1 596 ? -35.832 -4.244 70.927 1.00 83.31 596 GLN A CA 1
ATOM 4649 C C . GLN A 1 596 ? -35.684 -5.223 72.118 1.00 83.31 596 GLN A C 1
ATOM 4651 O O . GLN A 1 596 ? -36.660 -5.554 72.787 1.00 83.31 596 GLN A O 1
ATOM 4656 N N . ARG A 1 597 ? -34.467 -5.714 72.394 1.00 78.94 597 ARG A N 1
ATOM 4657 C CA . ARG A 1 597 ? -34.152 -6.522 73.583 1.00 78.94 597 ARG A CA 1
ATOM 4658 C C . ARG A 1 597 ? -33.672 -5.686 74.778 1.00 78.94 597 ARG A C 1
ATOM 4660 O O . ARG A 1 597 ? -33.681 -6.187 75.899 1.00 78.94 597 ARG A O 1
ATOM 4667 N N . GLN A 1 598 ? -33.221 -4.457 74.541 1.00 80.12 598 GLN A N 1
ATOM 4668 C CA . GLN A 1 598 ? -32.695 -3.532 75.548 1.00 80.12 598 GLN A CA 1
ATOM 4669 C C . GLN A 1 598 ? -33.755 -2.517 76.004 1.00 80.12 598 GLN A C 1
ATOM 4671 O O . GLN A 1 598 ? -33.833 -2.214 77.191 1.00 80.12 598 GLN A O 1
ATOM 4676 N N . SER A 1 599 ? -34.594 -2.044 75.082 1.00 65.88 599 SER A N 1
ATOM 4677 C CA . SER A 1 599 ? -35.787 -1.238 75.326 1.00 65.88 599 SER A CA 1
ATOM 4678 C C . SER A 1 599 ? -37.019 -1.966 74.771 1.00 65.88 599 SER A C 1
ATOM 4680 O O . SER A 1 599 ? -36.994 -2.513 73.669 1.00 65.88 599 SER A O 1
ATOM 4682 N N . ASN A 1 600 ? -38.124 -1.982 75.527 1.00 65.56 600 ASN A N 1
ATOM 4683 C CA . ASN A 1 600 ? -39.388 -2.650 75.156 1.00 65.56 600 ASN A CA 1
ATOM 4684 C C . ASN A 1 600 ? -40.187 -1.874 74.075 1.00 65.56 600 ASN A C 1
ATOM 4686 O O . ASN A 1 600 ? -41.416 -1.832 74.090 1.00 65.56 600 ASN A O 1
ATOM 4690 N N . GLU A 1 601 ? -39.495 -1.214 73.150 1.00 66.75 601 GLU A N 1
ATOM 4691 C CA . GLU A 1 601 ? -40.072 -0.252 72.210 1.00 66.75 601 GLU A CA 1
ATOM 4692 C C . GLU A 1 601 ? -40.631 -0.937 70.953 1.00 66.75 601 GLU A C 1
ATOM 4694 O O . GLU A 1 601 ? -40.021 -1.848 70.378 1.00 66.75 601 GLU A O 1
ATOM 4699 N N . LEU A 1 602 ? -41.814 -0.497 70.508 1.00 70.31 602 LEU A N 1
ATOM 4700 C CA . LEU A 1 602 ? -42.468 -1.047 69.321 1.00 70.31 602 LEU A CA 1
ATOM 4701 C C . LEU A 1 602 ? -41.930 -0.410 68.033 1.00 70.31 602 LEU A C 1
ATOM 4703 O O . LEU A 1 602 ? -42.083 0.784 67.777 1.00 70.31 602 LEU A O 1
ATOM 4707 N N . TRP A 1 603 ? -41.362 -1.262 67.182 1.00 72.25 603 TRP A N 1
ATOM 4708 C CA . TRP A 1 603 ? -40.880 -0.915 65.848 1.00 72.25 603 TRP A CA 1
ATOM 4709 C C . TRP A 1 603 ? -41.967 -1.119 64.789 1.00 72.25 603 TRP A C 1
ATOM 4711 O O . TRP A 1 603 ? -42.589 -2.182 64.720 1.00 72.25 603 TRP A O 1
ATOM 4721 N N . ALA A 1 604 ? -42.152 -0.128 63.919 1.00 68.88 604 ALA A N 1
ATOM 4722 C CA . ALA A 1 604 ? -43.067 -0.197 62.789 1.00 68.88 604 ALA A CA 1
ATOM 4723 C C . ALA A 1 604 ? -42.417 -0.878 61.567 1.00 68.88 604 ALA A C 1
ATOM 4725 O O . ALA A 1 604 ? -41.208 -0.783 61.344 1.00 68.88 604 ALA A O 1
ATOM 4726 N N . LYS A 1 605 ? -43.249 -1.543 60.747 1.00 69.69 605 LYS A N 1
ATOM 4727 C CA . LYS A 1 605 ? -42.864 -2.265 59.511 1.00 69.69 605 LYS A CA 1
ATOM 4728 C C . LYS A 1 605 ? -41.719 -3.282 59.731 1.00 69.69 605 LYS A C 1
ATOM 4730 O O . LYS A 1 605 ? -40.658 -3.161 59.119 1.00 69.69 605 LYS A O 1
ATOM 4735 N N . PRO A 1 606 ? -41.925 -4.316 60.572 1.00 68.69 606 PRO A N 1
ATOM 4736 C CA . PRO A 1 606 ? -40.856 -5.204 61.031 1.00 68.69 606 PRO A CA 1
ATOM 4737 C C . PRO A 1 606 ? -40.154 -6.005 59.923 1.00 68.69 606 PRO A C 1
ATOM 4739 O O . PRO A 1 606 ? -38.995 -6.358 60.110 1.00 68.69 606 PRO A O 1
ATOM 4742 N N . ASP A 1 607 ? -40.817 -6.269 58.793 1.00 69.50 607 ASP A N 1
ATOM 4743 C CA . ASP A 1 607 ? -40.278 -7.057 57.671 1.00 69.50 607 ASP A CA 1
ATOM 4744 C C . ASP A 1 607 ? -39.689 -6.201 56.527 1.00 69.50 607 ASP A C 1
ATOM 4746 O O . ASP A 1 607 ? -39.150 -6.736 55.551 1.00 69.50 607 ASP A O 1
ATOM 4750 N N . ALA A 1 608 ? -39.783 -4.869 56.625 1.00 74.12 608 ALA A N 1
ATOM 4751 C CA . ALA A 1 608 ? -39.191 -3.947 55.656 1.00 74.12 608 ALA A CA 1
ATOM 4752 C C . ALA A 1 608 ? -37.657 -3.924 55.770 1.00 74.12 608 ALA A C 1
ATOM 4754 O O . ALA A 1 608 ? -37.094 -4.266 56.807 1.00 74.12 608 ALA A O 1
ATOM 4755 N N . GLN A 1 609 ? -36.954 -3.498 54.716 1.00 76.06 609 GLN A N 1
ATOM 4756 C CA . GLN A 1 609 ? -35.489 -3.423 54.766 1.00 76.06 609 GLN A CA 1
ATOM 4757 C C . GLN A 1 609 ? -34.989 -2.368 55.772 1.00 76.06 609 GLN A C 1
ATOM 4759 O O . GLN A 1 609 ? -33.999 -2.600 56.458 1.00 76.06 609 GLN A O 1
ATOM 4764 N N . ILE A 1 610 ? -35.695 -1.240 55.889 1.00 83.94 610 ILE A N 1
ATOM 4765 C CA . ILE A 1 610 ? -35.405 -0.178 56.859 1.00 83.94 610 ILE A CA 1
ATOM 4766 C C . ILE A 1 610 ? -36.513 -0.201 57.927 1.00 83.94 610 ILE A C 1
ATOM 4768 O O . ILE A 1 610 ? -37.659 0.118 57.595 1.00 83.94 610 ILE A O 1
ATOM 4772 N N . PRO A 1 611 ? -36.220 -0.600 59.180 1.00 81.12 611 PRO A N 1
ATOM 4773 C CA . PRO A 1 611 ? -37.185 -0.542 60.274 1.00 81.12 611 PRO A CA 1
ATOM 4774 C C . PRO A 1 611 ? -37.378 0.904 60.752 1.00 81.12 611 PRO A C 1
ATOM 4776 O O . PRO A 1 611 ? -36.425 1.682 60.787 1.00 81.12 611 PRO A O 1
ATOM 4779 N N . ILE A 1 612 ? -38.606 1.264 61.137 1.00 79.94 612 ILE A N 1
ATOM 4780 C CA . ILE A 1 612 ? -38.961 2.630 61.555 1.00 79.94 612 ILE A CA 1
ATOM 4781 C C . ILE A 1 612 ? -39.323 2.630 63.044 1.00 79.94 612 ILE A C 1
ATOM 4783 O O . ILE A 1 612 ? -40.053 1.753 63.513 1.00 79.94 612 ILE A O 1
ATOM 4787 N N . PHE A 1 613 ? -38.805 3.604 63.787 1.00 67.50 613 PHE A N 1
ATOM 4788 C CA . PHE A 1 613 ? -39.100 3.786 65.206 1.00 67.50 613 PHE A CA 1
ATOM 4789 C C . PHE A 1 613 ? -40.435 4.515 65.398 1.00 67.50 613 PHE A C 1
ATOM 4791 O O . PHE A 1 613 ? -40.663 5.525 64.740 1.00 67.50 613 PHE A O 1
ATOM 4798 N N . GLY A 1 614 ? -41.286 4.028 66.307 1.00 60.78 614 GLY A N 1
ATOM 4799 C CA . GLY A 1 614 ? -42.537 4.691 66.686 1.00 60.78 614 GLY A CA 1
ATOM 4800 C C . GLY A 1 614 ? -43.611 4.677 65.593 1.00 60.78 614 GLY A C 1
ATOM 4801 O O . GLY A 1 614 ? -43.638 5.518 64.700 1.00 60.78 614 GLY A O 1
ATOM 4802 N N . GLY A 1 615 ? -44.565 3.751 65.697 1.00 45.47 615 GLY A N 1
ATOM 4803 C CA . GLY A 1 615 ? -45.789 3.807 64.898 1.00 45.47 615 GLY A CA 1
ATOM 4804 C C . GLY A 1 615 ? -46.756 4.868 65.424 1.00 45.47 615 GLY A C 1
ATOM 4805 O O . GLY A 1 615 ? -47.706 4.511 66.112 1.00 45.47 615 GLY A O 1
ATOM 4806 N N . ARG A 1 616 ? -46.536 6.148 65.095 1.00 42.56 616 ARG A N 1
ATOM 4807 C CA . ARG A 1 616 ? -47.605 7.159 65.148 1.00 42.56 616 ARG A CA 1
ATOM 4808 C C . ARG A 1 616 ? -48.505 6.920 63.931 1.00 42.56 616 ARG A C 1
ATOM 4810 O O . ARG A 1 616 ? -48.017 6.920 62.804 1.00 42.56 616 ARG A O 1
ATOM 4817 N N . THR A 1 617 ? -49.784 6.642 64.159 1.00 44.06 617 THR A N 1
ATOM 4818 C CA . THR A 1 617 ? -50.820 6.743 63.121 1.00 44.06 617 THR A CA 1
ATOM 4819 C C . THR A 1 617 ? -51.017 8.216 62.765 1.00 44.06 617 THR A C 1
ATOM 4821 O O . THR A 1 617 ? -50.892 9.067 63.643 1.00 44.06 617 THR A O 1
ATOM 4824 N N . ASP A 1 618 ? -51.301 8.516 61.497 1.00 44.97 618 ASP A N 1
ATOM 4825 C CA . ASP A 1 618 ? -51.200 9.866 60.907 1.00 44.97 618 ASP A CA 1
ATOM 4826 C C . ASP A 1 618 ? -52.244 10.909 61.402 1.00 44.97 618 ASP A C 1
ATOM 4828 O O . ASP A 1 618 ? -52.367 11.970 60.794 1.00 44.97 618 ASP A O 1
ATOM 4832 N N . ASP A 1 619 ? -52.984 10.643 62.487 1.00 47.97 619 ASP A N 1
ATOM 4833 C CA . ASP A 1 619 ? -54.153 11.437 62.915 1.00 47.97 619 ASP A CA 1
ATOM 4834 C C . ASP A 1 619 ? -53.905 12.430 64.078 1.00 47.97 619 ASP A C 1
ATOM 4836 O O . ASP A 1 619 ? -54.636 13.412 64.184 1.00 47.97 619 ASP A O 1
ATOM 4840 N N . ASP A 1 620 ? -52.874 12.250 64.919 1.00 45.97 620 ASP A N 1
ATOM 4841 C CA . ASP A 1 620 ? -52.630 13.119 66.093 1.00 45.97 620 ASP A CA 1
ATOM 4842 C C . ASP A 1 620 ? -51.507 14.146 65.855 1.00 45.97 620 ASP A C 1
ATOM 4844 O O . ASP A 1 620 ? -50.395 14.059 66.397 1.00 45.97 620 ASP A O 1
ATOM 4848 N N . LEU A 1 621 ? -51.831 15.152 65.040 1.00 48.97 621 LEU A N 1
ATOM 4849 C CA . LEU A 1 621 ? -51.138 16.440 64.990 1.00 48.97 621 LEU A CA 1
ATOM 4850 C C . LEU A 1 621 ? -51.929 17.434 65.869 1.00 48.97 621 LEU A C 1
ATOM 4852 O O . LEU A 1 621 ? -53.146 17.508 65.738 1.00 48.97 621 LEU A O 1
ATOM 4856 N N . PHE A 1 622 ? -51.245 18.224 66.709 1.00 48.12 622 PHE A N 1
ATOM 4857 C CA . PHE A 1 622 ? -51.817 19.229 67.639 1.00 48.12 622 PHE A CA 1
ATOM 4858 C C . PHE A 1 622 ? -52.431 18.727 68.968 1.00 48.12 622 PHE A C 1
ATOM 4860 O O . PHE A 1 622 ? -53.589 19.011 69.264 1.00 48.12 622 PHE A O 1
ATOM 4867 N N . ALA A 1 623 ? -51.619 18.115 69.838 1.00 42.25 623 ALA A N 1
ATOM 4868 C CA . ALA A 1 623 ? -51.843 18.158 71.291 1.00 42.25 623 ALA A CA 1
ATOM 4869 C C . ALA A 1 623 ? -50.531 17.929 72.070 1.00 42.25 623 ALA A C 1
ATOM 4871 O O . ALA A 1 623 ? -50.139 16.790 72.290 1.00 42.25 623 ALA A O 1
ATOM 4872 N N . ASP A 1 624 ? -49.876 19.014 72.491 1.00 47.62 624 ASP A N 1
ATOM 4873 C CA . ASP A 1 624 ? -48.883 19.026 73.577 1.00 47.62 624 ASP A CA 1
ATOM 4874 C C . ASP A 1 624 ? -49.117 20.315 74.388 1.00 47.62 624 ASP A C 1
ATOM 4876 O O . ASP A 1 624 ? -48.577 21.381 74.084 1.00 47.62 624 ASP A O 1
ATOM 4880 N N . GLU A 1 625 ? -49.998 20.227 75.385 1.00 44.50 625 GLU A N 1
ATOM 4881 C CA . GLU A 1 625 ? -50.249 21.279 76.375 1.00 44.50 625 GLU A CA 1
ATOM 4882 C C . GLU A 1 625 ? -49.400 20.971 77.619 1.00 44.50 625 GLU A C 1
ATOM 4884 O O . GLU A 1 625 ? -49.532 19.912 78.230 1.00 44.50 625 GLU A O 1
ATOM 4889 N N . PHE A 1 626 ? -48.465 21.865 77.953 1.00 39.72 626 PHE A N 1
ATOM 4890 C CA . PHE A 1 626 ? -47.556 21.702 79.092 1.00 39.72 626 PHE A CA 1
ATOM 4891 C C . PHE A 1 626 ? -48.231 22.143 80.399 1.00 39.72 626 PHE A C 1
ATOM 4893 O O . PHE A 1 626 ? -48.494 23.333 80.574 1.00 39.72 626 PHE A O 1
ATOM 4900 N N . GLU A 1 627 ? -48.384 21.230 81.363 1.00 37.69 627 GLU A N 1
ATOM 4901 C CA . GLU A 1 627 ? -48.608 21.578 82.775 1.00 37.69 627 GLU A CA 1
ATOM 4902 C C . GLU A 1 627 ? -47.323 21.369 83.607 1.00 37.69 627 GLU A C 1
ATOM 4904 O O . GLU A 1 627 ? -46.696 20.309 83.511 1.00 37.69 627 GLU A O 1
ATOM 4909 N N . PRO A 1 628 ? -46.909 22.348 84.435 1.00 45.91 628 PRO A N 1
ATOM 4910 C CA . PRO A 1 628 ? -45.809 22.199 85.385 1.00 45.91 628 PRO A CA 1
ATOM 4911 C C . PRO A 1 628 ? -46.308 21.731 86.763 1.00 45.91 628 PRO A C 1
ATOM 4913 O O . PRO A 1 628 ? -47.404 22.090 87.191 1.00 45.91 628 PRO A O 1
ATOM 4916 N N . VAL A 1 629 ? -45.468 21.008 87.511 1.00 39.16 629 VAL A N 1
ATOM 4917 C CA . VAL A 1 629 ? -45.708 20.694 88.933 1.00 39.16 629 VAL A CA 1
ATOM 4918 C C . VAL A 1 629 ? -44.506 21.134 89.774 1.00 39.16 629 VAL A C 1
ATOM 4920 O O . VAL A 1 629 ? -43.369 21.106 89.310 1.00 39.16 629 VAL A O 1
ATOM 4923 N N . LEU A 1 630 ? -44.823 21.617 90.976 1.00 40.31 630 LEU A N 1
ATOM 4924 C CA . LEU A 1 630 ? -44.009 22.458 91.857 1.00 40.31 630 LEU A CA 1
ATOM 4925 C C . LEU A 1 630 ? -42.998 21.686 92.724 1.00 40.31 630 LEU A C 1
ATOM 4927 O O . LEU A 1 630 ? -43.139 20.484 92.949 1.00 40.31 630 LEU A O 1
ATOM 4931 N N . ASP A 1 631 ? -42.022 22.432 93.244 1.00 43.69 631 ASP A N 1
ATOM 4932 C CA . ASP A 1 631 ? -41.014 22.003 94.219 1.00 43.69 631 ASP A CA 1
ATOM 4933 C C . ASP A 1 631 ? -41.591 21.719 95.621 1.00 43.69 631 ASP A C 1
ATOM 4935 O O . ASP A 1 631 ? -42.584 22.327 96.018 1.00 43.69 631 ASP A O 1
ATOM 4939 N N . ASP A 1 632 ? -40.893 20.887 96.407 1.00 38.09 632 ASP A N 1
ATOM 4940 C CA . ASP A 1 632 ? -40.725 21.098 97.856 1.00 38.09 632 ASP A CA 1
ATOM 4941 C C . ASP A 1 632 ? -39.489 20.331 98.401 1.00 38.09 632 ASP A C 1
ATOM 4943 O O . ASP A 1 632 ? -39.169 19.222 97.967 1.00 38.09 632 ASP A O 1
ATOM 4947 N N . GLU A 1 633 ? -38.775 20.961 99.338 1.00 35.66 633 GLU A N 1
ATOM 4948 C CA . GLU A 1 633 ? -37.480 20.562 99.948 1.00 35.66 633 GLU A CA 1
ATOM 4949 C C . GLU A 1 633 ? -37.713 19.933 101.370 1.00 35.66 633 GLU A C 1
ATOM 4951 O O . GLU A 1 633 ? -38.860 19.554 101.630 1.00 35.66 633 GLU A O 1
ATOM 4956 N N . PRO A 1 634 ? -36.777 19.823 102.366 1.00 49.03 634 PRO A N 1
ATOM 4957 C CA . PRO A 1 634 ? -35.312 20.059 102.438 1.00 49.03 634 PRO A CA 1
ATOM 4958 C C . PRO A 1 634 ? -34.483 18.978 103.222 1.00 49.03 634 PRO A C 1
ATOM 4960 O O . PRO A 1 634 ? -35.011 17.971 103.687 1.00 49.03 634 PRO A O 1
ATOM 4963 N N . GLN A 1 635 ? -33.202 19.313 103.502 1.00 30.28 635 GLN A N 1
ATOM 4964 C CA . GLN A 1 635 ? -32.261 18.799 104.544 1.00 30.28 635 GLN A CA 1
ATOM 4965 C C . GLN A 1 635 ? -31.267 17.681 104.125 1.00 30.28 635 GLN A C 1
ATOM 4967 O O . GLN A 1 635 ? -31.666 16.670 103.564 1.00 30.28 635 GLN A O 1
ATOM 4972 N N . SER A 1 636 ? -29.952 17.745 104.422 1.00 32.56 636 SER A N 1
ATOM 4973 C CA . SER A 1 636 ? -29.128 18.790 105.082 1.00 32.56 636 SER A CA 1
ATOM 4974 C C . SER A 1 636 ? -27.615 18.667 104.766 1.00 32.56 636 SER A C 1
ATOM 4976 O O . SER A 1 636 ? -27.095 17.558 104.660 1.00 32.56 636 SER A O 1
ATOM 4978 N N . GLN A 1 637 ? -26.925 19.816 104.706 1.00 29.08 637 GLN A N 1
ATOM 4979 C CA . GLN A 1 637 ? -25.469 20.078 104.541 1.00 29.08 637 GLN A CA 1
ATOM 4980 C C . GLN A 1 637 ? -24.552 19.397 105.616 1.00 29.08 637 GLN A C 1
ATOM 4982 O O . GLN A 1 637 ? -25.099 18.953 106.630 1.00 29.08 637 GLN A O 1
ATOM 4987 N N . PRO A 1 638 ? -23.192 19.313 105.473 1.00 39.12 638 PRO A N 1
ATOM 4988 C CA . PRO A 1 638 ? -22.306 20.464 105.201 1.00 39.12 638 PRO A CA 1
ATOM 4989 C C . PRO A 1 638 ? -21.117 20.309 104.214 1.00 39.12 638 PRO A C 1
ATOM 4991 O O . PRO A 1 638 ? -20.694 19.225 103.822 1.00 39.12 638 PRO A O 1
ATOM 4994 N N . GLU A 1 639 ? -20.586 21.489 103.886 1.00 30.95 639 GLU A N 1
ATOM 4995 C CA . GLU A 1 639 ? -19.598 21.936 102.878 1.00 30.95 639 GLU A CA 1
ATOM 4996 C C . GLU A 1 639 ? -18.366 22.597 103.579 1.00 30.95 639 GLU A C 1
ATOM 4998 O O . GLU A 1 639 ? -18.305 22.536 104.813 1.00 30.95 639 GLU A O 1
ATOM 5003 N N . PRO A 1 640 ? -17.464 23.372 102.911 1.00 59.25 640 PRO A N 1
ATOM 5004 C CA . PRO A 1 640 ? -16.981 23.356 101.519 1.00 59.25 640 PRO A CA 1
ATOM 5005 C C . PRO A 1 640 ? -15.452 23.044 101.541 1.00 59.25 640 PRO A C 1
ATOM 5007 O O . PRO A 1 640 ? -15.162 21.889 101.862 1.00 59.25 640 PRO A O 1
ATOM 5010 N N . PRO A 1 641 ? -14.443 23.956 101.403 1.00 52.00 641 PRO A N 1
ATOM 5011 C CA . PRO A 1 641 ? -14.181 25.150 100.547 1.00 52.00 641 PRO A CA 1
ATOM 5012 C C . PRO A 1 641 ? -13.299 24.811 99.311 1.00 52.00 641 PRO A C 1
ATOM 5014 O O . PRO A 1 641 ? -12.671 23.755 99.289 1.00 52.00 641 PRO A O 1
ATOM 5017 N N . ASN A 1 642 ? -13.077 25.628 98.268 1.00 34.81 642 ASN A N 1
ATOM 5018 C CA . ASN A 1 642 ? -13.630 26.888 97.718 1.00 34.81 642 ASN A CA 1
ATOM 5019 C C . ASN A 1 642 ? -13.228 26.879 96.205 1.00 34.81 642 ASN A C 1
ATOM 5021 O O . ASN A 1 642 ? -12.157 26.364 95.888 1.00 34.81 642 ASN A O 1
ATOM 5025 N N . GLU A 1 643 ? -14.071 27.213 95.216 1.00 38.88 643 GLU A N 1
ATOM 5026 C CA . GLU A 1 643 ? -14.512 28.566 94.780 1.00 38.88 643 GLU A CA 1
ATOM 5027 C C . GLU A 1 643 ? -13.385 29.414 94.107 1.00 38.88 643 GLU A C 1
ATOM 5029 O O . GLU A 1 643 ? -12.266 29.384 94.626 1.00 38.88 643 GLU A O 1
ATOM 5034 N N . PRO A 1 644 ? -13.612 30.219 93.026 1.00 41.44 644 PRO A N 1
ATOM 5035 C CA . PRO A 1 644 ? -14.817 30.413 92.193 1.00 41.44 644 PRO A CA 1
ATOM 5036 C C . PRO A 1 644 ? -14.654 30.174 90.666 1.00 41.44 644 PRO A C 1
ATOM 5038 O O . PRO A 1 644 ? -13.570 30.203 90.086 1.00 41.44 644 PRO A O 1
ATOM 5041 N N . GLU A 1 645 ? -15.816 30.024 90.031 1.00 31.25 645 GLU A N 1
ATOM 5042 C CA . GLU A 1 645 ? -16.149 30.084 88.591 1.00 31.25 645 GLU A CA 1
ATOM 5043 C C . GLU A 1 645 ? -16.462 31.576 88.201 1.00 31.25 645 GLU A C 1
ATOM 5045 O O . GLU A 1 645 ? -16.015 32.459 88.939 1.00 31.25 645 GLU A O 1
ATOM 5050 N N . PRO A 1 646 ? -17.293 31.982 87.202 1.00 50.72 646 PRO A N 1
ATOM 5051 C CA . PRO A 1 646 ? -17.691 31.472 85.869 1.00 50.72 646 PRO A CA 1
ATOM 5052 C C . PRO A 1 646 ? -17.581 32.644 84.820 1.00 50.72 646 PRO A C 1
ATOM 5054 O O . PRO A 1 646 ? -16.634 33.423 84.940 1.00 50.72 646 PRO A O 1
ATOM 5057 N N . PRO A 1 647 ? -18.503 32.924 83.853 1.00 49.44 647 PRO A N 1
ATOM 5058 C CA . PRO A 1 647 ? -19.493 32.101 83.129 1.00 49.44 647 PRO A CA 1
ATOM 5059 C C . PRO A 1 647 ? -19.517 32.246 81.577 1.00 49.44 647 PRO A C 1
ATOM 5061 O O . PRO A 1 647 ? -19.212 33.301 81.036 1.00 49.44 647 PRO A O 1
ATOM 5064 N N . VAL A 1 648 ? -19.984 31.172 80.907 1.00 33.53 648 VAL A N 1
ATOM 5065 C CA . VAL A 1 648 ? -21.132 31.070 79.945 1.00 33.53 648 VAL A CA 1
ATOM 5066 C C . VAL A 1 648 ? -21.275 32.147 78.832 1.00 33.53 648 VAL A C 1
ATOM 5068 O O . VAL A 1 648 ? -21.123 33.336 79.062 1.00 33.53 648 VAL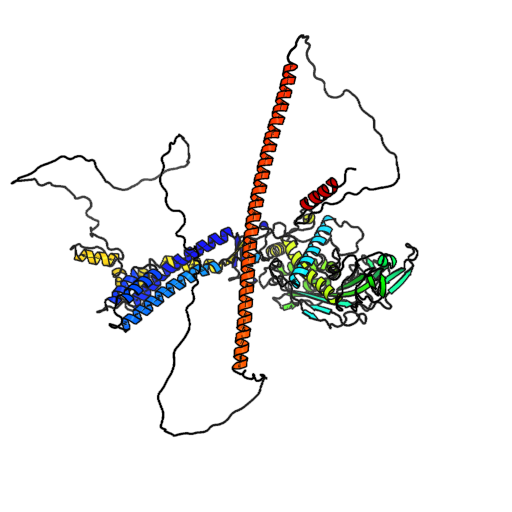 A O 1
ATOM 5071 N N . VAL A 1 649 ? -21.528 31.785 77.564 1.00 35.38 649 VAL A N 1
ATOM 5072 C CA . VAL A 1 649 ? -22.854 31.656 76.888 1.00 35.38 649 VAL A CA 1
ATOM 5073 C C . VAL A 1 649 ? -22.636 30.806 75.619 1.00 35.38 649 VAL A C 1
ATOM 5075 O O . VAL A 1 649 ? -21.715 31.077 74.858 1.00 35.38 649 VAL A O 1
ATOM 5078 N N . SER A 1 650 ? -23.269 29.628 75.496 1.00 30.59 650 SER A N 1
ATOM 5079 C CA . SER A 1 650 ? -24.559 29.363 74.807 1.00 30.59 650 SER A CA 1
ATOM 5080 C C . SER A 1 650 ? -24.564 29.743 73.311 1.00 30.59 650 SER A C 1
ATOM 5082 O O . SER A 1 650 ? -24.064 30.793 72.939 1.00 30.59 650 SER A O 1
ATOM 5084 N N . GLY A 1 651 ? -25.125 28.980 72.374 1.00 28.89 651 GLY A N 1
ATOM 5085 C CA . GLY A 1 651 ? -25.840 27.706 72.437 1.00 28.89 651 GLY A CA 1
ATOM 5086 C C . GLY A 1 651 ? -26.298 27.313 71.019 1.00 28.89 651 GLY A C 1
ATOM 5087 O O . GLY A 1 651 ? -26.167 28.095 70.079 1.00 28.89 651 GLY A O 1
ATOM 5088 N N . ALA A 1 652 ? -26.838 26.109 70.856 1.00 28.62 652 ALA A N 1
ATOM 5089 C CA . ALA A 1 652 ? -27.673 25.733 69.703 1.00 28.62 652 ALA A CA 1
ATOM 5090 C C . ALA A 1 652 ? -29.143 25.631 70.192 1.00 28.62 652 ALA A C 1
ATOM 5092 O O . ALA A 1 652 ? -29.356 25.849 71.387 1.00 28.62 652 ALA A O 1
ATOM 5093 N N . PRO A 1 653 ? -30.153 25.213 69.395 1.00 54.38 653 PRO A N 1
ATOM 5094 C CA . PRO A 1 653 ? -30.259 25.045 67.937 1.00 54.38 653 PRO A CA 1
ATOM 5095 C C . PRO A 1 653 ? -31.571 25.688 67.381 1.00 54.38 653 PRO A C 1
ATOM 5097 O O . PRO A 1 653 ? -32.185 26.509 68.052 1.00 54.38 653 PRO A O 1
ATOM 5100 N N . SER A 1 654 ? -32.008 25.268 66.179 1.00 28.22 654 SER A N 1
ATOM 5101 C CA . SER A 1 654 ? -33.405 25.113 65.666 1.00 28.22 654 SER A CA 1
ATOM 5102 C C . SER A 1 654 ? -33.488 25.607 64.202 1.00 28.22 654 SER A C 1
ATOM 5104 O O . SER A 1 654 ? -33.039 26.716 63.938 1.00 28.22 654 SER A O 1
ATOM 5106 N N . VAL A 1 655 ? -33.850 24.856 63.145 1.00 30.20 655 VAL A N 1
ATOM 5107 C CA . VAL A 1 655 ? -34.869 23.802 62.866 1.00 30.20 655 VAL A CA 1
ATOM 5108 C C . VAL A 1 655 ? -36.221 24.368 62.369 1.00 30.20 655 VAL A C 1
ATOM 5110 O O . VAL A 1 655 ? -36.667 25.414 62.822 1.00 30.20 655 VAL A O 1
ATOM 5113 N N . ALA A 1 656 ? -36.844 23.618 61.438 1.00 28.47 656 ALA A N 1
ATOM 5114 C CA . ALA A 1 656 ? -38.104 23.839 60.691 1.00 28.47 656 ALA A CA 1
ATOM 5115 C C . ALA A 1 656 ? -37.988 24.785 59.459 1.00 28.47 656 ALA A C 1
ATOM 5117 O O . ALA A 1 656 ? -37.327 25.811 59.532 1.00 28.47 656 ALA A O 1
ATOM 5118 N N . SER A 1 657 ? -38.441 24.469 58.226 1.00 27.72 657 SER A N 1
ATOM 5119 C CA . SER A 1 657 ? -39.629 23.724 57.711 1.00 27.72 657 SER A CA 1
ATOM 5120 C C . SER A 1 657 ? -40.953 24.464 58.000 1.00 27.72 657 SER A C 1
ATOM 5122 O O . SER A 1 657 ? -41.107 24.959 59.103 1.00 27.72 657 SER A O 1
ATOM 5124 N N . GLN A 1 658 ? -41.954 24.599 57.113 1.00 30.72 658 GLN A N 1
ATOM 5125 C CA . GLN A 1 658 ? -42.294 23.896 55.857 1.00 30.72 658 GLN A CA 1
ATOM 5126 C C . GLN A 1 658 ? -43.409 24.674 55.081 1.00 30.72 658 GLN A C 1
ATOM 5128 O O . GLN A 1 658 ? -44.222 25.297 55.748 1.00 30.72 658 GLN A O 1
ATOM 5133 N N . SER A 1 659 ? -43.534 24.529 53.738 1.00 28.09 659 SER A N 1
ATOM 5134 C CA . SER A 1 659 ? -44.781 24.652 52.890 1.00 28.09 659 SER A CA 1
ATOM 5135 C C . SER A 1 659 ? -45.676 25.934 52.927 1.00 28.09 659 SER A C 1
ATOM 5137 O O . SER A 1 659 ? -45.796 26.577 53.952 1.00 28.09 659 SER A O 1
ATOM 5139 N N . SER A 1 660 ? -46.443 26.365 51.900 1.00 30.02 660 SER A N 1
ATOM 5140 C CA . SER A 1 660 ? -46.697 25.947 50.493 1.00 30.02 660 SER A CA 1
ATOM 5141 C C . SER A 1 660 ? -47.478 27.043 49.707 1.00 30.02 660 SER A C 1
ATOM 5143 O O . SER A 1 660 ? -48.085 27.896 50.341 1.00 30.02 660 SER A O 1
ATOM 5145 N N . SER A 1 661 ? -47.547 26.944 48.359 1.00 28.50 661 SER A N 1
ATOM 5146 C CA . SER A 1 661 ? -48.435 27.695 47.415 1.00 28.50 661 SER A CA 1
ATOM 5147 C C . SER A 1 661 ? -48.225 29.233 47.327 1.00 28.50 661 SER A C 1
ATOM 5149 O O . SER A 1 661 ? -48.169 29.912 48.337 1.00 28.50 661 SER A O 1
ATOM 5151 N N . THR A 1 662 ? -48.129 29.917 46.173 1.00 29.41 662 THR A N 1
ATOM 5152 C CA . THR A 1 662 ? -48.896 29.796 44.908 1.00 29.41 662 THR A CA 1
ATOM 5153 C C . THR A 1 662 ? -48.131 30.439 43.713 1.00 29.41 662 THR A C 1
ATOM 5155 O O . THR A 1 662 ? -47.202 31.214 43.907 1.00 29.41 662 THR A O 1
ATOM 5158 N N . VAL A 1 663 ? -48.526 30.105 42.477 1.00 29.09 663 VAL A N 1
ATOM 5159 C CA . VAL A 1 663 ? -48.025 30.527 41.130 1.00 29.09 663 VAL A CA 1
ATOM 5160 C C . VAL A 1 663 ? -48.542 31.945 40.724 1.00 29.09 663 VAL A C 1
ATOM 5162 O O . VAL A 1 663 ? -49.533 32.335 41.344 1.00 29.09 663 VAL A O 1
ATOM 5165 N N . PRO A 1 664 ? -48.049 32.710 39.694 1.00 44.16 664 PRO A N 1
ATOM 5166 C CA . PRO A 1 664 ? -46.853 32.637 38.801 1.00 44.16 664 PRO A CA 1
ATOM 5167 C C . PRO A 1 664 ? -45.970 33.934 38.753 1.00 44.16 664 PRO A C 1
ATOM 5169 O O . PRO A 1 664 ? -46.355 34.967 39.291 1.00 44.16 664 PRO A O 1
ATOM 5172 N N . THR A 1 665 ? -44.885 33.939 37.942 1.00 28.33 665 THR A N 1
ATOM 5173 C CA . THR A 1 665 ? -44.648 34.861 36.771 1.00 28.33 665 THR A CA 1
ATOM 5174 C C . THR A 1 665 ? -43.186 35.348 36.574 1.00 28.33 665 THR A C 1
ATOM 5176 O O . THR A 1 665 ? -42.622 36.000 37.440 1.00 28.33 665 THR A O 1
ATOM 5179 N N . SER A 1 666 ? -42.651 35.079 35.367 1.00 29.14 666 SER A N 1
ATOM 5180 C CA . SER A 1 666 ? -41.639 35.817 34.560 1.00 29.14 666 SER A CA 1
ATOM 5181 C C . SER A 1 666 ? -40.193 36.108 35.034 1.00 29.14 666 SER A C 1
ATOM 5183 O O . SER A 1 666 ? -40.004 36.810 36.015 1.00 29.14 666 SER A O 1
ATOM 5185 N N . VAL A 1 667 ? -39.238 35.747 34.146 1.00 32.00 667 VAL A N 1
ATOM 5186 C CA . VAL A 1 667 ? -38.139 36.591 33.578 1.00 32.00 667 VAL A CA 1
ATOM 5187 C C . VAL A 1 667 ? -37.124 37.160 34.594 1.00 32.00 667 VAL A C 1
ATOM 5189 O O . VAL A 1 667 ? -37.501 37.936 35.454 1.00 32.00 667 VAL A O 1
ATOM 5192 N N . GLU A 1 668 ? -35.810 36.908 34.618 1.00 29.16 668 GLU A N 1
ATOM 5193 C CA . GLU A 1 668 ? -34.714 36.672 33.646 1.00 29.16 668 GLU A CA 1
ATOM 5194 C C . GLU A 1 668 ? -33.524 37.529 34.170 1.00 29.16 668 GLU A C 1
ATOM 5196 O O . GLU A 1 668 ? -33.713 38.432 34.984 1.00 29.16 668 GLU A O 1
ATOM 5201 N N . THR A 1 669 ? -32.310 37.312 33.656 1.00 30.27 669 THR A N 1
ATOM 5202 C CA . THR A 1 669 ? -31.101 38.163 33.805 1.00 30.27 669 THR A CA 1
ATOM 5203 C C . THR A 1 669 ? -30.353 38.188 35.151 1.00 30.27 669 THR A C 1
ATOM 5205 O O . THR A 1 669 ? -30.759 38.778 36.146 1.00 30.27 669 THR A O 1
ATOM 5208 N N . ALA A 1 670 ? -29.139 37.632 35.101 1.00 27.09 670 ALA A N 1
ATOM 5209 C CA . ALA A 1 670 ? -27.969 38.050 35.886 1.00 27.09 670 ALA A CA 1
ATOM 5210 C C . ALA A 1 670 ? -27.210 39.169 35.102 1.00 27.09 670 ALA A C 1
ATOM 5212 O O . ALA A 1 670 ? -27.762 39.627 34.098 1.00 27.09 670 ALA A O 1
ATOM 5213 N N . PRO A 1 671 ? -25.940 39.557 35.391 1.00 41.75 671 PRO A N 1
ATOM 5214 C CA . PRO A 1 671 ? -25.088 39.350 36.578 1.00 41.75 671 PRO A CA 1
ATOM 5215 C C . PRO A 1 671 ? -24.311 40.626 37.048 1.00 41.75 671 PRO A C 1
ATOM 5217 O O . PRO A 1 671 ? -24.375 41.669 36.411 1.00 41.75 671 PRO A O 1
ATOM 5220 N N . ALA A 1 672 ? -23.444 40.454 38.068 1.00 25.83 672 ALA A N 1
ATOM 5221 C CA . ALA A 1 672 ? -22.229 41.254 38.381 1.00 25.83 672 ALA A CA 1
ATOM 5222 C C . ALA A 1 672 ? -22.430 42.714 38.888 1.00 25.83 672 ALA A C 1
ATOM 5224 O O . ALA A 1 672 ? -23.373 43.389 38.515 1.00 25.83 672 ALA A O 1
ATOM 5225 N N . THR A 1 673 ? -21.621 43.275 39.802 1.00 26.67 673 THR A N 1
ATOM 5226 C CA . THR A 1 673 ? -20.141 43.397 39.809 1.00 26.67 673 THR A CA 1
ATOM 5227 C C . THR A 1 673 ? -19.565 43.855 41.169 1.00 26.67 673 THR A C 1
ATOM 5229 O O . THR A 1 673 ? -20.225 44.632 41.848 1.00 26.67 673 THR A O 1
ATOM 5232 N N . ASN A 1 674 ? -18.275 43.542 41.419 1.00 25.44 674 ASN A N 1
ATOM 5233 C CA . ASN A 1 674 ? -17.270 44.280 42.236 1.00 25.44 674 ASN A CA 1
ATOM 5234 C C . ASN A 1 674 ? -17.540 44.451 43.762 1.00 25.44 674 ASN A C 1
ATOM 5236 O O . ASN A 1 674 ? -18.669 44.596 44.197 1.00 25.44 674 ASN A O 1
ATOM 5240 N N . VAL A 1 675 ? -16.546 44.427 44.665 1.00 28.70 675 VAL A N 1
ATOM 5241 C CA . VAL A 1 675 ? -15.401 45.361 44.775 1.00 28.70 675 VAL A CA 1
ATOM 5242 C C . VAL A 1 675 ? -14.213 44.762 45.565 1.00 28.70 675 VAL A C 1
ATOM 5244 O O . VAL A 1 675 ? -14.370 43.928 46.451 1.00 28.70 675 VAL A O 1
ATOM 5247 N N . THR A 1 676 ? -13.013 45.234 45.220 1.00 25.38 676 THR A N 1
ATOM 5248 C CA . THR A 1 676 ? -11.671 44.985 45.786 1.00 25.38 676 THR A CA 1
ATOM 5249 C C . THR A 1 676 ? -11.444 45.587 47.186 1.00 25.38 676 THR A C 1
ATOM 5251 O O . THR A 1 676 ? -11.879 46.713 47.378 1.00 25.38 676 THR A O 1
ATOM 5254 N N . THR A 1 677 ? -10.615 44.971 48.059 1.00 26.98 677 THR A N 1
ATOM 5255 C CA . THR A 1 677 ? -9.507 45.672 48.789 1.00 26.98 677 THR A CA 1
ATOM 5256 C C . THR A 1 677 ? -8.563 44.760 49.609 1.00 26.98 677 THR A C 1
ATOM 5258 O O . THR A 1 677 ? -8.975 44.145 50.581 1.00 26.98 677 THR A O 1
ATOM 5261 N N . SER A 1 678 ? -7.274 44.785 49.233 1.00 26.09 678 SER A N 1
ATOM 5262 C CA . SER A 1 678 ? -6.040 44.916 50.055 1.00 26.09 678 SER A CA 1
ATOM 5263 C C . SER A 1 678 ? -5.693 44.065 51.307 1.00 26.09 678 SER A C 1
ATOM 5265 O O . SER A 1 678 ? -6.422 44.046 52.290 1.00 26.09 678 SER A O 1
ATOM 5267 N N . ALA A 1 679 ? -4.398 43.690 51.323 1.00 27.00 679 ALA A N 1
ATOM 5268 C CA . ALA A 1 679 ? -3.433 43.650 52.446 1.00 27.00 679 ALA A CA 1
ATOM 5269 C C . ALA A 1 679 ? -3.157 42.322 53.197 1.00 27.00 679 ALA A C 1
ATOM 5271 O O . ALA A 1 679 ? -4.017 41.738 53.846 1.00 27.00 679 ALA A O 1
ATOM 5272 N N . SER A 1 680 ? -1.876 41.920 53.177 1.00 26.31 680 SER A N 1
ATOM 5273 C CA . SER A 1 680 ? -1.232 40.990 54.127 1.00 26.31 680 SER A CA 1
ATOM 5274 C C . SER A 1 680 ? -0.579 41.774 55.283 1.00 26.31 680 SER A C 1
ATOM 5276 O O . SER A 1 680 ? -0.362 42.981 55.143 1.00 26.31 680 SER A O 1
ATOM 5278 N N . PRO A 1 681 ? -0.214 41.117 56.401 1.00 34.09 681 PRO A N 1
ATOM 5279 C CA . PRO A 1 681 ? 1.169 40.624 56.503 1.00 34.09 681 PRO A CA 1
ATOM 5280 C C . PRO A 1 681 ? 1.320 39.216 57.128 1.00 34.09 681 PRO A C 1
ATOM 5282 O O . PRO A 1 681 ? 0.355 38.572 57.524 1.00 34.09 681 PRO A O 1
ATOM 5285 N N . SER A 1 682 ? 2.566 38.734 57.144 1.00 25.62 682 SER A N 1
ATOM 5286 C CA . SER A 1 682 ? 2.995 37.343 57.364 1.00 25.62 682 SER A CA 1
ATOM 5287 C C . SER A 1 682 ? 2.856 36.775 58.785 1.00 25.62 682 SER A C 1
ATOM 5289 O O . SER A 1 682 ? 3.131 37.465 59.764 1.00 25.62 682 SER A O 1
ATOM 5291 N N . ALA A 1 683 ? 2.646 35.454 58.865 1.00 26.95 683 ALA A N 1
ATOM 5292 C CA . ALA A 1 683 ? 3.168 34.574 59.919 1.00 26.95 683 ALA A CA 1
ATOM 5293 C C . ALA A 1 683 ? 3.371 33.142 59.363 1.00 26.95 683 ALA A C 1
ATOM 5295 O O . ALA A 1 683 ? 2.618 32.704 58.494 1.00 26.95 683 ALA A O 1
ATOM 5296 N N . GLU A 1 684 ? 4.403 32.429 59.826 1.00 29.11 684 GLU A N 1
ATOM 5297 C CA . GLU A 1 684 ? 4.768 31.073 59.369 1.00 29.11 684 GLU A CA 1
ATOM 5298 C C . GLU A 1 684 ? 3.763 29.986 59.797 1.00 29.11 684 GLU A C 1
ATOM 5300 O O . GLU A 1 684 ? 3.140 30.088 60.857 1.00 29.11 684 GLU A O 1
ATOM 5305 N N . PRO A 1 685 ? 3.727 28.854 59.069 1.00 32.56 685 PRO A N 1
ATOM 5306 C CA . PRO A 1 685 ? 3.650 27.562 59.752 1.00 32.56 685 PRO A CA 1
ATOM 5307 C C . PRO A 1 685 ? 4.691 26.527 59.282 1.00 32.56 685 PRO A C 1
ATOM 5309 O O . PRO A 1 685 ? 5.263 26.592 58.197 1.00 32.56 685 PRO A O 1
ATOM 5312 N N . LYS A 1 686 ? 4.926 25.550 60.165 1.00 29.30 686 LYS A N 1
ATOM 5313 C CA . LYS A 1 686 ? 5.989 24.533 60.102 1.00 29.30 686 LYS A CA 1
ATOM 5314 C C . LYS A 1 686 ? 5.723 23.409 59.084 1.00 29.30 686 LYS A C 1
ATOM 5316 O O . LYS A 1 686 ? 4.600 23.191 58.642 1.00 29.30 686 LYS A O 1
ATOM 5321 N N . ALA A 1 687 ? 6.791 22.670 58.778 1.00 31.03 687 ALA A N 1
ATOM 5322 C CA . ALA A 1 687 ? 6.866 21.576 57.807 1.00 31.03 687 ALA A CA 1
ATOM 5323 C C . ALA A 1 687 ? 5.786 20.475 57.930 1.00 31.03 687 ALA A C 1
ATOM 5325 O O . ALA A 1 687 ? 5.457 20.033 59.030 1.00 31.03 687 ALA A O 1
ATOM 5326 N N . GLY A 1 688 ? 5.342 19.947 56.778 1.00 28.92 688 GLY A N 1
ATOM 5327 C CA . GLY A 1 688 ? 4.444 18.790 56.666 1.00 28.92 688 GLY A CA 1
ATOM 5328 C C . GLY A 1 688 ? 4.650 18.005 55.360 1.00 28.92 688 GLY A C 1
ATOM 5329 O O . GLY A 1 688 ? 4.281 18.473 54.292 1.00 28.92 688 GLY A O 1
ATOM 5330 N N . SER A 1 689 ? 5.271 16.826 55.478 1.00 32.84 689 SER A N 1
ATOM 5331 C CA . SER A 1 689 ? 5.534 15.766 54.476 1.00 32.84 689 SER A CA 1
ATOM 5332 C C . SER A 1 689 ? 5.083 15.948 53.008 1.00 32.84 689 SER A C 1
ATOM 5334 O O . SER A 1 689 ? 3.898 15.850 52.687 1.00 32.84 689 SER A O 1
ATOM 5336 N N . GLY A 1 690 ? 6.059 15.978 52.094 1.00 28.91 690 GLY A N 1
ATOM 5337 C CA . GLY A 1 690 ? 5.867 15.607 50.689 1.00 28.91 690 GLY A CA 1
ATOM 5338 C C . GLY A 1 690 ? 6.125 14.112 50.431 1.00 28.91 690 GLY A C 1
ATOM 5339 O O . GLY A 1 690 ? 7.036 13.529 51.010 1.00 28.91 690 GLY A O 1
ATOM 5340 N N . LEU A 1 691 ? 5.313 13.511 49.553 1.00 38.09 691 LEU A N 1
ATOM 5341 C CA . LEU A 1 691 ? 5.625 12.395 48.634 1.00 38.09 691 LEU A CA 1
ATOM 5342 C C . LEU A 1 691 ? 6.736 11.385 49.031 1.00 38.09 691 LEU A C 1
ATOM 5344 O O . LEU A 1 691 ? 7.684 11.176 48.282 1.00 38.09 691 LEU A O 1
ATOM 5348 N N . ALA A 1 692 ? 6.562 10.671 50.149 1.00 34.94 692 ALA A N 1
ATOM 5349 C CA . ALA A 1 692 ? 7.418 9.533 50.536 1.00 34.94 692 ALA A CA 1
ATOM 5350 C C . ALA A 1 692 ? 6.649 8.210 50.774 1.00 34.94 692 ALA A C 1
ATOM 5352 O O . ALA A 1 692 ? 7.219 7.230 51.243 1.00 34.94 692 ALA A O 1
ATOM 5353 N N . GLN A 1 693 ? 5.346 8.167 50.465 1.00 38.78 693 GLN A N 1
ATOM 5354 C CA . GLN A 1 693 ? 4.474 6.997 50.670 1.00 38.78 693 GLN A CA 1
ATOM 5355 C C . GLN A 1 693 ? 3.628 6.675 49.423 1.00 38.78 693 GLN A C 1
ATOM 5357 O O . GLN A 1 693 ? 2.427 6.418 49.508 1.00 38.78 693 GLN A O 1
ATOM 5362 N N . SER A 1 694 ? 4.249 6.697 48.238 1.00 41.41 694 SER A N 1
ATOM 5363 C CA . SER A 1 694 ? 3.634 6.178 47.010 1.00 41.41 694 SER A CA 1
ATOM 5364 C C . SER A 1 694 ? 4.187 4.787 46.671 1.00 41.41 694 SER A C 1
ATOM 5366 O O . SER A 1 694 ? 5.321 4.438 46.986 1.00 41.41 694 SER A O 1
ATOM 5368 N N . ARG A 1 695 ? 3.349 3.966 46.034 1.00 43.31 695 ARG A N 1
ATOM 5369 C CA . ARG A 1 695 ? 3.520 2.506 45.876 1.00 43.31 695 ARG A CA 1
ATOM 5370 C C . ARG A 1 695 ? 4.489 2.119 44.745 1.00 43.31 695 ARG A C 1
ATOM 5372 O O . ARG A 1 695 ? 4.489 0.973 44.315 1.00 43.31 695 ARG A O 1
ATOM 5379 N N . PHE A 1 696 ? 5.249 3.091 44.240 1.00 39.16 696 PHE A N 1
ATOM 5380 C CA . PHE A 1 696 ? 6.089 2.991 43.043 1.00 39.16 696 PHE A CA 1
ATOM 5381 C C . PHE A 1 696 ? 7.591 3.171 43.338 1.00 39.16 696 PHE A C 1
ATOM 5383 O O . PHE A 1 696 ? 8.395 3.216 42.413 1.00 39.16 696 PHE A O 1
ATOM 5390 N N . ALA A 1 697 ? 7.988 3.250 44.612 1.00 34.25 697 ALA A N 1
ATOM 5391 C CA . ALA A 1 697 ? 9.395 3.215 45.006 1.00 34.25 697 ALA A CA 1
ATOM 5392 C C . ALA A 1 697 ? 9.951 1.780 44.908 1.00 34.25 697 ALA A C 1
ATOM 5394 O O . ALA A 1 697 ? 9.472 0.874 45.591 1.00 34.25 697 ALA A O 1
ATOM 5395 N N . GLN A 1 698 ? 10.965 1.580 44.064 1.00 35.47 698 GLN A N 1
ATOM 5396 C CA . GLN A 1 698 ? 11.676 0.305 43.919 1.00 35.47 698 GLN A CA 1
ATOM 5397 C C . GLN A 1 698 ? 12.667 0.099 45.082 1.00 35.47 698 GLN A C 1
ATOM 5399 O O . GLN A 1 698 ? 13.330 1.044 45.507 1.00 35.47 698 GLN A O 1
ATOM 5404 N N . GLN A 1 699 ? 12.785 -1.132 45.592 1.00 33.28 699 GLN A N 1
ATOM 5405 C CA . GLN A 1 699 ? 13.788 -1.500 46.604 1.00 33.28 699 GLN A CA 1
ATOM 5406 C C . GLN A 1 699 ? 15.050 -2.096 45.948 1.00 33.28 699 GLN A C 1
ATOM 5408 O O . GLN A 1 699 ? 14.917 -2.861 44.992 1.00 33.28 699 GLN A O 1
ATOM 5413 N N . PRO A 1 700 ? 16.262 -1.799 46.460 1.00 33.44 700 PRO A N 1
ATOM 5414 C CA . PRO A 1 700 ? 17.508 -2.382 45.961 1.00 33.44 700 PRO A CA 1
ATOM 5415 C C . PRO A 1 700 ? 17.730 -3.824 46.474 1.00 33.44 700 PRO A C 1
ATOM 5417 O O . PRO A 1 700 ? 17.230 -4.174 47.547 1.00 33.44 700 PRO A O 1
ATOM 5420 N N . PRO A 1 701 ? 18.495 -4.663 45.747 1.00 32.12 701 PRO A N 1
ATOM 5421 C CA . PRO A 1 701 ? 18.800 -6.038 46.148 1.00 32.12 701 PRO A CA 1
ATOM 5422 C C . PRO A 1 701 ? 19.907 -6.111 47.214 1.00 32.12 701 PRO A C 1
ATOM 5424 O O . PRO A 1 701 ? 20.783 -5.250 47.281 1.00 32.12 701 PRO A O 1
ATOM 5427 N N . SER A 1 702 ? 19.893 -7.175 48.024 1.00 29.83 702 SER A N 1
ATOM 5428 C CA . SER A 1 702 ? 20.890 -7.444 49.071 1.00 29.83 702 SER A CA 1
ATOM 5429 C C . SER A 1 702 ? 21.635 -8.764 48.830 1.00 29.83 702 SER A C 1
ATOM 5431 O O . SER A 1 702 ? 21.029 -9.834 48.911 1.00 29.83 702 SER A O 1
ATOM 5433 N N . ASP A 1 703 ? 22.947 -8.689 48.601 1.00 30.06 703 ASP A N 1
ATOM 5434 C CA . ASP A 1 703 ? 23.837 -9.844 48.424 1.00 30.06 703 ASP A CA 1
ATOM 5435 C C . ASP A 1 703 ? 24.380 -10.385 49.756 1.00 30.06 703 ASP A C 1
ATOM 5437 O O . ASP A 1 703 ? 25.066 -9.663 50.482 1.00 30.06 703 ASP A O 1
ATOM 5441 N N . THR A 1 704 ? 24.190 -11.679 50.052 1.00 28.61 704 THR A N 1
ATOM 5442 C CA . THR A 1 704 ? 25.157 -12.492 50.835 1.00 28.61 704 THR A CA 1
ATOM 5443 C C . THR A 1 704 ? 24.906 -14.006 50.632 1.00 28.61 704 THR A C 1
ATOM 5445 O O . THR A 1 704 ? 23.747 -14.421 50.671 1.00 28.61 704 THR A O 1
ATOM 5448 N N . PRO A 1 705 ? 25.935 -14.860 50.422 1.00 32.19 705 PRO A N 1
ATOM 5449 C CA . PRO A 1 705 ? 25.750 -16.279 50.074 1.00 32.19 705 PRO A CA 1
ATOM 5450 C C . PRO A 1 705 ? 25.883 -17.263 51.264 1.00 32.19 705 PRO A C 1
ATOM 5452 O O . PRO A 1 705 ? 26.603 -16.972 52.221 1.00 32.19 705 PRO A O 1
ATOM 5455 N N . PRO A 1 706 ? 25.275 -18.470 51.202 1.00 32.00 706 PRO A N 1
ATOM 5456 C CA . PRO A 1 706 ? 25.480 -19.537 52.186 1.00 32.00 706 PRO A CA 1
ATOM 5457 C C . PRO A 1 706 ? 26.630 -20.505 51.830 1.00 32.00 706 PRO A C 1
ATOM 5459 O O . PRO A 1 706 ? 26.907 -20.785 50.665 1.00 32.00 706 PRO A O 1
ATOM 5462 N N . SER A 1 707 ? 27.275 -21.041 52.873 1.00 26.00 707 SER A N 1
ATOM 5463 C CA . SER A 1 707 ? 28.448 -21.935 52.821 1.00 26.00 707 SER A CA 1
ATOM 5464 C C . SER A 1 707 ? 28.106 -23.421 52.569 1.00 26.00 707 SER A C 1
ATOM 5466 O O . SER A 1 707 ? 26.956 -23.837 52.700 1.00 26.00 707 SER A O 1
ATOM 5468 N N . LEU A 1 708 ? 29.120 -24.234 52.241 1.00 30.53 708 LEU A N 1
ATOM 5469 C CA . LEU A 1 708 ? 29.024 -25.661 51.887 1.00 30.53 708 LEU A CA 1
ATOM 5470 C C . LEU A 1 708 ? 29.630 -26.619 52.942 1.00 30.53 708 LEU A C 1
ATOM 5472 O O . LEU A 1 708 ? 30.504 -26.242 53.720 1.00 30.53 708 LEU A O 1
ATOM 5476 N N . THR A 1 709 ? 29.291 -27.911 52.779 1.00 28.91 709 THR A N 1
ATOM 5477 C CA . THR A 1 709 ? 29.988 -29.142 53.255 1.00 28.91 709 THR A CA 1
ATOM 5478 C C . THR A 1 709 ? 29.525 -29.749 54.618 1.00 28.91 709 THR A C 1
ATOM 5480 O O . THR A 1 709 ? 28.726 -29.124 55.310 1.00 28.91 709 THR A O 1
ATOM 5483 N N . PRO A 1 710 ? 29.818 -31.040 54.935 1.00 44.78 710 PRO A N 1
ATOM 5484 C CA . PRO A 1 710 ? 28.952 -32.165 54.516 1.00 44.78 710 PRO A CA 1
ATOM 5485 C C . PRO A 1 710 ? 28.749 -33.282 55.586 1.00 44.78 710 PRO A C 1
ATOM 5487 O O . PRO A 1 710 ? 29.427 -33.305 56.608 1.00 44.78 710 PRO A O 1
ATOM 5490 N N . SER A 1 711 ? 27.889 -34.288 55.338 1.00 25.59 711 SER A N 1
ATOM 5491 C CA . SER A 1 711 ? 27.987 -35.606 56.021 1.00 25.59 711 SER A CA 1
ATOM 5492 C C . SER A 1 711 ? 27.203 -36.762 55.356 1.00 25.59 711 SER A C 1
ATOM 5494 O O . SER A 1 711 ? 26.152 -36.575 54.751 1.00 25.59 711 SER A O 1
ATOM 5496 N N . SER A 1 712 ? 27.757 -37.974 55.482 1.00 31.20 712 SER A N 1
ATOM 5497 C CA . SER A 1 712 ? 27.238 -39.323 55.144 1.00 31.20 712 SER A CA 1
ATOM 5498 C C . SER A 1 712 ? 28.018 -40.325 56.039 1.00 31.20 712 SER A C 1
ATOM 5500 O O . SER A 1 712 ? 29.117 -39.923 56.441 1.00 31.20 712 SER A O 1
ATOM 5502 N N . PRO A 1 713 ? 27.568 -41.563 56.400 1.00 40.06 713 PRO A N 1
ATOM 5503 C CA . PRO A 1 713 ? 27.009 -42.604 55.505 1.00 40.06 713 PRO A CA 1
ATOM 5504 C C . PRO A 1 713 ? 25.899 -43.538 56.116 1.00 40.06 713 PRO A C 1
ATOM 5506 O O . PRO A 1 713 ? 25.328 -43.243 57.161 1.00 40.06 713 PRO A O 1
ATOM 5509 N N . ALA A 1 714 ? 25.578 -44.657 55.433 1.00 27.25 714 ALA A N 1
ATOM 5510 C CA . ALA A 1 714 ? 24.544 -45.697 55.728 1.00 27.25 714 ALA A CA 1
ATOM 5511 C C . ALA A 1 714 ? 25.103 -46.933 56.519 1.00 27.25 714 ALA A C 1
ATOM 5513 O O . ALA A 1 714 ? 26.212 -46.785 57.035 1.00 27.25 714 ALA A O 1
ATOM 5514 N N . PRO A 1 715 ? 24.508 -48.174 56.576 1.00 54.34 715 PRO A N 1
ATOM 5515 C CA . PRO A 1 715 ? 23.155 -48.745 56.288 1.00 54.34 715 PRO A CA 1
ATOM 5516 C C . PRO A 1 715 ? 22.575 -49.605 57.476 1.00 54.34 715 PRO A C 1
ATOM 5518 O O . PRO A 1 715 ? 23.090 -49.451 58.584 1.00 54.34 715 PRO A O 1
ATOM 5521 N N . PRO A 1 716 ? 21.514 -50.470 57.340 1.00 35.44 716 PRO A N 1
ATOM 5522 C CA . PRO A 1 716 ? 21.696 -51.952 57.194 1.00 35.44 716 PRO A CA 1
ATOM 5523 C C . PRO A 1 716 ? 20.508 -52.696 56.424 1.00 35.44 716 PRO A C 1
ATOM 5525 O O . PRO A 1 716 ? 19.964 -52.057 55.527 1.00 35.44 716 PRO A O 1
ATOM 5528 N N . PRO A 1 717 ? 20.140 -54.016 56.561 1.00 44.00 717 PRO A N 1
ATOM 5529 C CA . PRO A 1 717 ? 20.338 -54.983 55.447 1.00 44.00 717 PRO A CA 1
ATOM 5530 C C . PRO A 1 717 ? 19.225 -56.038 55.065 1.00 44.00 717 PRO A C 1
ATOM 5532 O O . PRO A 1 717 ? 18.392 -56.445 55.862 1.00 44.00 717 PRO A O 1
ATOM 5535 N N . SER A 1 718 ? 19.324 -56.571 53.828 1.00 31.31 718 SER A N 1
ATOM 5536 C CA . SER A 1 718 ? 19.054 -57.959 53.316 1.00 31.31 718 SER A CA 1
ATOM 5537 C C . SER A 1 718 ? 17.756 -58.812 53.546 1.00 31.31 718 SER A C 1
ATOM 5539 O O . SER A 1 718 ? 17.643 -59.465 54.576 1.00 31.31 718 SER A O 1
ATOM 5541 N N . LYS A 1 719 ? 17.022 -59.077 52.426 1.00 27.45 719 LYS A N 1
ATOM 5542 C CA . LYS A 1 719 ? 16.405 -60.371 51.931 1.00 27.45 719 LYS A CA 1
ATOM 5543 C C . LYS A 1 719 ? 15.244 -61.070 52.733 1.00 27.45 719 LYS A C 1
ATOM 5545 O O . LYS A 1 719 ? 15.040 -60.725 53.886 1.00 27.45 719 LYS A O 1
ATOM 5550 N N . PRO A 1 720 ? 14.550 -62.132 52.214 1.00 50.56 720 PRO A N 1
ATOM 5551 C CA . PRO A 1 720 ? 13.786 -62.281 50.941 1.00 50.56 720 PRO A CA 1
ATOM 5552 C C . PRO A 1 720 ? 12.423 -63.065 51.065 1.00 50.56 720 PRO A C 1
ATOM 5554 O O . PRO A 1 720 ? 12.155 -63.638 52.110 1.00 50.56 720 PRO A O 1
ATOM 5557 N N . HIS A 1 721 ? 11.614 -63.140 49.984 1.00 29.97 721 HIS A N 1
ATOM 5558 C CA . HIS A 1 721 ? 10.621 -64.181 49.532 1.00 29.97 721 HIS A CA 1
ATOM 5559 C C . HIS A 1 721 ? 9.537 -63.471 48.671 1.00 29.97 721 HIS A C 1
ATOM 5561 O O . HIS A 1 721 ? 9.052 -62.415 49.056 1.00 29.97 721 HIS A O 1
ATOM 5567 N N . GLU A 1 722 ? 9.261 -63.807 47.404 1.00 30.09 722 GLU A N 1
ATOM 5568 C CA . GLU A 1 722 ? 8.710 -65.043 46.804 1.00 30.09 722 GLU A CA 1
ATOM 5569 C C . GLU A 1 722 ? 7.176 -65.182 46.917 1.00 30.09 722 GLU A C 1
ATOM 5571 O O . GLU A 1 722 ? 6.647 -65.515 47.973 1.00 30.09 722 GLU A O 1
ATOM 5576 N N . ASN A 1 723 ? 6.471 -65.013 45.785 1.00 29.38 723 ASN A N 1
ATOM 5577 C CA . ASN A 1 723 ? 5.381 -65.911 45.372 1.00 29.38 723 ASN A CA 1
ATOM 5578 C C . ASN A 1 723 ? 4.999 -65.737 43.884 1.00 29.38 723 ASN A C 1
ATOM 5580 O O . ASN A 1 723 ? 5.321 -64.727 43.259 1.00 29.38 723 ASN A O 1
ATOM 5584 N N . ARG A 1 724 ? 4.359 -66.762 43.303 1.00 30.22 724 ARG A N 1
ATOM 5585 C CA . ARG A 1 724 ? 4.175 -66.978 41.849 1.00 30.22 724 ARG A CA 1
ATOM 5586 C C . ARG A 1 724 ? 2.714 -67.339 41.514 1.00 30.22 724 ARG A C 1
ATOM 5588 O O . ARG A 1 724 ? 2.001 -67.802 42.393 1.00 30.22 724 ARG A O 1
ATOM 5595 N N . HIS A 1 725 ? 2.365 -67.266 40.217 1.00 37.44 725 HIS A N 1
ATOM 5596 C CA . HIS A 1 725 ? 1.141 -67.764 39.534 1.00 37.44 725 HIS A CA 1
ATOM 5597 C C . HIS A 1 725 ? -0.032 -66.755 39.439 1.00 37.44 725 HIS A C 1
ATOM 5599 O O . HIS A 1 725 ? -0.230 -65.975 40.355 1.00 37.44 725 HIS A O 1
ATOM 5605 N N . GLN A 1 726 ? -0.826 -66.679 38.351 1.00 32.16 726 GLN A N 1
ATOM 5606 C CA . GLN A 1 726 ? -0.973 -67.536 37.148 1.00 32.16 726 GLN A CA 1
ATOM 5607 C C . GLN A 1 726 ? -1.483 -66.727 35.910 1.00 32.16 726 GLN A C 1
ATOM 5609 O O . GLN A 1 726 ? -1.951 -65.605 36.052 1.00 32.16 726 GLN A O 1
ATOM 5614 N N . ASN A 1 727 ? -1.393 -67.305 34.701 1.00 33.75 727 ASN A N 1
ATOM 5615 C CA . ASN A 1 727 ? -1.872 -66.807 33.375 1.00 33.75 727 ASN A CA 1
ATOM 5616 C C . ASN A 1 727 ? -2.801 -67.923 32.768 1.00 33.75 727 ASN A C 1
ATOM 5618 O O . ASN A 1 727 ? -2.964 -68.912 33.492 1.00 33.75 727 ASN A O 1
ATOM 5622 N N . PRO A 1 728 ? -3.329 -67.959 31.504 1.00 55.22 728 PRO A N 1
ATOM 5623 C CA . PRO A 1 728 ? -3.390 -67.000 30.369 1.00 55.22 728 PRO A CA 1
ATOM 5624 C C . PRO A 1 728 ? -4.743 -66.972 29.567 1.00 55.22 728 PRO A C 1
ATOM 5626 O O . PRO A 1 728 ? -5.675 -67.687 29.932 1.00 55.22 728 PRO A O 1
ATOM 5629 N N . LYS A 1 729 ? -4.815 -66.228 28.428 1.00 28.84 729 LYS A N 1
ATOM 5630 C CA . LYS A 1 729 ? -5.463 -66.575 27.105 1.00 28.84 729 LYS A CA 1
ATOM 5631 C C . LYS A 1 729 ? -5.527 -65.359 26.130 1.00 28.84 729 LYS A C 1
ATOM 5633 O O . LYS A 1 729 ? -6.100 -64.342 26.489 1.00 28.84 729 LYS A O 1
ATOM 5638 N N . THR A 1 730 ? -4.745 -65.301 25.033 1.00 30.98 730 THR A N 1
ATOM 5639 C CA . THR A 1 730 ? -5.016 -65.685 23.603 1.00 30.98 730 THR A CA 1
ATOM 5640 C C . THR A 1 730 ? -5.945 -64.764 22.766 1.00 30.98 730 THR A C 1
ATOM 5642 O O . THR A 1 730 ? -7.120 -64.645 23.088 1.00 30.98 730 THR A O 1
ATOM 5645 N N . GLY A 1 731 ? -5.428 -64.191 21.656 1.00 27.81 731 GLY A N 1
ATOM 5646 C CA . GLY A 1 731 ? -6.173 -63.473 20.578 1.00 27.81 731 GLY A CA 1
ATOM 5647 C C . GLY A 1 731 ? -6.568 -64.396 19.396 1.00 27.81 731 GLY A C 1
ATOM 5648 O O . GLY A 1 731 ? -6.790 -65.572 19.685 1.00 27.81 731 GLY A O 1
ATOM 5649 N N . PRO A 1 732 ? -6.584 -63.978 18.094 1.00 42.59 732 PRO A N 1
ATOM 5650 C CA . PRO A 1 732 ? -6.219 -62.672 17.488 1.00 42.59 732 PRO A CA 1
ATOM 5651 C C . PRO A 1 732 ? -7.150 -62.151 16.335 1.00 42.59 732 PRO A C 1
ATOM 5653 O O . PRO A 1 732 ? -8.059 -62.848 15.897 1.00 42.59 732 PRO A O 1
ATOM 5656 N N . GLY A 1 733 ? -6.821 -60.988 15.734 1.00 27.31 733 GLY A N 1
ATOM 5657 C CA . GLY A 1 733 ? -6.892 -60.810 14.262 1.00 27.31 733 GLY A CA 1
ATOM 5658 C C . GLY A 1 733 ? -7.804 -59.729 13.637 1.00 27.31 733 GLY A C 1
ATOM 5659 O O . GLY A 1 733 ? -8.986 -59.961 13.425 1.00 27.31 733 GLY A O 1
ATOM 5660 N N . SER A 1 734 ? -7.217 -58.615 13.170 1.00 30.55 734 SER A N 1
ATOM 5661 C CA . SER A 1 734 ? -7.475 -58.029 11.831 1.00 30.55 734 SER A CA 1
ATOM 5662 C C . SER A 1 734 ? -6.375 -57.010 11.471 1.00 30.55 734 SER A C 1
ATOM 5664 O O . SER A 1 734 ? -5.749 -56.442 12.364 1.00 30.55 734 SER A O 1
ATOM 5666 N N . ALA A 1 735 ? -6.099 -56.810 10.179 1.00 33.62 735 ALA A N 1
ATOM 5667 C CA . ALA A 1 735 ? -5.088 -55.870 9.682 1.00 33.62 735 ALA A CA 1
ATOM 5668 C C . ALA A 1 735 ? -5.487 -55.322 8.302 1.00 33.62 735 ALA A C 1
ATOM 5670 O O . ALA A 1 735 ? -5.985 -56.096 7.489 1.00 33.62 735 ALA A O 1
ATOM 5671 N N . ILE A 1 736 ? -5.224 -54.035 8.023 1.00 36.75 736 ILE A N 1
ATOM 5672 C CA . ILE A 1 736 ? -5.201 -53.421 6.676 1.00 36.75 736 ILE A CA 1
ATOM 5673 C C . ILE A 1 736 ? -4.464 -52.056 6.728 1.00 36.75 736 ILE A C 1
ATOM 5675 O O . ILE A 1 736 ? -4.806 -51.223 7.556 1.00 36.75 736 ILE A O 1
ATOM 5679 N N . ARG A 1 737 ? -3.484 -51.873 5.816 1.00 35.56 737 ARG A N 1
ATOM 5680 C CA . ARG A 1 737 ? -2.855 -50.632 5.257 1.00 35.56 737 ARG A CA 1
ATOM 5681 C C . ARG A 1 737 ? -2.334 -49.547 6.241 1.00 35.56 737 ARG A C 1
ATOM 5683 O O . ARG A 1 737 ? -3.090 -48.996 7.021 1.00 35.56 737 ARG A O 1
ATOM 5690 N N . VAL A 1 738 ? -1.026 -49.236 6.317 1.00 38.59 738 VAL A N 1
ATOM 5691 C CA . VAL A 1 738 ? -0.129 -48.572 5.318 1.00 38.59 738 VAL A CA 1
ATOM 5692 C C . VAL A 1 738 ? -0.614 -47.156 4.942 1.00 38.59 738 VAL A C 1
ATOM 5694 O O . VAL A 1 738 ? -1.721 -47.037 4.437 1.00 38.59 738 VAL A O 1
ATOM 5697 N N . GLY A 1 739 ? 0.156 -46.065 5.081 1.00 34.12 739 GLY A N 1
ATOM 5698 C CA . GLY A 1 739 ? 1.489 -45.872 5.682 1.00 34.12 739 GLY A CA 1
ATOM 5699 C C . GLY A 1 739 ? 2.101 -44.505 5.299 1.00 34.12 739 GLY A C 1
ATOM 5700 O O . GLY A 1 739 ? 1.874 -44.033 4.191 1.00 34.12 739 GLY A O 1
ATOM 5701 N N . SER A 1 740 ? 2.877 -43.872 6.187 1.00 32.19 740 SER A N 1
ATOM 5702 C CA . SER A 1 740 ? 3.756 -42.727 5.870 1.00 32.19 740 SER A CA 1
ATOM 5703 C C . SER A 1 740 ? 4.944 -42.690 6.842 1.00 32.19 740 SER A C 1
ATOM 5705 O O . SER A 1 740 ? 4.828 -43.155 7.977 1.00 32.19 740 SER A O 1
ATOM 5707 N N . GLY A 1 741 ? 6.105 -42.230 6.373 1.00 40.50 741 GLY A N 1
ATOM 5708 C CA . GLY A 1 741 ? 7.396 -42.449 7.029 1.00 40.50 741 GLY A CA 1
ATOM 5709 C C . GLY A 1 741 ? 7.682 -41.532 8.221 1.00 40.50 741 GLY A C 1
ATOM 5710 O O . GLY A 1 741 ? 7.446 -40.329 8.171 1.00 40.50 741 GLY A O 1
ATOM 5711 N N . ALA A 1 742 ? 8.290 -42.098 9.265 1.00 34.66 742 ALA A N 1
ATOM 5712 C CA . ALA A 1 742 ? 8.912 -41.354 10.357 1.00 34.66 742 ALA A CA 1
ATOM 5713 C C . ALA A 1 742 ? 10.309 -41.927 10.636 1.00 34.66 742 ALA A C 1
ATOM 5715 O O . ALA A 1 742 ? 10.449 -43.121 10.905 1.00 34.66 742 ALA A O 1
ATOM 5716 N N . ASN A 1 743 ? 11.341 -41.080 10.581 1.00 36.28 743 ASN A N 1
ATOM 5717 C CA . ASN A 1 743 ? 12.712 -41.482 10.904 1.00 36.28 743 ASN A CA 1
ATOM 5718 C C . ASN A 1 743 ? 12.825 -41.896 12.387 1.00 36.28 743 ASN A C 1
ATOM 5720 O O . ASN A 1 743 ? 12.349 -41.159 13.259 1.00 36.28 743 ASN A O 1
ATOM 5724 N N . PRO A 1 744 ? 13.481 -43.027 12.709 1.00 39.84 744 PRO A N 1
ATOM 5725 C CA . PRO A 1 744 ? 13.643 -43.467 14.088 1.00 39.84 744 PRO A CA 1
ATOM 5726 C C . PRO A 1 744 ? 14.640 -42.562 14.823 1.00 39.84 744 PRO A C 1
ATOM 5728 O O . PRO A 1 744 ? 15.838 -42.577 14.547 1.00 39.84 744 PRO A O 1
ATOM 5731 N N . ARG A 1 745 ? 14.156 -41.781 15.795 1.00 43.28 745 ARG A N 1
ATOM 5732 C CA . ARG A 1 745 ? 15.029 -41.032 16.710 1.00 43.28 745 ARG A CA 1
ATOM 5733 C C . ARG A 1 745 ? 15.759 -42.002 17.638 1.00 43.28 745 ARG A C 1
ATOM 5735 O O . ARG A 1 745 ? 15.141 -42.607 18.515 1.00 43.28 745 ARG A O 1
ATOM 5742 N N . THR A 1 746 ? 17.074 -42.099 17.481 1.00 56.56 746 THR A N 1
ATOM 5743 C CA . THR A 1 746 ? 17.966 -42.661 18.497 1.00 56.56 746 THR A CA 1
ATOM 5744 C C . THR A 1 746 ? 17.833 -41.859 19.795 1.00 56.56 746 THR A C 1
ATOM 5746 O O . THR A 1 746 ? 17.753 -40.628 19.784 1.00 56.56 746 THR A O 1
ATOM 5749 N N . LYS A 1 747 ? 17.763 -42.554 20.935 1.00 53.03 747 LYS A N 1
ATOM 5750 C CA . LYS A 1 747 ? 17.811 -41.901 22.249 1.00 53.03 747 LYS A CA 1
ATOM 5751 C C . LYS A 1 747 ? 19.256 -41.481 22.514 1.00 53.03 747 LYS A C 1
ATOM 5753 O O . LYS A 1 747 ? 20.126 -42.346 22.509 1.00 53.03 747 LYS A O 1
ATOM 5758 N N . LEU A 1 748 ? 19.484 -40.187 22.749 1.00 66.44 748 LEU A N 1
ATOM 5759 C CA . LEU A 1 748 ? 20.768 -39.692 23.251 1.00 66.44 748 LEU A CA 1
ATOM 5760 C C . LEU A 1 748 ? 21.087 -40.366 24.590 1.00 66.44 748 LEU A C 1
ATOM 5762 O O . LEU A 1 748 ? 20.192 -40.606 25.406 1.00 66.44 748 LEU A O 1
ATOM 5766 N N . THR A 1 749 ? 22.365 -40.647 24.803 1.00 79.25 749 THR A N 1
ATOM 5767 C CA . THR A 1 749 ? 22.899 -41.118 26.080 1.00 79.25 749 THR A CA 1
ATOM 5768 C C . THR A 1 749 ? 22.853 -40.005 27.133 1.00 79.25 749 THR A C 1
ATOM 5770 O O . THR A 1 749 ? 22.778 -38.817 26.812 1.00 79.25 749 THR A O 1
ATOM 5773 N N . GLU A 1 750 ? 22.898 -40.372 28.417 1.00 77.31 750 GLU A N 1
ATOM 5774 C CA . GLU A 1 750 ? 22.808 -39.399 29.520 1.00 77.31 750 GLU A CA 1
ATOM 5775 C C . GLU A 1 750 ? 23.951 -38.366 29.495 1.00 77.31 750 GLU A C 1
ATOM 5777 O O . GLU A 1 750 ? 23.737 -37.207 29.852 1.00 77.31 750 GLU A O 1
ATOM 5782 N N . ALA A 1 751 ? 25.130 -38.747 28.987 1.00 76.50 751 ALA A N 1
ATOM 5783 C CA . ALA A 1 751 ? 26.267 -37.848 28.791 1.00 76.50 751 ALA A CA 1
ATOM 5784 C C . ALA A 1 751 ? 26.000 -36.785 27.706 1.00 76.50 751 ALA A C 1
ATOM 5786 O O . ALA A 1 751 ? 26.182 -35.594 27.954 1.00 76.50 751 ALA A O 1
ATOM 5787 N N . GLU A 1 752 ? 25.494 -37.189 26.535 1.00 76.94 752 GLU A N 1
ATOM 5788 C CA . GLU A 1 752 ? 25.147 -36.266 25.438 1.00 76.94 752 GLU A CA 1
ATOM 5789 C C . GLU A 1 752 ? 23.993 -35.325 25.826 1.00 76.94 752 GLU A C 1
ATOM 5791 O O . GLU A 1 752 ? 23.932 -34.173 25.388 1.00 76.94 752 GLU A O 1
ATOM 5796 N N . LEU A 1 753 ? 23.066 -35.797 26.669 1.00 80.44 753 LEU A N 1
ATOM 5797 C CA . LEU A 1 753 ? 21.994 -34.966 27.213 1.00 80.44 753 LEU A CA 1
ATOM 5798 C C . LEU A 1 753 ? 22.538 -33.909 28.189 1.00 80.44 753 LEU A C 1
ATOM 5800 O O . LEU A 1 753 ? 22.114 -32.754 28.118 1.00 80.44 753 LEU A O 1
ATOM 5804 N N . ALA A 1 754 ? 23.483 -34.276 29.059 1.00 83.00 754 ALA A N 1
ATOM 5805 C CA . ALA A 1 754 ? 24.129 -33.347 29.985 1.00 83.00 754 ALA A CA 1
ATOM 5806 C C . ALA A 1 754 ? 24.935 -32.263 29.244 1.00 83.00 754 ALA A C 1
ATOM 5808 O O . ALA A 1 754 ? 24.755 -31.075 29.520 1.00 83.00 754 ALA A O 1
ATOM 5809 N N . GLU A 1 755 ? 25.739 -32.643 28.245 1.00 86.44 755 GLU A N 1
ATOM 5810 C CA . GLU A 1 755 ? 26.497 -31.698 27.410 1.00 86.44 755 GLU A CA 1
ATOM 5811 C C . GLU A 1 755 ? 25.565 -30.710 26.686 1.00 86.44 755 GLU A C 1
ATOM 5813 O O . GLU A 1 755 ? 25.786 -29.494 26.685 1.00 86.44 755 GLU A O 1
ATOM 5818 N N . LYS A 1 756 ? 24.456 -31.211 26.127 1.00 83.94 756 LYS A N 1
ATOM 5819 C CA . LYS A 1 756 ? 23.462 -30.376 25.445 1.00 83.94 756 LYS A CA 1
ATOM 5820 C C . LYS A 1 756 ? 22.730 -29.425 26.397 1.00 83.94 756 LYS A C 1
ATOM 5822 O O . LYS A 1 756 ? 22.392 -28.312 25.985 1.00 83.94 756 LYS A O 1
ATOM 5827 N N . MET A 1 757 ? 22.497 -29.826 27.649 1.00 79.44 757 MET A N 1
ATOM 5828 C CA . MET A 1 757 ? 21.917 -28.943 28.664 1.00 79.44 757 MET A CA 1
ATOM 5829 C C . MET A 1 757 ? 22.893 -27.848 29.109 1.00 79.44 757 MET A C 1
ATOM 5831 O O . MET A 1 757 ? 22.468 -26.697 29.201 1.00 79.44 757 MET A O 1
ATOM 5835 N N . GLU A 1 758 ? 24.189 -28.133 29.283 1.00 85.62 758 GLU A N 1
ATOM 5836 C CA . GLU A 1 758 ? 25.157 -27.075 29.622 1.00 85.62 758 GLU A CA 1
ATOM 5837 C C . GLU A 1 758 ? 25.376 -26.108 28.448 1.00 85.62 758 GLU A C 1
ATOM 5839 O O . GLU A 1 758 ? 25.400 -24.893 28.645 1.00 85.62 758 GLU A O 1
ATOM 5844 N N . LYS A 1 759 ? 25.393 -26.601 27.200 1.00 88.75 759 LYS A N 1
ATOM 5845 C CA . LYS A 1 759 ? 25.425 -25.734 26.008 1.00 88.75 759 LYS A CA 1
ATOM 5846 C C . LYS A 1 759 ? 24.204 -24.808 25.927 1.00 88.75 759 LYS A C 1
ATOM 5848 O O . LYS A 1 759 ? 24.351 -23.626 25.620 1.00 88.75 759 LYS A O 1
ATOM 5853 N N . MET A 1 760 ? 23.008 -25.307 26.253 1.00 78.62 760 MET A N 1
ATOM 5854 C CA . MET A 1 760 ? 21.802 -24.475 26.395 1.00 78.62 760 MET A CA 1
ATOM 5855 C C . MET A 1 760 ? 21.929 -23.460 27.541 1.00 78.62 760 MET A C 1
ATOM 5857 O O . MET A 1 760 ? 21.488 -22.322 27.391 1.00 78.62 760 MET A O 1
ATOM 5861 N N . ARG A 1 761 ? 22.553 -23.835 28.665 1.00 88.75 761 ARG A N 1
ATOM 5862 C CA . ARG A 1 761 ? 22.775 -22.945 29.815 1.00 88.75 761 ARG A CA 1
ATOM 5863 C C . ARG A 1 761 ? 23.681 -21.766 29.457 1.00 88.75 761 ARG A C 1
ATOM 5865 O O . ARG A 1 761 ? 23.335 -20.630 29.773 1.00 88.75 761 ARG A O 1
ATOM 5872 N N . ILE A 1 762 ? 24.773 -22.023 28.735 1.00 90.31 762 ILE A N 1
ATOM 5873 C CA . ILE A 1 762 ? 25.708 -20.996 28.246 1.00 90.31 762 ILE A CA 1
ATOM 5874 C C . ILE A 1 762 ? 25.015 -20.052 27.251 1.00 90.31 762 ILE A C 1
ATOM 5876 O O . ILE A 1 762 ? 25.082 -18.837 27.421 1.00 90.31 762 ILE A O 1
ATOM 5880 N N . ILE A 1 763 ? 24.281 -20.587 26.267 1.00 86.25 763 ILE A N 1
ATOM 5881 C CA . ILE A 1 763 ? 23.541 -19.773 25.280 1.00 86.25 763 ILE A CA 1
ATOM 5882 C C . ILE A 1 763 ? 22.472 -18.903 25.958 1.00 86.25 763 ILE A C 1
ATOM 5884 O O . ILE A 1 763 ? 22.274 -17.748 25.578 1.00 86.25 763 ILE A O 1
ATOM 5888 N N . ASN A 1 764 ? 21.781 -19.430 26.971 1.00 83.75 764 ASN A N 1
ATOM 5889 C CA . ASN A 1 764 ? 20.791 -18.661 27.721 1.00 83.75 764 ASN A CA 1
ATOM 5890 C C . ASN A 1 764 ? 21.449 -17.554 28.558 1.00 83.75 764 ASN A C 1
ATOM 5892 O O . ASN A 1 764 ? 20.947 -16.435 28.546 1.00 83.75 764 ASN A O 1
ATOM 5896 N N . ALA A 1 765 ? 22.591 -17.822 29.201 1.00 89.56 765 ALA A N 1
ATOM 5897 C CA . ALA A 1 765 ? 23.358 -16.800 29.915 1.00 89.56 765 ALA A CA 1
ATOM 5898 C C . ALA A 1 765 ? 23.844 -15.681 28.973 1.00 89.56 765 ALA A C 1
ATOM 5900 O O . ALA A 1 765 ? 23.678 -14.503 29.283 1.00 89.56 765 ALA A O 1
ATOM 5901 N N . GLU A 1 766 ? 24.361 -16.030 27.790 1.00 89.44 766 GLU A N 1
ATOM 5902 C CA . GLU A 1 766 ? 24.787 -15.049 26.786 1.00 89.44 766 GLU A CA 1
ATOM 5903 C C . GLU A 1 766 ? 23.615 -14.180 26.297 1.00 89.44 766 GLU A C 1
ATOM 5905 O O . GLU A 1 766 ? 23.742 -12.959 26.199 1.00 89.44 766 GLU A O 1
ATOM 5910 N N . LYS A 1 767 ? 22.444 -14.782 26.045 1.00 85.12 767 LYS A N 1
ATOM 5911 C CA . LYS A 1 767 ? 21.224 -14.036 25.697 1.00 85.12 767 LYS A CA 1
ATOM 5912 C C . LYS A 1 767 ? 20.792 -13.079 26.807 1.00 85.12 767 LYS A C 1
ATOM 5914 O O . LYS A 1 767 ? 20.400 -11.956 26.501 1.00 85.12 767 LYS A O 1
ATOM 5919 N N . THR A 1 768 ? 20.880 -13.490 28.073 1.00 88.31 768 THR A N 1
ATOM 5920 C CA . THR A 1 768 ? 20.558 -12.623 29.216 1.00 88.31 768 THR A CA 1
ATOM 5921 C C . THR A 1 768 ? 21.522 -11.438 29.317 1.00 88.31 768 THR A C 1
ATOM 5923 O O . THR A 1 768 ? 21.074 -10.315 29.525 1.00 88.31 768 THR A O 1
ATOM 5926 N N . GLU A 1 769 ? 22.823 -11.644 29.103 1.00 89.62 769 GLU A N 1
ATOM 5927 C CA . GLU A 1 769 ? 23.806 -10.550 29.095 1.00 89.62 769 GLU A CA 1
ATOM 5928 C C . GLU A 1 769 ? 23.632 -9.603 27.897 1.00 89.62 769 GLU A C 1
ATOM 5930 O O . GLU A 1 769 ? 23.730 -8.387 28.057 1.00 89.62 769 GLU A O 1
ATOM 5935 N N . ARG A 1 770 ? 23.299 -10.124 26.706 1.00 82.94 770 ARG A N 1
ATOM 5936 C CA . ARG A 1 770 ? 22.936 -9.288 25.547 1.00 82.94 770 ARG A CA 1
ATOM 5937 C C . ARG A 1 770 ? 21.681 -8.448 25.821 1.00 82.94 770 ARG A C 1
ATOM 5939 O O . ARG A 1 770 ? 21.666 -7.276 25.462 1.00 82.94 770 ARG A O 1
ATOM 5946 N N . PHE A 1 771 ? 20.670 -9.011 26.491 1.00 86.06 771 PHE A N 1
ATOM 5947 C CA . PHE A 1 771 ? 19.451 -8.283 26.864 1.00 86.06 771 PHE A CA 1
ATOM 5948 C C . PHE A 1 771 ? 19.742 -7.134 27.843 1.00 86.06 771 PHE A C 1
ATOM 5950 O O . PHE A 1 771 ? 19.365 -6.000 27.571 1.00 86.06 771 PHE A O 1
ATOM 5957 N N . LYS A 1 772 ? 20.505 -7.388 28.918 1.00 88.38 772 LYS A N 1
ATOM 5958 C CA . LYS A 1 772 ? 20.919 -6.340 29.873 1.00 88.38 772 LYS A CA 1
ATOM 5959 C C . LYS A 1 772 ? 21.704 -5.204 29.212 1.00 88.38 772 LYS A C 1
ATOM 5961 O O . LYS A 1 772 ? 21.554 -4.051 29.601 1.00 88.38 772 LYS A O 1
ATOM 5966 N N . ARG A 1 773 ? 22.561 -5.515 28.229 1.00 87.81 773 ARG A N 1
ATOM 5967 C CA . ARG A 1 773 ? 23.306 -4.488 27.479 1.00 87.81 773 ARG A CA 1
ATOM 5968 C C . ARG A 1 773 ? 22.382 -3.619 26.629 1.00 87.81 773 ARG A C 1
ATOM 5970 O O . ARG A 1 773 ? 22.586 -2.414 26.609 1.00 87.81 773 ARG A O 1
ATOM 5977 N N . ALA A 1 774 ? 21.372 -4.205 25.987 1.00 83.19 774 ALA A N 1
ATOM 5978 C CA . ALA A 1 774 ? 20.371 -3.447 25.234 1.00 83.19 774 ALA A CA 1
ATOM 5979 C C . ALA A 1 774 ? 19.523 -2.541 26.149 1.00 83.19 774 ALA A C 1
ATOM 5981 O O . ALA A 1 774 ? 19.306 -1.382 25.822 1.00 83.19 774 ALA A O 1
ATOM 5982 N N . GLU A 1 775 ? 19.115 -3.035 27.322 1.00 86.75 775 GLU A N 1
ATOM 5983 C CA . GLU A 1 775 ? 18.366 -2.256 28.322 1.00 86.75 775 GLU A CA 1
ATOM 5984 C C . GLU A 1 775 ? 19.196 -1.083 28.889 1.00 86.75 775 GLU A C 1
ATOM 5986 O O . GLU A 1 775 ? 18.693 0.030 29.047 1.00 86.75 775 GLU A O 1
ATOM 5991 N N . ALA A 1 776 ? 20.494 -1.298 29.133 1.00 87.44 776 ALA A N 1
ATOM 5992 C CA . ALA A 1 776 ? 21.413 -0.238 29.551 1.00 87.44 776 ALA A CA 1
ATOM 5993 C C . ALA A 1 776 ? 21.647 0.820 28.454 1.00 87.44 776 ALA A C 1
ATOM 5995 O O . ALA A 1 776 ? 21.729 2.011 28.762 1.00 87.44 776 ALA A O 1
ATOM 5996 N N . ASP A 1 777 ? 21.733 0.396 27.190 1.00 87.44 777 ASP A N 1
ATOM 5997 C CA . ASP A 1 777 ? 21.883 1.281 26.031 1.00 87.44 777 ASP A CA 1
ATOM 5998 C C . ASP A 1 777 ? 20.624 2.145 25.831 1.00 87.44 777 ASP A C 1
ATOM 6000 O O . ASP A 1 777 ? 20.724 3.373 25.797 1.00 87.44 777 ASP A O 1
ATOM 6004 N N . GLU A 1 778 ? 19.432 1.533 25.857 1.00 81.44 778 GLU A N 1
ATOM 6005 C CA . GLU A 1 778 ? 18.131 2.219 25.785 1.00 81.44 778 GLU A CA 1
ATOM 6006 C C . GLU A 1 778 ? 17.965 3.257 26.908 1.00 81.44 778 GLU A C 1
ATOM 6008 O O . GLU A 1 778 ? 17.590 4.404 26.648 1.00 81.44 778 GLU A O 1
ATOM 6013 N N . HIS A 1 779 ? 18.319 2.899 28.146 1.00 87.62 779 HIS A N 1
ATOM 6014 C CA . HIS A 1 779 ? 18.297 3.824 29.281 1.00 87.62 779 HIS A CA 1
ATOM 6015 C C . HIS A 1 779 ? 19.289 4.990 29.107 1.00 87.62 779 HIS A C 1
ATOM 6017 O O . HIS A 1 779 ? 18.967 6.139 29.422 1.00 87.62 779 HIS A O 1
ATOM 6023 N N . SER A 1 780 ? 20.487 4.732 28.569 1.00 86.06 780 SER A N 1
ATOM 6024 C CA . SER A 1 780 ? 21.477 5.784 28.302 1.00 86.06 780 SER A CA 1
ATOM 6025 C C . SER A 1 780 ? 21.016 6.752 27.202 1.00 86.06 780 SER A C 1
ATOM 6027 O O . SER A 1 780 ? 21.153 7.970 27.347 1.00 86.06 780 SER A O 1
ATOM 6029 N N . HIS A 1 781 ? 20.380 6.224 26.154 1.00 89.06 781 HIS A N 1
ATOM 6030 C CA . HIS A 1 781 ? 19.810 6.992 25.052 1.00 89.06 781 HIS A CA 1
ATOM 6031 C C . HIS A 1 781 ? 18.615 7.846 25.508 1.00 89.06 781 HIS A C 1
ATOM 6033 O O . HIS A 1 781 ? 18.509 9.013 25.126 1.00 89.06 781 HIS A O 1
ATOM 6039 N N . ALA A 1 782 ? 17.756 7.321 26.390 1.00 86.62 782 ALA A N 1
ATOM 6040 C CA . ALA A 1 782 ? 16.661 8.082 26.993 1.00 86.62 782 ALA A CA 1
ATOM 6041 C C . ALA A 1 782 ? 17.170 9.305 27.786 1.00 86.62 782 ALA A C 1
ATOM 6043 O O . ALA A 1 782 ? 16.676 10.416 27.585 1.00 86.62 782 ALA A O 1
ATOM 6044 N N . ILE A 1 783 ? 18.214 9.132 28.607 1.00 90.19 783 ILE A N 1
ATOM 6045 C CA . ILE A 1 783 ? 18.862 10.236 29.344 1.00 90.19 783 ILE A CA 1
ATOM 6046 C C . ILE A 1 783 ? 19.499 11.258 28.384 1.00 90.19 783 ILE A C 1
ATOM 6048 O O . ILE A 1 783 ? 19.450 12.464 28.640 1.00 90.19 783 ILE A O 1
ATOM 6052 N N . ALA A 1 784 ? 20.098 10.803 27.279 1.00 86.25 784 ALA A N 1
ATOM 6053 C CA . ALA A 1 784 ? 20.680 11.689 26.272 1.00 86.25 784 ALA A CA 1
ATOM 6054 C C . ALA A 1 784 ? 19.611 12.546 25.566 1.00 86.25 784 ALA A C 1
ATOM 6056 O O . ALA A 1 784 ? 19.792 13.759 25.429 1.00 86.25 784 ALA A O 1
ATOM 6057 N N . LEU A 1 785 ? 18.474 11.949 25.189 1.00 88.69 785 LEU A N 1
ATOM 6058 C CA . LEU A 1 785 ? 17.331 12.665 24.613 1.00 88.69 785 LEU A CA 1
ATOM 6059 C C . LEU A 1 785 ? 16.729 13.685 25.587 1.00 88.69 785 LEU A C 1
ATOM 6061 O O . LEU A 1 785 ? 16.416 14.807 25.182 1.00 88.69 785 LEU A O 1
ATOM 6065 N N . GLU A 1 786 ? 16.588 13.330 26.867 1.00 86.81 786 GLU A N 1
ATOM 6066 C CA . GLU A 1 786 ? 16.064 14.246 27.884 1.00 86.81 786 GLU A CA 1
ATOM 6067 C C . GLU A 1 786 ? 16.964 15.483 28.022 1.00 86.81 786 GLU A C 1
ATOM 6069 O O . GLU A 1 786 ? 16.477 16.607 27.853 1.00 86.81 786 GLU A O 1
ATOM 6074 N N . LYS A 1 787 ? 18.283 15.286 28.183 1.00 90.69 787 LYS A N 1
ATOM 6075 C CA . LYS A 1 787 ? 19.279 16.373 28.232 1.00 90.69 787 LYS A CA 1
ATOM 6076 C C . LYS A 1 787 ? 19.265 17.251 26.979 1.00 90.69 787 LYS A C 1
ATOM 6078 O O . LYS A 1 787 ? 19.214 18.473 27.102 1.00 90.69 787 LYS A O 1
ATOM 6083 N N . ALA A 1 788 ? 19.233 16.656 25.785 1.00 84.44 788 ALA A N 1
ATOM 6084 C CA . ALA A 1 788 ? 19.148 17.406 24.528 1.00 84.44 788 ALA A CA 1
ATOM 6085 C C . ALA A 1 788 ? 17.855 18.246 24.437 1.00 84.44 788 ALA A C 1
ATOM 6087 O O . ALA A 1 788 ? 17.857 19.363 23.902 1.00 84.44 788 ALA A O 1
ATOM 6088 N N . SER A 1 789 ? 16.749 17.751 25.007 1.00 84.12 789 SER A N 1
ATOM 6089 C CA . SER A 1 789 ? 15.488 18.495 25.096 1.00 84.12 789 SER A CA 1
ATOM 6090 C C . SER A 1 789 ? 15.581 19.688 26.059 1.00 84.12 789 SER A C 1
ATOM 6092 O O . SER A 1 789 ? 15.030 20.752 25.769 1.00 84.12 789 SER A O 1
ATOM 6094 N N . GLU A 1 790 ? 16.288 19.544 27.185 1.00 88.81 790 GLU A N 1
ATOM 6095 C CA . GLU A 1 790 ? 16.514 20.621 28.157 1.00 88.81 790 GLU A CA 1
ATOM 6096 C C . GLU A 1 790 ? 17.452 21.699 27.615 1.00 88.81 790 GLU A C 1
ATOM 6098 O O . GLU A 1 790 ? 17.162 22.890 27.730 1.00 88.81 790 GLU A O 1
ATOM 6103 N N . GLU A 1 791 ? 18.540 21.299 26.962 1.00 88.38 791 GLU A N 1
ATOM 6104 C CA . GLU A 1 791 ? 19.491 22.210 26.327 1.00 88.38 791 GLU A CA 1
ATOM 6105 C C . GLU A 1 791 ? 18.830 23.012 25.195 1.00 88.38 791 GLU A C 1
ATOM 6107 O O . GLU A 1 791 ? 18.969 24.235 25.117 1.00 88.38 791 GLU A O 1
ATOM 6112 N N . THR A 1 792 ? 17.982 22.362 24.390 1.00 84.06 792 THR A N 1
ATOM 6113 C CA . THR A 1 792 ? 17.171 23.044 23.369 1.00 84.06 792 THR A CA 1
ATOM 6114 C C . THR A 1 792 ? 16.181 24.044 23.983 1.00 84.06 792 THR A C 1
ATOM 6116 O O . THR A 1 792 ? 15.951 25.111 23.405 1.00 84.06 792 THR A O 1
ATOM 6119 N N . LYS A 1 793 ? 15.602 23.749 25.159 1.00 88.69 793 LYS A N 1
ATOM 6120 C CA . LYS A 1 793 ? 14.733 24.694 25.891 1.00 88.69 793 LYS A CA 1
ATOM 6121 C C . LYS A 1 793 ? 15.526 25.901 26.405 1.00 88.69 793 LYS A C 1
ATOM 6123 O O . LYS A 1 793 ? 15.068 27.023 26.196 1.00 88.69 793 LYS A O 1
ATOM 6128 N N . LYS A 1 794 ? 16.712 25.694 26.993 1.00 92.06 794 LYS A N 1
ATOM 6129 C CA . LYS A 1 794 ? 17.605 26.778 27.452 1.00 92.06 794 LYS A CA 1
ATOM 6130 C C . LYS A 1 794 ? 18.017 27.696 26.303 1.00 92.06 794 LYS A C 1
ATOM 6132 O O . LYS A 1 794 ? 17.755 28.893 26.368 1.00 92.06 794 LYS A O 1
ATOM 6137 N N . ARG A 1 795 ? 18.508 27.134 25.191 1.00 89.56 795 ARG A N 1
ATOM 6138 C CA . ARG A 1 795 ? 18.901 27.910 24.000 1.00 89.56 795 ARG A CA 1
ATOM 6139 C C . ARG A 1 795 ? 17.751 28.763 23.445 1.00 89.56 795 ARG A C 1
ATOM 6141 O O . ARG A 1 795 ? 17.964 29.902 23.040 1.00 89.56 795 ARG A O 1
ATOM 6148 N N . ARG A 1 796 ? 16.511 28.250 23.467 1.00 88.69 796 ARG A N 1
ATOM 6149 C CA . ARG A 1 796 ? 15.308 29.020 23.083 1.00 88.69 796 ARG A CA 1
ATOM 6150 C C . ARG A 1 796 ? 14.959 30.137 24.075 1.00 88.69 796 ARG A C 1
ATOM 6152 O O . ARG A 1 796 ? 14.462 31.175 23.644 1.00 88.69 796 ARG A O 1
ATOM 6159 N N . GLN A 1 797 ? 15.192 29.944 25.375 1.00 88.88 797 GLN A N 1
ATOM 6160 C CA . GLN A 1 797 ? 14.992 30.987 26.388 1.00 88.88 797 GLN A CA 1
ATOM 6161 C C . GLN A 1 797 ? 16.022 32.113 26.234 1.00 88.88 797 GLN A C 1
ATOM 6163 O O . GLN A 1 797 ? 15.629 33.273 26.134 1.00 88.88 797 GLN A O 1
ATOM 6168 N N . GLU A 1 798 ? 17.305 31.774 26.102 1.00 90.50 798 GLU A N 1
ATOM 6169 C CA . GLU A 1 798 ? 18.397 32.734 25.875 1.00 90.50 798 GLU A CA 1
ATOM 6170 C C . GLU A 1 798 ? 18.183 33.556 24.594 1.00 90.50 798 GLU A C 1
ATOM 6172 O O . GLU A 1 798 ? 18.331 34.779 24.595 1.00 90.50 798 GLU A O 1
ATOM 6177 N N . GLU A 1 799 ? 17.756 32.919 23.497 1.00 88.69 799 GLU A N 1
ATOM 6178 C CA . GLU A 1 799 ? 17.451 33.635 22.256 1.00 88.69 799 GLU A CA 1
ATOM 6179 C C . GLU A 1 799 ? 16.238 34.573 22.405 1.00 88.69 799 GLU A C 1
ATOM 6181 O O . GLU A 1 799 ? 16.238 35.687 21.875 1.00 88.69 799 GLU A O 1
ATOM 6186 N N . ALA A 1 800 ? 15.213 34.165 23.162 1.00 90.19 800 ALA A N 1
ATOM 6187 C CA . ALA A 1 800 ? 14.054 35.006 23.451 1.00 90.19 800 ALA A CA 1
ATOM 6188 C C . ALA A 1 800 ? 14.406 36.206 24.350 1.00 90.19 800 ALA A C 1
ATOM 6190 O O . ALA A 1 800 ? 13.848 37.291 24.164 1.00 90.19 800 ALA A O 1
ATOM 6191 N N . GLU A 1 801 ? 15.335 36.052 25.296 1.00 89.44 801 GLU A N 1
ATOM 6192 C CA . GLU A 1 801 ? 15.855 37.163 26.100 1.00 89.44 801 GLU A CA 1
ATOM 6193 C C . GLU A 1 801 ? 16.728 38.110 25.274 1.00 89.44 801 GLU A C 1
ATOM 6195 O O . GLU A 1 801 ? 16.539 39.327 25.350 1.00 89.44 801 GLU A O 1
ATOM 6200 N N . ARG A 1 802 ? 17.589 37.583 24.394 1.00 90.62 802 ARG A N 1
ATOM 6201 C CA . ARG A 1 802 ? 18.378 38.405 23.465 1.00 90.62 802 ARG A CA 1
ATOM 6202 C C . ARG A 1 802 ? 17.481 39.245 22.550 1.00 90.62 802 ARG A C 1
ATOM 6204 O O . ARG A 1 802 ? 17.647 40.461 22.492 1.00 90.62 802 ARG A O 1
ATOM 6211 N N . ARG A 1 803 ? 16.447 38.641 21.948 1.00 90.25 803 ARG A N 1
ATOM 6212 C CA . ARG A 1 803 ? 15.439 39.355 21.135 1.00 90.25 803 ARG A CA 1
ATOM 6213 C C . ARG A 1 803 ? 14.686 40.432 21.934 1.00 90.25 803 ARG A C 1
ATOM 6215 O O . ARG A 1 803 ? 14.367 41.485 21.383 1.00 90.25 803 ARG A O 1
ATOM 6222 N N . LYS A 1 804 ? 14.410 40.214 23.229 1.00 91.88 804 LYS A N 1
ATOM 6223 C CA . LYS A 1 804 ? 13.820 41.247 24.107 1.00 91.88 804 LYS A CA 1
ATOM 6224 C C . LYS A 1 804 ? 14.782 42.415 24.335 1.00 91.88 804 LYS A C 1
ATOM 6226 O O . LYS A 1 804 ? 14.344 43.557 24.221 1.00 91.88 804 LYS A O 1
ATOM 6231 N N . MET A 1 805 ? 16.059 42.142 24.619 1.00 89.06 805 MET A N 1
ATOM 6232 C CA . MET A 1 805 ? 17.086 43.176 24.818 1.00 89.06 805 MET A CA 1
ATOM 6233 C C . MET A 1 805 ? 17.339 44.001 23.549 1.00 89.06 805 MET A C 1
ATOM 6235 O O . MET A 1 805 ? 17.410 45.227 23.612 1.00 89.06 805 MET A O 1
ATOM 6239 N N . GLU A 1 806 ? 17.407 43.354 22.385 1.00 88.56 806 GLU A N 1
ATOM 6240 C CA . GLU A 1 806 ? 17.500 44.029 21.084 1.00 88.56 806 GLU A CA 1
ATOM 6241 C C . GLU A 1 806 ? 16.286 44.947 20.842 1.00 88.56 806 GLU A C 1
ATOM 6243 O O . GLU A 1 806 ? 16.442 46.092 20.411 1.00 88.56 806 GLU A O 1
ATOM 6248 N N . ALA A 1 807 ? 15.074 44.492 21.184 1.00 87.88 807 ALA A N 1
ATOM 6249 C CA . ALA A 1 807 ? 13.853 45.282 21.039 1.00 87.88 807 ALA A CA 1
ATOM 6250 C C . ALA A 1 807 ? 13.784 46.492 21.994 1.00 87.88 807 ALA A C 1
ATOM 6252 O O . ALA A 1 807 ? 13.326 47.559 21.575 1.00 87.88 807 ALA A O 1
ATOM 6253 N N . THR A 1 808 ? 14.233 46.377 23.251 1.00 87.00 808 THR A N 1
ATOM 6254 C CA . THR A 1 808 ? 14.314 47.535 24.164 1.00 87.00 808 THR A CA 1
ATOM 6255 C C . THR A 1 808 ? 15.403 48.517 23.750 1.00 87.00 808 THR A C 1
ATOM 6257 O O . THR A 1 808 ? 15.138 49.718 23.741 1.00 87.00 808 THR A O 1
ATOM 6260 N N . ASN A 1 809 ? 16.579 48.037 23.340 1.00 87.81 809 ASN A N 1
ATOM 6261 C CA . ASN A 1 809 ? 17.665 48.898 22.862 1.00 87.81 809 ASN A CA 1
ATOM 6262 C C . ASN A 1 809 ? 17.244 49.670 21.595 1.00 87.81 809 ASN A C 1
ATOM 6264 O O . ASN A 1 809 ? 17.390 50.889 21.519 1.00 87.81 809 ASN A O 1
ATOM 6268 N N . ARG A 1 810 ? 16.581 49.000 20.639 1.00 87.88 810 ARG A N 1
ATOM 6269 C CA . ARG A 1 810 ? 16.022 49.667 19.452 1.00 87.88 810 ARG A CA 1
ATOM 6270 C C . ARG A 1 810 ? 15.021 50.771 19.815 1.00 87.88 810 ARG A C 1
ATOM 6272 O O . ARG A 1 810 ? 15.113 51.861 19.258 1.00 87.88 810 ARG A O 1
ATOM 6279 N N . ARG A 1 811 ? 14.109 50.525 20.765 1.00 89.25 811 ARG A N 1
ATOM 6280 C CA . ARG A 1 811 ? 13.162 51.552 21.247 1.00 89.25 811 ARG A CA 1
ATOM 6281 C C . ARG A 1 811 ? 13.881 52.750 21.870 1.00 89.25 811 ARG A C 1
ATOM 6283 O O . ARG A 1 811 ? 13.544 53.877 21.537 1.00 89.25 811 ARG A O 1
ATOM 6290 N N . GLN A 1 812 ? 14.903 52.523 22.698 1.00 87.88 812 GLN A N 1
ATOM 6291 C CA . GLN A 1 812 ? 15.697 53.608 23.290 1.00 87.88 812 GLN A CA 1
ATOM 6292 C C . GLN A 1 812 ? 16.402 54.463 22.226 1.00 87.88 812 GLN A C 1
ATOM 6294 O O . GLN A 1 812 ? 16.383 55.691 22.322 1.00 87.88 812 GLN A O 1
ATOM 6299 N N . MET A 1 813 ? 16.965 53.829 21.193 1.00 82.06 813 MET A N 1
ATOM 6300 C CA . MET A 1 813 ? 17.604 54.518 20.066 1.00 82.06 813 MET A CA 1
ATOM 6301 C C . MET A 1 813 ? 16.608 55.338 19.233 1.00 82.06 813 MET A C 1
ATOM 6303 O O . MET A 1 813 ? 16.937 56.446 18.805 1.00 82.06 813 MET A O 1
ATOM 6307 N N . ASP A 1 814 ? 15.394 54.829 19.012 1.00 84.44 814 ASP A N 1
ATOM 6308 C CA . ASP A 1 814 ? 14.342 55.548 18.285 1.00 84.44 814 ASP A CA 1
ATOM 6309 C C . ASP A 1 814 ? 13.760 56.711 19.124 1.00 84.44 814 ASP A C 1
ATOM 6311 O O . ASP A 1 814 ? 13.645 57.827 18.612 1.00 84.44 814 ASP A O 1
ATOM 6315 N N . ASP A 1 815 ? 13.553 56.534 20.435 1.00 87.75 815 ASP A N 1
ATOM 6316 C CA . ASP A 1 815 ? 13.198 57.630 21.354 1.00 87.75 815 ASP A CA 1
ATOM 6317 C C . ASP A 1 815 ? 14.280 58.728 21.392 1.00 87.75 815 ASP A C 1
ATOM 6319 O O . ASP A 1 815 ? 13.984 59.922 21.486 1.00 87.75 815 ASP A O 1
ATOM 6323 N N . GLU A 1 816 ? 15.562 58.353 21.334 1.00 87.31 816 GLU A N 1
ATOM 6324 C CA . GLU A 1 816 ? 16.670 59.309 21.329 1.00 87.31 816 GLU A CA 1
ATOM 6325 C C . GLU A 1 816 ? 16.802 60.061 19.999 1.00 87.31 816 GLU A C 1
ATOM 6327 O O . GLU A 1 816 ? 17.115 61.257 19.991 1.00 87.31 816 GLU A O 1
ATOM 6332 N N . ARG A 1 817 ? 16.484 59.408 18.874 1.00 86.69 817 ARG A N 1
ATOM 6333 C CA . ARG A 1 817 ? 16.328 60.073 17.572 1.00 86.69 817 ARG A CA 1
ATOM 6334 C C . ARG A 1 817 ? 15.210 61.113 17.619 1.00 86.69 817 ARG A C 1
ATOM 6336 O O . ARG A 1 817 ? 15.440 62.244 17.187 1.00 86.69 817 ARG A O 1
ATOM 6343 N N . GLU A 1 818 ? 14.053 60.786 18.198 1.00 83.06 818 GLU A N 1
ATOM 6344 C CA . GLU A 1 818 ? 12.929 61.725 18.313 1.00 83.06 818 GLU A CA 1
ATOM 6345 C C . GLU A 1 818 ? 13.271 62.905 19.245 1.00 83.06 818 GLU A C 1
ATOM 6347 O O . GLU A 1 818 ? 13.076 64.065 18.873 1.00 83.06 818 GLU A O 1
ATOM 6352 N N . ARG A 1 819 ? 13.915 62.649 20.397 1.00 86.25 819 ARG A N 1
ATOM 6353 C CA . ARG A 1 819 ? 14.431 63.710 21.288 1.00 86.25 819 ARG A CA 1
ATOM 6354 C C . ARG A 1 819 ? 15.440 64.621 20.585 1.00 86.25 819 ARG A C 1
ATOM 6356 O O . ARG A 1 819 ? 15.394 65.839 20.757 1.00 86.25 819 ARG A O 1
ATOM 6363 N N . ASN A 1 820 ? 16.347 64.072 19.776 1.00 82.31 820 ASN A N 1
ATOM 6364 C CA . ASN A 1 820 ? 17.313 64.872 19.016 1.00 82.31 820 ASN A CA 1
ATOM 6365 C C . ASN A 1 820 ? 16.657 65.655 17.863 1.00 82.31 820 ASN A C 1
ATOM 6367 O O . ASN A 1 820 ? 17.069 66.782 17.579 1.00 82.31 820 ASN A O 1
ATOM 6371 N N . ARG A 1 821 ? 15.590 65.126 17.252 1.00 82.44 821 ARG A N 1
ATOM 6372 C CA . ARG A 1 821 ? 14.748 65.855 16.290 1.00 82.44 821 ARG A CA 1
ATOM 6373 C C . ARG A 1 821 ? 14.032 67.036 16.953 1.00 82.44 821 ARG A C 1
ATOM 6375 O O . ARG A 1 821 ? 14.062 68.139 16.416 1.00 82.44 821 ARG A O 1
ATOM 6382 N N . GLN A 1 822 ? 13.470 66.837 18.144 1.00 79.00 822 GLN A N 1
ATOM 6383 C CA . GLN A 1 822 ? 12.818 67.890 18.931 1.00 79.00 822 GLN A CA 1
ATOM 6384 C C . GLN A 1 822 ? 13.814 68.947 19.431 1.00 79.00 822 GLN A C 1
ATOM 6386 O O . GLN A 1 822 ? 13.527 70.137 19.347 1.00 79.00 822 GLN A O 1
ATOM 6391 N N . ARG A 1 823 ? 15.028 68.556 19.844 1.00 80.19 823 ARG A N 1
ATOM 6392 C CA . ARG A 1 823 ? 16.118 69.506 20.148 1.00 80.19 823 ARG A CA 1
ATOM 6393 C C . ARG A 1 823 ? 16.484 70.373 18.938 1.00 80.19 823 ARG A C 1
ATOM 6395 O O . ARG A 1 823 ? 16.643 71.578 19.102 1.00 80.19 823 ARG A O 1
ATOM 6402 N N . LYS A 1 824 ? 16.564 69.794 17.731 1.00 74.31 824 LYS A N 1
ATOM 6403 C CA . LYS A 1 824 ? 16.781 70.559 16.487 1.00 74.31 824 LYS A CA 1
ATOM 6404 C C . LYS A 1 824 ? 15.625 71.512 16.173 1.00 74.31 824 LYS A C 1
ATOM 6406 O O . LYS A 1 824 ? 15.884 72.652 15.812 1.00 74.31 824 LYS A O 1
ATOM 6411 N N . LEU A 1 825 ? 14.374 71.076 16.337 1.00 70.12 825 LEU A N 1
ATOM 6412 C CA . LEU A 1 825 ? 13.196 71.930 16.134 1.00 70.12 825 LEU A CA 1
ATOM 6413 C C . LEU A 1 825 ? 13.163 73.101 17.129 1.00 70.12 825 LEU A C 1
ATOM 6415 O O . LEU A 1 825 ? 12.960 74.238 16.718 1.00 70.12 825 LEU A O 1
ATOM 6419 N N . ASN A 1 826 ? 13.458 72.855 18.407 1.00 72.00 826 ASN A N 1
ATOM 6420 C CA . ASN A 1 826 ? 13.511 73.906 19.426 1.00 72.00 826 ASN A CA 1
ATOM 6421 C C . ASN A 1 826 ? 14.667 74.893 19.188 1.00 72.00 826 ASN A C 1
ATOM 6423 O O . ASN A 1 826 ? 14.495 76.087 19.408 1.00 72.00 826 ASN A O 1
ATOM 6427 N N . ALA A 1 827 ? 15.817 74.426 18.687 1.00 66.56 827 ALA A N 1
ATOM 6428 C CA . ALA A 1 827 ? 16.933 75.292 18.292 1.00 66.56 827 ALA A CA 1
ATOM 6429 C C . ALA A 1 827 ? 16.631 76.162 17.052 1.00 66.56 827 ALA A C 1
ATOM 6431 O O . ALA A 1 827 ? 17.297 77.171 16.844 1.00 66.56 827 ALA A O 1
ATOM 6432 N N . LEU A 1 828 ? 15.630 75.790 16.245 1.00 62.00 828 LEU A N 1
ATOM 6433 C CA . LEU A 1 828 ? 15.152 76.549 15.082 1.00 62.00 828 LEU A CA 1
ATOM 6434 C C . LEU A 1 828 ? 13.938 77.447 15.395 1.00 62.00 828 LEU A C 1
ATOM 6436 O O . LEU A 1 828 ? 13.556 78.260 14.561 1.00 62.00 828 LEU A O 1
ATOM 6440 N N . GLY A 1 829 ? 13.335 77.327 16.583 1.00 51.44 829 GLY A N 1
ATOM 6441 C CA . GLY A 1 829 ? 12.173 78.118 17.017 1.00 51.44 829 GLY A CA 1
ATOM 6442 C C . GLY A 1 829 ? 12.518 79.428 17.737 1.00 51.44 829 GLY A C 1
ATOM 6443 O O . GLY A 1 829 ? 11.662 79.988 18.418 1.00 51.44 829 GLY A O 1
ATOM 6444 N N . GLY A 1 830 ? 13.775 79.871 17.653 1.00 45.09 830 GLY A N 1
ATOM 6445 C CA . GLY A 1 830 ? 14.360 80.914 18.499 1.00 45.09 830 GLY A CA 1
ATOM 6446 C C . GLY A 1 830 ? 14.547 82.293 17.863 1.00 45.09 830 GLY A C 1
ATOM 6447 O O . GLY A 1 830 ? 15.288 83.081 18.437 1.00 45.09 830 GLY A O 1
ATOM 6448 N N . GLU A 1 831 ? 13.926 82.606 16.720 1.00 36.56 831 GLU A N 1
ATOM 6449 C CA . GLU A 1 831 ? 13.978 83.959 16.138 1.00 36.56 831 GLU A CA 1
ATOM 6450 C C . GLU A 1 831 ? 12.750 84.288 15.261 1.00 36.56 831 GLU A C 1
ATOM 6452 O O . GLU A 1 831 ? 12.195 83.447 14.556 1.00 36.56 831 GLU A O 1
ATOM 6457 N N . SER A 1 832 ? 12.293 85.538 15.335 1.00 36.84 832 SER A N 1
ATOM 6458 C CA . SER A 1 832 ? 11.254 86.174 14.503 1.00 36.84 832 SER A CA 1
ATOM 6459 C C . SER A 1 832 ? 11.454 87.685 14.645 1.00 36.84 832 SER A C 1
ATOM 6461 O O . SER A 1 832 ? 11.702 88.130 15.769 1.00 36.84 832 SER A O 1
ATOM 6463 N N . PRO A 1 833 ? 11.400 88.490 13.565 1.00 44.75 833 PRO A N 1
ATOM 6464 C CA . PRO A 1 833 ? 10.162 88.775 12.818 1.00 44.75 833 PRO A CA 1
ATOM 6465 C C . PRO A 1 833 ? 10.415 88.817 11.276 1.00 44.75 833 PRO A C 1
ATOM 6467 O O . PRO A 1 833 ? 11.485 88.429 10.830 1.00 44.75 833 PRO A O 1
ATOM 6470 N N . ALA A 1 834 ? 9.519 89.219 10.363 1.00 30.89 834 ALA A N 1
ATOM 6471 C CA . ALA A 1 834 ? 8.288 90.005 10.466 1.00 30.89 834 ALA A CA 1
ATOM 6472 C C . ALA A 1 834 ? 7.254 89.639 9.378 1.00 30.89 834 ALA A C 1
ATOM 6474 O O . ALA A 1 834 ? 7.548 88.935 8.416 1.00 30.89 834 ALA A O 1
ATOM 6475 N N . SER A 1 835 ? 6.031 90.150 9.528 1.00 30.62 835 SER A N 1
ATOM 6476 C CA . SER A 1 835 ? 4.906 89.918 8.615 1.00 30.62 835 SER A CA 1
ATOM 6477 C C . SER A 1 835 ? 4.879 90.845 7.397 1.00 30.62 835 SER A C 1
ATOM 6479 O O . SER A 1 835 ? 5.037 92.052 7.579 1.00 30.62 835 SER A O 1
ATOM 6481 N N . THR A 1 836 ? 4.363 90.340 6.270 1.00 29.28 836 THR A N 1
ATOM 6482 C CA . THR A 1 836 ? 3.290 91.047 5.541 1.00 29.28 836 THR A CA 1
ATOM 6483 C C . THR A 1 836 ? 2.280 90.044 4.972 1.00 29.28 836 THR A C 1
ATOM 6485 O O . THR A 1 836 ? 2.660 88.985 4.483 1.00 29.28 836 THR A O 1
ATOM 6488 N N . LYS A 1 837 ? 0.984 90.365 5.065 1.00 31.31 837 LYS A N 1
ATOM 6489 C CA . LYS A 1 837 ? -0.134 89.559 4.541 1.00 31.31 837 LYS A CA 1
ATOM 6490 C C . LYS A 1 837 ? -0.432 89.904 3.078 1.00 31.31 837 LYS A C 1
ATOM 6492 O O . LYS A 1 837 ? -0.447 91.093 2.772 1.00 31.31 837 LYS A O 1
ATOM 6497 N N . THR A 1 838 ? -0.904 88.923 2.307 1.00 28.81 838 THR A N 1
ATOM 6498 C CA . THR A 1 838 ? -2.155 89.035 1.521 1.00 28.81 838 THR A CA 1
ATOM 6499 C C . THR A 1 838 ? -2.712 87.647 1.178 1.00 28.81 838 THR A C 1
ATOM 6501 O O . THR A 1 838 ? -1.978 86.662 1.203 1.00 28.81 838 THR A O 1
ATOM 6504 N N . ASN A 1 839 ? -4.025 87.570 0.938 1.00 31.08 839 ASN A N 1
ATOM 6505 C CA . ASN A 1 839 ? -4.802 86.326 0.912 1.00 31.08 839 ASN A CA 1
ATOM 6506 C C . ASN A 1 839 ? -5.133 85.802 -0.506 1.00 31.08 839 ASN A C 1
ATOM 6508 O O . ASN A 1 839 ? -5.071 86.549 -1.478 1.00 31.08 839 ASN A O 1
ATOM 6512 N N . ASP A 1 840 ? -5.614 84.552 -0.528 1.00 31.91 840 ASP A N 1
ATOM 6513 C CA . ASP A 1 840 ? -6.616 83.953 -1.432 1.00 31.91 840 ASP A CA 1
ATOM 6514 C C . ASP A 1 840 ? -6.375 83.927 -2.955 1.00 31.91 840 ASP A C 1
ATOM 6516 O O . ASP A 1 840 ? -6.682 84.877 -3.669 1.00 31.91 840 ASP A O 1
ATOM 6520 N N . ALA A 1 841 ? -6.033 82.739 -3.473 1.00 29.58 841 ALA A N 1
ATOM 6521 C CA . ALA A 1 841 ? -6.923 81.954 -4.351 1.00 29.58 841 ALA A CA 1
ATOM 6522 C C . ALA A 1 841 ? -6.335 80.553 -4.628 1.00 29.58 841 ALA A C 1
ATOM 6524 O O . ALA A 1 841 ? -5.122 80.387 -4.730 1.00 29.58 841 ALA A O 1
ATOM 6525 N N . ALA A 1 842 ? -7.189 79.534 -4.768 1.00 45.94 842 ALA A N 1
ATOM 6526 C CA . ALA A 1 842 ? -6.764 78.168 -5.087 1.00 45.94 842 ALA A CA 1
ATOM 6527 C C . ALA A 1 842 ? -6.600 77.951 -6.603 1.00 45.94 842 ALA A C 1
ATOM 6529 O O . ALA A 1 842 ? -7.481 78.326 -7.376 1.00 45.94 842 ALA A O 1
ATOM 6530 N N . LEU A 1 843 ? -5.534 77.255 -7.012 1.00 30.14 843 LEU A N 1
ATOM 6531 C CA . LEU A 1 843 ? -5.329 76.742 -8.372 1.00 30.14 843 LEU A CA 1
ATOM 6532 C C . LEU A 1 843 ? -4.806 75.296 -8.335 1.00 30.14 843 LEU A C 1
ATOM 6534 O O . LEU A 1 843 ? -4.226 74.856 -7.343 1.00 30.14 843 LEU A O 1
ATOM 6538 N N . LYS A 1 844 ? -5.108 74.538 -9.394 1.00 33.19 844 LYS A N 1
ATOM 6539 C CA . LYS A 1 844 ? -4.832 73.097 -9.525 1.00 33.19 844 LYS A CA 1
ATOM 6540 C C . LYS A 1 844 ? -3.550 72.833 -10.328 1.00 33.19 844 LYS A C 1
ATOM 6542 O O . LYS A 1 844 ? -3.017 73.742 -10.943 1.00 33.19 844 LYS A O 1
ATOM 6547 N N . VAL A 1 845 ? -3.153 71.555 -10.296 1.00 47.56 845 VAL A N 1
ATOM 6548 C CA . VAL A 1 845 ? -2.371 70.758 -11.268 1.00 47.56 845 VAL A CA 1
ATOM 6549 C C . VAL A 1 845 ? -2.064 71.435 -12.616 1.00 47.56 845 VAL A C 1
ATOM 6551 O O . VAL A 1 845 ? -2.950 72.046 -13.205 1.00 47.56 845 VAL A O 1
ATOM 6554 N N . GLU A 1 846 ? -0.857 71.139 -13.118 1.00 42.19 846 GLU A N 1
ATOM 6555 C CA . GLU A 1 846 ? -0.158 71.657 -14.310 1.00 42.19 846 GLU A CA 1
ATOM 6556 C C . GLU A 1 846 ? 0.723 72.890 -14.042 1.00 42.19 846 GLU A C 1
ATOM 6558 O O . GLU A 1 846 ? 0.259 74.019 -14.135 1.00 42.19 846 GLU A O 1
ATOM 6563 N N . ASP A 1 847 ? 2.014 72.651 -13.755 1.00 32.12 847 ASP A N 1
ATOM 6564 C CA . ASP A 1 847 ? 3.116 73.540 -14.170 1.00 32.12 847 ASP A CA 1
ATOM 6565 C C . ASP A 1 847 ? 4.502 72.834 -14.086 1.00 32.12 847 ASP A C 1
ATOM 6567 O O . ASP A 1 847 ? 5.165 72.844 -13.052 1.00 32.12 847 ASP A O 1
ATOM 6571 N N . PHE A 1 848 ? 4.933 72.272 -15.231 1.00 34.06 848 PHE A N 1
ATOM 6572 C CA . PHE A 1 848 ? 6.324 72.024 -15.699 1.00 34.06 848 PHE A CA 1
ATOM 6573 C C . PHE A 1 848 ? 7.293 71.071 -14.934 1.00 34.06 848 PHE A C 1
ATOM 6575 O O . PHE A 1 848 ? 7.262 70.970 -13.711 1.00 34.06 848 PHE A O 1
ATOM 6582 N N . PRO A 1 849 ? 8.316 70.490 -15.616 1.00 42.22 849 PRO A N 1
ATOM 6583 C CA . PRO A 1 849 ? 8.423 70.076 -17.029 1.00 42.22 849 PRO A CA 1
ATOM 6584 C C . PRO A 1 849 ? 8.906 68.609 -17.210 1.00 42.22 849 PRO A C 1
ATOM 6586 O O . PRO A 1 849 ? 9.209 67.910 -16.247 1.00 42.22 849 PRO A O 1
ATOM 6589 N N . ALA A 1 850 ? 9.008 68.134 -18.460 1.00 37.88 850 ALA A N 1
ATOM 6590 C CA . ALA A 1 850 ? 9.234 66.719 -18.794 1.00 37.88 850 ALA A CA 1
ATOM 6591 C C . ALA A 1 850 ? 10.470 66.430 -19.686 1.00 37.88 850 ALA A C 1
ATOM 6593 O O . ALA A 1 850 ? 10.963 67.323 -20.373 1.00 37.88 850 ALA A O 1
ATOM 6594 N N . LEU A 1 851 ? 10.824 65.129 -19.763 1.00 33.22 851 LEU A N 1
ATOM 6595 C CA . LEU A 1 851 ? 11.669 64.445 -20.775 1.00 33.22 851 LEU A CA 1
ATOM 6596 C C . LEU A 1 851 ? 13.211 64.639 -20.673 1.00 33.22 851 LEU A C 1
ATOM 6598 O O . LEU A 1 851 ? 13.648 65.614 -20.065 1.00 33.22 851 LEU A O 1
ATOM 6602 N N . PRO A 1 852 ? 14.055 63.725 -21.235 1.00 39.72 852 PRO A N 1
ATOM 6603 C CA . PRO A 1 852 ? 13.737 62.708 -22.251 1.00 39.72 852 PRO A CA 1
ATOM 6604 C C . PRO A 1 852 ? 14.192 61.250 -22.005 1.00 39.72 852 PRO A C 1
ATOM 6606 O O . PRO A 1 852 ? 14.893 60.904 -21.058 1.00 39.72 852 PRO A O 1
ATOM 6609 N N . SER A 1 853 ? 13.746 60.405 -22.934 1.00 38.62 853 SER A N 1
ATOM 6610 C CA . SER A 1 853 ? 13.977 58.967 -23.094 1.00 38.62 853 SER A CA 1
ATOM 6611 C C . SER A 1 853 ? 15.341 58.603 -23.701 1.00 38.62 853 SER A C 1
ATOM 6613 O O . SER A 1 853 ? 15.994 59.422 -24.347 1.00 38.62 853 SER A O 1
ATOM 6615 N N . SER A 1 854 ? 15.712 57.320 -23.620 1.00 30.12 854 SER A N 1
ATOM 6616 C CA . SER A 1 854 ? 16.603 56.695 -24.605 1.00 30.12 854 SER A CA 1
ATOM 6617 C C . SER A 1 854 ? 16.200 55.247 -24.900 1.00 30.12 854 SER A C 1
ATOM 6619 O O . SER A 1 854 ? 15.693 54.525 -24.042 1.00 30.12 854 SER A O 1
ATOM 6621 N N . SER A 1 855 ? 16.396 54.840 -26.152 1.00 28.25 855 SER A N 1
ATOM 6622 C CA . SER A 1 855 ? 16.102 53.509 -26.683 1.00 28.25 855 SER A CA 1
ATOM 6623 C C . SER A 1 855 ? 17.342 52.926 -27.368 1.00 28.25 855 SER A C 1
ATOM 6625 O O . SER A 1 855 ? 18.171 53.675 -27.877 1.00 28.25 855 SER A O 1
ATOM 6627 N N . THR A 1 856 ? 17.394 51.591 -27.469 1.00 29.78 856 THR A N 1
ATOM 6628 C CA . THR A 1 856 ? 18.143 50.802 -28.480 1.00 29.78 856 THR A CA 1
ATOM 6629 C C . THR A 1 856 ? 19.657 51.025 -28.666 1.00 29.78 856 THR A C 1
ATOM 6631 O O . THR A 1 856 ? 20.056 52.002 -29.289 1.00 29.78 856 THR A O 1
ATOM 6634 N N . ALA A 1 857 ? 20.475 50.002 -28.355 1.00 28.30 857 ALA A N 1
ATOM 6635 C CA . ALA A 1 857 ? 21.474 49.438 -29.293 1.00 28.30 857 ALA A CA 1
ATOM 6636 C C . ALA A 1 857 ? 22.125 48.122 -28.791 1.00 28.30 857 ALA A C 1
ATOM 6638 O O . ALA A 1 857 ? 22.335 47.925 -27.598 1.00 28.30 857 ALA A O 1
ATOM 6639 N N . ASN A 1 858 ? 22.472 47.241 -29.737 1.00 30.36 858 ASN A N 1
ATOM 6640 C CA . ASN A 1 858 ? 23.058 45.902 -29.553 1.00 30.36 858 ASN A CA 1
ATOM 6641 C C . ASN A 1 858 ? 24.444 45.850 -28.878 1.00 30.36 858 ASN A C 1
ATOM 6643 O O . ASN A 1 858 ? 25.289 46.709 -29.133 1.00 30.36 858 ASN A O 1
ATOM 6647 N N . LYS A 1 859 ? 24.760 44.706 -28.239 1.00 27.11 859 LYS A N 1
ATOM 6648 C CA . LYS A 1 859 ? 26.118 44.117 -28.259 1.00 27.11 859 LYS A CA 1
ATOM 6649 C C . LYS A 1 859 ? 26.147 42.608 -27.955 1.00 27.11 859 LYS A C 1
ATOM 6651 O O . LYS A 1 859 ? 25.650 42.171 -26.925 1.00 27.11 859 LYS A O 1
ATOM 6656 N N . LYS A 1 860 ? 26.816 41.828 -28.817 1.00 29.56 860 LYS A N 1
ATOM 6657 C CA . LYS A 1 860 ? 27.423 40.530 -28.457 1.00 29.56 860 LYS A CA 1
ATOM 6658 C C . LYS A 1 860 ? 28.744 40.801 -27.726 1.00 29.56 860 LYS A C 1
ATOM 6660 O O . LYS A 1 860 ? 29.513 41.584 -28.273 1.00 29.56 860 LYS A O 1
ATOM 6665 N N . THR A 1 861 ? 29.035 40.098 -26.624 1.00 29.16 861 THR A N 1
ATOM 6666 C CA . THR A 1 861 ? 30.364 39.503 -26.308 1.00 29.16 861 THR A CA 1
ATOM 6667 C C . THR A 1 861 ? 30.365 38.748 -24.972 1.00 29.16 861 THR A C 1
ATOM 6669 O O . THR A 1 861 ? 29.926 39.298 -23.972 1.00 29.16 861 THR A O 1
ATOM 6672 N N . ALA A 1 862 ? 30.967 37.552 -24.985 1.00 27.27 862 ALA A N 1
ATOM 6673 C CA . ALA A 1 862 ? 31.695 36.877 -23.898 1.00 27.27 862 ALA A CA 1
ATOM 6674 C C . ALA A 1 862 ? 31.095 36.858 -22.472 1.00 27.27 862 ALA A C 1
ATOM 6676 O O . ALA A 1 862 ? 31.280 37.773 -21.673 1.00 27.27 862 ALA A O 1
ATOM 6677 N N . SER A 1 863 ? 30.514 35.714 -22.113 1.00 27.80 863 SER A N 1
ATOM 6678 C CA . SER A 1 863 ? 30.224 35.308 -20.737 1.00 27.80 863 SER A CA 1
ATOM 6679 C C . SER A 1 863 ? 31.470 34.766 -20.023 1.00 27.80 863 SER A C 1
ATOM 6681 O O . SER A 1 863 ? 32.050 33.776 -20.466 1.00 27.80 863 SER A O 1
ATOM 6683 N N . VAL A 1 864 ? 31.808 35.331 -18.862 1.00 28.03 864 VAL A N 1
ATOM 6684 C CA . VAL A 1 864 ? 32.565 34.635 -17.807 1.00 28.03 864 VAL A CA 1
ATOM 6685 C C . VAL A 1 864 ? 31.735 34.744 -16.534 1.00 28.03 864 VAL A C 1
ATOM 6687 O O . VAL A 1 864 ? 31.729 35.781 -15.873 1.00 28.03 864 VAL A O 1
ATOM 6690 N N . ALA A 1 865 ? 30.975 33.693 -16.232 1.00 29.89 865 ALA A N 1
ATOM 6691 C CA . ALA A 1 865 ? 30.215 33.604 -14.994 1.00 29.89 865 ALA A CA 1
ATOM 6692 C C . ALA A 1 865 ? 31.165 33.297 -13.827 1.00 29.89 865 ALA A C 1
ATOM 6694 O O . ALA A 1 865 ? 32.049 32.448 -13.947 1.00 29.89 865 ALA A O 1
ATOM 6695 N N . LYS A 1 866 ? 30.970 33.975 -12.693 1.00 27.95 866 LYS A N 1
ATOM 6696 C CA . LYS A 1 866 ? 31.601 33.619 -11.418 1.00 27.95 866 LYS A CA 1
ATOM 6697 C C . LYS A 1 866 ? 30.538 32.961 -10.539 1.00 27.95 866 LYS A C 1
ATOM 6699 O O . LYS A 1 866 ? 29.399 33.413 -10.539 1.00 27.95 866 LYS A O 1
ATOM 6704 N N . ALA A 1 867 ? 30.911 31.870 -9.880 1.00 28.34 867 ALA A N 1
ATOM 6705 C CA . ALA A 1 867 ? 29.975 30.922 -9.287 1.00 28.34 867 ALA A CA 1
ATOM 6706 C C . ALA A 1 867 ? 29.196 31.469 -8.080 1.00 28.34 867 ALA A C 1
ATOM 6708 O O . ALA A 1 867 ? 29.794 32.052 -7.175 1.00 28.34 867 ALA A O 1
ATOM 6709 N N . ASP A 1 868 ? 27.904 31.140 -8.033 1.00 27.19 868 ASP A N 1
ATOM 6710 C CA . ASP A 1 868 ? 27.164 30.970 -6.784 1.00 27.19 868 ASP A CA 1
ATOM 6711 C C . ASP A 1 868 ? 27.373 29.528 -6.294 1.00 27.19 868 ASP A C 1
ATOM 6713 O O . ASP A 1 868 ? 27.151 28.570 -7.037 1.00 27.19 868 ASP A O 1
ATOM 6717 N N . LEU A 1 869 ? 27.835 29.372 -5.051 1.00 30.97 869 LEU A N 1
ATOM 6718 C CA . LEU A 1 869 ? 28.033 28.075 -4.395 1.00 30.97 869 LEU A CA 1
ATOM 6719 C C . LEU A 1 869 ? 26.892 27.808 -3.394 1.00 30.97 869 LEU A C 1
ATOM 6721 O O . LEU A 1 869 ? 26.541 28.712 -2.631 1.00 30.97 869 LEU A O 1
ATOM 6725 N N . PRO A 1 870 ? 26.323 26.588 -3.356 1.00 32.88 870 PRO A N 1
ATOM 6726 C CA . PRO A 1 870 ? 25.248 26.239 -2.434 1.00 32.88 870 PRO A CA 1
ATOM 6727 C C . PRO A 1 870 ? 25.754 25.997 -1.004 1.00 32.88 870 PRO A C 1
ATOM 6729 O O . PRO A 1 870 ? 26.897 25.600 -0.777 1.00 32.88 870 PRO A O 1
ATOM 6732 N N . SER A 1 871 ? 24.872 26.205 -0.025 1.00 33.88 871 SER A N 1
ATOM 6733 C CA . SER A 1 871 ? 25.143 25.950 1.395 1.00 33.88 871 SER A CA 1
ATOM 6734 C C . SER A 1 871 ? 25.093 24.452 1.738 1.00 33.88 871 SER A C 1
ATOM 6736 O O . SER A 1 871 ? 24.140 23.785 1.334 1.00 33.88 871 SER A O 1
ATOM 6738 N N . PRO A 1 872 ? 26.027 23.922 2.549 1.00 37.44 872 PRO A N 1
ATOM 6739 C CA . PRO A 1 872 ? 25.911 22.586 3.120 1.00 37.44 872 PRO A CA 1
ATOM 6740 C C . PRO A 1 872 ? 25.163 22.613 4.465 1.00 37.44 872 PRO A C 1
ATOM 6742 O O . PRO A 1 872 ? 25.447 23.438 5.333 1.00 37.44 872 PRO A O 1
ATOM 6745 N N . MET A 1 873 ? 24.255 21.658 4.675 1.00 30.94 873 MET A N 1
ATOM 6746 C CA . MET A 1 873 ? 23.813 21.249 6.012 1.00 30.94 873 MET A CA 1
ATOM 6747 C C . MET A 1 873 ? 23.932 19.731 6.140 1.00 30.94 873 MET A C 1
ATOM 6749 O O . MET A 1 873 ? 23.103 18.995 5.613 1.00 30.94 873 MET A O 1
ATOM 6753 N N . SER A 1 874 ? 24.934 19.297 6.901 1.00 32.69 874 SER A N 1
ATOM 6754 C CA . SER A 1 874 ? 25.077 17.931 7.414 1.00 32.69 874 SER A CA 1
ATOM 6755 C C . SER A 1 874 ? 25.245 18.005 8.938 1.00 32.69 874 SER A C 1
ATOM 6757 O O . SER A 1 874 ? 25.872 18.949 9.425 1.00 32.69 874 SER A O 1
ATOM 6759 N N . PRO A 1 875 ? 24.675 17.075 9.721 1.00 42.97 875 PRO A N 1
ATOM 6760 C CA . PRO A 1 875 ? 24.774 17.107 11.177 1.00 42.97 875 PRO A CA 1
ATOM 6761 C C . PRO A 1 875 ? 26.101 16.508 11.685 1.00 42.97 875 PRO A C 1
ATOM 6763 O O . PRO A 1 875 ? 26.692 15.669 11.016 1.00 42.97 875 PRO A O 1
ATOM 6766 N N . LEU A 1 876 ? 26.473 16.870 12.925 1.00 33.62 876 LEU A N 1
ATOM 6767 C CA . LEU A 1 876 ? 27.576 16.319 13.748 1.00 33.62 876 LEU A CA 1
ATOM 6768 C C . LEU A 1 876 ? 29.017 16.830 13.487 1.00 33.62 876 LEU A C 1
ATOM 6770 O O . LEU A 1 876 ? 29.886 16.073 13.080 1.00 33.62 876 LEU A O 1
ATOM 6774 N N . GLY A 1 877 ? 29.294 18.059 13.950 1.00 40.12 877 GLY A N 1
ATOM 6775 C CA . GLY A 1 877 ? 30.476 18.366 14.786 1.00 40.12 877 GLY A CA 1
ATOM 6776 C C . GLY A 1 877 ? 31.845 18.658 14.134 1.00 40.12 877 GLY A C 1
ATOM 6777 O O . GLY A 1 877 ? 32.255 17.993 13.195 1.00 40.12 877 GLY A O 1
ATOM 6778 N N . LYS A 1 878 ? 32.588 19.580 14.783 1.00 50.88 878 LYS A N 1
ATOM 6779 C CA . LYS A 1 878 ? 33.993 20.020 14.555 1.00 50.88 878 LYS A CA 1
ATOM 6780 C C . LYS A 1 878 ? 34.242 21.148 13.537 1.00 50.88 878 LYS A C 1
ATOM 6782 O O . LYS A 1 878 ? 35.058 20.998 12.642 1.00 50.88 878 LYS A O 1
ATOM 6787 N N . TRP A 1 879 ? 33.622 22.313 13.744 1.00 46.22 879 TRP A N 1
ATOM 6788 C CA . TRP A 1 879 ? 34.080 23.560 13.100 1.00 46.22 879 TRP A CA 1
ATOM 6789 C C . TRP A 1 879 ? 35.030 24.373 14.001 1.00 46.22 879 TRP A C 1
ATOM 6791 O O . TRP A 1 879 ? 36.026 24.914 13.528 1.00 46.22 879 TRP A O 1
ATOM 6801 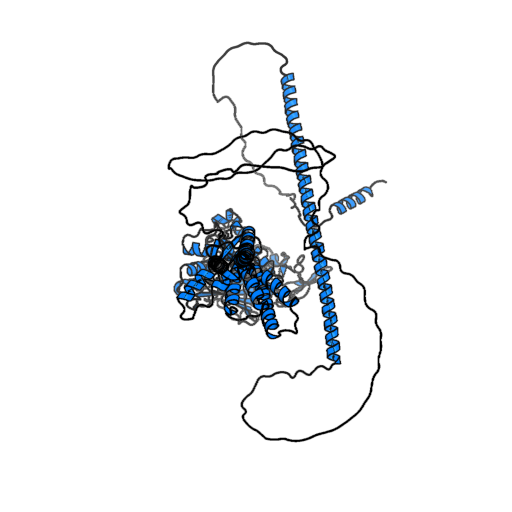N N . ASP A 1 880 ? 34.782 24.383 15.316 1.00 51.81 880 ASP A N 1
ATOM 6802 C CA . ASP A 1 880 ? 35.624 25.099 16.288 1.00 51.81 880 ASP A CA 1
ATOM 6803 C C . ASP A 1 880 ? 37.045 24.501 16.376 1.00 51.81 880 ASP A C 1
ATOM 6805 O O . ASP A 1 880 ? 38.027 25.240 16.347 1.00 51.81 880 ASP A O 1
ATOM 6809 N N . ASP A 1 881 ? 37.170 23.166 16.359 1.00 56.88 881 ASP A N 1
ATOM 6810 C CA . ASP A 1 881 ? 38.460 22.455 16.321 1.00 56.88 881 ASP A CA 1
ATOM 6811 C C . ASP A 1 881 ? 39.296 22.779 15.062 1.00 56.88 881 ASP A C 1
ATOM 6813 O O . ASP A 1 881 ? 40.528 22.766 15.114 1.00 56.88 881 ASP A O 1
ATOM 6817 N N . GLU A 1 882 ? 38.653 23.054 13.919 1.00 57.81 882 GLU A N 1
ATOM 6818 C CA . GLU A 1 882 ? 39.350 23.435 12.681 1.00 57.81 882 GLU A CA 1
ATOM 6819 C C . GLU A 1 882 ? 39.818 24.893 12.724 1.00 57.81 882 GLU A C 1
ATOM 6821 O O . GLU A 1 882 ? 40.937 25.188 12.300 1.00 57.81 882 GLU A O 1
ATOM 6826 N N . MET A 1 883 ? 39.007 25.791 13.291 1.00 66.19 883 MET A N 1
ATOM 6827 C CA . MET A 1 883 ? 39.384 27.189 13.522 1.00 66.19 883 MET A CA 1
ATOM 6828 C C . MET A 1 883 ? 40.562 27.303 14.500 1.00 66.19 883 MET A C 1
ATOM 6830 O O . MET A 1 883 ? 41.544 27.977 14.191 1.00 66.19 883 MET A O 1
ATOM 6834 N N . GLU A 1 884 ? 40.535 26.584 15.625 1.00 60.50 884 GLU A N 1
ATOM 6835 C CA . GLU A 1 884 ? 41.621 26.618 16.616 1.00 60.50 884 GLU A CA 1
ATOM 6836 C C . GLU A 1 884 ? 42.932 26.020 16.051 1.00 60.50 884 GLU A C 1
ATOM 6838 O O . GLU A 1 884 ? 44.026 26.536 16.302 1.00 60.50 884 GLU A O 1
ATOM 6843 N N . ALA A 1 885 ? 42.843 25.001 15.184 1.00 58.25 885 ALA A N 1
ATOM 6844 C CA . ALA A 1 885 ? 43.993 24.446 14.463 1.00 58.25 885 ALA A CA 1
ATOM 6845 C C . ALA A 1 885 ? 44.540 25.369 13.348 1.00 58.25 885 ALA A C 1
ATOM 6847 O O . ALA A 1 885 ? 45.744 25.347 13.059 1.00 58.25 885 ALA A O 1
ATOM 6848 N N . MET A 1 886 ? 43.684 26.177 12.717 1.00 55.00 886 MET A N 1
ATOM 6849 C CA . MET A 1 886 ? 44.069 27.182 11.716 1.00 55.00 886 MET A CA 1
ATOM 6850 C C . MET A 1 886 ? 44.743 28.397 12.367 1.00 55.00 886 MET A C 1
ATOM 6852 O O . MET A 1 886 ? 45.797 28.838 11.895 1.00 55.00 886 MET A O 1
ATOM 6856 N N . ASP A 1 887 ? 44.220 28.881 13.494 1.00 63.22 887 ASP A N 1
ATOM 6857 C CA . ASP A 1 887 ? 44.831 29.976 14.255 1.00 63.22 887 ASP A CA 1
ATOM 6858 C C . ASP A 1 887 ? 46.175 29.550 14.869 1.00 63.22 887 ASP A C 1
ATOM 6860 O O . ASP A 1 887 ? 47.158 30.290 14.770 1.00 63.22 887 ASP A O 1
ATOM 6864 N N . ALA A 1 888 ? 46.291 28.316 15.378 1.00 58.81 888 ALA A N 1
ATOM 6865 C CA . ALA A 1 888 ? 47.565 27.763 15.849 1.00 58.81 888 ALA A CA 1
ATOM 6866 C C . ALA A 1 888 ? 48.636 27.667 14.740 1.00 58.81 888 ALA A C 1
ATOM 6868 O O . ALA A 1 888 ? 49.814 27.941 14.990 1.00 58.81 888 ALA A O 1
ATOM 6869 N N . LYS A 1 889 ? 48.252 27.329 13.498 1.00 52.84 889 LYS A N 1
ATOM 6870 C CA . LYS A 1 889 ? 49.168 27.359 12.339 1.00 52.84 889 LYS A CA 1
ATOM 6871 C C . LYS A 1 889 ? 49.540 28.777 11.913 1.00 52.84 889 LYS A C 1
ATOM 6873 O O . LYS A 1 889 ? 50.672 28.998 11.490 1.00 52.84 889 LYS A O 1
ATOM 6878 N N . THR A 1 890 ? 48.620 29.729 12.041 1.00 50.84 890 THR A N 1
ATOM 6879 C CA . THR A 1 890 ? 48.856 31.129 11.660 1.00 50.84 890 THR A CA 1
ATOM 6880 C C . THR A 1 890 ? 49.751 31.844 12.682 1.00 50.84 890 THR A C 1
ATOM 6882 O O . THR A 1 890 ? 50.627 32.616 12.299 1.00 50.84 890 THR A O 1
ATOM 6885 N N . ALA A 1 891 ? 49.634 31.511 13.972 1.00 46.44 891 ALA A N 1
ATOM 6886 C CA . ALA A 1 891 ? 50.493 32.032 15.039 1.00 46.44 891 ALA A CA 1
ATOM 6887 C C . ALA A 1 891 ? 51.946 31.508 14.994 1.00 46.44 891 ALA A C 1
ATOM 6889 O O . ALA A 1 891 ? 52.859 32.186 15.462 1.00 46.44 891 ALA A O 1
ATOM 6890 N N . ALA A 1 892 ? 52.184 30.328 14.411 1.00 49.94 892 ALA A N 1
ATOM 6891 C CA . ALA A 1 892 ? 53.521 29.736 14.273 1.00 49.94 892 ALA A CA 1
ATOM 6892 C C . ALA A 1 892 ? 54.319 30.249 13.050 1.00 49.94 892 ALA A C 1
ATOM 6894 O O . ALA A 1 892 ? 55.456 29.827 12.839 1.00 49.94 892 ALA A O 1
ATOM 6895 N N . GLY A 1 893 ? 53.729 31.127 12.228 1.00 50.19 893 GLY A N 1
ATOM 6896 C CA . GLY A 1 893 ? 54.218 31.480 10.891 1.00 50.19 893 GLY A CA 1
ATOM 6897 C C . GLY A 1 893 ? 54.839 32.872 10.720 1.00 50.19 893 GLY A C 1
ATOM 6898 O O . GLY A 1 893 ? 54.954 33.317 9.580 1.00 50.19 893 GLY A O 1
ATOM 6899 N N . THR A 1 894 ? 55.230 33.580 11.789 1.00 42.84 894 THR A N 1
ATOM 6900 C CA . THR A 1 894 ? 55.797 34.943 11.664 1.00 42.84 894 THR A CA 1
ATOM 6901 C C . THR A 1 894 ? 56.911 35.285 12.660 1.00 42.84 894 THR A C 1
ATOM 6903 O O . THR A 1 894 ? 56.640 35.489 13.842 1.00 42.84 894 THR A O 1
ATOM 6906 N N . SER A 1 895 ? 58.098 35.566 12.099 1.00 33.62 895 SER A N 1
ATOM 6907 C CA . SER A 1 895 ? 59.266 36.303 12.646 1.00 33.62 895 SER A CA 1
ATOM 6908 C C . SER A 1 895 ? 60.432 35.479 13.221 1.00 33.62 895 SER A C 1
ATOM 6910 O O . SER A 1 895 ? 60.228 34.727 14.171 1.00 33.62 895 SER A O 1
ATOM 6912 N N . PRO A 1 896 ? 61.682 35.814 12.845 1.00 45.38 896 PRO A N 1
ATOM 6913 C CA . PRO A 1 896 ? 62.186 36.153 11.507 1.00 45.38 896 PRO A CA 1
ATOM 6914 C C . PRO A 1 896 ? 63.107 35.063 10.922 1.00 45.38 896 PRO A C 1
ATOM 6916 O O . PRO A 1 896 ? 63.813 34.386 11.702 1.00 45.38 896 PRO A O 1
#

Sequence (896 aa):
MSTITPEDIYIGLWTDWSKGKVLGATITVTATTGVILAAFIAIFVNLAVGNLWNMVAYAIHQTRTTDSECHPMLRQQQVILKNNTTPLATGIRLAQLLWTWPWNSQRAVFWSSLALTVLTLSCALGGVIAGIFSSSIVATTDIEVLLSSPNCGFWQENILTLGVSLGITWDNATNRFYQQEVGDSRTYARSCYNASSLRTCNTFVKPTIDWTTRYNAPCPFDGMCIGTAMEMDTGLINSNSILGMNFPHNEQFEFRRVTTCAPLVQDGYITTENSTEIPGDQILYYNYGPTNEEGTILHNATWEASVYASNLTNTYTLGSSMAYSGDESDGQFLPIAAMNRSDIDTTLMFLAGNNVRNTNPVDDPIFSAHRVGEVPYHGNVYYSDYVTSVVGCTEQYQFCNPTDKKCTNLTGMDGAYTTGQTQLDLNASQNVTMEVLYHTVRFWGASILVNAMSSPPNLLALDDLEMYIQSDLPDKQWQLEVQNWHATALVNIQNWLLLRVIGPQDPTARQFVNKPATDAEQAVCKAQRVRVGQGFNNISLFGLIFVLAFGSVTTLLSPFINDIAIFVGKLSRRKPKNQCSWNRDDVLQIQRLAYQRQSNELWAKPDAQIPIFGGRTDDDLFADEFEPVLDDEPQSQPEPPNEPEPPVVSGAPSVASQSSSTVPTSVETAPATNVTTSASPSAEPKAGSGLAQSRFAQQPPSDTPPSLTPSSPAPPPSKPHENRHQNPKTGPGSAIRVGSGANPRTKLTEAELAEKMEKMRIINAEKTERFKRAEADEHSHAIALEKASEETKKRRQEEAERRKMEATNRRQMDDERERNRQRKLNALGGESPASTKTNDAALKVEDFPALPSSSTANKKTASVAKADLPSPMSPLGKWDDEMEAMDAKTAAGTSP

Foldseek 3Di:
DDDDDPQFFDAAWDAQQVCNDAFRGWGKDWPVVLVVVLVVLLVLLLLLLLLLLLLVLLVVLQVLDDDDDDDVLSLVLSLLSLADSALVSSLVSLVVSLVPDDCPPDVVVSVVSVVSSVVSVVSRVVSVVRSVCLSVLKFFFFDKTFTDAPLFFDFFQVQFLPDFDPDPDNDPVQVVLLLVLLVVLLVLLVDQVPDPDCPVQFWFLDSFQDWDKDQADPDLFAPWFDHGKIKIKSPWDKCCNGLFQRDHLQLIKTKIKMKIKGWTDQPPQWDWDQDPVDPPKIKIFGQQFFFAAQNDGDGNGLDIDIPVVLQVDLDKDKDKFKDFQPDRRSGRGDGDPRNDDNFWIKMKMKIAQRNFWELDAALAQFNGWDCWDQDPPSGTTTGHPDRITMMMMIMWMKIARPVVRDMDPTGTLVNRLVCCVPPPPHDLLNNVVSVLLSCLASGSQLDLNNSQVRVVGSAPQVVQQDPSYTYDDHNCSVVVSSVSSNSSSRSSSSSSLVCSQNPDPDPVSSVSGDHDPDPSSVSSSRRGMGTDGRGMMMGRPSSVCVSVVSSVVSSVCSVCVLVVLVVVCVVDPDNDRPSLSSLCSAPQNVVVVVVCVVDVFDWPPNSDNHIHGDPDDPPDDDDDDDDDDDDDDDDDDDDDDDDDDDDDDDDDDDDDDDDDDDDDDDDDDDDDDDDDDDDDDDDDDDDDDDDPDDPPDDDDDDDDDDDDDDDDDDDDDDYDDDDDDDDDDDDDDDDDDDDDDDDDDDDDDPVVVVVVVVVVVVVVVVVVVVVVVVVVVVVVVVVVVVVVVVVVVVVVVVVVVVVVVVVVVVVVVVVVVVVVVVVVVVVVVPDDDDDDDDDDDDDDDDDDDDDDDDDDDDDDDDDDDDDDDDDDDDDDDDPVVVVVVVVVVVVVPDDD